Protein 4BR6 (pdb70)

Organism: NCBI:txid209285

Structure (mmCIF, N/CA/C/O backbone):
data_4BR6
#
_entry.id   4BR6
#
_cell.length_a   69.140
_cell.length_b   69.140
_cell.length_c   300.430
_cell.angle_alpha   90.00
_cell.angle_beta   90.00
_cell.angle_gamma   120.00
#
_symmetry.space_group_name_H-M   'P 61'
#
loop_
_entity.id
_entity.type
_entity.pdbx_description
1 polymer 'SUPEROXIDE DISMUTASE'
2 non-polymer 'MANGANESE (III) ION'
3 non-polymer 'SODIUM ION'
4 non-polymer GLYCEROL
5 water water
#
loop_
_atom_site.group_PDB
_atom_site.id
_atom_site.type_symbol
_atom_site.label_atom_id
_atom_site.label_alt_id
_atom_site.label_comp_id
_atom_site.label_asym_id
_atom_site.label_entity_id
_atom_site.label_seq_id
_atom_site.pdbx_PDB_ins_code
_atom_site.Cartn_x
_atom_site.Cartn_y
_atom_site.Cartn_z
_atom_site.occupancy
_atom_site.B_iso_or_equiv
_atom_site.auth_seq_id
_atom_site.auth_comp_id
_atom_site.auth_asym_id
_atom_site.auth_atom_id
_atom_site.pdbx_PDB_model_num
ATOM 1 N N . LYS A 1 1 ? -15.923 -21.426 5.641 1.00 33.68 1 LYS A N 1
ATOM 2 C CA . LYS A 1 1 ? -14.977 -20.312 5.334 1.00 28.38 1 LYS A CA 1
ATOM 3 C C . LYS A 1 1 ? -13.991 -20.077 6.476 1.00 26.16 1 LYS A C 1
ATOM 4 O O . LYS A 1 1 ? -14.397 -19.787 7.596 1.00 27.84 1 LYS A O 1
ATOM 10 N N . ALA A 1 2 ? -12.697 -20.194 6.186 1.00 28.26 2 ALA A N 1
ATOM 11 C CA . ALA A 1 2 ? -11.668 -19.747 7.120 1.00 27.94 2 ALA A CA 1
ATOM 12 C C . ALA A 1 2 ? -11.599 -18.227 7.032 1.00 27.12 2 ALA A C 1
ATOM 13 O O . ALA A 1 2 ? -11.891 -17.660 5.979 1.00 25.01 2 ALA A O 1
ATOM 15 N N . THR A 1 3 ? -11.208 -17.570 8.124 1.00 23.13 3 THR A N 1
ATOM 16 C CA . THR A 1 3 ? -11.168 -16.112 8.162 1.00 26.65 3 THR A CA 1
ATOM 17 C C . THR A 1 3 ? -9.923 -15.610 8.871 1.00 22.62 3 THR A C 1
ATOM 18 O O . THR A 1 3 ? -9.336 -16.312 9.693 1.00 24.55 3 THR A O 1
ATOM 22 N N . LEU A 1 4 ? -9.525 -14.387 8.543 1.00 19.86 4 LEU A N 1
ATOM 23 C CA . LEU A 1 4 ? -8.391 -13.758 9.202 1.00 25.87 4 LEU A CA 1
ATOM 24 C C . LEU A 1 4 ? -8.734 -13.463 10.675 1.00 26.65 4 LEU A C 1
ATOM 25 O O . LEU A 1 4 ? -9.734 -12.802 10.967 1.00 24.90 4 LEU A O 1
ATOM 30 N N . PRO A 1 5 ? -7.924 -13.979 11.612 1.00 23.82 5 PRO A N 1
ATOM 31 C CA . PRO A 1 5 ? -8.263 -13.689 13.006 1.00 29.47 5 PRO A CA 1
ATOM 32 C C . PRO A 1 5 ? -7.888 -12.262 13.367 1.00 28.91 5 PRO A C 1
ATOM 33 O O . PRO A 1 5 ? -6.947 -11.696 12.802 1.00 24.14 5 PRO A O 1
ATOM 37 N N . ASP A 1 6 ? -8.634 -11.690 14.302 1.00 25.69 6 ASP A N 1
ATOM 38 C CA . ASP A 1 6 ? -8.347 -10.364 14.816 1.00 32.56 6 ASP A CA 1
ATOM 39 C C . ASP A 1 6 ? -7.122 -10.398 15.748 1.00 27.16 6 ASP A C 1
ATOM 40 O O . ASP A 1 6 ? -7.004 -11.302 16.580 1.00 21.97 6 ASP A O 1
ATOM 45 N N . LEU A 1 7 ? -6.221 -9.425 15.612 1.00 24.99 7 LEU A N 1
ATOM 46 C CA . LEU A 1 7 ? -5.172 -9.211 16.612 1.00 21.20 7 LEU A CA 1
ATOM 47 C C . LEU A 1 7 ? -5.790 -8.591 17.861 1.00 23.17 7 LEU A C 1
ATOM 48 O O . LEU A 1 7 ? -6.805 -7.901 17.788 1.00 24.40 7 LEU A O 1
ATOM 53 N N . LYS A 1 8 ? -5.163 -8.816 19.006 1.00 28.71 8 LYS A N 1
ATOM 54 C CA . LYS A 1 8 ? -5.703 -8.332 20.267 1.00 23.69 8 LYS A CA 1
ATOM 55 C C . LYS A 1 8 ? -5.059 -7.012 20.676 1.00 22.93 8 LYS A C 1
ATOM 56 O O . LYS A 1 8 ? -5.206 -6.569 21.809 1.00 25.12 8 LYS A O 1
ATOM 62 N N . TYR A 1 9 ? -4.349 -6.387 19.737 1.00 23.31 9 TYR A N 1
ATOM 63 C CA . TYR A 1 9 ? -3.798 -5.051 19.941 1.00 23.05 9 TYR A CA 1
ATOM 64 C C . TYR A 1 9 ? -3.590 -4.309 18.618 1.00 23.98 9 TYR A C 1
ATOM 65 O O . TYR A 1 9 ? -3.732 -4.897 17.543 1.00 22.81 9 TYR A O 1
ATOM 73 N N . ASP A 1 10 ? -3.258 -3.018 18.712 1.00 19.16 10 ASP A N 1
ATOM 74 C CA . ASP A 1 10 ? -2.938 -2.196 17.545 1.00 21.22 10 ASP A CA 1
ATOM 75 C C . ASP A 1 10 ? -1.642 -2.663 16.922 1.00 22.23 10 ASP A C 1
ATOM 76 O O . ASP A 1 10 ? -0.816 -3.265 17.593 1.00 18.97 10 ASP A O 1
ATOM 81 N N . TYR A 1 11 ? -1.472 -2.380 15.635 1.00 18.48 11 TYR A N 1
ATOM 82 C CA . TYR A 1 11 ? -0.276 -2.775 14.909 1.00 18.30 11 TYR A CA 1
ATOM 83 C C . TYR A 1 11 ? 1.022 -2.242 15.489 1.00 21.42 11 TYR A C 1
ATOM 84 O O . TYR A 1 11 ? 2.058 -2.855 15.291 1.00 21.26 11 TYR A O 1
ATOM 93 N N . GLY A 1 12 ? 0.980 -1.119 16.206 1.00 24.59 12 GLY A N 1
ATOM 94 C CA . GLY A 1 12 ? 2.200 -0.534 16.744 1.00 24.20 12 GLY A CA 1
ATOM 95 C C . GLY A 1 12 ? 2.491 -0.934 18.183 1.00 23.87 12 GLY A C 1
ATOM 96 O O . GLY A 1 12 ? 3.346 -0.350 18.847 1.00 19.49 12 GLY A O 1
ATOM 97 N N . ALA A 1 13 ? 1.793 -1.954 18.667 1.00 22.81 13 ALA A N 1
ATOM 98 C CA . ALA A 1 13 ? 1.844 -2.290 20.083 1.00 21.99 13 ALA A CA 1
ATOM 99 C C . ALA A 1 13 ? 3.080 -3.112 20.455 1.00 19.13 13 ALA A C 1
ATOM 100 O O . ALA A 1 13 ? 3.394 -3.252 21.635 1.00 20.00 13 ALA A O 1
ATOM 102 N N . LEU A 1 14 ? 3.789 -3.623 19.450 1.00 21.87 14 LEU A N 1
ATOM 103 C CA . LEU A 1 14 ? 4.954 -4.482 19.676 1.00 20.70 14 LEU A CA 1
ATOM 104 C C . LEU A 1 14 ? 6.273 -3.751 19.430 1.00 17.68 14 LEU A C 1
ATOM 105 O O . LEU A 1 14 ? 7.348 -4.321 19.589 1.00 22.39 14 LEU A O 1
ATOM 110 N N . GLU A 1 15 ? 6.180 -2.491 19.037 1.00 22.37 15 GLU A N 1
ATOM 111 C CA . GLU A 1 15 ? 7.340 -1.614 18.919 1.00 22.25 15 GLU A CA 1
ATOM 112 C C . GLU A 1 15 ? 7.962 -1.348 20.286 1.00 24.18 15 GLU A C 1
ATOM 113 O O . GLU A 1 15 ? 7.237 -1.188 21.268 1.00 22.19 15 GLU A O 1
ATOM 119 N N . PRO A 1 16 ? 9.305 -1.234 20.353 1.00 23.64 16 PRO A N 1
ATOM 120 C CA . PRO A 1 16 ? 10.314 -1.182 19.290 1.00 25.43 16 PRO A CA 1
ATOM 121 C C . PRO A 1 16 ? 10.757 -2.552 18.788 1.00 20.21 16 PRO A C 1
ATOM 122 O O . PRO A 1 16 ? 11.663 -2.630 17.967 1.00 21.65 16 PRO A O 1
ATOM 126 N N . TYR A 1 17 ? 10.130 -3.619 19.262 1.00 19.66 17 TYR A N 1
ATOM 127 C CA . TYR A 1 17 ? 10.605 -4.962 18.935 1.00 20.80 17 TYR A CA 1
ATOM 128 C C . TYR A 1 17 ? 10.140 -5.456 17.571 1.00 17.37 17 TYR A C 1
ATOM 129 O O . TYR A 1 17 ? 10.892 -6.122 16.879 1.00 18.99 17 TYR A O 1
ATOM 138 N N . ILE A 1 18 ? 8.902 -5.137 17.200 1.00 16.74 18 ILE A N 1
ATOM 139 C CA . ILE A 1 18 ? 8.429 -5.342 15.839 1.00 16.82 18 ILE A CA 1
ATOM 140 C C . ILE A 1 18 ? 7.630 -4.123 15.399 1.00 15.32 18 ILE A C 1
ATOM 141 O O . ILE A 1 18 ? 6.712 -3.691 16.092 1.00 15.35 18 ILE A O 1
ATOM 146 N N . SER A 1 19 ? 7.971 -3.583 14.236 1.00 14.67 19 SER A N 1
ATOM 147 C CA . SER A 1 19 ? 7.434 -2.295 13.811 1.00 14.88 19 SER A CA 1
ATOM 148 C C . SER A 1 19 ? 5.956 -2.376 13.408 1.00 16.74 19 SER A C 1
ATOM 149 O O . SER A 1 19 ? 5.454 -3.440 13.036 1.00 15.05 19 SER A O 1
ATOM 152 N N . ALA A 1 20 ? 5.272 -1.238 13.495 1.00 16.81 20 ALA A N 1
ATOM 153 C CA . ALA A 1 20 ? 3.875 -1.115 13.086 1.00 18.76 20 ALA A CA 1
ATOM 154 C C . ALA A 1 20 ? 3.700 -1.521 11.634 1.00 15.93 20 ALA A C 1
ATOM 155 O O . ALA A 1 20 ? 2.702 -2.131 11.270 1.00 15.00 20 ALA A O 1
ATOM 157 N N . ARG A 1 21 ? 4.682 -1.174 10.808 1.00 18.03 21 ARG A N 1
ATOM 158 C CA . ARG A 1 21 ? 4.625 -1.459 9.379 1.00 16.14 21 ARG A CA 1
ATOM 159 C C . ARG A 1 21 ? 4.737 -2.950 9.109 1.00 20.07 21 ARG A C 1
ATOM 160 O O . ARG A 1 21 ? 4.037 -3.477 8.259 1.00 16.91 21 ARG A O 1
ATOM 168 N N . ILE A 1 22 ? 5.648 -3.620 9.805 1.00 16.54 22 ILE A N 1
ATOM 169 C CA . ILE A 1 22 ? 5.802 -5.065 9.646 1.00 18.40 22 ILE A CA 1
ATOM 170 C C . ILE A 1 22 ? 4.519 -5.724 10.078 1.00 16.81 22 ILE A C 1
ATOM 171 O O . ILE A 1 22 ? 3.979 -6.551 9.360 1.00 17.66 22 ILE A O 1
ATOM 176 N N . MET A 1 23 ? 4.018 -5.327 11.242 1.00 14.17 23 MET A N 1
ATOM 177 C CA . MET A 1 23 ? 2.832 -5.949 11.810 1.00 18.58 23 MET A CA 1
ATOM 178 C C . MET A 1 23 ? 1.630 -5.797 10.887 1.00 16.44 23 MET A C 1
ATOM 179 O O . MET A 1 23 ? 0.899 -6.754 10.639 1.00 21.32 23 MET A O 1
ATOM 184 N N . GLU A 1 24 ? 1.440 -4.595 10.367 1.00 16.43 24 GLU A N 1
ATOM 185 C CA . GLU A 1 24 ? 0.350 -4.328 9.442 1.00 18.63 24 GLU A CA 1
ATOM 186 C C . GLU A 1 24 ? 0.474 -5.170 8.165 1.00 17.29 24 GLU A C 1
ATOM 187 O O . GLU A 1 24 ? -0.490 -5.777 7.717 1.00 20.54 24 GLU A O 1
ATOM 193 N N . LEU A 1 25 ? 1.658 -5.187 7.573 1.00 16.31 25 LEU A N 1
ATOM 194 C CA . LEU A 1 25 ? 1.893 -5.986 6.381 1.00 18.85 25 LEU A CA 1
ATOM 195 C C . LEU A 1 25 ? 1.685 -7.458 6.664 1.00 14.52 25 LEU A C 1
ATOM 196 O O . LEU A 1 25 ? 1.039 -8.171 5.903 1.00 18.53 25 LEU A O 1
ATOM 201 N N . HIS A 1 26 ? 2.254 -7.908 7.768 1.00 18.83 26 HIS A N 1
ATOM 202 C CA . HIS A 1 26 ? 2.308 -9.321 8.079 1.00 17.07 26 HIS A CA 1
ATOM 203 C C . HIS A 1 26 ? 0.917 -9.863 8.305 1.00 14.19 26 HIS A C 1
ATOM 204 O O . HIS A 1 26 ? 0.606 -10.983 7.925 1.00 16.29 26 HIS A O 1
ATOM 211 N N . HIS A 1 27 ? 0.075 -9.050 8.923 1.00 16.80 27 HIS A N 1
ATOM 212 C CA . HIS A 1 27 ? -1.267 -9.471 9.276 1.00 15.22 27 HIS A CA 1
ATOM 213 C C . HIS A 1 27 ? -2.215 -9.215 8.112 1.00 23.10 27 HIS A C 1
ATOM 214 O O . HIS A 1 27 ? -2.898 -10.130 7.645 1.00 19.26 27 HIS A O 1
ATOM 221 N N . SER A 1 28 ? -2.249 -7.972 7.634 1.00 19.33 28 SER A N 1
ATOM 222 C CA . SER A 1 28 ? -3.281 -7.560 6.680 1.00 18.54 28 SER A CA 1
ATOM 223 C C . SER A 1 28 ? -3.002 -8.034 5.248 1.00 18.60 28 SER A C 1
ATOM 224 O O . SER A 1 28 ? -3.938 -8.193 4.472 1.00 22.35 28 SER A O 1
ATOM 227 N N . LYS A 1 29 ? -1.735 -8.273 4.906 1.00 16.77 29 LYS A N 1
ATOM 228 C CA . LYS A 1 29 ? -1.364 -8.713 3.551 1.00 22.17 29 LYS A CA 1
ATOM 229 C C . LYS A 1 29 ? -0.955 -10.192 3.486 1.00 17.79 29 LYS A C 1
ATOM 230 O O . LYS A 1 29 ? -1.551 -10.971 2.741 1.00 18.65 29 LYS A O 1
ATOM 236 N N . HIS A 1 30 ? 0.047 -10.582 4.269 1.00 17.90 30 HIS A N 1
ATOM 237 C CA . HIS A 1 30 ? 0.564 -11.947 4.205 1.00 16.59 30 HIS A CA 1
ATOM 238 C C . HIS A 1 30 ? -0.443 -12.993 4.686 1.00 13.90 30 HIS A C 1
ATOM 239 O O . HIS A 1 30 ? -0.843 -13.868 3.927 1.00 18.55 30 HIS A O 1
ATOM 246 N N . HIS A 1 31 ? -0.869 -12.899 5.936 1.00 14.64 31 HIS A N 1
ATOM 247 C CA . HIS A 1 31 ? -1.806 -13.871 6.497 1.00 18.77 31 HIS A CA 1
ATOM 248 C C . HIS A 1 31 ? -3.140 -13.904 5.759 1.00 21.63 31 HIS A C 1
ATOM 249 O O . HIS A 1 31 ? -3.733 -14.972 5.573 1.00 20.12 31 HIS A O 1
ATOM 256 N N . GLN A 1 32 ? -3.623 -12.727 5.366 1.00 21.14 32 GLN A N 1
ATOM 257 C CA . GLN A 1 32 ? -4.848 -12.622 4.575 1.00 20.61 32 GLN A CA 1
ATOM 258 C C . GLN A 1 32 ? -4.709 -13.433 3.289 1.00 19.23 32 GLN A C 1
ATOM 259 O O . GLN A 1 32 ? -5.668 -14.037 2.806 1.00 21.79 32 GLN A O 1
ATOM 265 N N . THR A 1 33 ? -3.502 -13.445 2.740 1.00 19.98 33 THR A N 1
ATOM 266 C CA . THR A 1 33 ? -3.245 -14.144 1.492 1.00 19.70 33 THR A CA 1
ATOM 267 C C . THR A 1 33 ? -3.275 -15.647 1.732 1.00 18.33 33 THR A C 1
ATOM 268 O O . THR A 1 33 ? -3.708 -16.412 0.864 1.00 16.50 33 THR A O 1
ATOM 272 N N . TYR A 1 34 ? -2.851 -16.079 2.918 1.00 13.91 34 TYR A N 1
ATOM 273 C CA . TYR A 1 34 ? -2.921 -17.493 3.249 1.00 15.95 34 TYR A CA 1
ATOM 274 C C . TYR A 1 34 ? -4.373 -17.910 3.460 1.00 21.41 34 TYR A C 1
ATOM 275 O O . TYR A 1 34 ? -4.768 -19.006 3.061 1.00 17.51 34 TYR A O 1
ATOM 284 N N . VAL A 1 35 ? -5.162 -17.018 4.057 1.00 17.82 35 VAL A N 1
ATOM 285 C CA . VAL A 1 35 ? -6.582 -17.268 4.294 1.00 19.44 35 VAL A CA 1
ATOM 286 C C . VAL A 1 35 ? -7.325 -17.474 2.972 1.00 17.92 35 VAL A C 1
ATOM 287 O O . VAL A 1 35 ? -8.009 -18.474 2.791 1.00 21.05 35 VAL A O 1
ATOM 291 N N . ASN A 1 36 ? -7.183 -16.527 2.054 1.00 20.28 36 ASN A N 1
ATOM 292 C CA . ASN A 1 36 ? -7.826 -16.615 0.760 1.00 21.29 36 ASN A CA 1
ATOM 293 C C . ASN A 1 36 ? -7.322 -17.848 0.025 1.00 21.01 36 ASN A C 1
ATOM 294 O O . ASN A 1 36 ? -8.085 -18.538 -0.649 1.00 18.87 36 ASN A O 1
ATOM 299 N N . GLY A 1 37 ? -6.032 -18.133 0.178 1.00 20.83 37 GLY A N 1
ATOM 300 C CA . GLY A 1 37 ? -5.405 -19.216 -0.554 1.00 16.98 37 GLY A CA 1
ATOM 301 C C . GLY A 1 37 ? -5.890 -20.584 -0.110 1.00 19.03 37 GLY A C 1
ATOM 302 O O . GLY A 1 37 ? -6.084 -21.482 -0.931 1.00 21.39 37 GLY A O 1
ATOM 303 N N . LEU A 1 38 ? -6.078 -20.732 1.193 1.00 13.52 38 LEU A N 1
ATOM 304 C CA . LEU A 1 38 ? -6.630 -21.940 1.784 1.00 17.11 38 LEU A CA 1
ATOM 305 C C . LEU A 1 38 ? -8.064 -22.181 1.305 1.00 20.07 38 LEU A C 1
ATOM 306 O O . LEU A 1 38 ? -8.385 -23.259 0.814 1.00 20.31 38 LEU A O 1
ATOM 311 N N . ASN A 1 39 ? -8.918 -21.172 1.454 1.00 19.11 39 ASN A N 1
ATOM 312 C CA . ASN A 1 39 ? -10.313 -21.288 1.040 1.00 22.47 39 ASN A CA 1
ATOM 313 C C . ASN A 1 39 ? -10.411 -21.663 -0.432 1.00 21.91 39 ASN A C 1
ATOM 314 O O . ASN A 1 39 ? -11.277 -22.440 -0.817 1.00 23.19 39 ASN A O 1
ATOM 319 N N . SER A 1 40 ? -9.522 -21.117 -1.256 1.00 28.24 40 SER A N 1
ATOM 320 C CA . SER A 1 40 ? -9.516 -21.442 -2.681 1.00 24.26 40 SER A CA 1
ATOM 321 C C . SER A 1 40 ? -9.139 -22.892 -2.929 1.00 22.10 40 SER A C 1
ATOM 322 O O . SER A 1 40 ? -9.688 -23.534 -3.831 1.00 21.91 40 SER A O 1
ATOM 325 N N . ALA A 1 41 ? -8.192 -23.402 -2.143 1.00 21.00 41 ALA A N 1
ATOM 326 C CA . ALA A 1 41 ? -7.717 -24.772 -2.322 1.00 17.26 41 ALA A CA 1
ATOM 327 C C . ALA A 1 41 ? -8.799 -25.762 -1.921 1.00 21.37 41 ALA A C 1
ATOM 328 O O . ALA A 1 41 ? -9.002 -26.781 -2.588 1.00 22.73 41 ALA A O 1
ATOM 330 N N . LEU A 1 42 ? -9.472 -25.462 -0.813 1.00 20.33 42 LEU A N 1
ATOM 331 C CA . LEU A 1 42 ? -10.536 -26.316 -0.312 1.00 25.99 42 LEU A CA 1
ATOM 332 C C . LEU A 1 42 ? -11.708 -26.293 -1.290 1.00 21.67 42 LEU A C 1
ATOM 333 O O . LEU A 1 42 ? -12.301 -27.325 -1.562 1.00 22.38 42 LEU A O 1
ATOM 338 N N . GLU A 1 43 ? -12.006 -25.122 -1.848 1.00 25.50 43 GLU A N 1
ATOM 339 C CA . GLU A 1 43 ? -13.031 -24.996 -2.892 1.00 28.13 43 GLU A CA 1
ATOM 340 C C . GLU A 1 43 ? -12.734 -25.872 -4.101 1.00 26.02 43 GLU A C 1
ATOM 341 O O . GLU A 1 43 ? -13.569 -26.675 -4.523 1.00 29.89 43 GLU A O 1
ATOM 347 N N . ALA A 1 44 ? -11.541 -25.710 -4.660 1.00 23.02 44 ALA A N 1
ATOM 348 C CA . ALA A 1 44 ? -11.174 -26.397 -5.891 1.00 25.22 44 ALA A CA 1
ATOM 349 C C . ALA A 1 44 ? -11.055 -27.895 -5.653 1.00 21.85 44 ALA A C 1
ATOM 350 O O . ALA A 1 44 ? -11.254 -28.694 -6.565 1.00 22.14 44 ALA A O 1
ATOM 352 N N . THR A 1 45 ? -10.725 -28.274 -4.424 1.00 25.28 45 THR A N 1
ATOM 353 C CA . THR A 1 45 ? -10.682 -29.685 -4.056 1.00 18.89 45 THR A CA 1
ATOM 354 C C . THR A 1 45 ? -12.110 -30.204 -3.939 1.00 22.86 45 THR A C 1
ATOM 355 O O . THR A 1 45 ? -12.386 -31.364 -4.247 1.00 26.40 45 THR A O 1
ATOM 359 N N . ALA A 1 46 ? -13.021 -29.339 -3.506 1.00 24.77 46 ALA A N 1
ATOM 360 C CA . ALA A 1 46 ? -14.441 -29.679 -3.463 1.00 27.74 46 ALA A CA 1
ATOM 361 C C . ALA A 1 46 ? -15.021 -29.820 -4.874 1.00 24.32 46 ALA A C 1
ATOM 362 O O . ALA A 1 46 ? -15.776 -30.755 -5.148 1.00 31.11 46 ALA A O 1
ATOM 364 N N . GLU A 1 47 ? -14.677 -28.888 -5.759 1.00 28.54 47 GLU A N 1
ATOM 365 C CA . GLU A 1 47 ? -15.088 -28.960 -7.161 1.00 30.02 47 GLU A CA 1
ATOM 366 C C . GLU A 1 47 ? -14.579 -30.231 -7.823 1.00 28.21 47 GLU A C 1
ATOM 367 O O . GLU A 1 47 ? -15.318 -30.927 -8.519 1.00 24.42 47 GLU A O 1
ATOM 373 N N . ALA A 1 48 ? -13.296 -30.507 -7.618 1.00 25.31 48 ALA A N 1
ATOM 374 C CA . ALA A 1 48 ? -12.635 -31.626 -8.261 1.00 25.17 48 ALA A CA 1
ATOM 375 C C . ALA A 1 48 ? -13.271 -32.955 -7.877 1.00 27.55 48 ALA A C 1
ATOM 376 O O . ALA A 1 48 ? -13.604 -33.759 -8.745 1.00 28.86 48 ALA A O 1
ATOM 378 N N . GLU A 1 49 ? -13.445 -33.181 -6.577 1.00 30.09 49 GLU A N 1
ATOM 379 C CA . GLU A 1 49 ? -13.963 -34.461 -6.081 1.00 31.22 49 GLU A CA 1
ATOM 380 C C . GLU A 1 49 ? -15.371 -34.751 -6.590 1.00 32.75 49 GLU A C 1
ATOM 381 O O . GLU A 1 49 ? -15.733 -35.905 -6.813 1.00 32.94 49 GLU A O 1
ATOM 387 N N . ALA A 1 50 ? -16.165 -33.700 -6.760 1.00 32.05 50 ALA A N 1
ATOM 388 C CA . ALA A 1 50 ? -17.529 -33.850 -7.231 1.00 31.89 50 ALA A CA 1
ATOM 389 C C . ALA A 1 50 ? -17.516 -34.296 -8.679 1.00 36.30 50 ALA A C 1
ATOM 390 O O . ALA A 1 50 ? -18.372 -35.066 -9.104 1.00 35.81 50 ALA A O 1
ATOM 392 N N . LYS A 1 51 ? -16.531 -33.813 -9.427 1.00 33.82 51 LYS A N 1
ATOM 393 C CA . LYS A 1 51 ? -16.378 -34.164 -10.833 1.00 32.24 51 LYS A CA 1
ATOM 394 C C . LYS A 1 51 ? -15.791 -35.557 -11.000 1.00 30.96 51 LYS A C 1
ATOM 395 O O . LYS A 1 51 ? -15.703 -36.072 -12.116 1.00 31.64 51 LYS A O 1
ATOM 401 N N . GLY A 1 52 ? -15.350 -36.153 -9.902 1.00 33.57 52 GLY A N 1
ATOM 402 C CA . GLY A 1 52 ? -14.631 -37.406 -9.986 1.00 26.81 52 GLY A CA 1
ATOM 403 C C . GLY A 1 52 ? -13.239 -37.191 -10.548 1.00 27.58 52 GLY A C 1
ATOM 404 O O . GLY A 1 52 ? -12.608 -38.134 -11.007 1.00 26.15 52 GLY A O 1
ATOM 405 N N . ASP A 1 53 ? -12.763 -35.947 -10.526 1.00 28.97 53 ASP A N 1
ATOM 406 C CA . ASP A 1 53 ? -11.411 -35.639 -11.001 1.00 29.00 53 ASP A CA 1
ATOM 407 C C . ASP A 1 53 ? -10.395 -35.699 -9.849 1.00 32.13 53 ASP A C 1
ATOM 408 O O . ASP A 1 53 ? -10.166 -34.712 -9.141 1.00 28.86 53 ASP A O 1
ATOM 413 N N . PHE A 1 54 ? -9.791 -36.868 -9.669 1.00 28.36 54 PHE A N 1
ATOM 414 C CA . PHE A 1 54 ? -8.897 -37.113 -8.536 1.00 30.79 54 PHE A CA 1
ATOM 415 C C . PHE A 1 54 ? -7.470 -3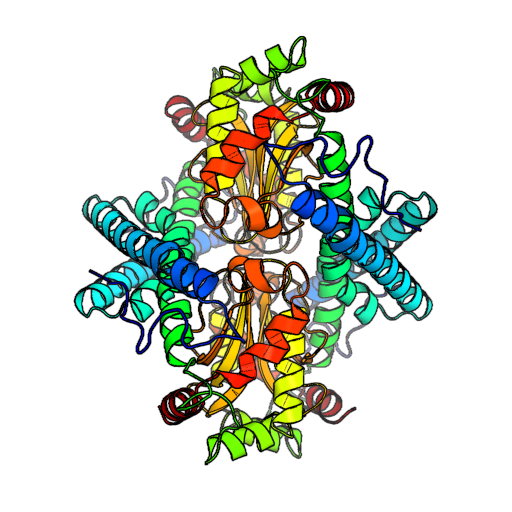6.680 -8.818 1.00 26.81 54 PHE A C 1
ATOM 416 O O . PHE A 1 54 ? -6.647 -36.605 -7.911 1.00 26.65 54 PHE A O 1
ATOM 424 N N . THR A 1 55 ? -7.190 -36.418 -10.087 1.00 25.49 55 THR A N 1
ATOM 425 C CA . THR A 1 55 ? -5.898 -35.926 -10.515 1.00 26.17 55 THR A CA 1
ATOM 426 C C . THR A 1 55 ? -5.808 -34.439 -10.196 1.00 25.96 55 THR A C 1
ATOM 427 O O . THR A 1 55 ? -4.767 -33.937 -9.758 1.00 27.76 55 THR A O 1
ATOM 431 N N . LYS A 1 56 ? -6.914 -33.738 -10.415 1.00 24.95 56 LYS A N 1
ATOM 432 C CA . LYS A 1 56 ? -6.997 -32.320 -10.102 1.00 23.22 56 LYS A CA 1
ATOM 433 C C . LYS A 1 56 ? -7.012 -32.107 -8.584 1.00 25.76 56 LYS A C 1
ATOM 434 O O . LYS A 1 56 ? -6.409 -31.163 -8.071 1.00 21.65 56 LYS A O 1
ATOM 440 N N . ALA A 1 57 ? -7.709 -32.982 -7.868 1.00 24.68 57 ALA A N 1
ATOM 441 C CA . ALA A 1 57 ? -7.834 -32.860 -6.419 1.00 23.98 57 ALA A CA 1
ATOM 442 C C . ALA A 1 57 ? -6.477 -32.992 -5.741 1.00 20.17 57 ALA A C 1
ATOM 443 O O . ALA A 1 57 ? -6.145 -32.216 -4.846 1.00 23.08 57 ALA A O 1
ATOM 445 N N . ALA A 1 58 ? -5.703 -33.982 -6.178 1.00 23.49 58 ALA A N 1
ATOM 446 C CA . ALA A 1 58 ? -4.395 -34.272 -5.599 1.00 21.89 58 ALA A CA 1
ATOM 447 C C . ALA A 1 58 ? -3.401 -33.180 -5.949 1.00 20.19 58 ALA A C 1
ATOM 448 O O . ALA A 1 58 ? -2.514 -32.864 -5.151 1.00 20.72 58 ALA A O 1
ATOM 450 N N . SER A 1 59 ? -3.571 -32.592 -7.131 1.00 19.02 59 SER A N 1
ATOM 451 C CA . SER A 1 59 ? -2.692 -31.526 -7.621 1.00 20.63 59 SER A CA 1
ATOM 452 C C . SER A 1 59 ? -2.807 -30.271 -6.786 1.00 20.23 59 SER A C 1
ATOM 453 O O . SER A 1 59 ? -1.952 -29.388 -6.878 1.00 24.05 59 SER A O 1
ATOM 456 N N . LEU A 1 60 ? -3.863 -30.183 -5.983 1.00 17.06 60 LEU A N 1
ATOM 457 C CA . LEU A 1 60 ? -4.085 -29.019 -5.117 1.00 19.95 60 LEU A CA 1
ATOM 458 C C . LEU A 1 60 ? -3.432 -29.181 -3.735 1.00 20.33 60 LEU A C 1
ATOM 459 O O . LEU A 1 60 ? -3.428 -28.247 -2.922 1.00 18.83 60 LEU A O 1
ATOM 464 N N . ALA A 1 61 ? -2.862 -30.356 -3.485 1.00 17.59 61 ALA A N 1
ATOM 465 C CA . ALA A 1 61 ? -2.256 -30.660 -2.190 1.00 21.37 61 ALA A CA 1
ATOM 466 C C . ALA A 1 61 ? -1.115 -29.710 -1.775 1.00 19.13 61 ALA A C 1
ATOM 467 O O . ALA A 1 61 ? -1.025 -29.350 -0.602 1.00 21.06 61 ALA A O 1
ATOM 469 N N . PRO A 1 62 ? -0.224 -29.336 -2.713 1.00 18.63 62 PRO A N 1
ATOM 470 C CA . PRO A 1 62 ? 0.788 -28.333 -2.361 1.00 19.93 62 PRO A CA 1
ATOM 471 C C . PRO A 1 62 ? 0.223 -27.010 -1.835 1.00 18.08 62 PRO A C 1
ATOM 472 O O . PRO A 1 62 ? 0.772 -26.481 -0.874 1.00 15.93 62 PRO A O 1
ATOM 476 N N . LEU A 1 63 ? -0.842 -26.490 -2.444 1.00 15.09 63 LEU A N 1
ATOM 477 C CA . LEU A 1 63 ? -1.416 -25.208 -2.016 1.00 15.58 63 LEU A CA 1
ATOM 478 C C . LEU A 1 63 ? -2.121 -25.361 -0.678 1.00 17.42 63 LEU A C 1
ATOM 479 O O . LEU A 1 63 ? -2.120 -24.451 0.150 1.00 13.98 63 LEU A O 1
ATOM 484 N N . LEU A 1 64 ? -2.726 -26.520 -0.463 1.00 17.71 64 LEU A N 1
ATOM 485 C CA . LEU A 1 64 ? -3.428 -26.762 0.782 1.00 14.98 64 LEU A CA 1
ATOM 486 C C . LEU A 1 64 ? -2.442 -26.746 1.955 1.00 15.57 64 LEU A C 1
ATOM 487 O O . LEU A 1 64 ? -2.690 -26.114 2.980 1.00 15.75 64 LEU A O 1
ATOM 492 N N . ASN A 1 65 ? -1.312 -27.429 1.782 1.00 16.56 65 ASN A N 1
ATOM 493 C CA . ASN A 1 65 ? -0.237 -27.446 2.782 1.00 18.83 65 ASN A CA 1
ATOM 494 C C . ASN A 1 65 ? 0.327 -26.052 3.057 1.00 17.40 65 ASN A C 1
ATOM 495 O O . ASN A 1 65 ? 0.478 -25.627 4.205 1.00 15.57 65 ASN A O 1
ATOM 500 N N . PHE A 1 66 ? 0.661 -25.364 1.976 1.00 17.23 66 PHE A N 1
ATOM 501 C CA . PHE A 1 66 ? 1.270 -24.041 2.037 1.00 16.61 66 PHE A CA 1
ATOM 502 C C . PHE A 1 66 ? 0.331 -23.007 2.644 1.00 15.38 66 PHE A C 1
ATOM 503 O O . PHE A 1 66 ? 0.706 -22.278 3.552 1.00 17.57 66 PHE A O 1
ATOM 511 N N . HIS A 1 67 ? -0.894 -22.935 2.139 1.00 18.20 67 HIS A N 1
ATOM 512 C CA . HIS A 1 67 ? -1.821 -21.924 2.618 1.00 18.04 67 HIS A CA 1
ATOM 513 C C . HIS A 1 67 ? -2.396 -22.304 3.964 1.00 13.18 67 HIS A C 1
ATOM 514 O O . HIS A 1 67 ? -2.432 -21.485 4.868 1.00 14.51 67 HIS A O 1
ATOM 521 N N . GLY A 1 68 ? -2.834 -23.548 4.094 1.00 15.18 68 GLY A N 1
ATOM 522 C CA . GLY A 1 68 ? -3.321 -24.045 5.361 1.00 13.72 68 GLY A CA 1
ATOM 523 C C . GLY A 1 68 ? -2.263 -23.991 6.443 1.00 17.10 68 GLY A C 1
ATOM 524 O O . GLY A 1 68 ? -2.576 -23.709 7.596 1.00 16.04 68 GLY A O 1
ATOM 525 N N . GLY A 1 69 ? -1.010 -24.252 6.079 1.00 13.48 69 GLY A N 1
ATOM 526 C CA . GLY A 1 69 ? 0.073 -24.152 7.039 1.00 14.69 69 GLY A CA 1
ATOM 527 C C . GLY A 1 69 ? 0.289 -22.712 7.444 1.00 13.36 69 GLY A C 1
ATOM 528 O O . GLY A 1 69 ? 0.404 -22.413 8.628 1.00 16.79 69 GLY A O 1
ATOM 529 N N . GLY A 1 70 ? 0.315 -21.808 6.469 1.00 14.13 70 GLY A N 1
ATOM 530 C CA . GLY A 1 70 ? 0.489 -20.399 6.761 1.00 15.66 70 GLY A CA 1
ATOM 531 C C . GLY A 1 70 ? -0.613 -19.846 7.661 1.00 16.34 70 GLY A C 1
ATOM 532 O O . GLY A 1 70 ? -0.332 -19.058 8.551 1.00 14.64 70 GLY A O 1
ATOM 533 N N . HIS A 1 71 ? -1.860 -20.263 7.444 1.00 15.74 71 HIS A N 1
ATOM 534 C CA . HIS A 1 71 ? -2.973 -19.796 8.268 1.00 18.83 71 HIS A CA 1
ATOM 535 C C . HIS A 1 71 ? -2.777 -20.223 9.725 1.00 18.09 71 HIS A C 1
ATOM 536 O O . HIS A 1 71 ? -2.957 -19.429 10.642 1.00 19.27 71 HIS A O 1
ATOM 543 N N . LEU A 1 72 ? -2.396 -21.479 9.922 1.00 16.49 72 LEU A N 1
ATOM 544 C CA . LEU A 1 72 ? -2.196 -22.036 11.250 1.00 14.14 72 LEU A CA 1
ATOM 545 C C . LEU A 1 72 ? -1.014 -21.394 11.943 1.00 18.38 72 LEU A C 1
ATOM 546 O O . LEU A 1 72 ? -1.122 -20.989 13.091 1.00 17.50 72 LEU A O 1
ATOM 551 N N . ASN A 1 73 ? 0.121 -21.329 11.250 1.00 18.06 73 ASN A N 1
ATOM 552 C CA . ASN A 1 73 ? 1.359 -20.835 11.846 1.00 14.94 73 ASN A CA 1
ATOM 553 C C . ASN A 1 73 ? 1.244 -19.391 12.299 1.00 17.24 73 ASN A C 1
ATOM 554 O O . ASN A 1 73 ? 1.721 -19.042 13.370 1.00 17.61 73 ASN A O 1
ATOM 559 N N . HIS A 1 74 ? 0.605 -18.554 11.491 1.00 14.64 74 HIS A N 1
ATOM 560 C CA . HIS A 1 74 ? 0.455 -17.149 11.844 1.00 15.59 74 HIS A CA 1
ATOM 561 C C . HIS A 1 74 ? -0.619 -16.934 12.912 1.00 17.86 74 HIS A C 1
ATOM 562 O O . HIS A 1 74 ? -0.484 -16.051 13.755 1.00 19.69 74 HIS A O 1
ATOM 569 N N . THR A 1 75 ? -1.667 -17.750 12.894 1.00 15.89 75 THR A N 1
ATOM 570 C CA . THR A 1 75 ? -2.695 -17.689 13.931 1.00 14.72 75 THR A CA 1
ATOM 571 C C . THR A 1 75 ? -2.053 -17.853 15.287 1.00 19.47 75 THR A C 1
ATOM 572 O O . THR A 1 75 ? -2.224 -17.011 16.167 1.00 19.44 75 THR A O 1
ATOM 576 N N . LEU A 1 76 ? -1.280 -18.929 15.429 1.00 20.42 76 LEU A N 1
ATOM 577 C CA . LEU A 1 76 ? -0.577 -19.237 16.670 1.00 18.70 76 LEU A CA 1
ATOM 578 C C . LEU A 1 76 ? 0.429 -18.140 16.984 1.00 19.97 76 LEU A C 1
ATOM 579 O O . LEU A 1 76 ? 0.596 -17.740 18.136 1.00 20.00 76 LEU A O 1
ATOM 584 N N . PHE A 1 77 ? 1.119 -17.671 15.952 1.00 18.42 77 PHE A N 1
ATOM 585 C CA . PHE A 1 77 ? 2.158 -16.660 16.121 1.00 18.83 77 PHE A CA 1
ATOM 586 C C . PHE A 1 77 ? 1.638 -15.408 16.841 1.00 18.32 77 PHE A C 1
ATOM 587 O O . PHE A 1 77 ? 2.230 -14.982 17.833 1.00 23.81 77 PHE A O 1
ATOM 595 N N . TRP A 1 78 ? 0.539 -14.818 16.363 1.00 16.05 78 TRP A N 1
ATOM 596 C CA . TRP A 1 78 ? 0.004 -13.615 17.008 1.00 20.48 78 TRP A CA 1
ATOM 597 C C . TRP A 1 78 ? -0.453 -13.915 18.429 1.00 21.47 78 TRP A C 1
ATOM 598 O O . TRP A 1 78 ? -0.386 -13.058 19.300 1.00 19.95 78 TRP A O 1
ATOM 609 N N . GLU A 1 79 ? -0.962 -15.122 18.641 1.00 20.02 79 GLU A N 1
ATOM 610 C CA . GLU A 1 79 ? -1.425 -15.528 19.957 1.00 23.82 79 GLU A CA 1
ATOM 611 C C . GLU A 1 79 ? -0.278 -15.644 20.949 1.00 20.79 79 GLU A C 1
ATOM 612 O O . GLU A 1 79 ? -0.476 -15.387 22.127 1.00 22.07 79 GLU A O 1
ATOM 618 N N . ASN A 1 80 ? 0.909 -16.046 20.495 1.00 23.13 80 ASN A N 1
ATOM 619 C CA . ASN A 1 80 ? 2.076 -16.016 21.384 1.00 21.56 80 ASN A CA 1
ATOM 620 C C . ASN A 1 80 ? 2.895 -14.737 21.259 1.00 19.00 80 ASN A C 1
ATOM 621 O O . ASN A 1 80 ? 4.106 -14.750 21.453 1.00 21.79 80 ASN A O 1
ATOM 626 N N . LEU A 1 81 ? 2.210 -13.637 20.959 1.00 16.85 81 LEU A N 1
ATOM 627 C CA . LEU A 1 81 ? 2.820 -12.307 20.965 1.00 18.72 81 LEU A CA 1
ATOM 628 C C . LEU A 1 81 ? 1.906 -11.312 21.683 1.00 22.99 81 LEU A C 1
ATOM 629 O O . LEU A 1 81 ? 0.690 -11.320 21.485 1.00 24.96 81 LEU A O 1
ATOM 634 N N . ALA A 1 82 ? 2.495 -10.439 22.496 1.00 24.19 82 ALA A N 1
ATOM 635 C CA . ALA A 1 82 ? 1.723 -9.440 23.227 1.00 25.41 82 ALA A CA 1
ATOM 636 C C . ALA A 1 82 ? 2.608 -8.253 23.614 1.00 23.19 82 ALA A C 1
ATOM 637 O O . ALA A 1 82 ? 3.828 -8.388 23.677 1.00 25.98 82 ALA A O 1
ATOM 639 N N . PRO A 1 83 ? 2.000 -7.080 23.848 1.00 20.40 83 PRO A N 1
ATOM 640 C CA . PRO A 1 83 ? 2.803 -5.898 24.185 1.00 29.39 83 PRO A CA 1
ATOM 641 C C . PRO A 1 83 ? 3.642 -6.130 25.426 1.00 23.99 83 PRO A C 1
ATOM 642 O O . PRO A 1 83 ? 3.125 -6.656 26.400 1.00 24.90 83 PRO A O 1
ATOM 646 N N . ALA A 1 84 ? 4.913 -5.748 25.376 1.00 24.78 84 ALA A N 1
ATOM 647 C CA . ALA A 1 84 ? 5.835 -5.960 26.480 1.00 28.53 84 ALA A CA 1
ATOM 648 C C . ALA A 1 84 ? 5.290 -5.419 27.808 1.00 32.53 84 ALA A C 1
ATOM 649 O O . ALA A 1 84 ? 5.492 -6.035 28.858 1.00 33.01 84 ALA A O 1
ATOM 651 N N . SER A 1 85 ? 4.586 -4.288 27.760 1.00 31.89 85 SER A N 1
ATOM 652 C CA . SER A 1 85 ? 4.083 -3.652 28.979 1.00 32.39 85 SER A CA 1
ATOM 653 C C . SER A 1 85 ? 3.072 -4.541 29.706 1.00 34.67 85 SER A C 1
ATOM 654 O O . SER A 1 85 ? 2.854 -4.381 30.913 1.00 34.90 85 SER A O 1
ATOM 657 N N . ARG A 1 86 ? 2.502 -5.500 28.978 1.00 29.29 86 ARG A N 1
ATOM 658 C CA . ARG A 1 86 ? 1.429 -6.341 29.492 1.00 27.38 86 ARG A CA 1
ATOM 659 C C . ARG A 1 86 ? 1.815 -7.827 29.486 1.00 31.66 86 ARG A C 1
ATOM 660 O O . ARG A 1 86 ? 2.725 -8.231 30.211 1.00 36.70 86 ARG A O 1
ATOM 668 N N . GLU A 1 87 ? 1.139 -8.635 28.673 1.00 29.98 87 GLU A N 1
ATOM 669 C CA . GLU A 1 87 ? 1.294 -10.090 28.731 1.00 30.90 87 GLU A CA 1
ATOM 670 C C . GLU A 1 87 ? 2.585 -10.561 28.055 1.00 32.67 87 GLU A C 1
ATOM 671 O O . GLU A 1 87 ? 2.918 -11.748 28.093 1.00 34.15 87 GLU A O 1
ATOM 677 N N . GLY A 1 88 ? 3.316 -9.631 27.451 1.00 29.45 88 GLY A N 1
ATOM 678 C CA . GLY A 1 88 ? 4.476 -9.975 26.652 1.00 26.75 88 GLY A CA 1
ATOM 679 C C . GLY A 1 88 ? 5.799 -9.876 27.383 1.00 29.98 88 GLY A C 1
ATOM 680 O O . GLY A 1 88 ? 5.939 -9.129 28.355 1.00 28.85 88 GLY A O 1
ATOM 681 N N . GLY A 1 89 ? 6.770 -10.649 26.901 1.00 27.02 89 GLY A N 1
ATOM 682 C CA . GLY A 1 89 ? 8.118 -10.651 27.441 1.00 26.58 89 GLY A CA 1
ATOM 683 C C . GLY A 1 89 ? 8.269 -11.535 28.665 1.00 24.68 89 GLY A C 1
ATOM 684 O O . GLY A 1 89 ? 7.361 -12.288 29.002 1.00 29.47 89 GLY A O 1
ATOM 685 N N . GLY A 1 90 ? 9.418 -11.450 29.330 1.00 25.72 90 GLY A N 1
ATOM 686 C CA . GLY A 1 90 ? 9.625 -12.170 30.573 1.00 34.43 90 GLY A CA 1
ATOM 687 C C . GLY A 1 90 ? 9.970 -13.639 30.408 1.00 28.30 90 GLY A C 1
ATOM 688 O O . GLY A 1 90 ? 10.534 -14.056 29.397 1.00 27.69 90 GLY A O 1
ATOM 689 N N . GLU A 1 91 ? 9.658 -14.421 31.436 1.00 29.49 91 GLU A N 1
ATOM 690 C CA . GLU A 1 91 ? 9.942 -15.848 31.424 1.00 32.27 91 GLU A CA 1
ATOM 691 C C . GLU A 1 91 ? 8.677 -16.621 31.745 1.00 30.88 91 GLU A C 1
ATOM 692 O O . GLU A 1 91 ? 7.771 -16.089 32.384 1.00 30.64 91 GLU A O 1
ATOM 698 N N . PRO A 1 92 ? 8.609 -17.884 31.294 1.00 32.94 92 PRO A N 1
ATOM 699 C CA . PRO A 1 92 ? 7.501 -18.748 31.708 1.00 29.13 92 PRO A CA 1
ATOM 700 C C . PRO A 1 92 ? 7.682 -19.241 33.141 1.00 38.05 92 PRO A C 1
ATOM 701 O O . PRO A 1 92 ? 8.813 -19.471 33.580 1.00 37.07 92 PRO A O 1
ATOM 705 N N . ASP A 1 93 ? 6.570 -19.373 33.860 1.00 43.35 93 ASP A N 1
ATOM 706 C CA . ASP A 1 93 ? 6.572 -19.911 35.218 1.00 37.11 93 ASP A CA 1
ATOM 707 C C . ASP A 1 93 ? 5.857 -21.254 35.225 1.00 38.87 93 ASP A C 1
ATOM 708 O O . ASP A 1 93 ? 5.598 -21.823 34.168 1.00 39.15 93 ASP A O 1
ATOM 713 N N . GLY A 1 94 ? 5.546 -21.763 36.410 1.00 39.70 94 GLY A N 1
ATOM 714 C CA . GLY A 1 94 ? 4.771 -22.986 36.525 1.00 40.67 94 GLY A CA 1
ATOM 715 C C . GLY A 1 94 ? 5.516 -24.256 36.148 1.00 35.13 94 GLY A C 1
ATOM 716 O O . GLY A 1 94 ? 6.738 -24.331 36.251 1.00 36.48 94 GLY A O 1
ATOM 717 N N . ALA A 1 95 ? 4.759 -25.257 35.709 1.00 34.83 95 ALA A N 1
ATOM 718 C CA . ALA A 1 95 ? 5.306 -26.549 35.298 1.00 34.08 95 ALA A CA 1
ATOM 719 C C . ALA A 1 95 ? 6.042 -26.444 33.968 1.00 32.77 95 ALA A C 1
ATOM 720 O O . ALA A 1 95 ? 6.912 -27.257 33.660 1.00 28.20 95 ALA A O 1
ATOM 722 N N . LEU A 1 96 ? 5.670 -25.446 33.175 1.00 35.86 96 LEU A N 1
ATOM 723 C CA . LEU A 1 96 ? 6.320 -25.190 31.901 1.00 28.11 96 LEU A CA 1
ATOM 724 C C . LEU A 1 96 ? 7.744 -24.731 32.158 1.00 31.85 96 LEU A C 1
ATOM 725 O O . LEU A 1 96 ? 8.669 -25.122 31.451 1.00 31.44 96 LEU A O 1
ATOM 730 N N . LYS A 1 97 ? 7.924 -23.892 33.173 1.00 32.15 97 LYS A N 1
ATOM 731 C CA . LYS A 1 97 ? 9.268 -23.495 33.573 1.00 35.29 97 LYS A CA 1
ATOM 732 C C . LYS A 1 97 ? 10.057 -24.758 33.900 1.00 35.06 97 LYS A C 1
ATOM 733 O O . LYS A 1 97 ? 11.163 -24.958 33.397 1.00 31.92 97 LYS A O 1
ATOM 739 N N . LYS A 1 98 ? 9.456 -25.621 34.718 1.00 37.42 98 LYS A N 1
ATOM 740 C CA . LYS A 1 98 ? 10.094 -26.861 35.173 1.00 35.20 98 LYS A CA 1
ATOM 741 C C . LYS A 1 98 ? 10.471 -27.797 34.026 1.00 32.72 98 LYS A C 1
ATOM 742 O O . LYS A 1 98 ? 11.544 -28.399 34.039 1.00 37.27 98 LYS A O 1
ATOM 748 N N . ALA A 1 99 ? 9.582 -27.929 33.047 1.00 32.65 99 ALA A N 1
ATOM 749 C CA . ALA A 1 99 ? 9.815 -28.820 31.917 1.00 32.42 99 ALA A CA 1
ATOM 750 C C . ALA A 1 99 ? 11.007 -28.356 31.086 1.00 29.66 99 ALA A C 1
ATOM 751 O O . ALA A 1 99 ? 11.875 -29.151 30.719 1.00 36.79 99 ALA A O 1
ATOM 753 N N . ILE A 1 100 ? 11.041 -27.062 30.791 1.00 30.31 100 ILE A N 1
ATOM 754 C CA . ILE A 1 100 ? 12.126 -26.470 30.017 1.00 27.90 100 ILE A CA 1
ATOM 755 C C . ILE A 1 100 ? 13.439 -26.688 30.754 1.00 31.11 100 ILE A C 1
ATOM 756 O O . ILE A 1 100 ? 14.461 -27.033 30.156 1.00 36.10 100 ILE A O 1
ATOM 761 N N . GLU A 1 101 ? 13.400 -26.488 32.066 1.00 30.69 101 GLU A N 1
ATOM 762 C CA . GLU A 1 101 ? 14.568 -26.681 32.905 1.00 33.45 101 GLU A CA 1
ATOM 763 C C . GLU A 1 101 ? 14.968 -28.146 32.961 1.00 32.53 101 GLU A C 1
ATOM 764 O O . GLU A 1 101 ? 16.139 -28.469 33.152 1.00 37.67 101 GLU A O 1
ATOM 770 N N . ALA A 1 102 ? 14.000 -29.035 32.780 1.00 31.46 102 ALA A N 1
ATOM 771 C CA . ALA A 1 102 ? 14.290 -30.459 32.736 1.00 32.70 102 ALA A CA 1
ATOM 772 C C . ALA A 1 102 ? 14.844 -30.849 31.370 1.00 31.41 102 ALA A C 1
ATOM 773 O O . ALA A 1 102 ? 15.780 -31.651 31.266 1.00 35.04 102 ALA A O 1
ATOM 775 N N . ASP A 1 103 ? 14.284 -30.266 30.317 1.00 33.11 103 ASP A N 1
ATOM 776 C CA . ASP A 1 103 ? 14.588 -30.716 28.964 1.00 28.46 103 ASP A CA 1
ATOM 777 C C . ASP A 1 103 ? 15.730 -29.965 28.298 1.00 30.84 103 ASP A C 1
ATOM 778 O O . ASP A 1 103 ? 16.321 -30.479 27.340 1.00 25.78 103 ASP A O 1
ATOM 783 N N . PHE A 1 104 ? 16.044 -28.771 28.796 1.00 27.70 104 PHE A N 1
ATOM 784 C CA . PHE A 1 104 ? 17.070 -27.941 28.166 1.00 33.38 104 PHE A CA 1
ATOM 785 C C . PHE A 1 104 ? 18.166 -27.494 29.137 1.00 32.59 104 PHE A C 1
ATOM 786 O O . PHE A 1 104 ? 19.247 -27.098 28.705 1.00 30.98 104 PHE A O 1
ATOM 794 N N . GLY A 1 105 ? 17.894 -27.591 30.437 1.00 30.72 105 GLY A N 1
ATOM 795 C CA . GLY A 1 105 ? 18.842 -27.174 31.462 1.00 31.50 105 GLY A CA 1
ATOM 796 C C . GLY A 1 105 ? 18.443 -25.863 32.117 1.00 37.39 105 GLY A C 1
ATOM 797 O O . GLY A 1 105 ? 18.297 -25.785 33.338 1.00 38.00 105 GLY A O 1
ATOM 798 N N . SER A 1 106 ? 18.275 -24.825 31.306 1.00 39.91 106 SER A N 1
ATOM 799 C CA . SER A 1 106 ? 17.768 -23.546 31.795 1.00 33.77 106 SER A CA 1
ATOM 800 C C . SER A 1 106 ? 16.957 -22.862 30.698 1.00 35.18 106 SER A C 1
ATOM 801 O O . SER A 1 106 ? 16.995 -23.279 29.539 1.00 30.26 106 SER A O 1
ATOM 804 N N . PHE A 1 107 ? 16.210 -21.826 31.070 1.00 33.17 107 PHE A N 1
ATOM 805 C CA . PHE A 1 107 ? 15.492 -21.023 30.091 1.00 31.33 107 PHE A CA 1
ATOM 806 C C . PHE A 1 107 ? 16.493 -20.336 29.177 1.00 32.24 107 PHE A C 1
ATOM 807 O O . PHE A 1 107 ? 16.253 -20.166 27.976 1.00 30.53 107 PHE A O 1
ATOM 815 N N . GLU A 1 108 ? 17.623 -19.946 29.763 1.00 32.19 108 GLU A N 1
ATOM 816 C CA . GLU A 1 108 ? 18.691 -19.273 29.037 1.00 32.71 108 GLU A CA 1
ATOM 817 C C . GLU A 1 108 ? 19.323 -20.214 28.020 1.00 33.61 108 GLU A C 1
ATOM 818 O O . GLU A 1 108 ? 19.679 -19.801 26.910 1.00 27.99 108 GLU A O 1
ATOM 824 N N . THR A 1 109 ? 19.476 -21.478 28.412 1.00 31.63 109 THR A N 1
ATOM 825 C CA . THR A 1 109 ? 20.048 -22.492 27.530 1.00 32.38 109 THR A CA 1
ATOM 826 C C . THR A 1 109 ? 19.050 -22.758 26.407 1.00 23.25 109 THR A C 1
ATOM 827 O O . THR A 1 109 ? 19.414 -22.809 25.235 1.00 29.23 109 THR A O 1
ATOM 831 N N . PHE A 1 110 ? 17.780 -22.896 26.782 1.00 27.96 110 PHE A N 1
ATOM 832 C CA . PHE A 1 110 ? 16.688 -23.098 25.824 1.00 27.86 110 PHE A CA 1
ATOM 833 C C . PHE A 1 110 ? 16.622 -21.972 24.793 1.00 24.85 110 PHE A C 1
ATOM 834 O O . PHE A 1 110 ? 16.559 -22.224 23.591 1.00 24.04 110 PHE A O 1
ATOM 842 N N . ARG A 1 111 ? 16.647 -20.738 25.285 1.00 23.21 111 ARG A N 1
ATOM 843 C CA . ARG A 1 111 ? 16.544 -19.556 24.444 1.00 25.05 111 ARG A CA 1
ATOM 844 C C . ARG A 1 111 ? 17.638 -19.550 23.398 1.00 26.03 111 ARG A C 1
ATOM 845 O O . ARG A 1 111 ? 17.354 -19.445 22.208 1.00 27.67 111 ARG A O 1
ATOM 853 N N . LYS A 1 112 ? 18.886 -19.651 23.850 1.00 28.12 112 LYS A N 1
ATOM 854 C CA . LYS A 1 112 ? 20.029 -19.733 22.942 1.00 28.08 112 LYS A CA 1
ATOM 855 C C . LYS A 1 112 ? 19.872 -20.822 21.886 1.00 24.67 112 LYS A C 1
ATOM 856 O O . LYS A 1 112 ? 20.180 -20.606 20.709 1.00 26.34 112 LYS A O 1
ATOM 862 N N . GLN A 1 113 ? 19.389 -21.987 22.307 1.00 25.67 113 GLN A N 1
ATOM 863 C CA . GLN A 1 113 ? 19.200 -23.100 21.390 1.00 21.64 113 GLN A CA 1
ATOM 864 C C . GLN A 1 113 ? 18.253 -22.744 20.270 1.00 23.50 113 GLN A C 1
ATOM 865 O O . GLN A 1 113 ? 18.512 -23.060 19.112 1.00 21.85 113 GLN A O 1
ATOM 871 N N . MET A 1 114 ? 17.137 -22.116 20.625 1.00 22.75 114 MET A N 1
ATOM 872 C CA . MET A 1 114 ? 16.123 -21.740 19.652 1.00 26.83 114 MET A CA 1
ATOM 873 C C . MET A 1 114 ? 16.664 -20.682 18.688 1.00 24.78 114 MET A C 1
ATOM 874 O O . MET A 1 114 ? 16.504 -20.789 17.464 1.00 23.89 114 MET A O 1
ATOM 879 N N . ASN A 1 115 ? 17.307 -19.664 19.256 1.00 23.51 115 ASN A N 1
ATOM 880 C CA . ASN A 1 115 ? 17.947 -18.610 18.477 1.00 23.38 115 ASN A CA 1
ATOM 881 C C . ASN A 1 115 ? 18.970 -19.172 17.505 1.00 25.28 115 ASN A C 1
ATOM 882 O O . ASN A 1 115 ? 19.176 -18.624 16.414 1.00 23.38 115 ASN A O 1
ATOM 887 N N . ALA A 1 116 ? 19.619 -20.256 17.916 1.00 23.98 116 ALA A N 1
ATOM 888 C CA . ALA A 1 116 ? 20.593 -20.921 17.069 1.00 28.38 116 ALA A CA 1
ATOM 889 C C . ALA A 1 116 ? 19.868 -21.740 16.013 1.00 24.57 116 ALA A C 1
ATOM 890 O O . ALA A 1 116 ? 20.320 -21.824 14.878 1.00 24.65 116 ALA A O 1
ATOM 892 N N . ALA A 1 117 ? 18.747 -22.350 16.385 1.00 19.84 117 ALA A N 1
ATOM 893 C CA . ALA A 1 117 ? 17.950 -23.095 15.417 1.00 22.31 117 ALA A CA 1
ATOM 894 C C . ALA A 1 117 ? 17.411 -22.132 14.353 1.00 22.82 117 ALA A C 1
ATOM 895 O O . ALA A 1 117 ? 17.501 -22.408 13.155 1.00 22.57 117 ALA A O 1
ATOM 897 N N . LEU A 1 118 ? 16.894 -20.990 14.802 1.00 22.29 118 LEU A N 1
ATOM 898 C CA . LEU A 1 118 ? 16.344 -19.964 13.918 1.00 19.87 118 LEU A CA 1
ATOM 899 C C . LEU A 1 118 ? 17.379 -19.432 12.957 1.00 21.51 118 LEU A C 1
ATOM 900 O O . LEU A 1 118 ? 17.088 -19.147 11.795 1.00 18.68 118 LEU A O 1
ATOM 905 N N . THR A 1 119 ? 18.582 -19.243 13.476 1.00 20.24 119 THR A N 1
ATOM 906 C CA . THR A 1 119 ? 19.689 -18.735 12.685 1.00 22.08 119 THR A CA 1
ATOM 907 C C . THR A 1 119 ? 20.086 -19.801 11.679 1.00 21.93 119 THR A C 1
ATOM 908 O O . THR A 1 119 ? 20.474 -19.494 10.555 1.00 16.49 119 THR A O 1
ATOM 912 N N . GLY A 1 120 ? 19.956 -21.061 12.081 1.00 20.07 120 GLY A N 1
ATOM 913 C CA . GLY A 1 120 ? 20.373 -22.161 11.236 1.00 22.87 120 GLY A CA 1
ATOM 914 C C . GLY A 1 120 ? 19.434 -22.497 10.092 1.00 15.76 120 GLY A C 1
ATOM 915 O O . GLY A 1 120 ? 19.772 -23.304 9.244 1.00 16.95 120 GLY A O 1
ATOM 916 N N . ILE A 1 121 ? 18.263 -21.870 10.054 1.00 18.76 121 ILE A N 1
ATOM 917 C CA . ILE A 1 121 ? 17.297 -22.117 8.985 1.00 17.14 121 ILE A CA 1
ATOM 918 C C . ILE A 1 121 ? 17.772 -21.585 7.630 1.00 19.95 121 ILE A C 1
ATOM 919 O O . ILE A 1 121 ? 17.968 -20.383 7.453 1.00 25.09 121 ILE A O 1
ATOM 924 N N . GLN A 1 122 ? 17.933 -22.492 6.671 1.00 16.64 122 GLN A N 1
ATOM 925 C CA . GLN A 1 122 ? 18.276 -22.123 5.298 1.00 20.22 122 GLN A CA 1
ATOM 926 C C . GLN A 1 122 ? 17.006 -21.840 4.479 1.00 16.75 122 GLN A C 1
ATOM 927 O O . GLN A 1 122 ? 16.200 -22.730 4.255 1.00 21.50 122 GLN A O 1
ATOM 933 N N . GLY A 1 123 ? 16.829 -20.590 4.059 1.00 17.24 123 GLY A N 1
ATOM 934 C CA . GLY A 1 123 ? 15.639 -20.169 3.343 1.00 16.08 123 GLY A CA 1
ATOM 935 C C . GLY A 1 123 ? 14.546 -19.702 4.291 1.00 15.95 123 GLY A C 1
ATOM 936 O O . GLY A 1 123 ? 14.831 -19.203 5.374 1.00 18.65 123 GLY A O 1
ATOM 937 N N . SER A 1 124 ? 13.295 -19.860 3.874 1.00 13.74 124 SER A N 1
ATOM 938 C CA . SER A 1 124 ? 12.137 -19.436 4.666 1.00 18.07 124 SER A CA 1
ATOM 939 C C . SER A 1 124 ? 11.681 -20.560 5.622 1.00 18.72 124 SER A C 1
ATOM 940 O O . SER A 1 124 ? 11.723 -21.735 5.260 1.00 15.79 124 SER A O 1
ATOM 943 N N . GLY A 1 125 ? 11.225 -20.208 6.823 1.00 16.66 125 GLY A N 1
ATOM 944 C CA . GLY A 1 125 ? 10.782 -21.209 7.780 1.00 13.47 125 GLY A CA 1
ATOM 945 C C . GLY A 1 125 ? 10.476 -20.680 9.177 1.00 13.24 125 GLY A C 1
ATOM 946 O O . GLY A 1 125 ? 10.501 -19.476 9.410 1.00 13.29 125 GLY A O 1
ATOM 947 N N . TRP A 1 126 ? 10.196 -21.601 10.101 1.00 10.81 126 TRP A N 1
ATOM 948 C CA . TRP A 1 126 ? 9.859 -21.280 11.479 1.00 13.89 126 TRP A CA 1
ATOM 949 C C . TRP A 1 126 ? 10.666 -22.141 12.441 1.00 15.03 126 TRP A C 1
ATOM 950 O O . TRP A 1 126 ? 11.142 -23.214 12.076 1.00 13.45 126 TRP A O 1
ATOM 961 N N . ALA A 1 127 ? 10.760 -21.697 13.690 1.00 17.59 127 ALA A N 1
ATOM 962 C CA . ALA A 1 127 ? 11.230 -22.553 14.768 1.00 17.80 127 ALA A CA 1
ATOM 963 C C . ALA A 1 127 ? 10.115 -22.659 15.792 1.00 21.34 127 ALA A C 1
ATOM 964 O O . ALA A 1 127 ? 9.426 -21.682 16.073 1.00 24.44 127 ALA A O 1
ATOM 966 N N . TRP A 1 128 ? 9.941 -23.857 16.343 1.00 23.64 128 TRP A N 1
ATOM 967 C CA . TRP A 1 128 ? 8.877 -24.140 17.306 1.00 20.85 128 TRP A CA 1
ATOM 968 C C . TRP A 1 128 ? 9.408 -24.816 18.576 1.00 19.57 128 TRP A C 1
ATOM 969 O O . TRP A 1 128 ? 10.253 -25.706 18.503 1.00 24.45 128 TRP A O 1
ATOM 980 N N . LEU A 1 129 ? 8.928 -24.367 19.730 1.00 20.51 129 LEU A N 1
ATOM 981 C CA . LEU A 1 129 ? 8.993 -25.168 20.937 1.00 21.38 129 LEU A CA 1
ATOM 982 C C . LEU A 1 129 ? 7.744 -26.029 20.910 1.00 24.66 129 LEU A C 1
ATOM 983 O O . LEU A 1 129 ? 6.641 -25.492 20.919 1.00 25.27 129 LEU A O 1
ATOM 988 N N . ALA A 1 130 ? 7.905 -27.349 20.882 1.00 19.73 130 ALA A N 1
ATOM 989 C CA . ALA A 1 130 ? 6.768 -28.256 20.780 1.00 24.86 130 ALA A CA 1
ATOM 990 C C . ALA A 1 130 ? 6.833 -29.246 21.932 1.00 28.11 130 ALA A C 1
ATOM 991 O O . ALA A 1 130 ? 7.881 -29.399 22.559 1.00 22.83 130 ALA A O 1
ATOM 993 N N . LYS A 1 131 ? 5.710 -29.897 22.220 1.00 23.46 131 LYS A N 1
ATOM 994 C CA . LYS A 1 131 ? 5.698 -31.021 23.141 1.00 24.53 131 LYS A CA 1
ATOM 995 C C . LYS A 1 131 ? 5.207 -32.256 22.419 1.00 23.63 131 LYS A C 1
ATOM 996 O O . LYS A 1 131 ? 4.469 -32.158 21.450 1.00 27.08 131 LYS A O 1
ATOM 1002 N N . ASP A 1 132 ? 5.610 -33.417 22.912 1.00 28.44 132 ASP A N 1
ATOM 1003 C CA . ASP A 1 132 ? 5.088 -34.677 22.420 1.00 29.26 132 ASP A CA 1
ATOM 1004 C C . ASP A 1 132 ? 3.687 -34.864 22.978 1.00 27.59 132 ASP A C 1
ATOM 1005 O O . ASP A 1 132 ? 3.484 -34.781 24.188 1.00 26.22 132 ASP A O 1
ATOM 1010 N N . LYS A 1 133 ? 2.726 -35.106 22.090 1.00 28.32 133 LYS A N 1
ATOM 1011 C CA . LYS A 1 133 ? 1.317 -35.159 22.464 1.00 32.27 133 LYS A CA 1
ATOM 1012 C C . LYS A 1 133 ? 1.036 -36.194 23.554 1.00 31.13 133 LYS A C 1
ATOM 1013 O O . LYS A 1 133 ? 0.043 -36.076 24.276 1.00 35.78 133 LYS A O 1
ATOM 1019 N N . ASP A 1 134 ? 1.916 -37.187 23.675 1.00 29.81 134 ASP A N 1
ATOM 1020 C CA . ASP A 1 134 ? 1.690 -38.321 24.579 1.00 31.85 134 ASP A CA 1
ATOM 1021 C C . ASP A 1 134 ? 2.476 -38.277 25.880 1.00 29.51 134 ASP A C 1
ATOM 1022 O O . ASP A 1 134 ? 2.025 -38.815 26.887 1.00 35.94 134 ASP A O 1
ATOM 1027 N N . SER A 1 135 ? 3.644 -37.646 25.860 1.00 31.65 135 SER A N 1
ATOM 1028 C CA . SER A 1 135 ? 4.542 -37.656 27.011 1.00 33.30 135 SER A CA 1
ATOM 1029 C C . SER A 1 135 ? 4.755 -36.262 27.587 1.00 33.64 135 SER A C 1
ATOM 1030 O O . SER A 1 135 ? 5.120 -36.118 28.755 1.00 32.17 135 SER A O 1
ATOM 1033 N N . GLY A 1 136 ? 4.546 -35.241 26.760 1.00 34.40 136 GLY A N 1
ATOM 1034 C CA . GLY A 1 136 ? 4.807 -33.870 27.164 1.00 29.82 136 GLY A CA 1
ATOM 1035 C C . GLY A 1 136 ? 6.279 -33.515 27.023 1.00 28.30 136 GLY A C 1
ATOM 1036 O O . GLY A 1 136 ? 6.718 -32.448 27.455 1.00 33.59 136 GLY A O 1
ATOM 1037 N N . ASN A 1 137 ? 7.045 -34.425 26.423 1.00 28.21 137 ASN A N 1
ATOM 1038 C CA . ASN A 1 137 ? 8.470 -34.212 26.167 1.00 28.99 137 ASN A CA 1
ATOM 1039 C C . ASN A 1 137 ? 8.710 -33.036 25.204 1.00 26.37 137 ASN A C 1
ATOM 1040 O O . ASN A 1 137 ? 8.261 -33.067 24.056 1.00 20.14 137 ASN A O 1
ATOM 1045 N N . LEU A 1 138 ? 9.421 -32.012 25.674 1.00 27.17 138 LEU A N 1
ATOM 1046 C CA . LEU A 1 138 ? 9.665 -30.806 24.879 1.00 26.36 138 LEU A CA 1
ATOM 1047 C C . LEU A 1 138 ? 10.742 -31.010 23.810 1.00 25.72 138 LEU A C 1
ATOM 1048 O O . LEU A 1 138 ? 11.689 -31.770 24.000 1.00 25.01 138 LEU A O 1
ATOM 1053 N N . ALA A 1 139 ? 10.584 -30.318 22.686 1.00 26.86 139 ALA A N 1
ATOM 1054 C CA . ALA A 1 139 ? 11.592 -30.293 21.639 1.00 22.76 139 ALA A CA 1
ATOM 1055 C C . ALA A 1 139 ? 11.586 -28.917 20.973 1.00 22.15 139 ALA A C 1
ATOM 1056 O O . ALA A 1 139 ? 10.551 -28.247 20.934 1.00 20.79 139 ALA A O 1
ATOM 1058 N N . ILE A 1 140 ? 12.750 -28.490 20.484 1.00 18.80 140 ILE A N 1
ATOM 1059 C CA . ILE A 1 140 ? 12.838 -27.389 19.532 1.00 22.82 140 ILE A CA 1
ATOM 1060 C C . ILE A 1 140 ? 12.895 -28.025 18.152 1.00 26.06 140 ILE A C 1
ATOM 1061 O O . ILE A 1 140 ? 13.721 -28.902 17.909 1.00 22.75 140 ILE A O 1
ATOM 1066 N N . VAL A 1 141 ? 12.003 -27.604 17.259 1.00 25.76 141 VAL A N 1
ATOM 1067 C CA . VAL A 1 141 ? 11.991 -28.115 15.887 1.00 22.18 141 VAL A CA 1
ATOM 1068 C C . VAL A 1 141 ? 11.929 -26.960 14.899 1.00 22.73 141 VAL A C 1
ATOM 1069 O O . VAL A 1 141 ? 11.540 -25.851 15.265 1.00 25.75 141 VAL A O 1
ATOM 1073 N N . THR A 1 142 ? 12.320 -27.215 13.652 1.00 20.84 142 THR A N 1
ATOM 1074 C CA . THR A 1 142 ? 12.145 -26.234 12.593 1.00 20.39 142 THR A CA 1
ATOM 1075 C C . THR A 1 142 ? 11.325 -26.832 11.452 1.00 18.63 142 THR A C 1
ATOM 1076 O O . THR A 1 142 ? 11.297 -28.047 11.260 1.00 21.05 142 THR A O 1
ATOM 1080 N N . ARG A 1 143 ? 10.634 -25.958 10.727 1.00 21.63 143 ARG A N 1
ATOM 1081 C CA . ARG A 1 143 ? 9.821 -26.334 9.586 1.00 16.02 143 ARG A CA 1
ATOM 1082 C C . ARG A 1 143 ? 10.200 -25.438 8.417 1.00 14.79 143 ARG A C 1
ATOM 1083 O O . ARG A 1 143 ? 10.395 -24.240 8.595 1.00 18.32 143 ARG A O 1
ATOM 1091 N N . ALA A 1 144 ? 10.306 -26.016 7.226 1.00 15.71 144 ALA A N 1
ATOM 1092 C CA . ALA A 1 144 ? 10.545 -25.247 6.006 1.00 14.61 144 ALA A CA 1
ATOM 1093 C C . ALA A 1 144 ? 9.268 -24.540 5.576 1.00 16.62 144 ALA A C 1
ATOM 1094 O O . ALA A 1 144 ? 8.185 -25.104 5.680 1.00 14.98 144 ALA A O 1
ATOM 1096 N N . ASN A 1 145 ? 9.403 -23.307 5.098 1.00 17.14 145 ASN A N 1
ATOM 1097 C CA . ASN A 1 145 ? 8.302 -22.592 4.468 1.00 15.27 145 ASN A CA 1
ATOM 1098 C C . ASN A 1 145 ? 7.122 -22.419 5.428 1.00 16.19 145 ASN A C 1
ATOM 1099 O O . ASN A 1 145 ? 7.286 -21.824 6.496 1.00 16.54 145 ASN A O 1
ATOM 1104 N N . GLN A 1 146 ? 5.950 -22.943 5.073 1.00 15.44 146 GLN A N 1
ATOM 1105 C CA . GLN A 1 146 ? 4.789 -22.885 5.958 1.00 15.54 146 GLN A CA 1
ATOM 1106 C C . GLN A 1 146 ? 4.382 -24.253 6.488 1.00 15.15 146 GLN A C 1
ATOM 1107 O O . GLN A 1 146 ? 3.294 -24.408 7.036 1.00 11.85 146 GLN A O 1
ATOM 1113 N N . ASP A 1 147 ? 5.255 -25.240 6.321 1.00 17.54 147 ASP A N 1
ATOM 1114 C CA . ASP A 1 147 ? 4.967 -26.583 6.793 1.00 18.51 147 ASP A CA 1
ATOM 1115 C C . ASP A 1 147 ? 4.660 -26.498 8.285 1.00 19.61 147 ASP A C 1
ATOM 1116 O O . ASP A 1 147 ? 5.468 -25.954 9.037 1.00 16.06 147 ASP A O 1
ATOM 1121 N N . PRO A 1 148 ? 3.483 -26.999 8.715 1.00 19.55 148 PRO A N 1
ATOM 1122 C CA . PRO A 1 148 ? 3.085 -26.850 10.122 1.00 20.19 148 PRO A CA 1
ATOM 1123 C C . PRO A 1 148 ? 3.636 -27.900 11.078 1.00 22.50 148 PRO A C 1
ATOM 1124 O O . PRO A 1 148 ? 4.315 -28.849 10.669 1.00 17.85 148 PRO A O 1
ATOM 1128 N N . VAL A 1 149 ? 3.299 -27.716 12.353 1.00 19.08 149 VAL A N 1
ATOM 1129 C CA . VAL A 1 149 ? 3.566 -28.692 13.394 1.00 21.34 149 VAL A CA 1
ATOM 1130 C C . VAL A 1 149 ? 2.233 -29.365 13.735 1.00 21.87 149 VAL A C 1
ATOM 1131 O O . VAL A 1 149 ? 1.365 -28.753 14.348 1.00 24.01 149 VAL A O 1
ATOM 1135 N N . THR A 1 150 ? 2.068 -30.613 13.308 1.00 25.48 150 THR A N 1
ATOM 1136 C CA . THR A 1 150 ? 0.873 -31.403 13.621 1.00 26.47 150 THR A CA 1
ATOM 1137 C C . THR A 1 150 ? 1.250 -32.845 13.995 1.00 25.93 150 THR A C 1
ATOM 1138 O O . THR A 1 150 ? 2.432 -33.200 14.044 1.00 25.85 150 THR A O 1
ATOM 1142 N N . GLY A 1 151 ? 0.244 -33.663 14.298 1.00 28.77 151 GLY A N 1
ATOM 1143 C CA . GLY A 1 151 ? 0.461 -35.071 14.581 1.00 28.28 151 GLY A CA 1
ATOM 1144 C C . GLY A 1 151 ? 0.993 -35.349 15.968 1.00 25.22 151 GLY A C 1
ATOM 1145 O O . GLY A 1 151 ? 0.375 -34.990 16.964 1.00 25.11 151 GLY A O 1
ATOM 1146 N N . GLN A 1 152 ? 2.159 -35.986 16.019 1.00 28.04 152 GLN A N 1
ATOM 1147 C CA . GLN A 1 152 ? 2.759 -36.414 17.279 1.00 32.92 152 GLN A CA 1
ATOM 1148 C C . GLN A 1 152 ? 3.224 -35.223 18.106 1.00 25.85 152 GLN A C 1
ATOM 1149 O O . GLN A 1 152 ? 3.314 -35.312 19.329 1.00 28.03 152 GLN A O 1
ATOM 1155 N N . LEU A 1 153 ? 3.512 -34.113 17.435 1.00 25.31 153 LEU A N 1
ATOM 1156 C CA . LEU A 1 153 ? 3.963 -32.895 18.107 1.00 28.30 153 LEU A CA 1
ATOM 1157 C C . LEU A 1 153 ? 2.895 -31.819 18.159 1.00 23.92 153 LEU A C 1
ATOM 1158 O O . LEU A 1 153 ? 2.224 -31.539 17.165 1.00 23.89 153 LEU A O 1
ATOM 1163 N N . VAL A 1 154 ? 2.762 -31.209 19.332 1.00 23.70 154 VAL A N 1
ATOM 1164 C CA . VAL A 1 154 ? 1.882 -30.058 19.515 1.00 21.33 154 VAL A CA 1
ATOM 1165 C C . VAL A 1 154 ? 2.718 -28.782 19.623 1.00 22.89 154 VAL A C 1
ATOM 1166 O O . VAL A 1 154 ? 3.579 -28.692 20.496 1.00 25.71 154 VAL A O 1
ATOM 1170 N N . PRO A 1 155 ? 2.478 -27.789 18.741 1.00 22.90 155 PRO A N 1
ATOM 1171 C CA . PRO A 1 155 ? 3.268 -26.559 18.855 1.00 20.57 155 PRO A CA 1
ATOM 1172 C C . PRO A 1 155 ? 2.863 -25.723 20.076 1.00 23.95 155 PRO A C 1
ATOM 1173 O O . PRO A 1 155 ? 1.683 -25.668 20.417 1.00 21.30 155 PRO A O 1
ATOM 1177 N N . LEU A 1 156 ? 3.833 -25.088 20.724 1.00 20.79 156 LEU A N 1
ATOM 1178 C CA . LEU A 1 156 ? 3.573 -24.329 21.948 1.00 21.07 156 LEU A CA 1
ATOM 1179 C C . LEU A 1 156 ? 4.004 -22.872 21.794 1.00 16.52 156 LEU A C 1
ATOM 1180 O O . LEU A 1 156 ? 3.370 -21.974 22.337 1.00 19.48 156 LEU A O 1
ATOM 1185 N N . MET A 1 157 ? 5.090 -22.642 21.059 1.00 23.00 157 MET A N 1
ATOM 1186 C CA . MET A 1 157 ? 5.570 -21.289 20.798 1.00 20.96 157 MET A CA 1
ATOM 1187 C C . MET A 1 157 ? 6.323 -21.230 19.469 1.00 19.11 157 MET A C 1
ATOM 1188 O O . MET A 1 157 ? 7.290 -21.951 19.274 1.00 20.14 157 MET A O 1
ATOM 1193 N N . GLY A 1 158 ? 5.859 -20.372 18.561 1.00 19.53 158 GLY A N 1
ATOM 1194 C CA . GLY A 1 158 ? 6.436 -20.249 17.238 1.00 15.71 158 GLY A CA 1
ATOM 1195 C C . GLY A 1 158 ? 7.129 -18.919 17.033 1.00 20.76 158 GLY A C 1
ATOM 1196 O O . GLY A 1 158 ? 6.647 -17.887 17.485 1.00 20.07 158 GLY A O 1
ATOM 1197 N N . ILE A 1 159 ? 8.270 -18.951 16.349 1.00 19.41 159 ILE A N 1
ATOM 1198 C CA . ILE A 1 159 ? 8.901 -17.739 15.842 1.00 19.18 159 ILE A CA 1
ATOM 1199 C C . ILE A 1 159 ? 9.163 -17.864 14.347 1.00 15.81 159 ILE A 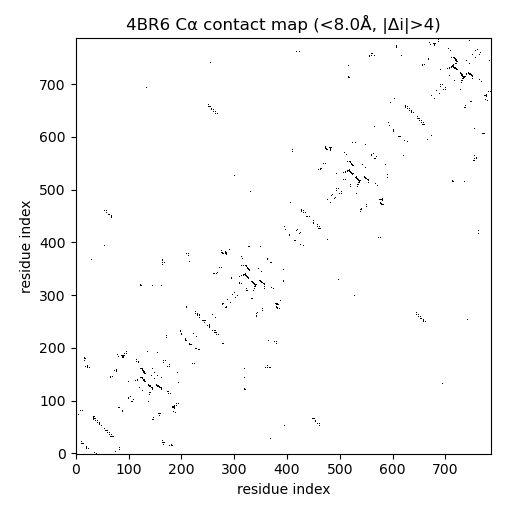C 1
ATOM 1200 O O . ILE A 1 159 ? 9.808 -18.795 13.877 1.00 16.25 159 ILE A O 1
ATOM 1205 N N . ASP A 1 160 ? 8.624 -16.903 13.618 1.00 16.35 160 ASP A N 1
ATOM 1206 C CA . ASP A 1 160 ? 8.702 -16.847 12.168 1.00 15.02 160 ASP A CA 1
ATOM 1207 C C . ASP A 1 160 ? 10.055 -16.329 11.669 1.00 18.62 160 ASP A C 1
ATOM 1208 O O . ASP A 1 160 ? 10.461 -15.225 12.026 1.00 15.54 160 ASP A O 1
ATOM 1213 N N . ALA A 1 161 ? 10.736 -17.120 10.838 1.00 20.38 161 ALA A N 1
ATOM 1214 C CA . ALA A 1 161 ? 12.065 -16.757 10.337 1.00 18.17 161 ALA A CA 1
ATOM 1215 C C . ALA A 1 161 ? 12.042 -16.347 8.858 1.00 21.55 161 ALA A C 1
ATOM 1216 O O . ALA A 1 161 ? 13.093 -16.119 8.249 1.00 18.44 161 ALA A O 1
ATOM 1218 N N . TRP A 1 162 ? 10.843 -16.258 8.283 1.00 19.68 162 TRP A N 1
ATOM 1219 C CA . TRP A 1 162 ? 10.691 -15.697 6.949 1.00 18.72 162 TRP A CA 1
ATOM 1220 C C . TRP A 1 162 ? 11.262 -14.312 7.000 1.00 15.87 162 TRP A C 1
ATOM 1221 O O . TRP A 1 162 ? 11.156 -13.642 8.022 1.00 15.15 162 TRP A O 1
ATOM 1232 N N . GLU A 1 163 ? 11.877 -13.894 5.897 1.00 17.11 163 GLU A N 1
ATOM 1233 C CA . GLU A 1 163 ? 12.503 -12.582 5.812 1.00 18.89 163 GLU A CA 1
ATOM 1234 C C . GLU A 1 163 ? 11.496 -11.439 5.967 1.00 16.42 163 GLU A C 1
ATOM 1235 O O . GLU A 1 163 ? 11.851 -10.369 6.440 1.00 12.81 163 GLU A O 1
ATOM 1241 N N . HIS A 1 164 ? 10.236 -11.675 5.615 1.00 16.52 164 HIS A N 1
ATOM 1242 C CA . HIS A 1 164 ? 9.242 -10.613 5.708 1.00 18.00 164 HIS A CA 1
ATOM 1243 C C . HIS A 1 164 ? 8.855 -10.353 7.165 1.00 14.48 164 HIS A C 1
ATOM 1244 O O . HIS A 1 164 ? 8.196 -9.364 7.459 1.00 17.20 164 HIS A O 1
ATOM 1251 N N . ALA A 1 165 ? 9.252 -11.238 8.076 1.00 16.67 165 ALA A N 1
ATOM 1252 C CA . ALA A 1 165 ? 8.949 -11.029 9.495 1.00 18.20 165 ALA A CA 1
ATOM 1253 C C . ALA A 1 165 ? 9.884 -10.023 10.181 1.00 16.23 165 ALA A C 1
ATOM 1254 O O . ALA A 1 165 ? 9.651 -9.667 11.342 1.00 15.86 165 ALA A O 1
ATOM 1256 N N . TYR A 1 166 ? 10.938 -9.577 9.495 1.00 13.70 166 TYR A N 1
ATOM 1257 C CA . TYR A 1 166 ? 11.900 -8.673 10.119 1.00 18.12 166 TYR A CA 1
ATOM 1258 C C . TYR A 1 166 ? 12.625 -7.680 9.205 1.00 18.28 166 TYR A C 1
ATOM 1259 O O . TYR A 1 166 ? 13.097 -6.643 9.684 1.00 23.94 166 TYR A O 1
ATOM 1268 N N . TYR A 1 167 ? 12.713 -7.977 7.913 1.00 14.11 167 TYR A N 1
ATOM 1269 C CA . TYR A 1 167 ? 13.670 -7.272 7.058 1.00 12.56 167 TYR A CA 1
ATOM 1270 C C . TYR A 1 167 ? 13.496 -5.745 7.028 1.00 16.23 167 TYR A C 1
ATOM 1271 O O . TYR A 1 167 ? 14.481 -5.021 6.899 1.00 19.04 167 TYR A O 1
ATOM 1280 N N . LEU A 1 168 ? 12.270 -5.246 7.157 1.00 14.85 168 LEU A N 1
ATOM 1281 C CA . LEU A 1 168 ? 12.036 -3.800 7.066 1.00 18.04 168 LEU A CA 1
ATOM 1282 C C . LEU A 1 168 ? 12.726 -3.014 8.183 1.00 21.40 168 LEU A C 1
ATOM 1283 O O . LEU A 1 168 ? 13.118 -1.855 8.000 1.00 22.62 168 LEU A O 1
ATOM 1288 N N . GLN A 1 169 ? 12.886 -3.655 9.332 1.00 22.27 169 GLN A N 1
ATOM 1289 C CA . GLN A 1 169 ? 13.415 -2.996 10.513 1.00 18.84 169 GLN A CA 1
ATOM 1290 C C . GLN A 1 169 ? 14.862 -3.400 10.756 1.00 19.34 169 GLN A C 1
ATOM 1291 O O . GLN A 1 169 ? 15.726 -2.559 11.052 1.00 23.29 169 GLN A O 1
ATOM 1297 N N . TYR A 1 170 ? 15.120 -4.693 10.613 1.00 21.16 170 TYR A N 1
ATOM 1298 C CA . TYR A 1 170 ? 16.416 -5.261 10.970 1.00 23.98 170 TYR A CA 1
ATOM 1299 C C . TYR A 1 170 ? 17.294 -5.585 9.759 1.00 17.54 170 TYR A C 1
ATOM 1300 O O . TYR A 1 170 ? 18.444 -5.967 9.935 1.00 23.44 170 TYR A O 1
ATOM 1309 N N . GLU A 1 171 ? 16.759 -5.408 8.548 1.00 18.42 171 GLU A N 1
ATOM 1310 C CA . GLU A 1 171 ? 17.447 -5.772 7.309 1.00 15.54 171 GLU A CA 1
ATOM 1311 C C . GLU A 1 171 ? 18.008 -7.201 7.382 1.00 12.95 171 GLU A C 1
ATOM 1312 O O . GLU A 1 171 ? 17.301 -8.123 7.802 1.00 13.88 171 GLU A O 1
ATOM 1318 N N . ASN A 1 172 ? 19.265 -7.383 6.983 1.00 13.90 172 ASN A N 1
ATOM 1319 C CA . ASN A 1 172 ? 19.917 -8.696 6.977 1.00 15.53 172 ASN A CA 1
ATOM 1320 C C . ASN A 1 172 ? 20.256 -9.209 8.373 1.00 19.41 172 ASN A C 1
ATOM 1321 O O . ASN A 1 172 ? 20.667 -10.361 8.536 1.00 19.91 172 ASN A O 1
ATOM 1326 N N . ARG A 1 173 ? 20.106 -8.347 9.374 1.00 20.19 173 ARG A N 1
ATOM 1327 C CA . ARG A 1 173 ? 20.564 -8.652 10.736 1.00 19.30 173 ARG A CA 1
ATOM 1328 C C . ARG A 1 173 ? 19.545 -9.502 11.492 1.00 20.12 173 ARG A C 1
ATOM 1329 O O . ARG A 1 173 ? 18.966 -9.067 12.490 1.00 23.89 173 ARG A O 1
ATOM 1337 N N . LYS A 1 174 ? 19.333 -10.721 11.009 1.00 16.32 174 LYS A N 1
ATOM 1338 C CA . LYS A 1 174 ? 18.284 -11.581 11.540 1.00 18.63 174 LYS A CA 1
ATOM 1339 C C . LYS A 1 174 ? 18.474 -11.885 13.020 1.00 17.61 174 LYS A C 1
ATOM 1340 O O . LYS A 1 174 ? 17.499 -11.998 13.757 1.00 19.58 174 LYS A O 1
ATOM 1346 N N . ALA A 1 175 ? 19.729 -12.012 13.452 1.00 17.68 175 ALA A N 1
ATOM 1347 C CA . ALA A 1 175 ? 20.034 -12.305 14.854 1.00 23.44 175 ALA A CA 1
ATOM 1348 C C . ALA A 1 175 ? 19.468 -11.250 15.782 1.00 21.64 175 ALA A C 1
ATOM 1349 O O . ALA A 1 175 ? 19.021 -11.574 16.886 1.00 21.31 175 ALA A O 1
ATOM 1351 N N . GLU A 1 176 ? 19.500 -9.993 15.343 1.00 17.56 176 GLU A N 1
ATOM 1352 C CA . GLU A 1 176 ? 18.970 -8.895 16.143 1.00 18.01 176 GLU A CA 1
ATOM 1353 C C . GLU A 1 176 ? 17.486 -9.109 16.385 1.00 19.61 176 GLU A C 1
ATOM 1354 O O . GLU A 1 176 ? 17.002 -8.949 17.506 1.00 21.83 176 GLU A O 1
ATOM 1360 N N . TYR A 1 177 ? 16.776 -9.496 15.331 1.00 18.16 177 TYR A N 1
ATOM 1361 C CA . TYR A 1 177 ? 15.348 -9.792 15.420 1.00 20.93 177 TYR A CA 1
ATOM 1362 C C . TYR A 1 177 ? 15.078 -10.980 16.362 1.00 23.02 177 TYR A C 1
ATOM 1363 O O . TYR A 1 177 ? 14.187 -10.925 17.212 1.00 22.29 177 TYR A O 1
ATOM 1372 N N . PHE A 1 178 ? 15.838 -12.056 16.201 1.00 21.34 178 PHE A N 1
ATOM 1373 C CA . PHE A 1 178 ? 15.626 -13.269 16.992 1.00 27.02 178 PHE A CA 1
ATOM 1374 C C . PHE A 1 178 ? 15.818 -13.008 18.486 1.00 22.64 178 PHE A C 1
ATOM 1375 O O . PHE A 1 178 ? 15.097 -13.552 19.307 1.00 27.04 178 PHE A O 1
ATOM 1383 N N . GLU A 1 179 ? 16.799 -12.182 18.832 1.00 25.96 179 GLU A N 1
ATOM 1384 C CA . GLU A 1 179 ? 17.072 -11.850 20.229 1.00 27.05 179 GLU A CA 1
ATOM 1385 C C . GLU A 1 179 ? 16.001 -10.915 20.765 1.00 24.76 179 GLU A C 1
ATOM 1386 O O . GLU A 1 179 ? 15.600 -11.011 21.927 1.00 18.19 179 GLU A O 1
ATOM 1392 N N . ALA A 1 180 ? 15.534 -10.016 19.904 1.00 22.99 180 ALA A N 1
ATOM 1393 C CA . ALA A 1 180 ? 14.591 -8.987 20.311 1.00 21.96 180 ALA A CA 1
ATOM 1394 C C . ALA A 1 180 ? 13.200 -9.546 20.609 1.00 21.92 180 ALA A C 1
ATOM 1395 O O . ALA A 1 180 ? 12.546 -9.117 21.561 1.00 21.76 180 ALA A O 1
ATOM 1397 N N . ILE A 1 181 ? 12.751 -10.495 19.792 1.00 24.13 181 ILE A N 1
ATOM 1398 C CA . ILE A 1 181 ? 11.354 -10.946 19.820 1.00 19.36 181 ILE A CA 1
ATOM 1399 C C . ILE A 1 181 ? 10.934 -11.540 21.165 1.00 20.49 181 ILE A C 1
ATOM 1400 O O . ILE A 1 181 ? 9.750 -11.589 21.474 1.00 16.77 181 ILE A O 1
ATOM 1405 N N . TRP A 1 182 ? 11.909 -11.966 21.963 1.00 23.55 182 TRP A N 1
ATOM 1406 C CA . TRP A 1 182 ? 11.647 -12.533 23.282 1.00 19.93 182 TRP A CA 1
ATOM 1407 C C . TRP A 1 182 ? 10.967 -11.567 24.253 1.00 18.14 182 TRP A C 1
ATOM 1408 O O . TRP A 1 182 ? 10.313 -11.997 25.199 1.00 21.57 182 TRP A O 1
ATOM 1419 N N . ASN A 1 183 ? 11.098 -10.272 24.012 1.00 21.96 183 ASN A N 1
ATOM 1420 C CA . ASN A 1 183 ? 10.457 -9.281 24.874 1.00 21.07 183 ASN A CA 1
ATOM 1421 C C . ASN A 1 183 ? 8.955 -9.106 24.614 1.00 23.15 183 ASN A C 1
ATOM 1422 O O . ASN A 1 183 ? 8.287 -8.330 25.308 1.00 27.28 183 ASN A O 1
ATOM 1427 N N . VAL A 1 184 ? 8.428 -9.822 23.622 1.00 22.11 184 VAL A N 1
ATOM 1428 C CA . VAL A 1 184 ? 7.003 -9.764 23.293 1.00 23.61 184 VAL A CA 1
ATOM 1429 C C . VAL A 1 184 ? 6.359 -11.153 23.146 1.00 23.48 184 VAL A C 1
ATOM 1430 O O . VAL A 1 184 ? 5.193 -11.265 22.771 1.00 18.47 184 VAL A O 1
ATOM 1434 N N . ILE A 1 185 ? 7.096 -12.207 23.477 1.00 23.89 185 ILE A N 1
ATOM 1435 C CA . ILE A 1 185 ? 6.509 -13.541 23.503 1.00 23.57 185 ILE A CA 1
ATOM 1436 C C . ILE A 1 185 ? 5.574 -13.630 24.694 1.00 24.99 185 ILE A C 1
ATOM 1437 O O . ILE A 1 185 ? 5.957 -13.306 25.815 1.00 24.22 185 ILE A O 1
ATOM 1442 N N . ASN A 1 186 ? 4.346 -14.065 24.432 1.00 21.99 186 ASN A N 1
ATOM 1443 C CA . ASN A 1 186 ? 3.349 -14.291 25.470 1.00 27.65 186 ASN A CA 1
ATOM 1444 C C . ASN A 1 186 ? 3.491 -15.712 26.010 1.00 25.84 186 ASN A C 1
ATOM 1445 O O . ASN A 1 186 ? 3.122 -16.667 25.337 1.00 24.12 186 ASN A O 1
ATOM 1450 N N . TRP A 1 187 ? 4.062 -15.849 27.207 1.00 21.81 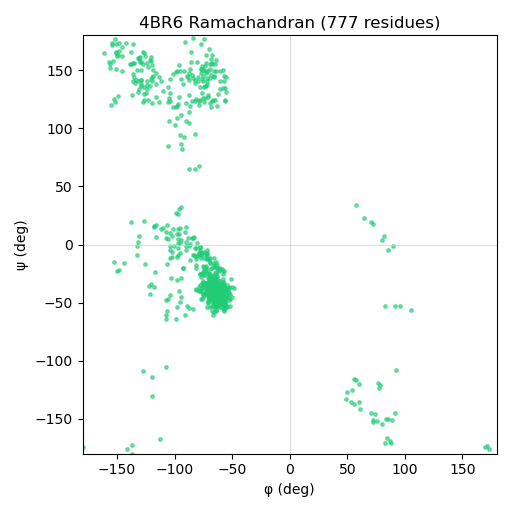187 TRP A N 1
ATOM 1451 C CA . TRP A 1 187 ? 4.285 -17.166 27.816 1.00 24.42 187 TRP A CA 1
ATOM 1452 C C . TRP A 1 187 ? 3.035 -17.707 28.500 1.00 26.67 187 TRP A C 1
ATOM 1453 O O . TRP A 1 187 ? 2.928 -18.906 28.776 1.00 31.32 187 TRP A O 1
ATOM 1464 N N . LYS A 1 188 ? 2.085 -16.819 28.768 1.00 30.98 188 LYS A N 1
ATOM 1465 C CA . LYS A 1 188 ? 0.793 -17.227 29.315 1.00 33.23 188 LYS A CA 1
ATOM 1466 C C . LYS A 1 188 ? 0.090 -18.136 28.315 1.00 29.52 188 LYS A C 1
ATOM 1467 O O . LYS A 1 188 ? -0.497 -19.148 28.682 1.00 30.10 188 LYS A O 1
ATOM 1473 N N . THR A 1 189 ? 0.145 -17.755 27.045 1.00 24.77 189 THR A N 1
ATOM 1474 C CA . THR A 1 189 ? -0.460 -18.546 25.984 1.00 29.22 189 THR A CA 1
ATOM 1475 C C . THR A 1 189 ? 0.270 -19.876 25.818 1.00 23.85 189 THR A C 1
ATOM 1476 O O . THR A 1 189 ? -0.348 -20.929 25.655 1.00 24.56 189 THR A O 1
ATOM 1480 N N . VAL A 1 190 ? 1.594 -19.808 25.845 1.00 25.88 190 VAL A N 1
ATOM 1481 C CA . VAL A 1 190 ? 2.435 -20.985 25.665 1.00 26.33 190 VAL A CA 1
ATOM 1482 C C . VAL A 1 190 ? 2.213 -21.965 26.809 1.00 29.49 190 VAL A C 1
ATOM 1483 O O . VAL A 1 190 ? 2.289 -23.179 26.619 1.00 27.65 190 VAL A O 1
ATOM 1487 N N . ALA A 1 191 ? 1.932 -21.423 27.990 1.00 30.15 191 ALA A N 1
ATOM 1488 C CA . ALA A 1 191 ? 1.653 -22.230 29.176 1.00 35.61 191 ALA A CA 1
ATOM 1489 C C . ALA A 1 191 ? 0.284 -22.888 29.097 1.00 30.61 191 ALA A C 1
ATOM 1490 O O . ALA A 1 191 ? 0.089 -23.984 29.605 1.00 33.10 191 ALA A O 1
ATOM 1492 N N . GLN A 1 192 ? -0.667 -22.215 28.467 1.00 32.45 192 GLN A N 1
ATOM 1493 C CA . GLN A 1 192 ? -1.980 -22.803 28.252 1.00 32.17 192 GLN A CA 1
ATOM 1494 C C . GLN A 1 192 ? -1.879 -24.003 27.314 1.00 32.81 192 GLN A C 1
ATOM 1495 O O . GLN A 1 192 ? -2.425 -25.067 27.596 1.00 33.95 192 GLN A O 1
ATOM 1501 N N . ARG A 1 193 ? -1.152 -23.834 26.216 1.00 35.51 193 ARG A N 1
ATOM 1502 C CA . ARG A 1 193 ? -1.039 -24.870 25.191 1.00 30.24 193 ARG A CA 1
ATOM 1503 C C . ARG A 1 193 ? -0.332 -26.087 25.753 1.00 28.91 193 ARG A C 1
ATOM 1504 O O . ARG A 1 193 ? -0.618 -27.221 25.368 1.00 26.09 193 ARG A O 1
ATOM 1512 N N . PHE A 1 194 ? 0.607 -25.831 26.658 1.00 31.72 194 PHE A N 1
ATOM 1513 C CA . PHE A 1 194 ? 1.353 -26.886 27.328 1.00 29.10 194 PHE A CA 1
ATOM 1514 C C . PHE A 1 194 ? 0.432 -27.716 28.221 1.00 34.52 194 PHE A C 1
ATOM 1515 O O . PHE A 1 194 ? 0.524 -28.946 28.257 1.00 30.07 194 PHE A O 1
ATOM 1523 N N . GLU A 1 195 ? -0.465 -27.045 28.933 1.00 32.17 195 GLU A N 1
ATOM 1524 C CA . GLU A 1 195 ? -1.398 -27.731 29.820 1.00 32.40 195 GLU A CA 1
ATOM 1525 C C . GLU A 1 195 ? -2.545 -28.367 29.034 1.00 35.31 195 GLU A C 1
ATOM 1526 O O . GLU A 1 195 ? -3.406 -29.035 29.600 1.00 41.39 195 GLU A O 1
ATOM 1532 N N . LYS A 1 196 ? -2.534 -28.155 27.721 1.00 37.58 196 LYS A N 1
ATOM 1533 C CA . LYS A 1 196 ? -3.492 -28.756 26.793 1.00 37.97 196 LYS A CA 1
ATOM 1534 C C . LYS A 1 196 ? -4.922 -28.402 27.162 1.00 37.21 196 LYS A C 1
ATOM 1535 O O . LYS A 1 196 ? -5.754 -28.181 26.282 1.00 41.97 196 LYS A O 1
ATOM 1541 N N . LYS B 1 1 ? 40.824 -20.245 -2.867 1.00 26.91 1 LYS B N 1
ATOM 1542 C CA . LYS B 1 1 ? 39.885 -19.536 -1.949 1.00 27.06 1 LYS B CA 1
ATOM 1543 C C . LYS B 1 1 ? 38.893 -18.697 -2.753 1.00 28.49 1 LYS B C 1
ATOM 1544 O O . LYS B 1 1 ? 39.286 -18.016 -3.694 1.00 30.08 1 LYS B O 1
ATOM 1550 N N . ALA B 1 2 ? 37.611 -18.753 -2.390 1.00 32.58 2 ALA B N 1
ATOM 1551 C CA . ALA B 1 2 ? 36.560 -18.063 -3.147 1.00 27.86 2 ALA B CA 1
ATOM 1552 C C . ALA B 1 2 ? 36.454 -16.617 -2.684 1.00 22.04 2 ALA B C 1
ATOM 1553 O O . ALA B 1 2 ? 36.631 -16.330 -1.503 1.00 23.79 2 ALA B O 1
ATOM 1555 N N . THR B 1 3 ? 36.141 -15.717 -3.616 1.00 29.25 3 THR B N 1
ATOM 1556 C CA . THR B 1 3 ? 36.106 -14.279 -3.347 1.00 25.57 3 THR B CA 1
ATOM 1557 C C . THR B 1 3 ? 34.793 -13.667 -3.831 1.00 22.99 3 THR B C 1
ATOM 1558 O O . THR B 1 3 ? 34.192 -14.148 -4.789 1.00 20.73 3 THR B O 1
ATOM 1562 N N . LEU B 1 4 ? 34.349 -12.608 -3.162 1.00 23.29 4 LEU B N 1
ATOM 1563 C CA . LEU B 1 4 ? 33.172 -11.867 -3.591 1.00 16.03 4 LEU B CA 1
ATOM 1564 C C . LEU B 1 4 ? 33.557 -11.048 -4.813 1.00 25.47 4 LEU B C 1
ATOM 1565 O O . LEU B 1 4 ? 34.484 -10.235 -4.734 1.00 24.98 4 LEU B O 1
ATOM 1570 N N . PRO B 1 5 ? 32.853 -11.240 -5.943 1.00 18.40 5 PRO B N 1
ATOM 1571 C CA . PRO B 1 5 ? 33.160 -10.402 -7.102 1.00 21.47 5 PRO B CA 1
ATOM 1572 C C . PRO B 1 5 ? 32.653 -8.977 -6.878 1.00 22.02 5 PRO B C 1
ATOM 1573 O O . PRO B 1 5 ? 31.646 -8.798 -6.195 1.00 19.10 5 PRO B O 1
ATOM 1577 N N . ASP B 1 6 ? 33.342 -7.976 -7.417 1.00 20.70 6 ASP B N 1
ATOM 1578 C CA . ASP B 1 6 ? 32.822 -6.617 -7.407 1.00 20.67 6 ASP B CA 1
ATOM 1579 C C . ASP B 1 6 ? 31.737 -6.501 -8.466 1.00 21.04 6 ASP B C 1
ATOM 1580 O O . ASP B 1 6 ? 31.755 -7.230 -9.450 1.00 16.13 6 ASP B O 1
ATOM 1585 N N . LEU B 1 7 ? 30.799 -5.583 -8.269 1.00 17.28 7 LEU B N 1
ATOM 1586 C CA . LEU B 1 7 ? 29.863 -5.225 -9.316 1.00 18.90 7 LEU B CA 1
ATOM 1587 C C . LEU B 1 7 ? 30.590 -4.406 -10.393 1.00 23.55 7 LEU B C 1
ATOM 1588 O O . LEU B 1 7 ? 31.684 -3.888 -10.159 1.00 18.88 7 LEU B O 1
ATOM 1593 N N . LYS B 1 8 ? 29.967 -4.304 -11.566 1.00 22.93 8 LYS B N 1
ATOM 1594 C CA . LYS B 1 8 ? 30.497 -3.546 -12.693 1.00 23.50 8 LYS B CA 1
ATOM 1595 C C . LYS B 1 8 ? 29.918 -2.128 -12.719 1.00 23.55 8 LYS B C 1
ATOM 1596 O O . LYS B 1 8 ? 30.184 -1.351 -13.636 1.00 23.87 8 LYS B O 1
ATOM 1602 N N . TYR B 1 9 ? 29.127 -1.805 -11.700 1.00 18.99 9 TYR B N 1
ATOM 1603 C CA . TYR B 1 9 ? 28.551 -0.469 -11.539 1.00 21.73 9 TYR B CA 1
ATOM 1604 C C . TYR B 1 9 ? 28.316 -0.188 -10.051 1.00 21.01 9 TYR B C 1
ATOM 1605 O O . TYR B 1 9 ? 28.531 -1.062 -9.213 1.00 20.33 9 TYR B O 1
ATOM 1613 N N . ASP B 1 10 ? 27.860 1.017 -9.723 1.00 22.89 10 ASP B N 1
ATOM 1614 C CA . ASP B 1 10 ? 27.712 1.404 -8.323 1.00 24.75 10 ASP B CA 1
ATOM 1615 C C . ASP B 1 10 ? 26.365 0.947 -7.815 1.00 23.88 10 ASP B C 1
ATOM 1616 O O . ASP B 1 10 ? 25.444 0.736 -8.604 1.00 17.11 10 ASP B O 1
ATOM 1621 N N . TYR B 1 11 ? 26.255 0.799 -6.497 1.00 14.02 11 TYR B N 1
ATOM 1622 C CA . TYR B 1 11 ? 25.060 0.238 -5.870 1.00 16.20 11 TYR B CA 1
ATOM 1623 C C . TYR B 1 11 ? 23.744 0.896 -6.305 1.00 19.06 11 TYR B C 1
ATOM 1624 O O . TYR B 1 11 ? 22.721 0.216 -6.366 1.00 19.55 11 TYR B O 1
ATOM 1633 N N . GLY B 1 12 ? 23.773 2.184 -6.659 1.00 19.23 12 GLY B N 1
ATOM 1634 C CA . GLY B 1 12 ? 22.555 2.910 -6.999 1.00 16.16 12 GLY B CA 1
ATOM 1635 C C . GLY B 1 12 ? 22.256 3.040 -8.486 1.00 21.82 12 GLY B C 1
ATOM 1636 O O . GLY B 1 12 ? 21.322 3.740 -8.883 1.00 21.76 12 GLY B O 1
ATOM 1637 N N . ALA B 1 13 ? 23.011 2.327 -9.314 1.00 18.33 13 ALA B N 1
ATOM 1638 C CA . ALA B 1 13 ? 22.905 2.483 -10.762 1.00 20.76 13 ALA B CA 1
ATOM 1639 C C . ALA B 1 13 ? 21.619 1.877 -11.322 1.00 16.58 13 ALA B C 1
ATOM 1640 O O . ALA B 1 13 ? 21.172 2.234 -12.414 1.00 21.97 13 ALA B O 1
ATOM 1642 N N . LEU B 1 14 ? 21.018 0.973 -10.565 1.00 18.93 14 LEU B N 1
ATOM 1643 C CA . LEU B 1 14 ? 19.848 0.239 -11.037 1.00 21.89 14 LEU B CA 1
ATOM 1644 C C . LEU B 1 14 ? 18.550 0.857 -10.547 1.00 17.41 14 LEU B C 1
ATOM 1645 O O . LEU B 1 14 ? 17.467 0.364 -10.842 1.00 16.52 14 LEU B O 1
ATOM 1650 N N . GLU B 1 15 ? 18.657 1.946 -9.806 1.00 17.08 15 GLU B N 1
ATOM 1651 C CA . GLU B 1 15 ? 17.477 2.701 -9.434 1.00 18.62 15 GLU B CA 1
ATOM 1652 C C . GLU B 1 15 ? 16.869 3.297 -10.705 1.00 19.50 15 GLU B C 1
ATOM 1653 O O . GLU B 1 15 ? 17.588 3.575 -11.656 1.00 18.82 15 GLU B O 1
ATOM 1659 N N . PRO B 1 16 ? 15.538 3.476 -10.740 1.00 17.15 16 PRO B N 1
ATOM 1660 C CA . PRO B 1 16 ? 14.556 3.211 -9.685 1.00 18.85 16 PRO B CA 1
ATOM 1661 C C . PRO B 1 16 ? 14.072 1.760 -9.583 1.00 17.82 16 PRO B C 1
ATOM 1662 O O . PRO B 1 16 ? 13.170 1.494 -8.797 1.00 20.99 16 PRO B O 1
ATOM 1666 N N . TYR B 1 17 ? 14.644 0.837 -10.343 1.00 19.12 17 TYR B N 1
ATOM 1667 C CA . TYR B 1 17 ? 14.086 -0.521 -10.383 1.00 22.27 17 TYR B CA 1
ATOM 1668 C C . TYR B 1 17 ? 14.429 -1.346 -9.148 1.00 16.29 17 TYR B C 1
ATOM 1669 O O . TYR B 1 17 ? 13.556 -1.995 -8.562 1.00 20.83 17 TYR B O 1
ATOM 1678 N N . ILE B 1 18 ? 15.695 -1.318 -8.759 1.00 17.76 18 ILE B N 1
ATOM 1679 C CA . ILE B 1 18 ? 16.122 -1.892 -7.501 1.00 16.11 18 ILE B CA 1
ATOM 1680 C C . ILE B 1 18 ? 16.900 -0.809 -6.744 1.00 22.19 18 ILE B C 1
ATOM 1681 O O . ILE B 1 18 ? 17.813 -0.207 -7.295 1.00 18.07 18 ILE B O 1
ATOM 1686 N N . SER B 1 19 ? 16.538 -0.578 -5.482 1.00 18.25 19 SER B N 1
ATOM 1687 C CA . SER B 1 19 ? 17.132 0.482 -4.681 1.00 19.42 19 SER B CA 1
ATOM 1688 C C . SER B 1 19 ? 18.607 0.210 -4.353 1.00 18.25 19 SER B C 1
ATOM 1689 O O . SER B 1 19 ? 19.059 -0.936 -4.333 1.00 16.61 19 SER B O 1
ATOM 1692 N N . ALA B 1 20 ? 19.349 1.281 -4.099 1.00 17.14 20 ALA B N 1
ATOM 1693 C CA . ALA B 1 20 ? 20.765 1.191 -3.784 1.00 14.63 20 ALA B CA 1
ATOM 1694 C C . ALA B 1 20 ? 20.982 0.468 -2.465 1.00 15.66 20 ALA B C 1
ATOM 1695 O O . ALA B 1 20 ? 21.987 -0.229 -2.285 1.00 15.85 20 ALA B O 1
ATOM 1697 N N . ARG B 1 21 ? 20.056 0.637 -1.528 1.00 16.83 21 ARG B N 1
ATOM 1698 C CA . ARG B 1 21 ? 20.201 -0.039 -0.246 1.00 18.52 21 ARG B CA 1
ATOM 1699 C C . ARG B 1 21 ? 20.081 -1.555 -0.428 1.00 16.22 21 ARG B C 1
ATOM 1700 O O . ARG B 1 21 ? 20.864 -2.312 0.145 1.00 17.13 21 ARG B O 1
ATOM 1708 N N . ILE B 1 22 ? 19.112 -1.995 -1.230 1.00 13.85 22 ILE B N 1
ATOM 1709 C CA . ILE B 1 22 ? 18.942 -3.413 -1.498 1.00 16.70 22 ILE B CA 1
ATOM 1710 C C . ILE B 1 22 ? 20.209 -3.970 -2.125 1.00 15.38 22 ILE B C 1
ATOM 1711 O O . ILE B 1 22 ? 20.777 -4.936 -1.624 1.00 18.01 22 ILE B O 1
ATOM 1716 N N . MET B 1 23 ? 20.656 -3.344 -3.209 1.00 15.29 23 MET B N 1
ATOM 1717 C CA . MET B 1 23 ? 21.844 -3.789 -3.921 1.00 17.24 23 MET B CA 1
ATOM 1718 C C . MET B 1 23 ? 23.041 -3.850 -2.970 1.00 17.38 23 MET B C 1
ATOM 1719 O O . MET B 1 23 ? 23.769 -4.838 -2.940 1.00 14.47 23 MET B O 1
ATOM 1724 N N . GLU B 1 24 ? 23.226 -2.794 -2.184 1.00 18.58 24 GLU B N 1
ATOM 1725 C CA . GLU B 1 24 ? 24.333 -2.722 -1.230 1.00 17.58 24 GLU B CA 1
ATOM 1726 C C . GLU B 1 24 ? 24.341 -3.899 -0.256 1.00 18.49 24 GLU B C 1
ATOM 1727 O O . GLU B 1 24 ? 25.358 -4.587 -0.100 1.00 16.40 24 GLU B O 1
ATOM 1733 N N . LEU B 1 25 ? 23.204 -4.119 0.396 1.00 16.21 25 LEU B N 1
ATOM 1734 C CA . LEU B 1 25 ? 23.041 -5.222 1.340 1.00 15.98 25 LEU B CA 1
ATOM 1735 C C . LEU B 1 25 ? 23.192 -6.574 0.656 1.00 16.36 25 LEU B C 1
ATOM 1736 O O . LEU B 1 25 ? 23.912 -7.452 1.121 1.00 14.72 25 LEU B O 1
ATOM 1741 N N . HIS B 1 26 ? 22.461 -6.739 -0.436 1.00 16.38 26 HIS B N 1
ATOM 1742 C CA . HIS B 1 26 ? 22.433 -7.989 -1.179 1.00 16.74 26 HIS B CA 1
ATOM 1743 C C . HIS B 1 26 ? 23.841 -8.471 -1.545 1.00 18.74 26 HIS B C 1
ATOM 1744 O O . HIS B 1 26 ? 24.120 -9.670 -1.520 1.00 19.57 26 HIS B O 1
ATOM 1751 N N . HIS B 1 27 ? 24.717 -7.522 -1.873 1.00 15.66 27 HIS B N 1
ATOM 1752 C CA . HIS B 1 27 ? 26.085 -7.803 -2.318 1.00 17.72 27 HIS B CA 1
ATOM 1753 C C . HIS B 1 27 ? 27.060 -7.843 -1.153 1.00 17.24 27 HIS B C 1
ATOM 1754 O O . HIS B 1 27 ? 27.699 -8.867 -0.907 1.00 15.16 27 HIS B O 1
ATOM 1761 N N . SER B 1 28 ? 27.172 -6.724 -0.440 1.00 19.02 28 SER B N 1
ATOM 1762 C CA . SER B 1 28 ? 28.164 -6.585 0.622 1.00 20.96 28 SER B CA 1
ATOM 1763 C C . SER B 1 28 ? 27.871 -7.500 1.810 1.00 19.62 28 SER B C 1
ATOM 1764 O O . SER B 1 28 ? 28.798 -8.002 2.437 1.00 23.88 28 SER B O 1
ATOM 1767 N N . LYS B 1 29 ? 26.596 -7.725 2.116 1.00 22.15 29 LYS B N 1
ATOM 1768 C CA . LYS B 1 29 ? 26.225 -8.548 3.262 1.00 17.67 29 LYS B CA 1
ATOM 1769 C C . LYS B 1 29 ? 25.871 -9.964 2.841 1.00 20.33 29 LYS B C 1
ATOM 1770 O O . LYS B 1 29 ? 26.555 -10.906 3.217 1.00 17.21 29 LYS B O 1
ATOM 1776 N N . HIS B 1 30 ? 24.807 -10.110 2.056 1.00 19.88 30 HIS B N 1
ATOM 1777 C CA . HIS B 1 30 ? 24.250 -11.430 1.769 1.00 22.76 30 HIS B CA 1
ATOM 1778 C C . HIS B 1 30 ? 25.203 -12.341 1.006 1.00 18.94 30 HIS B C 1
ATOM 1779 O O . HIS B 1 30 ? 25.516 -13.440 1.459 1.00 21.45 30 HIS B O 1
ATOM 1786 N N . HIS B 1 31 ? 25.665 -11.889 -0.152 1.00 19.85 31 HIS B N 1
ATOM 1787 C CA . HIS B 1 31 ? 26.580 -12.686 -0.965 1.00 19.27 31 HIS B CA 1
ATOM 1788 C C . HIS B 1 31 ? 27.913 -12.936 -0.240 1.00 18.76 31 HIS B C 1
ATOM 1789 O O . HIS B 1 31 ? 28.496 -14.010 -0.356 1.00 16.25 31 HIS B O 1
ATOM 1796 N N . GLN B 1 32 ? 28.394 -11.940 0.495 1.00 19.18 32 GLN B N 1
ATOM 1797 C CA . GLN B 1 32 ? 29.640 -12.082 1.235 1.00 18.36 32 GLN B CA 1
ATOM 1798 C C . GLN B 1 32 ? 29.525 -13.227 2.240 1.00 22.88 32 GLN B C 1
ATOM 1799 O O . GLN B 1 32 ? 30.469 -13.992 2.433 1.00 20.99 32 GLN B O 1
ATOM 1805 N N . THR B 1 33 ? 28.365 -13.325 2.886 1.00 19.71 33 THR B N 1
ATOM 1806 C CA . THR B 1 33 ? 28.095 -14.380 3.860 1.00 18.82 33 THR B CA 1
ATOM 1807 C C . THR B 1 33 ? 28.203 -15.762 3.214 1.00 21.05 33 THR B C 1
ATOM 1808 O O . THR B 1 33 ? 28.736 -16.700 3.813 1.00 21.49 33 THR B O 1
ATOM 1812 N N . TYR B 1 34 ? 27.710 -15.872 1.983 1.00 19.93 34 TYR B N 1
ATOM 1813 C CA . TYR B 1 34 ? 27.775 -17.120 1.220 1.00 21.16 34 TYR B CA 1
ATOM 1814 C C . TYR B 1 34 ? 29.206 -17.475 0.825 1.00 18.80 34 TYR B C 1
ATOM 1815 O O . TYR B 1 34 ? 29.588 -18.643 0.872 1.00 19.92 34 TYR B O 1
ATOM 1824 N N . VAL B 1 35 ? 29.994 -16.476 0.428 1.00 18.77 35 VAL B N 1
ATOM 1825 C CA . VAL B 1 35 ? 31.411 -16.695 0.143 1.00 21.66 35 VAL B CA 1
ATOM 1826 C C . VAL B 1 35 ? 32.133 -17.272 1.368 1.00 21.33 35 VAL B C 1
ATOM 1827 O O . VAL B 1 35 ? 32.840 -18.280 1.267 1.00 22.09 35 VAL B O 1
ATOM 1831 N N . ASN B 1 36 ? 31.958 -16.637 2.521 1.00 21.31 36 ASN B N 1
ATOM 1832 C CA . ASN B 1 36 ? 32.674 -17.059 3.718 1.00 21.59 36 ASN B CA 1
ATOM 1833 C C . ASN B 1 36 ? 32.257 -18.471 4.114 1.00 22.14 36 ASN B C 1
ATOM 1834 O O . ASN B 1 36 ? 33.092 -19.297 4.522 1.00 15.55 36 ASN B O 1
ATOM 1839 N N . GLY B 1 37 ? 30.961 -18.742 3.968 1.00 22.14 37 GLY B N 1
ATOM 1840 C CA . GLY B 1 37 ? 30.394 -20.028 4.326 1.00 16.87 37 GLY B CA 1
ATOM 1841 C C . GLY B 1 37 ? 30.932 -21.106 3.415 1.00 20.98 37 GLY B C 1
ATOM 1842 O O . GLY B 1 37 ? 31.187 -22.218 3.850 1.00 23.54 37 GLY B O 1
ATOM 1843 N N . LEU B 1 38 ? 31.126 -20.760 2.149 1.00 17.36 38 LEU B N 1
ATOM 1844 C CA . LEU B 1 38 ? 31.686 -21.690 1.183 1.00 21.83 38 LEU B CA 1
ATOM 1845 C C . LEU B 1 38 ? 33.125 -22.102 1.528 1.00 21.41 38 LEU B C 1
ATOM 1846 O O . LEU B 1 38 ? 33.430 -23.286 1.615 1.00 21.96 38 LEU B O 1
ATOM 1851 N N . ASN B 1 39 ? 34.006 -21.125 1.720 1.00 21.33 39 ASN B N 1
ATOM 1852 C CA . ASN B 1 39 ? 35.380 -21.401 2.125 1.00 23.06 39 ASN B CA 1
ATOM 1853 C C . ASN B 1 39 ? 35.442 -22.178 3.444 1.00 24.94 39 ASN B C 1
ATOM 1854 O O . ASN B 1 39 ? 36.228 -23.114 3.574 1.00 22.32 39 ASN B O 1
ATOM 1859 N N . SER B 1 40 ? 34.598 -21.801 4.407 1.00 21.40 40 SER B N 1
ATOM 1860 C CA . SER B 1 40 ? 34.528 -22.491 5.698 1.00 22.05 40 SER B CA 1
ATOM 1861 C C . SER B 1 40 ? 34.112 -23.960 5.560 1.00 25.76 40 SER B C 1
ATOM 1862 O O . SER B 1 40 ? 34.689 -24.845 6.192 1.00 24.42 40 SER B O 1
ATOM 1865 N N . ALA B 1 41 ? 33.109 -24.209 4.725 1.00 24.21 41 ALA B N 1
ATOM 1866 C CA . ALA B 1 41 ? 32.649 -25.563 4.446 1.00 24.03 41 ALA B CA 1
ATOM 1867 C C . ALA B 1 41 ? 33.760 -26.387 3.815 1.00 20.95 41 ALA B C 1
ATOM 1868 O O . ALA B 1 41 ? 33.970 -27.537 4.185 1.00 23.14 41 ALA B O 1
ATOM 1870 N N . LEU B 1 42 ? 34.461 -25.800 2.850 1.00 23.44 42 LEU B N 1
ATOM 1871 C CA . LEU B 1 42 ? 35.515 -26.508 2.125 1.00 22.65 42 LEU B CA 1
ATOM 1872 C C . LEU B 1 42 ? 36.744 -26.780 3.000 1.00 27.06 42 LEU B C 1
ATOM 1873 O O . LEU B 1 42 ? 37.373 -27.830 2.870 1.00 24.05 42 LEU B O 1
ATOM 1878 N N . GLU B 1 43 ? 37.070 -25.847 3.892 1.00 25.69 43 GLU B N 1
ATOM 1879 C CA . GLU B 1 43 ? 38.165 -26.029 4.846 1.00 25.89 43 GLU B CA 1
ATOM 1880 C C . GLU B 1 43 ? 37.828 -27.125 5.846 1.00 27.97 43 GLU B C 1
ATOM 1881 O O . GLU B 1 43 ? 38.635 -28.019 6.112 1.00 30.94 43 GLU B O 1
ATOM 1887 N N . ALA B 1 44 ? 36.622 -27.060 6.390 1.00 27.92 44 ALA B N 1
ATOM 1888 C CA . ALA B 1 44 ? 36.184 -28.035 7.372 1.00 29.74 44 ALA B CA 1
ATOM 1889 C C . ALA B 1 44 ? 36.114 -29.448 6.768 1.00 29.47 44 ALA B C 1
ATOM 1890 O O . ALA B 1 44 ? 36.375 -30.432 7.461 1.00 23.16 44 ALA B O 1
ATOM 1892 N N . THR B 1 45 ? 35.766 -29.541 5.483 1.00 22.24 45 THR B N 1
ATOM 1893 C CA . THR B 1 45 ? 35.711 -30.825 4.774 1.00 26.72 45 THR B CA 1
ATOM 1894 C C . THR B 1 45 ? 37.093 -31.466 4.600 1.00 31.91 45 THR B C 1
ATOM 1895 O O . THR B 1 45 ? 37.245 -32.680 4.745 1.00 31.94 45 THR B O 1
ATOM 1899 N N . ALA B 1 46 ? 38.085 -30.657 4.237 1.00 29.15 46 ALA B N 1
ATOM 1900 C CA . ALA B 1 46 ? 39.455 -31.139 4.048 1.00 27.77 46 ALA B CA 1
ATOM 1901 C C . ALA B 1 46 ? 40.105 -31.498 5.383 1.00 32.33 46 ALA B C 1
ATOM 1902 O O . ALA B 1 46 ? 40.856 -32.477 5.486 1.00 31.80 46 ALA B O 1
ATOM 1904 N N . GLU B 1 47 ? 39.827 -30.678 6.394 1.00 27.30 47 GLU B N 1
ATOM 1905 C CA . GLU B 1 47 ? 40.330 -30.903 7.738 1.00 28.70 47 GLU B CA 1
ATOM 1906 C C . GLU B 1 47 ? 39.866 -32.256 8.244 1.00 33.85 47 GLU B C 1
ATOM 1907 O O . GLU B 1 47 ? 40.624 -32.992 8.880 1.00 32.40 47 GLU B O 1
ATOM 1913 N N . ALA B 1 48 ? 38.611 -32.581 7.951 1.00 29.01 48 ALA B N 1
ATOM 1914 C CA . ALA B 1 48 ? 38.010 -33.830 8.400 1.00 30.73 48 ALA B CA 1
ATOM 1915 C C . ALA B 1 48 ? 38.626 -35.005 7.657 1.00 33.27 48 ALA B C 1
ATOM 1916 O O . ALA B 1 48 ? 38.948 -36.037 8.248 1.00 37.58 48 ALA B O 1
ATOM 1918 N N . GLU B 1 49 ? 38.785 -34.831 6.351 1.00 32.46 49 GLU B N 1
ATOM 1919 C CA . GLU B 1 49 ? 39.250 -35.888 5.473 1.00 33.93 49 GLU B CA 1
ATOM 1920 C C . GLU B 1 49 ? 40.664 -36.334 5.827 1.00 38.34 49 GLU B C 1
ATOM 1921 O O . GLU B 1 49 ? 41.011 -37.505 5.673 1.00 43.40 49 GLU B O 1
ATOM 1927 N N . ALA B 1 50 ? 41.484 -35.401 6.293 1.00 36.86 50 ALA B N 1
ATOM 1928 C CA . ALA B 1 50 ? 42.849 -35.728 6.663 1.00 36.76 50 ALA B CA 1
ATOM 1929 C C . ALA B 1 50 ? 42.863 -36.576 7.926 1.00 38.39 50 ALA B C 1
ATOM 1930 O O . ALA B 1 50 ? 43.794 -37.352 8.152 1.00 35.08 50 ALA B O 1
ATOM 1932 N N . LYS B 1 51 ? 41.815 -36.430 8.737 1.00 40.36 51 LYS B N 1
ATOM 1933 C CA . LYS B 1 51 ? 41.680 -37.151 10.003 1.00 32.45 51 LYS B CA 1
ATOM 1934 C C . LYS B 1 51 ? 40.732 -38.353 9.888 1.00 39.67 51 LYS B C 1
ATOM 1935 O O . LYS B 1 51 ? 40.316 -38.926 10.904 1.00 41.58 51 LYS B O 1
ATOM 1941 N N . GLY B 1 52 ? 40.397 -38.727 8.652 1.00 43.82 52 GLY B N 1
ATOM 1942 C CA . GLY B 1 52 ? 39.574 -39.896 8.383 1.00 33.21 52 GLY B CA 1
ATOM 1943 C C . GLY B 1 52 ? 38.226 -39.844 9.077 1.00 33.41 52 GLY B C 1
ATOM 1944 O O . GLY B 1 52 ? 37.704 -40.872 9.499 1.00 35.09 52 GLY B O 1
ATOM 1945 N N . ASP B 1 53 ? 37.669 -38.645 9.204 1.00 30.81 53 ASP B N 1
ATOM 1946 C CA . ASP B 1 53 ? 36.367 -38.461 9.841 1.00 34.26 53 ASP B CA 1
ATOM 1947 C C . ASP B 1 53 ? 35.345 -38.170 8.760 1.00 28.48 53 ASP B C 1
ATOM 1948 O O . ASP B 1 53 ? 35.038 -37.019 8.460 1.00 28.77 53 ASP B O 1
ATOM 1953 N N . PHE B 1 54 ? 34.821 -39.239 8.179 1.00 28.99 54 PHE B N 1
ATOM 1954 C CA . PHE B 1 54 ? 33.868 -39.145 7.085 1.00 31.70 54 PHE B CA 1
ATOM 1955 C C . PHE B 1 54 ? 32.495 -38.734 7.582 1.00 29.41 54 PHE B C 1
ATOM 1956 O O . PHE B 1 54 ? 31.693 -38.186 6.831 1.00 27.10 54 PHE B O 1
ATOM 1964 N N . THR B 1 55 ? 32.237 -38.989 8.858 1.00 29.37 55 THR B N 1
ATOM 1965 C CA . THR B 1 55 ? 30.987 -38.590 9.471 1.00 27.17 55 THR B CA 1
ATOM 1966 C C . THR B 1 55 ? 30.900 -37.070 9.410 1.00 34.70 55 THR B C 1
ATOM 1967 O O . THR B 1 55 ? 29.895 -36.514 8.968 1.00 29.87 55 THR B O 1
ATOM 1971 N N . LYS B 1 56 ? 31.974 -36.406 9.823 1.00 28.03 56 LYS B N 1
ATOM 1972 C CA . LYS B 1 56 ? 32.021 -34.952 9.848 1.00 24.67 56 LYS B CA 1
ATOM 1973 C C . LYS B 1 56 ? 31.977 -34.399 8.428 1.00 26.21 56 LYS B C 1
ATOM 1974 O O . LYS B 1 56 ? 31.243 -33.451 8.136 1.00 30.49 56 LYS B O 1
ATOM 1980 N N . ALA B 1 57 ? 32.778 -34.991 7.549 1.00 27.96 57 ALA B N 1
ATOM 1981 C CA . ALA B 1 57 ? 32.846 -34.561 6.158 1.00 30.12 57 ALA B CA 1
ATOM 1982 C C . ALA B 1 57 ? 31.456 -34.500 5.530 1.00 24.92 57 ALA B C 1
ATOM 1983 O O . ALA B 1 57 ? 31.061 -33.476 4.980 1.00 24.29 57 ALA B O 1
ATOM 1985 N N . ALA B 1 58 ? 30.717 -35.600 5.629 1.00 22.78 58 ALA B N 1
ATOM 1986 C CA . ALA B 1 58 ? 29.378 -35.689 5.045 1.00 30.28 58 ALA B CA 1
ATOM 1987 C C . ALA B 1 58 ? 28.406 -34.697 5.663 1.00 23.75 58 ALA B C 1
ATOM 1988 O O . ALA B 1 58 ? 27.542 -34.170 4.973 1.00 27.62 58 ALA B O 1
ATOM 1990 N N . SER B 1 59 ? 28.552 -34.460 6.962 1.00 25.24 59 SER B N 1
ATOM 1991 C CA . SER B 1 59 ? 27.681 -33.557 7.712 1.00 27.89 59 SER B CA 1
ATOM 1992 C C . SER B 1 59 ? 27.735 -32.125 7.188 1.00 26.35 59 SER B C 1
ATOM 1993 O O . SER B 1 59 ? 26.821 -31.335 7.425 1.00 28.27 59 SER B O 1
ATOM 1996 N N . LEU B 1 60 ? 28.816 -31.795 6.494 1.00 23.58 60 LEU B N 1
ATOM 1997 C CA . LEU B 1 60 ? 28.991 -30.464 5.914 1.00 28.59 60 LEU B CA 1
ATOM 1998 C C . LEU B 1 60 ? 28.385 -30.326 4.518 1.00 19.37 60 LEU B C 1
ATOM 1999 O O . LEU B 1 60 ? 28.430 -29.255 3.922 1.00 20.83 60 LEU B O 1
ATOM 2004 N N . ALA B 1 61 ? 27.807 -31.395 3.992 1.00 18.27 61 ALA B N 1
ATOM 2005 C CA . ALA B 1 61 ? 27.203 -31.317 2.667 1.00 21.85 61 ALA B CA 1
ATOM 2006 C C . ALA B 1 61 ? 26.122 -30.216 2.541 1.00 18.51 61 ALA B C 1
ATOM 2007 O O . ALA B 1 61 ? 26.174 -29.434 1.605 1.00 16.38 61 ALA B O 1
ATOM 2009 N N . PRO B 1 62 ? 25.153 -30.143 3.481 1.00 23.03 62 PRO B N 1
ATOM 2010 C CA . PRO B 1 62 ? 24.146 -29.067 3.395 1.00 19.47 62 PRO B CA 1
ATOM 2011 C C . PRO B 1 62 ? 24.724 -27.653 3.273 1.00 21.24 62 PRO B C 1
ATOM 2012 O O . PRO B 1 62 ? 24.279 -26.887 2.417 1.00 24.49 62 PRO B O 1
ATOM 2016 N N . LEU B 1 63 ? 25.696 -27.312 4.110 1.00 19.95 63 LEU B N 1
ATOM 2017 C CA . LEU B 1 63 ? 26.351 -26.009 4.029 1.00 19.69 63 LEU B CA 1
ATOM 2018 C C . LEU B 1 63 ? 27.127 -25.786 2.729 1.00 17.88 63 LEU B C 1
ATOM 2019 O O . LEU B 1 63 ? 27.176 -24.667 2.222 1.00 19.19 63 LEU B O 1
ATOM 2024 N N . LEU B 1 64 ? 27.748 -26.830 2.195 1.00 19.20 64 LEU B N 1
ATOM 2025 C CA . LEU B 1 64 ? 28.440 -26.715 0.915 1.00 18.39 64 LEU B CA 1
ATOM 2026 C C . LEU B 1 64 ? 27.439 -26.424 -0.206 1.00 18.81 64 LEU B C 1
ATOM 2027 O O . LEU B 1 64 ? 27.676 -25.565 -1.068 1.00 19.88 64 LEU B O 1
ATOM 2032 N N . ASN B 1 65 ? 26.315 -27.134 -0.184 1.00 17.71 65 ASN B N 1
ATOM 2033 C CA . ASN B 1 65 ? 25.245 -26.906 -1.155 1.00 21.27 65 ASN B CA 1
ATOM 2034 C C . ASN B 1 65 ? 24.712 -25.494 -1.044 1.00 15.66 65 ASN B C 1
ATOM 2035 O O . ASN B 1 65 ? 24.618 -24.772 -2.041 1.00 19.91 65 ASN B O 1
ATOM 2040 N N . PHE B 1 66 ? 24.374 -25.100 0.180 1.00 18.17 66 PHE B N 1
ATOM 2041 C CA . PHE B 1 66 ? 23.712 -23.823 0.427 1.00 19.92 66 PHE B CA 1
ATOM 2042 C C . PHE B 1 66 ? 24.613 -22.642 0.085 1.00 16.02 66 PHE B C 1
ATOM 2043 O O . PHE B 1 66 ? 24.226 -21.753 -0.690 1.00 17.67 66 PHE B O 1
ATOM 2051 N N . HIS B 1 67 ? 25.810 -22.635 0.665 1.00 13.30 67 HIS B N 1
ATOM 2052 C CA . HIS B 1 67 ? 26.756 -21.548 0.457 1.00 18.33 67 HIS B CA 1
ATOM 2053 C C . HIS B 1 67 ? 27.392 -21.628 -0.915 1.00 17.52 67 HIS B C 1
ATOM 2054 O O . HIS B 1 67 ? 27.658 -20.608 -1.538 1.00 18.47 67 HIS B O 1
ATOM 2061 N N . GLY B 1 68 ? 27.648 -22.838 -1.391 1.00 18.19 68 GLY B N 1
ATOM 2062 C CA . GLY B 1 68 ? 28.172 -22.987 -2.729 1.00 19.20 68 GLY B CA 1
ATOM 2063 C C . GLY B 1 68 ? 27.127 -22.518 -3.721 1.00 18.39 68 GLY B C 1
ATOM 2064 O O . GLY B 1 68 ? 27.453 -21.922 -4.748 1.00 19.96 68 GLY B O 1
ATOM 2065 N N . GLY B 1 69 ? 25.861 -22.753 -3.399 1.00 19.67 69 GLY B N 1
ATOM 2066 C CA . GLY B 1 69 ? 24.783 -22.354 -4.283 1.00 17.02 69 GLY B CA 1
ATOM 2067 C C . GLY B 1 69 ? 24.590 -20.854 -4.279 1.00 12.32 69 GLY B C 1
ATOM 2068 O O . GLY B 1 69 ? 24.381 -20.260 -5.321 1.00 14.74 69 GLY B O 1
ATOM 2069 N N . GLY B 1 70 ? 24.681 -20.238 -3.104 1.00 16.02 70 GLY B N 1
ATOM 2070 C CA . GLY B 1 70 ? 24.530 -18.796 -2.993 1.00 15.95 70 GLY B CA 1
ATOM 2071 C C . GLY B 1 70 ? 25.591 -18.035 -3.769 1.00 16.46 70 GLY B C 1
ATOM 2072 O O . GLY B 1 70 ? 25.292 -17.068 -4.470 1.00 16.53 70 GLY B O 1
ATOM 2073 N N . HIS B 1 71 ? 26.835 -18.484 -3.641 1.00 18.89 71 HIS B N 1
ATOM 2074 C CA . HIS B 1 71 ? 27.950 -17.887 -4.358 1.00 13.59 71 HIS B CA 1
ATOM 2075 C C . HIS B 1 71 ? 27.700 -17.902 -5.877 1.00 17.51 71 HIS B C 1
ATOM 2076 O O . HIS B 1 71 ? 27.748 -16.855 -6.525 1.00 16.02 71 HIS B O 1
ATOM 2083 N N . LEU B 1 72 ? 27.427 -19.083 -6.439 1.00 15.74 72 LEU B N 1
ATOM 2084 C CA . LEU B 1 72 ? 27.204 -19.221 -7.889 1.00 18.09 72 LEU B CA 1
ATOM 2085 C C . LEU B 1 72 ? 26.025 -18.396 -8.389 1.00 15.92 72 LEU B C 1
ATOM 2086 O O . LEU B 1 72 ? 26.098 -17.749 -9.437 1.00 17.09 72 LEU B O 1
ATOM 2091 N N . ASN B 1 73 ? 24.924 -18.473 -7.658 1.00 12.35 73 ASN B N 1
ATOM 2092 C CA . ASN B 1 73 ? 23.674 -17.878 -8.091 1.00 13.44 73 ASN B CA 1
ATOM 2093 C C . ASN B 1 73 ? 23.748 -16.388 -8.094 1.00 12.91 73 ASN B C 1
ATOM 2094 O O . ASN B 1 73 ? 23.305 -15.748 -9.040 1.00 13.90 73 ASN B O 1
ATOM 2099 N N . HIS B 1 74 ? 24.294 -15.825 -7.029 1.00 15.41 74 HIS B N 1
ATOM 2100 C CA . HIS B 1 74 ? 24.447 -14.380 -6.970 1.00 16.69 74 HIS B CA 1
ATOM 2101 C C . HIS B 1 74 ? 25.497 -13.887 -7.947 1.00 14.70 74 HIS B C 1
ATOM 2102 O O . HIS B 1 74 ? 25.342 -12.808 -8.520 1.00 15.71 74 HIS B O 1
ATOM 2109 N N . THR B 1 75 ? 26.559 -14.662 -8.132 1.00 16.51 75 THR B N 1
ATOM 2110 C CA . THR B 1 75 ? 27.576 -14.296 -9.111 1.00 15.00 75 THR B CA 1
ATOM 2111 C C . THR B 1 75 ? 26.944 -14.096 -10.472 1.00 14.84 75 THR B C 1
ATOM 2112 O O . THR B 1 75 ? 27.131 -13.053 -11.099 1.00 16.85 75 THR B O 1
ATOM 2116 N N . LEU B 1 76 ? 26.204 -15.096 -10.938 1.00 12.97 76 LEU B N 1
ATOM 2117 C CA . LEU B 1 76 ? 25.504 -14.978 -12.212 1.00 18.56 76 LEU B CA 1
ATOM 2118 C C . LEU B 1 76 ? 24.455 -13.862 -12.209 1.00 15.75 76 LEU B C 1
ATOM 2119 O O . LEU B 1 76 ? 24.284 -13.182 -13.210 1.00 17.58 76 LEU B O 1
ATOM 2124 N N . PHE B 1 77 ? 23.747 -13.694 -11.093 1.00 12.87 77 PHE B N 1
ATOM 2125 C CA . PHE B 1 77 ? 22.724 -12.652 -10.968 1.00 13.99 77 PHE B CA 1
ATOM 2126 C C . PHE B 1 77 ? 23.299 -11.261 -11.291 1.00 16.81 77 PHE B C 1
ATOM 2127 O O . PHE B 1 77 ? 22.774 -10.554 -12.141 1.00 17.65 77 PHE B O 1
ATOM 2135 N N . TRP B 1 78 ? 24.384 -10.877 -10.624 1.00 15.78 78 TRP B N 1
ATOM 2136 C CA . TRP B 1 78 ? 24.973 -9.568 -10.855 1.00 15.97 78 TRP B CA 1
ATOM 2137 C C . TRP B 1 78 ? 25.361 -9.387 -12.312 1.00 18.24 78 TRP B C 1
ATOM 2138 O O . TRP B 1 78 ? 25.199 -8.302 -12.879 1.00 16.81 78 TRP B O 1
ATOM 2149 N N . GLU B 1 79 ? 25.887 -10.457 -12.902 1.00 18.14 79 GLU B N 1
ATOM 2150 C CA . GLU B 1 79 ? 26.331 -10.436 -14.285 1.00 19.90 79 GLU B CA 1
ATOM 2151 C C . GLU B 1 79 ? 25.196 -10.202 -15.265 1.00 19.53 79 GLU B C 1
ATOM 2152 O O . GLU B 1 79 ? 25.428 -9.608 -16.321 1.00 20.42 79 GLU B O 1
ATOM 2158 N N . ASN B 1 80 ? 23.985 -10.678 -14.948 1.00 17.43 80 ASN B N 1
ATOM 2159 C CA . ASN B 1 80 ? 22.845 -10.441 -15.854 1.00 18.71 80 ASN B CA 1
ATOM 2160 C C . ASN B 1 80 ? 21.964 -9.270 -15.418 1.00 17.45 80 ASN B C 1
ATOM 2161 O O . ASN B 1 80 ? 20.783 -9.209 -15.728 1.00 17.25 80 ASN B O 1
ATOM 2166 N N . LEU B 1 81 ? 22.586 -8.331 -14.711 1.00 19.78 81 LEU B N 1
ATOM 2167 C CA . LEU B 1 81 ? 21.959 -7.069 -14.346 1.00 18.96 81 LEU B CA 1
ATOM 2168 C C . LEU B 1 81 ? 22.846 -5.935 -14.870 1.00 22.10 81 LEU B C 1
ATOM 2169 O O . LEU B 1 81 ? 24.074 -6.022 -14.816 1.00 18.82 81 LEU B O 1
ATOM 2174 N N . ALA B 1 82 ? 22.225 -4.876 -15.370 1.00 21.00 82 ALA B N 1
ATOM 2175 C CA . ALA B 1 82 ? 22.964 -3.717 -15.824 1.00 18.87 82 ALA B CA 1
ATOM 2176 C C . ALA B 1 82 ? 22.053 -2.498 -15.785 1.00 23.09 82 ALA B C 1
ATOM 2177 O O . ALA B 1 82 ? 20.835 -2.632 -15.881 1.00 18.75 82 ALA B O 1
ATOM 2179 N N . PRO B 1 83 ? 22.639 -1.302 -15.605 1.00 27.30 83 PRO B N 1
ATOM 2180 C CA . PRO B 1 83 ? 21.841 -0.070 -15.595 1.00 22.26 83 PRO B CA 1
ATOM 2181 C C . PRO B 1 83 ? 21.005 0.086 -16.855 1.00 23.05 83 PRO B C 1
ATOM 2182 O O . PRO B 1 83 ? 21.454 -0.292 -17.930 1.00 25.81 83 PRO B O 1
ATOM 2186 N N . ALA B 1 84 ? 19.806 0.639 -16.719 1.00 27.32 84 ALA B N 1
ATOM 2187 C CA . ALA B 1 84 ? 18.885 0.766 -17.847 1.00 27.18 84 ALA B CA 1
ATOM 2188 C C . ALA B 1 84 ? 19.419 1.688 -18.941 1.00 29.58 84 ALA B C 1
ATOM 2189 O O . ALA B 1 84 ? 19.022 1.572 -20.097 1.00 25.19 84 ALA B O 1
ATOM 2191 N N . SER B 1 85 ? 20.328 2.591 -18.575 1.00 33.00 85 SER B N 1
ATOM 2192 C CA . SER B 1 85 ? 20.879 3.558 -19.524 1.00 27.06 85 SER B CA 1
ATOM 2193 C C . SER B 1 85 ? 21.930 2.924 -20.412 1.00 30.06 85 SER B C 1
ATOM 2194 O O . SER B 1 85 ? 22.422 3.564 -21.330 1.00 29.47 85 SER B O 1
ATOM 2197 N N . ARG B 1 86 ? 22.276 1.672 -20.126 1.00 28.85 86 ARG B N 1
ATOM 2198 C CA . ARG B 1 86 ? 23.308 0.967 -20.880 1.00 28.86 86 ARG B CA 1
ATOM 2199 C C . ARG B 1 86 ? 22.816 -0.376 -21.397 1.00 24.96 86 ARG B C 1
ATOM 2200 O O . ARG B 1 86 ? 21.994 -0.427 -22.310 1.00 24.43 86 ARG B O 1
ATOM 2208 N N . GLU B 1 87 ? 23.315 -1.459 -20.813 1.00 29.39 87 GLU B N 1
ATOM 2209 C CA . GLU B 1 87 ? 23.131 -2.801 -21.380 1.00 26.77 87 GLU B CA 1
ATOM 2210 C C . GLU B 1 87 ? 21.965 -3.534 -20.724 1.00 23.68 87 GLU B C 1
ATOM 2211 O O . GLU B 1 87 ? 21.709 -4.704 -21.008 1.00 22.57 87 GLU B O 1
ATOM 2217 N N . GLY B 1 88 ? 21.260 -2.831 -19.849 1.00 26.85 88 GLY B N 1
ATOM 2218 C CA . GLY B 1 88 ? 20.164 -3.415 -19.110 1.00 21.55 88 GLY B CA 1
ATOM 2219 C C . GLY B 1 88 ? 18.867 -3.055 -19.781 1.00 22.54 88 GLY B C 1
ATOM 2220 O O . GLY B 1 88 ? 18.757 -1.996 -20.394 1.00 21.57 88 GLY B O 1
ATOM 2221 N N . GLY B 1 89 ? 17.889 -3.947 -19.680 1.00 22.97 89 GLY B N 1
ATOM 2222 C CA . GLY B 1 89 ? 16.579 -3.705 -20.246 1.00 20.51 89 GLY B CA 1
ATOM 2223 C C . GLY B 1 89 ? 16.529 -4.073 -21.716 1.00 25.79 89 GLY B C 1
ATOM 2224 O O . GLY B 1 89 ? 17.431 -4.737 -22.234 1.00 23.11 89 GLY B O 1
ATOM 2225 N N . GLY B 1 90 ? 15.471 -3.623 -22.385 1.00 26.26 90 GLY B N 1
ATOM 2226 C CA . GLY B 1 90 ? 15.254 -3.924 -23.783 1.00 28.42 90 GLY B CA 1
ATOM 2227 C C . GLY B 1 90 ? 14.854 -5.374 -23.949 1.00 24.35 90 GLY B C 1
ATOM 2228 O O . GLY B 1 90 ? 14.259 -5.966 -23.051 1.00 24.09 90 GLY B O 1
ATOM 2229 N N . GLU B 1 91 ? 15.189 -5.948 -25.100 1.00 33.81 91 GLU B N 1
ATOM 2230 C CA . GLU B 1 91 ? 14.900 -7.348 -25.390 1.00 28.22 91 GLU B CA 1
ATOM 2231 C C . GLU B 1 91 ? 16.134 -7.960 -26.021 1.00 29.03 91 GLU B C 1
ATOM 2232 O O . GLU B 1 91 ? 16.956 -7.240 -26.594 1.00 32.75 91 GLU B O 1
ATOM 2238 N N . PRO B 1 92 ? 16.276 -9.290 -25.928 1.00 29.78 92 PRO B N 1
ATOM 2239 C CA . PRO B 1 92 ? 17.380 -9.955 -26.624 1.00 26.23 92 PRO B CA 1
ATOM 2240 C C . PRO B 1 92 ? 17.204 -9.891 -28.138 1.00 26.31 92 PRO B C 1
ATOM 2241 O O . PRO B 1 92 ? 16.110 -9.599 -28.611 1.00 30.18 92 PRO B O 1
ATOM 2245 N N . ASP B 1 93 ? 18.274 -10.138 -28.885 1.00 28.02 93 ASP B N 1
ATOM 2246 C CA . ASP B 1 93 ? 18.203 -10.163 -30.339 1.00 26.04 93 ASP B CA 1
ATOM 2247 C C . ASP B 1 93 ? 18.995 -11.348 -30.876 1.00 24.04 93 ASP B C 1
ATOM 2248 O O . ASP B 1 93 ? 19.463 -12.185 -30.103 1.00 27.01 93 ASP B O 1
ATOM 2253 N N . GLY B 1 94 ? 19.144 -11.411 -32.198 1.00 26.48 94 GLY B N 1
ATOM 2254 C CA . GLY B 1 94 ? 19.974 -12.420 -32.831 1.00 25.79 94 GLY B CA 1
ATOM 2255 C C . GLY B 1 94 ? 19.496 -13.829 -32.551 1.00 25.08 94 GLY B C 1
ATOM 2256 O O . GLY B 1 94 ? 18.293 -14.085 -32.506 1.00 25.98 94 GLY B O 1
ATOM 2257 N N . ALA B 1 95 ? 20.449 -14.734 -32.345 1.00 24.26 95 ALA B N 1
ATOM 2258 C CA . ALA B 1 95 ? 20.160 -16.155 -32.166 1.00 24.17 95 ALA B CA 1
ATOM 2259 C C . ALA B 1 95 ? 19.361 -16.402 -30.909 1.00 24.40 95 ALA B C 1
ATOM 2260 O O . ALA B 1 95 ? 18.592 -17.358 -30.836 1.00 22.65 95 ALA B O 1
ATOM 2262 N N . LEU B 1 96 ? 19.564 -15.551 -29.913 1.00 24.65 96 LEU B N 1
ATOM 2263 C CA . LEU B 1 96 ? 18.876 -15.703 -28.648 1.00 23.23 96 LEU B CA 1
ATOM 2264 C C . LEU B 1 96 ? 17.392 -15.446 -28.857 1.00 25.04 96 LEU B C 1
ATOM 2265 O O . LEU B 1 96 ? 16.565 -16.292 -28.502 1.00 21.99 96 LEU B O 1
ATOM 2270 N N . LYS B 1 97 ? 17.071 -14.296 -29.458 1.00 24.16 97 LYS B N 1
ATOM 2271 C CA . LYS B 1 97 ? 15.686 -13.906 -29.733 1.00 23.26 97 LYS B CA 1
ATOM 2272 C C . LYS B 1 97 ? 14.928 -14.993 -30.489 1.00 30.55 97 LYS B C 1
ATOM 2273 O O . LYS B 1 97 ? 13.761 -15.272 -30.184 1.00 22.41 97 LYS B O 1
ATOM 2279 N N . LYS B 1 98 ? 15.592 -15.600 -31.472 1.00 27.35 98 LYS B N 1
ATOM 2280 C CA . LYS B 1 98 ? 14.981 -16.657 -32.260 1.00 25.63 98 LYS B CA 1
ATOM 2281 C C . LYS B 1 98 ? 14.773 -17.911 -31.421 1.00 27.31 98 LYS B C 1
ATOM 2282 O O . LYS B 1 98 ? 13.823 -18.664 -31.646 1.00 28.17 98 LYS B O 1
ATOM 2288 N N . ALA B 1 99 ? 15.666 -18.140 -30.462 1.00 25.00 99 ALA B N 1
ATOM 2289 C CA . ALA B 1 99 ? 15.559 -19.302 -29.578 1.00 29.49 99 ALA B CA 1
ATOM 2290 C C . ALA B 1 99 ? 14.440 -19.089 -28.570 1.00 25.68 99 ALA B C 1
ATOM 2291 O O . ALA B 1 99 ? 13.670 -20.010 -28.278 1.00 26.64 99 ALA B O 1
ATOM 2293 N N . ILE B 1 100 ? 14.354 -17.878 -28.023 1.00 25.66 100 ILE B N 1
ATOM 2294 C CA . ILE B 1 100 ? 13.230 -17.526 -27.154 1.00 26.17 100 ILE B CA 1
ATOM 2295 C C . ILE B 1 100 ? 11.931 -17.734 -27.923 1.00 23.31 100 ILE B C 1
ATOM 2296 O O . ILE B 1 100 ? 10.999 -18.362 -27.428 1.00 24.14 100 ILE B O 1
ATOM 2301 N N . GLU B 1 101 ? 11.883 -17.210 -29.141 1.00 22.49 101 GLU B N 1
ATOM 2302 C CA . GLU B 1 101 ? 10.682 -17.269 -29.957 1.00 24.65 101 GLU B CA 1
ATOM 2303 C C . GLU B 1 101 ? 10.283 -18.710 -30.245 1.00 24.46 101 GLU B C 1
ATOM 2304 O O . GLU B 1 101 ? 9.105 -19.045 -30.231 1.00 24.94 101 GLU B O 1
ATOM 2310 N N . ALA B 1 102 ? 11.272 -19.563 -30.485 1.00 28.00 102 ALA B N 1
ATOM 2311 C CA . ALA B 1 102 ? 11.023 -20.968 -30.776 1.00 22.01 102 ALA B CA 1
ATOM 2312 C C . ALA B 1 102 ? 10.314 -21.686 -29.641 1.00 26.45 102 ALA B C 1
ATOM 2313 O O . ALA B 1 102 ? 9.341 -22.402 -29.872 1.00 27.85 102 ALA B O 1
ATOM 2315 N N . ASP B 1 103 ? 10.806 -21.490 -28.417 1.00 25.53 103 ASP B N 1
ATOM 2316 C CA . ASP B 1 103 ? 10.391 -22.305 -27.279 1.00 21.80 103 ASP B CA 1
ATOM 2317 C C . ASP B 1 103 ? 9.303 -21.669 -26.395 1.00 22.54 103 ASP B C 1
ATOM 2318 O O . ASP B 1 103 ? 8.717 -22.342 -25.544 1.00 24.28 103 ASP B O 1
ATOM 2323 N N . PHE B 1 104 ? 9.016 -20.388 -26.612 1.00 22.28 104 PHE B N 1
ATOM 2324 C CA . PHE B 1 104 ? 8.021 -19.684 -25.808 1.00 26.68 104 PHE B CA 1
ATOM 2325 C C . PHE B 1 104 ? 7.033 -18.878 -26.652 1.00 20.11 104 PHE B C 1
ATOM 2326 O O . PHE B 1 104 ? 6.125 -18.256 -26.114 1.00 21.13 104 PHE B O 1
ATOM 2334 N N . GLY B 1 105 ? 7.208 -18.888 -27.969 1.00 21.48 105 GLY B N 1
ATOM 2335 C CA . GLY B 1 105 ? 6.290 -18.193 -28.856 1.00 18.71 105 GLY B CA 1
ATOM 2336 C C . GLY B 1 105 ? 6.758 -16.781 -29.124 1.00 28.08 105 GLY B C 1
ATOM 2337 O O . GLY B 1 105 ? 6.911 -16.373 -30.278 1.00 29.96 105 GLY B O 1
ATOM 2338 N N . SER B 1 106 ? 7.009 -16.041 -28.048 1.00 22.72 106 SER B N 1
ATOM 2339 C CA . SER B 1 106 ? 7.514 -14.687 -28.151 1.00 22.10 106 SER B CA 1
ATOM 2340 C C . SER B 1 106 ? 8.349 -14.390 -26.909 1.00 22.45 106 SER B C 1
ATOM 2341 O O . SER B 1 106 ? 8.399 -15.203 -25.980 1.00 24.20 106 SER B O 1
ATOM 2344 N N . PHE B 1 107 ? 9.020 -13.243 -26.902 1.00 24.03 107 PHE B N 1
ATOM 2345 C CA . PHE B 1 107 ? 9.711 -12.769 -25.706 1.00 21.59 107 PHE B CA 1
ATOM 2346 C C . PHE B 1 107 ? 8.696 -12.425 -24.626 1.00 24.85 107 PHE B C 1
ATOM 2347 O O . PHE B 1 107 ? 8.862 -12.764 -23.449 1.00 20.93 107 PHE B O 1
ATOM 2355 N N . GLU B 1 108 ? 7.635 -11.747 -25.038 1.00 22.63 108 GLU B N 1
ATOM 2356 C CA . GLU B 1 108 ? 6.591 -11.342 -24.109 1.00 27.60 108 GLU B CA 1
ATOM 2357 C C . GLU B 1 108 ? 5.971 -12.529 -23.369 1.00 21.55 108 GLU B C 1
ATOM 2358 O O . GLU B 1 108 ? 5.740 -12.448 -22.172 1.00 19.11 108 GLU B O 1
ATOM 2364 N N . THR B 1 109 ? 5.689 -13.613 -24.086 1.00 19.74 109 THR B N 1
ATOM 2365 C CA . THR B 1 109 ? 5.099 -14.805 -23.477 1.00 22.20 109 THR B CA 1
ATOM 2366 C C . THR B 1 109 ? 6.077 -15.466 -22.495 1.00 23.39 109 THR B C 1
ATOM 2367 O O . THR B 1 109 ? 5.683 -15.931 -21.420 1.00 27.04 109 THR B O 1
ATOM 2371 N N . PHE B 1 110 ? 7.347 -15.521 -22.877 1.00 21.13 110 PHE B N 1
ATOM 2372 C CA . PHE B 1 110 ? 8.394 -16.011 -21.987 1.00 20.27 110 PHE B CA 1
ATOM 2373 C C . PHE B 1 110 ? 8.434 -15.178 -20.710 1.00 19.66 110 PHE B C 1
ATOM 2374 O O . PHE B 1 110 ? 8.574 -15.709 -19.607 1.00 22.88 110 PHE B O 1
ATOM 2382 N N . ARG B 1 111 ? 8.328 -13.861 -20.886 1.00 23.76 111 ARG B N 1
ATOM 2383 C CA . ARG B 1 111 ? 8.346 -12.890 -19.795 1.00 20.99 111 ARG B CA 1
ATOM 2384 C C . ARG B 1 111 ? 7.147 -13.064 -18.866 1.00 24.11 111 ARG B C 1
ATOM 2385 O O . ARG B 1 111 ? 7.251 -12.898 -17.649 1.00 21.42 111 ARG B O 1
ATOM 2393 N N . LYS B 1 112 ? 6.002 -13.369 -19.466 1.00 18.27 112 LYS B N 1
ATOM 2394 C CA . LYS B 1 112 ? 4.778 -13.685 -18.731 1.00 21.49 112 LYS B CA 1
ATOM 2395 C C . LYS B 1 112 ? 4.924 -14.959 -17.915 1.00 19.96 112 LYS B C 1
ATOM 2396 O O . LYS B 1 112 ? 4.613 -14.993 -16.727 1.00 25.11 112 LYS B O 1
ATOM 2402 N N . GLN B 1 113 ? 5.402 -16.015 -18.555 1.00 20.88 113 GLN B N 1
ATOM 2403 C CA . GLN B 1 113 ? 5.513 -17.293 -17.883 1.00 18.70 113 GLN B CA 1
ATOM 2404 C C . GLN B 1 113 ? 6.556 -17.249 -16.781 1.00 20.36 113 GLN B C 1
ATOM 2405 O O . GLN B 1 113 ? 6.388 -17.883 -15.738 1.00 21.30 113 GLN B O 1
ATOM 2411 N N . MET B 1 114 ? 7.639 -16.509 -17.005 1.00 19.96 114 MET B N 1
ATOM 2412 C CA . MET B 1 114 ? 8.689 -16.442 -15.996 1.00 20.14 114 MET B CA 1
ATOM 2413 C C . MET B 1 114 ? 8.186 -15.683 -14.780 1.00 18.17 114 MET B C 1
ATOM 2414 O O . MET B 1 114 ? 8.429 -16.081 -13.644 1.00 17.52 114 MET B O 1
ATOM 2419 N N . ASN B 1 115 ? 7.488 -14.582 -15.028 1.00 23.22 115 ASN B N 1
ATOM 2420 C CA . ASN B 1 115 ? 6.853 -13.830 -13.956 1.00 18.67 115 ASN B CA 1
ATOM 2421 C C . ASN B 1 115 ? 5.900 -14.689 -13.128 1.00 16.13 115 ASN B C 1
ATOM 2422 O O . ASN B 1 115 ? 5.856 -14.573 -11.914 1.00 18.30 115 ASN B O 1
ATOM 2427 N N . ALA B 1 116 ? 5.143 -15.556 -13.786 1.00 20.63 116 ALA B N 1
ATOM 2428 C CA . ALA B 1 116 ? 4.271 -16.485 -13.079 1.00 18.44 116 ALA B CA 1
ATOM 2429 C C . ALA B 1 116 ? 5.081 -17.470 -12.238 1.00 19.36 116 ALA B C 1
ATOM 2430 O O . ALA B 1 116 ? 4.747 -17.735 -11.084 1.00 20.88 116 ALA B O 1
ATOM 2432 N N . ALA B 1 117 ? 6.140 -18.021 -12.822 1.00 19.19 117 ALA B N 1
ATOM 2433 C CA . ALA B 1 117 ? 6.990 -18.979 -12.127 1.00 17.44 117 ALA B CA 1
ATOM 2434 C C . ALA B 1 117 ? 7.580 -18.365 -10.872 1.00 19.02 117 ALA B C 1
ATOM 2435 O O . ALA B 1 117 ? 7.687 -19.028 -9.853 1.00 16.54 117 ALA B O 1
ATOM 2437 N N . LEU B 1 118 ? 7.966 -17.097 -10.953 1.00 20.85 118 LEU B N 1
ATOM 2438 C CA . LEU B 1 118 ? 8.526 -16.401 -9.805 1.00 17.23 118 LEU B CA 1
ATOM 2439 C C . LEU B 1 118 ? 7.449 -16.249 -8.744 1.00 17.84 118 LEU B C 1
ATOM 2440 O O . LEU B 1 118 ? 7.702 -16.458 -7.550 1.00 15.74 118 LEU B O 1
ATOM 2445 N N . THR B 1 119 ? 6.246 -15.893 -9.198 1.00 15.74 119 THR B N 1
ATOM 2446 C CA . THR B 1 119 ? 5.088 -15.667 -8.326 1.00 16.55 119 THR B CA 1
ATOM 2447 C C . THR B 1 119 ? 4.641 -16.938 -7.612 1.00 16.34 119 THR B C 1
ATOM 2448 O O . THR B 1 119 ? 4.073 -16.870 -6.532 1.00 20.55 119 THR B O 1
ATOM 2452 N N . GLY B 1 120 ? 4.886 -18.090 -8.230 1.00 16.94 120 GLY B N 1
ATOM 2453 C CA . GLY B 1 120 ? 4.453 -19.364 -7.689 1.00 17.37 120 GLY B CA 1
ATOM 2454 C C . GLY B 1 120 ? 5.475 -20.022 -6.776 1.00 16.59 120 GLY B C 1
ATOM 2455 O O . GLY B 1 120 ? 5.223 -21.096 -6.232 1.00 19.81 120 GLY B O 1
ATOM 2456 N N . ILE B 1 121 ? 6.631 -19.391 -6.597 1.00 15.69 121 ILE B N 1
ATOM 2457 C CA . ILE B 1 121 ? 7.642 -19.929 -5.690 1.00 17.40 121 ILE B CA 1
ATOM 2458 C C . ILE B 1 121 ? 7.123 -19.759 -4.268 1.00 16.97 121 ILE B C 1
ATOM 2459 O O . ILE B 1 121 ? 6.712 -18.666 -3.880 1.00 18.62 121 ILE B O 1
ATOM 2464 N N . GLN B 1 122 ? 7.107 -20.861 -3.521 1.00 12.28 122 GLN B N 1
ATOM 2465 C CA . GLN B 1 122 ? 6.657 -20.880 -2.135 1.00 16.57 122 GLN B CA 1
ATOM 2466 C C . GLN B 1 122 ? 7.890 -20.896 -1.232 1.00 13.33 122 GLN B C 1
ATOM 2467 O O . GLN B 1 122 ? 8.695 -21.811 -1.309 1.00 14.58 122 GLN B O 1
ATOM 2473 N N . GLY B 1 123 ? 8.061 -19.878 -0.400 1.00 14.18 123 GLY B N 1
ATOM 2474 C CA . GLY B 1 123 ? 9.292 -19.749 0.370 1.00 14.21 123 GLY B CA 1
ATOM 2475 C C . GLY B 1 123 ? 10.357 -19.069 -0.485 1.00 13.76 123 GLY B C 1
ATOM 2476 O O . GLY B 1 123 ? 10.030 -18.282 -1.368 1.00 13.14 123 GLY B O 1
ATOM 2477 N N . SER B 1 124 ? 11.625 -19.386 -0.248 1.00 14.34 124 SER B N 1
ATOM 2478 C CA . SER B 1 124 ? 12.725 -18.686 -0.898 1.00 14.76 124 SER B CA 1
ATOM 2479 C C . SER B 1 124 ? 13.156 -19.444 -2.134 1.00 13.82 124 SER B C 1
ATOM 2480 O O . SER B 1 124 ? 13.207 -20.658 -2.116 1.00 16.06 124 SER B O 1
ATOM 2483 N N . GLY B 1 125 ? 13.513 -18.750 -3.203 1.00 13.27 125 GLY B N 1
ATOM 2484 C CA . GLY B 1 125 ? 13.931 -19.461 -4.388 1.00 11.35 125 GLY B CA 1
ATOM 2485 C C . GLY B 1 125 ? 14.316 -18.555 -5.535 1.00 15.82 125 GLY B C 1
ATOM 2486 O O . GLY B 1 125 ? 14.363 -17.337 -5.391 1.00 15.49 125 GLY B O 1
ATOM 2487 N N . TRP B 1 126 ? 14.590 -19.176 -6.677 1.00 10.57 126 TRP B N 1
ATOM 2488 C CA . TRP B 1 126 ? 15.102 -18.496 -7.839 1.00 16.23 126 TRP B CA 1
ATOM 2489 C C . TRP B 1 126 ? 14.340 -19.021 -9.029 1.00 15.86 126 TRP B C 1
ATOM 2490 O O . TRP B 1 126 ? 13.999 -20.200 -9.061 1.00 13.61 126 TRP B O 1
ATOM 2501 N N . ALA B 1 127 ? 14.111 -18.170 -10.023 1.00 15.03 127 ALA B N 1
ATOM 2502 C CA . ALA B 1 127 ? 13.689 -18.651 -11.343 1.00 18.77 127 ALA B CA 1
ATOM 2503 C C . ALA B 1 127 ? 14.797 -18.363 -12.355 1.00 15.91 127 ALA B C 1
ATOM 2504 O O . ALA B 1 127 ? 15.488 -17.338 -12.267 1.00 13.32 127 ALA B O 1
ATOM 2506 N N . TRP B 1 128 ? 14.952 -19.284 -13.306 1.00 16.11 128 TRP B N 1
ATOM 2507 C CA . TRP B 1 128 ? 15.992 -19.216 -14.316 1.00 12.95 128 TRP B CA 1
ATOM 2508 C C . TRP B 1 128 ? 15.421 -19.508 -15.681 1.00 17.21 128 TRP B C 1
ATOM 2509 O O . TRP B 1 128 ? 14.555 -20.365 -15.819 1.00 19.16 128 TRP B O 1
ATOM 2520 N N . LEU B 1 129 ? 15.907 -18.778 -16.681 1.00 14.85 129 LEU B N 1
ATOM 2521 C CA . LEU B 1 129 ? 15.888 -19.241 -18.055 1.00 13.44 129 LEU B CA 1
ATOM 2522 C C . LEU B 1 129 ? 17.103 -20.157 -18.194 1.00 12.93 129 LEU B C 1
ATOM 2523 O O . LEU B 1 129 ? 18.230 -19.741 -17.919 1.00 13.20 129 LEU B O 1
ATOM 2528 N N . ALA B 1 130 ? 16.900 -21.404 -18.598 1.00 16.54 130 ALA B N 1
ATOM 2529 C CA . ALA B 1 130 ? 18.014 -22.338 -18.713 1.00 17.67 130 ALA B CA 1
ATOM 2530 C C . ALA B 1 130 ? 17.998 -23.036 -20.063 1.00 16.56 130 ALA B C 1
ATOM 2531 O O . ALA B 1 130 ? 16.963 -23.100 -20.717 1.00 13.10 130 ALA B O 1
ATOM 2533 N N . LYS B 1 131 ? 19.147 -23.581 -20.448 1.00 14.80 131 LYS B N 1
ATOM 2534 C CA . LYS B 1 131 ? 19.312 -24.219 -21.750 1.00 20.73 131 LYS B CA 1
ATOM 2535 C C . LYS B 1 131 ? 19.777 -25.668 -21.631 1.00 21.14 131 LYS B C 1
ATOM 2536 O O . LYS B 1 131 ? 20.813 -25.950 -21.016 1.00 20.68 131 LYS B O 1
ATOM 2542 N N . ASP B 1 132 ? 19.021 -26.581 -22.236 1.00 18.98 132 ASP B N 1
ATOM 2543 C CA . ASP B 1 132 ? 19.383 -28.001 -22.232 1.00 20.67 132 ASP B CA 1
ATOM 2544 C C . ASP B 1 132 ? 20.712 -28.194 -22.943 1.00 19.74 132 ASP B C 1
ATOM 2545 O O . ASP B 1 132 ? 20.900 -27.716 -24.059 1.00 22.94 132 ASP B O 1
ATOM 2550 N N . LYS B 1 133 ? 21.628 -28.905 -22.295 1.00 21.63 133 LYS B N 1
ATOM 2551 C CA . LYS B 1 133 ? 23.013 -28.969 -22.747 1.00 24.66 133 LYS B CA 1
ATOM 2552 C C . LYS B 1 133 ? 23.196 -29.736 -24.050 1.00 23.61 133 LYS B C 1
ATOM 2553 O O . LYS B 1 133 ? 24.231 -29.606 -24.706 1.00 29.18 133 LYS B O 1
ATOM 2559 N N . ASP B 1 134 ? 22.180 -30.506 -24.434 1.00 22.85 134 ASP B N 1
ATOM 2560 C CA . ASP B 1 134 ? 22.281 -31.403 -25.577 1.00 20.57 134 ASP B CA 1
ATOM 2561 C C . ASP B 1 134 ? 21.470 -30.884 -26.760 1.00 26.89 134 ASP B C 1
ATOM 2562 O O . ASP B 1 134 ? 21.969 -30.844 -27.886 1.00 29.78 134 ASP B O 1
ATOM 2567 N N . SER B 1 135 ? 20.228 -30.485 -26.500 1.00 22.50 135 SER B N 1
ATOM 2568 C CA . SER B 1 135 ? 19.307 -30.088 -27.559 1.00 24.74 135 SER B CA 1
ATOM 2569 C C . SER B 1 135 ? 19.345 -28.579 -27.768 1.00 25.43 135 SER B C 1
ATOM 2570 O O . SER B 1 135 ? 19.121 -28.087 -28.875 1.00 33.37 135 SER B O 1
ATOM 2573 N N . GLY B 1 136 ? 19.652 -27.852 -26.703 1.00 23.57 136 GLY B N 1
ATOM 2574 C CA . GLY B 1 136 ? 19.621 -26.402 -26.727 1.00 23.53 136 GLY B CA 1
ATOM 2575 C C . GLY B 1 136 ? 18.256 -25.795 -26.445 1.00 21.27 136 GLY B C 1
ATOM 2576 O O . GLY B 1 136 ? 18.122 -24.583 -26.331 1.00 19.15 136 GLY B O 1
ATOM 2577 N N . ASN B 1 137 ? 17.238 -26.633 -26.312 1.00 21.62 137 ASN B N 1
ATOM 2578 C CA . ASN B 1 137 ? 15.912 -26.134 -25.994 1.00 20.77 137 ASN B CA 1
ATOM 2579 C C . ASN B 1 137 ? 15.927 -25.323 -24.696 1.00 18.18 137 ASN B C 1
ATOM 2580 O O . ASN B 1 137 ? 16.625 -25.675 -23.756 1.00 16.81 137 ASN B O 1
ATOM 2585 N N . LEU B 1 138 ? 15.177 -24.224 -24.668 1.00 19.06 138 LEU B N 1
ATOM 2586 C CA . LEU B 1 138 ? 15.090 -23.349 -23.497 1.00 21.05 138 LEU B CA 1
ATOM 2587 C C . LEU B 1 138 ? 13.880 -23.666 -22.613 1.00 17.59 138 LEU B C 1
ATOM 2588 O O . LEU B 1 138 ? 12.841 -24.089 -23.104 1.00 21.49 138 LEU B O 1
ATOM 2593 N N . ALA B 1 139 ? 14.010 -23.433 -21.310 1.00 21.00 139 ALA B N 1
ATOM 2594 C CA . ALA B 1 139 ? 12.898 -23.618 -20.389 1.00 18.90 139 ALA B CA 1
ATOM 2595 C C . ALA B 1 139 ? 13.020 -22.685 -19.196 1.00 22.12 139 ALA B C 1
ATOM 2596 O O . ALA B 1 139 ? 14.077 -22.097 -18.952 1.00 23.69 139 ALA B O 1
ATOM 2598 N N . ILE B 1 140 ? 11.922 -22.544 -18.463 1.00 22.51 140 ILE B N 1
ATOM 2599 C CA . ILE B 1 140 ? 11.926 -21.828 -17.196 1.00 18.28 140 ILE B CA 1
ATOM 2600 C C . ILE B 1 140 ? 11.881 -22.873 -16.074 1.00 18.77 140 ILE B C 1
ATOM 2601 O O . ILE B 1 140 ? 10.990 -23.715 -16.044 1.00 16.31 140 ILE B O 1
ATOM 2606 N N . VAL B 1 141 ? 12.862 -22.841 -15.177 1.00 19.18 141 VAL B N 1
ATOM 2607 C CA . VAL B 1 141 ? 12.849 -23.726 -14.026 1.00 15.11 141 VAL B CA 1
ATOM 2608 C C . VAL B 1 141 ? 12.847 -22.873 -12.782 1.00 19.58 141 VAL B C 1
ATOM 2609 O O . VAL B 1 141 ? 13.202 -21.698 -12.835 1.00 13.67 141 VAL B O 1
ATOM 2613 N N . THR B 1 142 ? 12.453 -23.483 -11.667 1.00 15.96 142 THR B N 1
ATOM 2614 C CA . THR B 1 142 ? 12.542 -22.852 -10.367 1.00 17.81 142 THR B CA 1
ATOM 2615 C C . THR B 1 142 ? 13.476 -23.687 -9.482 1.00 20.18 142 THR B C 1
ATOM 2616 O O . THR B 1 142 ? 13.601 -24.900 -9.661 1.00 18.89 142 THR B O 1
ATOM 2620 N N . ARG B 1 143 ? 14.150 -23.031 -8.549 1.00 16.96 143 ARG B N 1
ATOM 2621 C CA . ARG B 1 143 ? 14.991 -23.724 -7.582 1.00 19.10 143 ARG B CA 1
ATOM 2622 C C . ARG B 1 143 ? 14.657 -23.204 -6.194 1.00 17.42 143 ARG B C 1
ATOM 2623 O O . ARG B 1 143 ? 14.428 -22.011 -6.021 1.00 15.13 143 ARG B O 1
ATOM 2631 N N . ALA B 1 144 ? 14.618 -24.098 -5.207 1.00 19.18 144 ALA B N 1
ATOM 2632 C CA . ALA B 1 144 ? 14.338 -23.699 -3.831 1.00 15.40 144 ALA B CA 1
ATOM 2633 C C . ALA B 1 144 ? 15.619 -23.178 -3.190 1.00 16.86 144 ALA B C 1
ATOM 2634 O O . ALA B 1 144 ? 16.704 -23.701 -3.432 1.00 13.75 144 ALA B O 1
ATOM 2636 N N . ASN B 1 145 ? 15.482 -22.142 -2.376 1.00 13.73 145 ASN B N 1
ATOM 2637 C CA . ASN B 1 145 ? 16.585 -21.638 -1.575 1.00 15.83 145 ASN B CA 1
ATOM 2638 C C . ASN B 1 145 ? 17.771 -21.251 -2.462 1.00 14.49 145 ASN B C 1
ATOM 2639 O O . ASN B 1 145 ? 17.632 -20.342 -3.270 1.00 18.40 145 ASN B O 1
ATOM 2644 N N . GLN B 1 146 ? 18.914 -21.919 -2.329 1.00 15.63 146 GLN B N 1
ATOM 2645 C CA . GLN B 1 146 ? 20.073 -21.616 -3.179 1.00 13.81 146 GLN B CA 1
ATOM 2646 C C . GLN B 1 146 ? 20.502 -22.790 -4.040 1.00 12.91 146 GLN B C 1
ATOM 2647 O O . GLN B 1 146 ? 21.606 -22.782 -4.577 1.00 17.37 146 GLN B O 1
ATOM 2653 N N . ASP B 1 147 ? 19.639 -23.789 -4.187 1.00 11.92 147 ASP B N 1
ATOM 2654 C CA . ASP B 1 147 ? 19.956 -24.930 -5.030 1.00 15.21 147 ASP B CA 1
ATOM 2655 C C . ASP B 1 147 ? 20.298 -24.438 -6.442 1.00 13.28 147 ASP B C 1
ATOM 2656 O O . ASP B 1 147 ? 19.605 -23.585 -6.972 1.00 15.92 147 ASP B O 1
ATOM 2661 N N . PRO B 1 148 ? 21.383 -24.956 -7.042 1.00 18.17 148 PRO B N 1
ATOM 2662 C CA . PRO B 1 148 ? 21.793 -24.461 -8.364 1.00 16.97 148 PRO B CA 1
ATOM 2663 C C . PRO B 1 148 ? 21.110 -25.114 -9.574 1.00 16.48 148 PRO B C 1
ATOM 2664 O O . PRO B 1 148 ? 20.485 -26.156 -9.467 1.00 15.97 148 PRO B O 1
ATOM 2668 N N . VAL B 1 149 ? 21.246 -24.476 -10.732 1.00 21.18 149 VAL B N 1
ATOM 2669 C CA . VAL B 1 149 ? 20.873 -25.085 -12.008 1.00 20.66 149 VAL B CA 1
ATOM 2670 C C . VAL B 1 149 ? 22.093 -25.815 -12.569 1.00 21.40 149 VAL B C 1
ATOM 2671 O O . VAL B 1 149 ? 23.033 -25.171 -13.034 1.00 21.94 149 VAL B O 1
ATOM 2675 N N . THR B 1 150 ? 22.095 -27.145 -12.515 1.00 20.47 150 THR B N 1
ATOM 2676 C CA . THR B 1 150 ? 23.281 -27.913 -12.892 1.00 22.14 150 THR B CA 1
ATOM 2677 C C . THR B 1 150 ? 22.925 -29.206 -13.624 1.00 21.17 150 THR B C 1
ATOM 2678 O O . THR B 1 150 ? 21.750 -29.560 -13.738 1.00 24.83 150 THR B O 1
ATOM 2682 N N . GLY B 1 151 ? 23.933 -29.906 -14.136 1.00 22.16 151 GLY B N 1
ATOM 2683 C CA . GLY B 1 151 ? 23.687 -31.132 -14.876 1.00 21.66 151 GLY B CA 1
ATOM 2684 C C . GLY B 1 151 ? 23.181 -30.887 -16.291 1.00 23.50 151 GLY B C 1
ATOM 2685 O O . GLY B 1 151 ? 23.845 -30.254 -17.109 1.00 22.11 151 GLY B O 1
ATOM 2686 N N . GLN B 1 152 ? 21.986 -31.387 -16.571 1.00 20.36 152 GLN B N 1
ATOM 2687 C CA . GLN B 1 152 ? 21.412 -31.355 -17.914 1.00 23.26 152 GLN B CA 1
ATOM 2688 C C . GLN B 1 152 ? 21.109 -29.942 -18.393 1.00 23.40 152 GLN B C 1
ATOM 2689 O O . GLN B 1 152 ? 20.938 -29.708 -19.593 1.00 20.74 152 GLN B O 1
ATOM 2695 N N . LEU B 1 153 ? 21.014 -29.011 -17.447 1.00 19.91 153 LEU B N 1
ATOM 2696 C CA . LEU B 1 153 ? 20.603 -27.647 -17.740 1.00 17.20 153 LEU B CA 1
ATOM 2697 C C . LEU B 1 153 ? 21.668 -26.634 -17.360 1.00 20.44 153 LEU B C 1
ATOM 2698 O O . LEU B 1 153 ? 22.337 -26.766 -16.335 1.00 18.87 153 LEU B O 1
ATOM 2703 N N . VAL B 1 154 ? 21.795 -25.611 -18.197 1.00 17.75 154 VAL B N 1
ATOM 2704 C CA . VAL B 1 154 ? 22.796 -24.571 -18.015 1.00 18.18 154 VAL B CA 1
ATOM 2705 C C . VAL B 1 154 ? 22.049 -23.262 -17.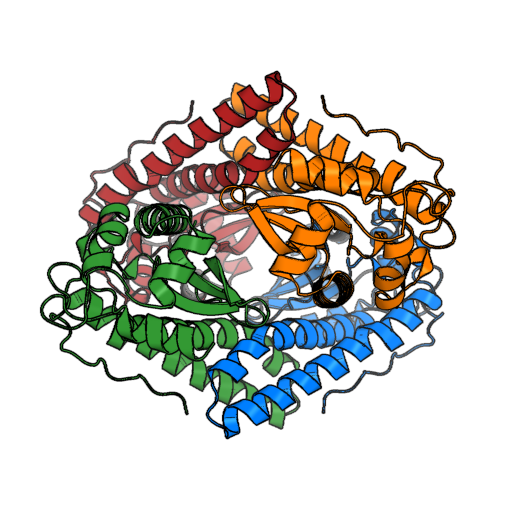777 1.00 18.48 154 VAL B C 1
ATOM 2706 O O . VAL B 1 154 ? 21.172 -22.900 -18.561 1.00 18.41 154 VAL B O 1
ATOM 2710 N N . PRO B 1 155 ? 22.364 -22.557 -16.687 1.00 15.94 155 PRO B N 1
ATOM 2711 C CA . PRO B 1 155 ? 21.588 -21.333 -16.451 1.00 21.61 155 PRO B CA 1
ATOM 2712 C C . PRO B 1 155 ? 22.032 -20.184 -17.371 1.00 18.05 155 PRO B C 1
ATOM 2713 O O . PRO B 1 155 ? 23.229 -20.051 -17.621 1.00 17.10 155 PRO B O 1
ATOM 2717 N N . LEU B 1 156 ? 21.091 -19.372 -17.849 1.00 16.64 156 LEU B N 1
ATOM 2718 C CA . LEU B 1 156 ? 21.406 -18.279 -18.764 1.00 22.78 156 LEU B CA 1
ATOM 2719 C C . LEU B 1 156 ? 20.986 -16.926 -18.184 1.00 15.76 156 LEU B C 1
ATOM 2720 O O . LEU B 1 156 ? 21.602 -15.903 -18.447 1.00 17.64 156 LEU B O 1
ATOM 2725 N N . MET B 1 157 ? 19.899 -16.917 -17.430 1.00 15.71 157 MET B N 1
ATOM 2726 C CA . MET B 1 157 ? 19.374 -15.674 -16.891 1.00 18.97 157 MET B CA 1
ATOM 2727 C C . MET B 1 157 ? 18.579 -16.001 -15.639 1.00 18.07 157 MET B C 1
ATOM 2728 O O . MET B 1 157 ? 17.618 -16.751 -15.708 1.00 17.60 157 MET B O 1
ATOM 2733 N N . GLY B 1 158 ? 18.991 -15.446 -14.504 1.00 14.70 158 GLY B N 1
ATOM 2734 C CA . GLY B 1 158 ? 18.325 -15.700 -13.241 1.00 15.05 158 GLY B CA 1
ATOM 2735 C C . GLY B 1 158 ? 17.691 -14.463 -12.637 1.00 16.87 158 GLY B C 1
ATOM 2736 O O . GLY B 1 158 ? 18.176 -13.349 -12.831 1.00 14.21 158 GLY B O 1
ATOM 2737 N N . ILE B 1 159 ? 16.580 -14.677 -11.934 1.00 15.00 159 ILE B N 1
ATOM 2738 C CA . ILE B 1 159 ? 15.950 -13.667 -11.099 1.00 12.38 159 ILE B CA 1
ATOM 2739 C C . ILE B 1 159 ? 15.738 -14.230 -9.692 1.00 16.19 159 ILE B C 1
ATOM 2740 O O . ILE B 1 159 ? 15.087 -15.261 -9.505 1.00 14.61 159 ILE B O 1
ATOM 2745 N N . ASP B 1 160 ? 16.310 -13.543 -8.712 1.00 12.97 160 ASP B N 1
ATOM 2746 C CA . ASP B 1 160 ? 16.266 -13.934 -7.310 1.00 14.57 160 ASP B CA 1
ATOM 2747 C C . ASP B 1 160 ? 14.901 -13.608 -6.719 1.00 15.77 160 ASP B C 1
ATOM 2748 O O . ASP B 1 160 ? 14.428 -12.482 -6.861 1.00 12.85 160 ASP B O 1
ATOM 2753 N N . ALA B 1 161 ? 14.280 -14.578 -6.047 1.00 18.14 161 ALA B N 1
ATOM 2754 C CA . ALA B 1 161 ? 12.925 -14.393 -5.519 1.00 15.39 161 ALA B CA 1
ATOM 2755 C C . ALA B 1 161 ? 12.865 -14.456 -4.006 1.00 14.69 161 ALA B C 1
ATOM 2756 O O . ALA B 1 161 ? 11.782 -14.439 -3.444 1.00 14.89 161 ALA B O 1
ATOM 2758 N N . TRP B 1 162 ? 14.022 -14.537 -3.348 1.00 17.62 162 TRP B N 1
ATOM 2759 C CA . TRP B 1 162 ? 14.080 -14.383 -1.901 1.00 18.80 162 TRP B CA 1
ATOM 2760 C C . TRP B 1 162 ? 13.548 -12.995 -1.572 1.00 18.81 162 TRP B C 1
ATOM 2761 O O . TRP B 1 162 ? 13.707 -12.073 -2.357 1.00 15.34 162 TRP B O 1
ATOM 2772 N N . GLU B 1 163 ? 12.927 -12.841 -0.407 1.00 13.60 163 GLU B N 1
ATOM 2773 C CA . GLU B 1 163 ? 12.328 -11.572 -0.043 1.00 11.62 163 GLU B CA 1
ATOM 2774 C C . GLU B 1 163 ? 13.368 -10.464 0.127 1.00 14.71 163 GLU B C 1
ATOM 2775 O O . GLU B 1 163 ? 13.070 -9.290 -0.069 1.00 11.89 163 GLU B O 1
ATOM 2781 N N . HIS B 1 164 ? 14.606 -10.821 0.455 1.00 16.07 164 HIS B N 1
ATOM 2782 C CA . HIS B 1 164 ? 15.628 -9.785 0.623 1.00 14.78 164 HIS B CA 1
ATOM 2783 C C . HIS B 1 164 ? 15.988 -9.150 -0.719 1.00 10.84 164 HIS B C 1
ATOM 2784 O O . HIS B 1 164 ? 16.656 -8.125 -0.761 1.00 14.16 164 HIS B O 1
ATOM 2791 N N . ALA B 1 165 ? 15.542 -9.754 -1.817 1.00 16.01 165 ALA B N 1
ATOM 2792 C CA . ALA B 1 165 ? 15.813 -9.200 -3.131 1.00 14.22 165 ALA B CA 1
ATOM 2793 C C . ALA B 1 165 ? 14.895 -8.004 -3.450 1.00 12.81 165 ALA B C 1
ATOM 2794 O O . ALA B 1 165 ? 15.138 -7.289 -4.418 1.00 14.03 165 ALA B O 1
ATOM 2796 N N . TYR B 1 166 ? 13.858 -7.783 -2.640 1.00 14.11 166 TYR B N 1
ATOM 2797 C CA . TYR B 1 166 ? 12.851 -6.757 -2.957 1.00 12.77 166 TYR B CA 1
ATOM 2798 C C . TYR B 1 166 ? 12.103 -6.114 -1.798 1.00 11.89 166 TYR B C 1
ATOM 2799 O O . TYR B 1 166 ? 11.478 -5.079 -1.983 1.00 15.01 166 TYR B O 1
ATOM 2808 N N . TYR B 1 167 ? 12.151 -6.697 -0.611 1.00 13.76 167 TYR B N 1
ATOM 2809 C CA . TYR B 1 167 ? 11.194 -6.285 0.424 1.00 14.24 167 TYR B CA 1
ATOM 2810 C C . TYR B 1 167 ? 11.361 -4.839 0.903 1.00 14.36 167 TYR B C 1
ATOM 2811 O O . TYR B 1 167 ? 10.369 -4.166 1.172 1.00 15.93 167 TYR B O 1
ATOM 2820 N N . LEU B 1 168 ? 12.598 -4.359 1.004 1.00 18.35 168 LEU B N 1
ATOM 2821 C CA . LEU B 1 168 ? 12.847 -2.990 1.450 1.00 18.13 168 LEU B CA 1
ATOM 2822 C C . LEU B 1 168 ? 12.135 -1.968 0.568 1.00 15.43 168 LEU B C 1
ATOM 2823 O O . LEU B 1 168 ? 11.633 -0.959 1.059 1.00 18.97 168 LEU B O 1
ATOM 2828 N N . GLN B 1 169 ? 12.082 -2.249 -0.730 1.00 20.82 169 GLN B N 1
ATOM 2829 C CA . GLN B 1 169 ? 11.512 -1.316 -1.706 1.00 18.87 169 GLN B CA 1
ATOM 2830 C C . GLN B 1 169 ? 10.050 -1.620 -2.002 1.00 18.77 169 GLN B C 1
ATOM 2831 O O . GLN B 1 169 ? 9.205 -0.723 -1.976 1.00 25.39 169 GLN B O 1
ATOM 2837 N N . TYR B 1 170 ? 9.751 -2.879 -2.290 1.00 18.01 170 TYR B N 1
ATOM 2838 C CA . TYR B 1 170 ? 8.392 -3.273 -2.679 1.00 14.64 170 TYR B CA 1
ATOM 2839 C C . TYR B 1 170 ? 7.532 -3.949 -1.602 1.00 16.20 170 TYR B C 1
ATOM 2840 O O . TYR B 1 170 ? 6.357 -4.208 -1.844 1.00 15.22 170 TYR B O 1
ATOM 2849 N N . GLU B 1 171 ? 8.104 -4.246 -0.435 1.00 17.21 171 GLU B N 1
ATOM 2850 C CA . GLU B 1 171 ? 7.371 -4.937 0.613 1.00 17.51 171 GLU B CA 1
ATOM 2851 C C . GLU B 1 171 ? 6.758 -6.231 0.055 1.00 15.35 171 GLU B C 1
ATOM 2852 O O . GLU B 1 171 ? 7.420 -6.964 -0.672 1.00 15.61 171 GLU B O 1
ATOM 2858 N N . ASN B 1 172 ? 5.497 -6.496 0.378 1.00 12.89 172 ASN B N 1
ATOM 2859 C CA . ASN B 1 172 ? 4.810 -7.715 -0.062 1.00 12.71 172 ASN B CA 1
ATOM 2860 C C . ASN B 1 172 ? 4.456 -7.754 -1.550 1.00 14.86 172 ASN B C 1
ATOM 2861 O O . ASN B 1 172 ? 3.987 -8.776 -2.057 1.00 17.21 172 ASN B O 1
ATOM 2866 N N . ARG B 1 173 ? 4.668 -6.640 -2.237 1.00 12.19 173 ARG B N 1
ATOM 2867 C CA . ARG B 1 173 ? 4.205 -6.476 -3.604 1.00 19.13 173 ARG B CA 1
ATOM 2868 C C . ARG B 1 173 ? 5.249 -7.016 -4.564 1.00 18.45 173 ARG B C 1
ATOM 2869 O O . ARG B 1 173 ? 5.842 -6.282 -5.342 1.00 16.66 173 ARG B O 1
ATOM 2877 N N . LYS B 1 174 ? 5.456 -8.326 -4.486 1.00 18.66 174 LYS B N 1
ATOM 2878 C CA . LYS B 1 174 ? 6.491 -8.993 -5.247 1.00 14.00 174 LYS B CA 1
ATOM 2879 C C . LYS B 1 174 ? 6.216 -8.895 -6.741 1.00 21.84 174 LYS B C 1
ATOM 2880 O O . LYS B 1 174 ? 7.150 -8.920 -7.539 1.00 15.55 174 LYS B O 1
ATOM 2886 N N . ALA B 1 175 ? 4.945 -8.758 -7.121 1.00 16.83 175 ALA B N 1
ATOM 2887 C CA . ALA B 1 175 ? 4.598 -8.673 -8.541 1.00 22.39 175 ALA B CA 1
ATOM 2888 C C . ALA B 1 175 ? 5.174 -7.416 -9.176 1.00 17.73 175 ALA B C 1
ATOM 2889 O O . ALA B 1 175 ? 5.470 -7.397 -10.368 1.00 22.86 175 ALA B O 1
ATOM 2891 N N . GLU B 1 176 ? 5.311 -6.364 -8.379 1.00 17.95 176 GLU B N 1
ATOM 2892 C CA . GLU B 1 176 ? 5.888 -5.115 -8.850 1.00 19.67 176 GLU B CA 1
ATOM 2893 C C . GLU B 1 176 ? 7.393 -5.254 -9.046 1.00 17.50 176 GLU B C 1
ATOM 2894 O O . GLU B 1 176 ? 7.967 -4.718 -10.006 1.00 19.58 176 GLU B O 1
ATOM 2900 N N . TYR B 1 177 ? 8.037 -5.976 -8.136 1.00 15.38 177 TYR B N 1
ATOM 2901 C CA . TYR B 1 177 ? 9.457 -6.280 -8.291 1.00 15.18 177 TYR B CA 1
ATOM 2902 C C . TYR B 1 177 ? 9.691 -7.112 -9.545 1.00 15.81 177 TYR B C 1
ATOM 2903 O O . TYR B 1 177 ? 10.541 -6.764 -10.367 1.00 16.59 177 TYR B O 1
ATOM 2912 N N . PHE B 1 178 ? 8.937 -8.207 -9.689 1.00 13.45 178 PHE B N 1
ATOM 2913 C CA . PHE B 1 178 ? 9.115 -9.112 -10.823 1.00 16.15 178 PHE B CA 1
ATOM 2914 C C . PHE B 1 178 ? 8.923 -8.394 -12.168 1.00 17.36 178 PHE B C 1
ATOM 2915 O O . PHE B 1 178 ? 9.589 -8.727 -13.141 1.00 21.97 178 PHE B O 1
ATOM 2923 N N . GLU B 1 179 ? 8.002 -7.432 -12.220 1.00 17.31 179 GLU B N 1
ATOM 2924 C CA . GLU B 1 179 ? 7.745 -6.661 -13.438 1.00 19.17 179 GLU B CA 1
ATOM 2925 C C . GLU B 1 179 ? 8.847 -5.631 -13.690 1.00 18.64 179 GLU B C 1
ATOM 2926 O O . GLU B 1 179 ? 9.322 -5.484 -14.815 1.00 21.31 179 GLU B O 1
ATOM 2932 N N . ALA B 1 180 ? 9.240 -4.921 -12.635 1.00 16.67 180 ALA B N 1
ATOM 2933 C CA . ALA B 1 180 ? 10.248 -3.875 -12.732 1.00 22.43 180 ALA B CA 1
ATOM 2934 C C . ALA B 1 180 ? 11.636 -4.386 -13.172 1.00 19.90 180 ALA B C 1
ATOM 2935 O O . ALA B 1 180 ? 12.332 -3.707 -13.928 1.00 25.10 180 ALA B O 1
ATOM 2937 N N . ILE B 1 181 ? 12.041 -5.572 -12.723 1.00 20.31 181 ILE B N 1
ATOM 2938 C CA . ILE B 1 181 ? 13.436 -5.997 -12.906 1.00 20.71 181 ILE B CA 1
ATOM 2939 C C . ILE B 1 181 ? 13.830 -6.181 -14.374 1.00 16.08 181 ILE B C 1
ATOM 2940 O O . ILE B 1 181 ? 15.000 -6.099 -14.724 1.00 16.83 181 ILE B O 1
ATOM 2945 N N . TRP B 1 182 ? 12.856 -6.444 -15.230 1.00 17.88 182 TRP B N 1
ATOM 2946 C CA . TRP B 1 182 ? 13.147 -6.639 -16.645 1.00 20.93 182 TRP B CA 1
ATOM 2947 C C . TRP B 1 182 ? 13.829 -5.424 -17.250 1.00 18.44 182 TRP B C 1
ATOM 2948 O O . TRP B 1 182 ? 14.516 -5.539 -18.256 1.00 19.71 182 TRP B O 1
ATOM 2959 N N . ASN B 1 183 ? 13.642 -4.264 -16.621 1.00 22.56 183 ASN B N 1
ATOM 2960 C CA . ASN B 1 183 ? 14.264 -3.030 -17.083 1.00 23.86 183 ASN B CA 1
ATOM 2961 C C . ASN B 1 183 ? 15.767 -2.974 -16.896 1.00 25.77 183 ASN B C 1
ATOM 2962 O O . ASN B 1 183 ? 16.427 -2.110 -17.481 1.00 24.59 183 ASN B O 1
ATOM 2967 N N . VAL B 1 184 ? 16.297 -3.884 -16.084 1.00 18.85 184 VAL B N 1
ATOM 2968 C CA . VAL B 1 184 ? 17.725 -3.909 -15.788 1.00 21.35 184 VAL B CA 1
ATOM 2969 C C . VAL B 1 184 ? 18.382 -5.275 -16.038 1.00 21.07 184 VAL B C 1
ATOM 2970 O O . VAL B 1 184 ? 19.455 -5.535 -15.513 1.00 22.58 184 VAL B O 1
ATOM 2974 N N . ILE B 1 185 ? 17.761 -6.129 -16.854 1.00 17.04 185 ILE B N 1
ATOM 2975 C CA . ILE B 1 185 ? 18.366 -7.416 -17.237 1.00 21.48 185 ILE B CA 1
ATOM 2976 C C . ILE B 1 185 ? 19.377 -7.252 -18.368 1.00 17.91 185 ILE B C 1
ATOM 2977 O O . ILE B 1 185 ? 19.037 -6.737 -19.418 1.00 16.99 185 ILE B O 1
ATOM 2982 N N . ASN B 1 186 ? 20.610 -7.720 -18.165 1.00 17.85 186 ASN B N 1
ATOM 2983 C CA . ASN B 1 186 ? 21.640 -7.612 -19.197 1.00 16.42 186 ASN B CA 1
ATOM 2984 C C . ASN B 1 186 ? 21.536 -8.728 -20.245 1.00 19.59 186 ASN B C 1
ATOM 2985 O O . ASN B 1 186 ? 22.093 -9.806 -20.069 1.00 18.26 186 ASN B O 1
ATOM 2990 N N . TRP B 1 187 ? 20.851 -8.455 -21.355 1.00 22.40 187 TRP B N 1
ATOM 2991 C CA . TRP B 1 187 ? 20.615 -9.486 -22.364 1.00 20.54 187 TRP B CA 1
ATOM 2992 C C . TRP B 1 187 ? 21.837 -9.741 -23.215 1.00 19.94 187 TRP B C 1
ATOM 2993 O O . TRP B 1 187 ? 21.864 -10.676 -23.998 1.00 20.42 187 TRP B O 1
ATOM 3004 N N . LYS B 1 188 ? 22.861 -8.917 -23.049 1.00 24.13 188 LYS B N 1
ATOM 3005 C CA . LYS B 1 188 ? 24.133 -9.175 -23.708 1.00 24.52 188 LYS B CA 1
ATOM 3006 C C . LYS B 1 188 ? 24.872 -10.287 -22.961 1.00 19.53 188 LYS B C 1
ATOM 3007 O O . LYS B 1 188 ? 25.467 -11.169 -23.568 1.00 16.11 188 LYS B O 1
ATOM 3013 N N . THR B 1 189 ? 24.809 -10.270 -21.638 1.00 21.30 189 THR B N 1
ATOM 3014 C CA . THR B 1 189 ? 25.406 -11.357 -20.857 1.00 22.66 189 THR B CA 1
ATOM 3015 C C . THR B 1 189 ? 24.709 -12.676 -21.180 1.00 20.67 189 THR B C 1
ATOM 3016 O O . THR B 1 189 ? 25.355 -13.694 -21.364 1.00 20.46 189 THR B O 1
ATOM 3020 N N . VAL B 1 190 ? 23.382 -12.649 -21.227 1.00 21.88 190 VAL B N 1
ATOM 3021 C CA . VAL B 1 190 ? 22.597 -13.858 -21.480 1.00 19.75 190 VAL B CA 1
ATOM 3022 C C . VAL B 1 190 ? 22.962 -14.484 -22.817 1.00 17.83 190 VAL B C 1
ATOM 3023 O O . VAL B 1 190 ? 23.085 -15.692 -22.923 1.00 13.86 190 VAL B O 1
ATOM 3027 N N . ALA B 1 191 ? 23.133 -13.653 -23.837 1.00 17.86 191 ALA B N 1
ATOM 3028 C CA . ALA B 1 191 ? 23.437 -14.143 -25.174 1.00 16.18 191 ALA B CA 1
ATOM 3029 C C . ALA B 1 191 ? 24.844 -14.715 -25.251 1.00 19.99 191 ALA B C 1
ATOM 3030 O O . ALA B 1 191 ? 25.115 -15.607 -26.059 1.00 25.08 191 ALA B O 1
ATOM 3032 N N . GLN B 1 192 ? 25.746 -14.193 -24.428 1.00 19.20 192 GLN B N 1
ATOM 3033 C CA . GLN B 1 192 ? 27.084 -14.760 -24.310 1.00 17.16 192 GLN B CA 1
ATOM 3034 C C . GLN B 1 192 ? 26.994 -16.166 -23.751 1.00 20.19 192 GLN B C 1
ATOM 3035 O O . GLN B 1 192 ? 27.565 -17.095 -24.308 1.00 22.34 192 GLN B O 1
ATOM 3041 N N . ARG B 1 193 ? 26.261 -16.322 -22.654 1.00 22.89 193 ARG B N 1
ATOM 3042 C CA . ARG B 1 193 ? 26.058 -17.632 -22.046 1.00 20.27 193 ARG B CA 1
ATOM 3043 C C . ARG B 1 193 ? 25.394 -18.578 -23.037 1.00 23.08 193 ARG B C 1
ATOM 3044 O O . ARG B 1 193 ? 25.767 -19.748 -23.142 1.00 25.09 193 ARG B O 1
ATOM 3052 N N . PHE B 1 194 ? 24.408 -18.050 -23.758 1.00 20.22 194 PHE B N 1
ATOM 3053 C CA . PHE B 1 194 ? 23.666 -18.819 -24.750 1.00 24.97 194 PHE B CA 1
ATOM 3054 C C . PHE B 1 194 ? 24.592 -19.399 -25.813 1.00 23.61 194 PHE B C 1
ATOM 3055 O O . PHE B 1 194 ? 24.354 -20.494 -26.321 1.00 27.14 194 PHE B O 1
ATOM 3063 N N . GLU B 1 195 ? 25.643 -18.659 -26.152 1.00 27.42 195 GLU B N 1
ATOM 3064 C CA . GLU B 1 195 ? 26.556 -19.069 -27.221 1.00 29.41 195 GLU B CA 1
ATOM 3065 C C . GLU B 1 195 ? 27.462 -20.190 -26.733 1.00 27.43 195 GLU B C 1
ATOM 3066 O O . GLU B 1 195 ? 27.817 -21.076 -27.499 1.00 32.11 195 GLU B O 1
ATOM 3072 N N . LYS B 1 196 ? 27.809 -20.156 -25.449 1.00 27.39 196 LYS B N 1
ATOM 3073 C CA . LYS B 1 196 ? 28.753 -21.112 -24.873 1.00 25.86 196 LYS B CA 1
ATOM 3074 C C . LYS B 1 196 ? 28.095 -22.313 -24.188 1.00 31.88 196 LYS B C 1
ATOM 3075 O O . LYS B 1 196 ? 28.777 -23.103 -23.531 1.00 30.25 196 LYS B O 1
ATOM 3081 N N . ALA B 1 197 ? 26.778 -22.452 -24.343 1.00 30.99 197 ALA B N 1
ATOM 3082 C CA . ALA B 1 197 ? 26.038 -23.579 -23.775 1.00 26.43 197 ALA B CA 1
ATOM 3083 C C . ALA B 1 197 ? 25.114 -24.193 -24.818 1.00 26.38 197 ALA B C 1
ATOM 3084 O O . ALA B 1 197 ? 25.180 -23.839 -25.994 1.00 23.62 197 ALA B O 1
ATOM 3086 N N . LYS C 1 1 ? -15.938 -41.792 -5.752 1.00 33.55 1 LYS C N 1
ATOM 3087 C CA . LYS C 1 1 ? -14.711 -42.324 -5.085 1.00 30.49 1 LYS C CA 1
ATOM 3088 C C . LYS C 1 1 ? -13.723 -42.963 -6.069 1.00 29.47 1 LYS C C 1
ATOM 3089 O O . LYS C 1 1 ? -14.120 -43.586 -7.050 1.00 30.24 1 LYS C O 1
ATOM 3095 N N . ALA C 1 2 ? -12.430 -42.788 -5.797 1.00 23.35 2 ALA C N 1
ATOM 3096 C CA . ALA C 1 2 ? -11.376 -43.345 -6.634 1.00 23.62 2 ALA C CA 1
ATOM 3097 C C . ALA C 1 2 ? -11.448 -44.872 -6.595 1.00 20.22 2 ALA C C 1
ATOM 3098 O O . ALA C 1 2 ? -11.858 -45.450 -5.588 1.00 26.13 2 ALA C O 1
ATOM 3100 N N . THR C 1 3 ? -11.047 -45.530 -7.676 1.00 22.72 3 THR C N 1
ATOM 3101 C CA . THR C 1 3 ? -11.040 -46.993 -7.710 1.00 23.07 3 THR C CA 1
ATOM 3102 C C . THR C 1 3 ? -9.782 -47.493 -8.373 1.00 21.47 3 THR C C 1
ATOM 3103 O O . THR C 1 3 ? -9.186 -46.794 -9.199 1.00 19.10 3 THR C O 1
ATOM 3107 N N . LEU C 1 4 ? -9.396 -48.717 -8.029 1.00 21.97 4 LEU C N 1
ATOM 3108 C CA . LEU C 1 4 ? -8.263 -49.369 -8.665 1.00 18.68 4 LEU C CA 1
ATOM 3109 C C . LEU C 1 4 ? -8.627 -49.697 -10.110 1.00 21.10 4 LEU C C 1
ATOM 3110 O O . LEU C 1 4 ? -9.602 -50.396 -10.354 1.00 19.72 4 LEU C O 1
ATOM 3115 N N . PRO C 1 5 ? -7.860 -49.174 -11.076 1.00 21.60 5 PRO C N 1
ATOM 3116 C CA . PRO C 1 5 ? -8.148 -49.569 -12.455 1.00 22.21 5 PRO C CA 1
ATOM 3117 C C . PRO C 1 5 ? -7.789 -51.029 -12.659 1.00 24.04 5 PRO C C 1
ATOM 3118 O O . PRO C 1 5 ? -6.952 -51.566 -11.925 1.00 20.40 5 PRO C O 1
ATOM 3122 N N . ASP C 1 6 ? -8.420 -51.671 -13.634 1.00 26.35 6 ASP C N 1
ATOM 3123 C CA . ASP C 1 6 ? -8.061 -53.037 -13.974 1.00 30.87 6 ASP C CA 1
ATOM 3124 C C . ASP C 1 6 ? -6.931 -53.004 -14.990 1.00 29.72 6 ASP C C 1
ATOM 3125 O O . ASP C 1 6 ? -6.923 -52.150 -15.875 1.00 30.80 6 ASP C O 1
ATOM 3130 N N . LEU C 1 7 ? -5.977 -53.921 -14.865 1.00 24.77 7 LEU C N 1
ATOM 3131 C CA . LEU C 1 7 ? -4.980 -54.090 -15.903 1.00 20.37 7 LEU C CA 1
ATOM 3132 C C . LEU C 1 7 ? -5.682 -54.559 -17.168 1.00 30.22 7 LEU C C 1
ATOM 3133 O O . LEU C 1 7 ? -6.797 -55.089 -17.124 1.00 26.64 7 LEU C O 1
ATOM 3138 N N . LYS C 1 8 ? -5.034 -54.352 -18.301 1.00 22.99 8 LYS C N 1
ATOM 3139 C CA . LYS C 1 8 ? -5.579 -54.820 -19.564 1.00 29.88 8 LYS C CA 1
ATOM 3140 C C . LYS C 1 8 ? -5.101 -56.234 -19.877 1.00 24.27 8 LYS C C 1
ATOM 3141 O O . LYS C 1 8 ? -5.434 -56.785 -20.917 1.00 31.87 8 LYS C O 1
ATOM 3147 N N . TYR C 1 9 ? -4.337 -56.824 -18.966 1.00 22.17 9 TYR C N 1
ATOM 3148 C CA . TYR C 1 9 ? -3.777 -58.153 -19.187 1.00 25.33 9 TYR C CA 1
ATOM 3149 C C . TYR C 1 9 ? -3.498 -58.878 -17.873 1.00 21.49 9 TYR C C 1
ATOM 3150 O O . TYR C 1 9 ? -3.612 -58.296 -16.799 1.00 23.40 9 TYR C O 1
ATOM 3158 N N . ASP C 1 10 ? -3.111 -60.145 -17.980 1.00 18.32 10 ASP C N 1
ATOM 3159 C CA . ASP C 1 10 ? -2.802 -60.970 -16.824 1.00 27.18 10 ASP C CA 1
ATOM 3160 C C . ASP C 1 10 ? -1.485 -60.550 -16.217 1.00 24.11 10 ASP C C 1
ATOM 3161 O O . ASP C 1 10 ? -0.576 -60.135 -16.919 1.00 25.65 10 ASP C O 1
ATOM 3166 N N . TYR C 1 11 ? -1.372 -60.719 -14.908 1.00 22.94 11 TYR C N 1
ATOM 3167 C CA . TYR C 1 11 ? -0.168 -60.347 -14.173 1.00 20.11 11 TYR C CA 1
ATOM 3168 C C . TYR C 1 11 ? 1.157 -60.875 -14.760 1.00 20.48 11 TYR C C 1
ATOM 3169 O O . TYR C 1 11 ? 2.156 -60.173 -14.721 1.00 22.14 11 TYR C O 1
ATOM 3178 N N . GLY C 1 12 ? 1.174 -62.087 -15.310 1.00 21.21 12 GLY C N 1
ATOM 3179 C CA . GLY C 1 12 ? 2.418 -62.675 -15.783 1.00 22.76 12 GLY C CA 1
ATOM 3180 C C . GLY C 1 12 ? 2.700 -62.372 -17.246 1.00 21.90 12 GLY C C 1
ATOM 3181 O O . GLY C 1 12 ? 3.619 -62.933 -17.835 1.00 16.95 12 GLY C O 1
ATOM 3182 N N . ALA C 1 13 ? 1.926 -61.454 -17.813 1.00 25.23 13 ALA C N 1
ATOM 3183 C CA . ALA C 1 13 ? 1.934 -61.200 -19.246 1.00 21.16 13 ALA C CA 1
ATOM 3184 C C . ALA C 1 13 ? 3.074 -60.284 -19.671 1.00 24.45 13 ALA C C 1
ATOM 3185 O O . ALA C 1 13 ? 3.315 -60.105 -20.868 1.00 25.53 13 ALA C O 1
ATOM 3187 N N . LEU C 1 14 ? 3.762 -59.685 -18.703 1.00 19.14 14 LEU C N 1
ATOM 3188 C CA . LEU C 1 14 ? 4.907 -58.841 -19.014 1.00 23.81 14 LEU C CA 1
ATOM 3189 C C . LEU C 1 14 ? 6.213 -59.569 -18.745 1.00 23.97 14 LEU C C 1
ATOM 3190 O O . LEU C 1 14 ? 7.280 -58.972 -18.826 1.00 23.08 14 LEU C O 1
ATOM 3195 N N . GLU C 1 15 ? 6.119 -60.860 -18.424 1.00 21.82 15 GLU C N 1
ATOM 3196 C CA . GLU C 1 15 ? 7.297 -61.701 -18.283 1.00 23.58 15 GLU C CA 1
ATOM 3197 C C . GLU C 1 15 ? 7.929 -61.917 -19.659 1.00 26.80 15 GLU C C 1
ATOM 3198 O O . GLU C 1 15 ? 7.218 -61.942 -20.671 1.00 21.32 15 GLU C O 1
ATOM 3204 N N . PRO C 1 16 ? 9.255 -62.122 -19.700 1.00 23.39 16 PRO C N 1
ATOM 3205 C CA . PRO C 1 16 ? 10.164 -62.284 -18.564 1.00 26.22 16 PRO C CA 1
ATOM 3206 C C . PRO C 1 16 ? 10.679 -60.954 -18.032 1.00 21.77 16 PRO C C 1
ATOM 3207 O O . PRO C 1 16 ? 11.435 -60.922 -17.070 1.00 25.53 16 PRO C O 1
ATOM 3211 N N . TYR C 1 17 ? 10.244 -59.866 -18.645 1.00 21.48 17 TYR C N 1
ATOM 3212 C CA . TYR C 1 17 ? 10.758 -58.544 -18.308 1.00 21.26 17 TYR C CA 1
ATOM 3213 C C . TYR C 1 17 ? 10.349 -58.088 -16.907 1.00 23.30 17 TYR C C 1
ATOM 3214 O O . TYR C 1 17 ? 11.197 -57.615 -16.164 1.00 22.59 17 TYR C O 1
ATOM 3223 N N . ILE C 1 18 ? 9.071 -58.241 -16.546 1.00 20.05 18 ILE C N 1
ATOM 3224 C CA . ILE C 1 18 ? 8.641 -58.057 -15.155 1.00 18.55 18 ILE C CA 1
ATOM 3225 C C . ILE C 1 18 ? 7.904 -59.309 -14.660 1.00 18.21 18 ILE C C 1
ATOM 3226 O O . ILE C 1 18 ? 6.984 -59.797 -15.307 1.00 23.65 18 ILE C O 1
ATOM 3231 N N . SER C 1 19 ? 8.295 -59.814 -13.495 1.00 21.50 19 SER C N 1
ATOM 3232 C CA . SER C 1 19 ? 7.733 -61.058 -12.993 1.00 21.90 19 SER C CA 1
ATOM 3233 C C . SER C 1 19 ? 6.275 -60.851 -12.621 1.00 22.80 19 SER C C 1
ATOM 3234 O O . SER C 1 19 ? 5.831 -59.723 -12.407 1.00 20.60 19 SER C O 1
ATOM 3237 N N . ALA C 1 20 ? 5.545 -61.959 -12.548 1.00 23.85 20 ALA C N 1
ATOM 3238 C CA . ALA C 1 20 ? 4.123 -61.963 -12.226 1.00 22.53 20 ALA C CA 1
ATOM 3239 C C . ALA C 1 20 ? 3.895 -61.512 -10.799 1.00 19.76 20 ALA C C 1
ATOM 3240 O O . ALA C 1 20 ? 2.951 -60.779 -10.511 1.00 20.88 20 ALA C O 1
ATOM 3242 N N . ARG C 1 21 ? 4.763 -61.949 -9.900 1.00 20.65 21 ARG C N 1
ATOM 3243 C CA . ARG C 1 21 ? 4.587 -61.623 -8.490 1.00 24.87 21 ARG C CA 1
ATOM 3244 C C . ARG C 1 21 ? 4.696 -60.115 -8.304 1.00 20.74 21 ARG C C 1
ATOM 3245 O O . ARG C 1 21 ? 3.896 -59.511 -7.598 1.00 21.83 21 ARG C O 1
ATOM 3253 N N . ILE C 1 22 ? 5.688 -59.513 -8.951 1.00 21.03 22 ILE C N 1
ATOM 3254 C CA . ILE C 1 22 ? 5.879 -58.069 -8.885 1.00 22.14 22 ILE C CA 1
ATOM 3255 C C . ILE C 1 22 ? 4.636 -57.332 -9.384 1.00 22.90 22 ILE C C 1
ATOM 3256 O O . ILE C 1 22 ? 4.117 -56.462 -8.696 1.00 23.14 22 ILE C O 1
ATOM 3261 N N . MET C 1 23 ? 4.150 -57.690 -10.570 1.00 25.63 23 MET C N 1
ATOM 3262 C CA . MET C 1 23 ? 2.979 -57.040 -11.138 1.00 16.97 23 MET C CA 1
ATOM 3263 C C . MET C 1 23 ? 1.794 -57.161 -10.196 1.00 19.78 23 MET C C 1
ATOM 3264 O O . MET C 1 23 ? 1.030 -56.217 -10.013 1.00 17.66 23 MET C O 1
ATOM 3269 N N . GLU C 1 24 ? 1.656 -58.338 -9.599 1.00 18.13 24 GLU C N 1
ATOM 3270 C CA . GLU C 1 24 ? 0.550 -58.641 -8.701 1.00 21.56 24 GLU C CA 1
ATOM 3271 C C . GLU C 1 24 ? 0.557 -57.740 -7.475 1.00 19.22 24 GLU C C 1
ATOM 3272 O O . GLU C 1 24 ? -0.452 -57.120 -7.139 1.00 17.92 24 GLU C O 1
ATOM 3278 N N . LEU C 1 25 ? 1.707 -57.688 -6.810 1.00 19.72 25 LEU C N 1
ATOM 3279 C CA . LEU C 1 25 ? 1.875 -56.910 -5.588 1.00 19.29 25 LEU C CA 1
ATOM 3280 C C . LEU C 1 25 ? 1.778 -55.454 -5.924 1.00 18.57 25 LEU C C 1
ATOM 3281 O O . LEU C 1 25 ? 1.127 -54.672 -5.230 1.00 18.88 25 LEU C O 1
ATOM 3286 N N . HIS C 1 26 ? 2.444 -55.081 -7.004 1.00 19.17 26 HIS C N 1
ATOM 3287 C CA . HIS C 1 26 ? 2.535 -53.682 -7.386 1.00 19.01 26 HIS C CA 1
ATOM 3288 C C . HIS C 1 26 ? 1.148 -53.093 -7.636 1.00 17.75 26 HIS C C 1
ATOM 3289 O O . HIS C 1 26 ? 0.870 -51.948 -7.261 1.00 17.79 26 HIS C O 1
ATOM 3296 N N . HIS C 1 27 ? 0.290 -53.896 -8.267 1.00 18.81 27 HIS C N 1
ATOM 3297 C CA . HIS C 1 27 ? -1.082 -53.505 -8.606 1.00 20.65 27 HIS C CA 1
ATOM 3298 C C . HIS C 1 27 ? -2.067 -53.711 -7.439 1.00 20.53 27 HIS C C 1
ATOM 3299 O O . HIS C 1 27 ? -2.765 -52.780 -7.041 1.00 17.00 27 HIS C O 1
ATOM 3306 N N . SER C 1 28 ? -2.130 -54.931 -6.907 1.00 21.30 28 SER C N 1
ATOM 3307 C CA . SER C 1 28 ? -3.145 -55.278 -5.900 1.00 23.74 28 SER C CA 1
ATOM 3308 C C . SER C 1 28 ? -2.795 -54.845 -4.476 1.00 18.80 28 SER C C 1
ATOM 3309 O O . SER C 1 28 ? -3.673 -54.783 -3.618 1.00 26.26 28 SER C O 1
ATOM 3312 N N . LYS C 1 29 ? -1.522 -54.596 -4.209 1.00 16.74 29 LYS C N 1
ATOM 3313 C CA . LYS C 1 29 ? -1.116 -54.210 -2.867 1.00 17.96 29 LYS C CA 1
ATOM 3314 C C . LYS C 1 29 ? -0.743 -52.743 -2.825 1.00 15.03 29 LYS C C 1
ATOM 3315 O O . LYS C 1 29 ? -1.416 -51.958 -2.162 1.00 20.31 29 LYS C O 1
ATOM 3321 N N . HIS C 1 30 ? 0.312 -52.364 -3.539 1.00 16.91 30 HIS C N 1
ATOM 3322 C CA . HIS C 1 30 ? 0.795 -50.986 -3.486 1.00 22.03 30 HIS C CA 1
ATOM 3323 C C . HIS C 1 30 ? -0.215 -49.958 -4.038 1.00 16.32 30 HIS C C 1
ATOM 3324 O O . HIS C 1 30 ? -0.530 -48.972 -3.373 1.00 14.48 30 HIS C O 1
ATOM 3331 N N . HIS C 1 31 ? -0.707 -50.173 -5.256 1.00 20.21 31 HIS C N 1
ATOM 3332 C CA . HIS C 1 31 ? -1.654 -49.236 -5.874 1.00 13.56 31 HIS C CA 1
ATOM 3333 C C . HIS C 1 31 ? -2.981 -49.198 -5.136 1.00 18.21 31 HIS C C 1
ATOM 3334 O O . HIS C 1 31 ? -3.541 -48.126 -4.906 1.00 18.49 31 HIS C O 1
ATOM 3341 N N . GLN C 1 32 ? -3.490 -50.376 -4.786 1.00 16.09 32 GLN C N 1
ATOM 3342 C CA . GLN C 1 32 ? -4.687 -50.483 -3.962 1.00 17.28 32 GLN C CA 1
ATOM 3343 C C . GLN C 1 32 ? -4.541 -49.706 -2.658 1.00 18.10 32 GLN C C 1
ATOM 3344 O O . GLN C 1 32 ? -5.515 -49.139 -2.159 1.00 18.95 32 GLN C O 1
ATOM 3350 N N . THR C 1 33 ? -3.334 -49.682 -2.101 1.00 16.44 33 THR C N 1
ATOM 3351 C CA . THR C 1 33 ? -3.087 -48.927 -0.873 1.00 18.28 33 THR C CA 1
ATOM 3352 C C . THR C 1 33 ? -3.175 -47.416 -1.126 1.00 18.23 33 THR C C 1
ATOM 3353 O O . THR C 1 33 ? -3.649 -46.675 -0.270 1.00 18.60 33 THR C O 1
ATOM 3357 N N . TYR C 1 34 ? -2.733 -46.960 -2.294 1.00 15.57 34 TYR C N 1
ATOM 3358 C CA . TYR C 1 34 ? -2.803 -45.541 -2.610 1.00 16.60 34 TYR C CA 1
ATOM 3359 C C . TYR C 1 34 ? -4.256 -45.130 -2.824 1.00 17.77 34 TYR C C 1
ATOM 3360 O O . TYR C 1 34 ? -4.693 -44.105 -2.306 1.00 16.91 34 TYR C O 1
ATOM 3369 N N . VAL C 1 35 ? -5.005 -45.941 -3.569 1.00 19.07 35 VAL C N 1
ATOM 3370 C CA . VAL C 1 35 ? -6.439 -45.707 -3.772 1.00 17.38 35 VAL C CA 1
ATOM 3371 C C . VAL C 1 35 ? -7.175 -45.588 -2.441 1.00 17.37 35 VAL C C 1
ATOM 3372 O O . VAL C 1 35 ? -8.036 -44.729 -2.281 1.00 19.12 35 VAL C O 1
ATOM 3376 N N . ASN C 1 36 ? -6.867 -46.476 -1.500 1.00 18.78 36 ASN C N 1
ATOM 3377 C CA . ASN C 1 36 ? -7.525 -46.448 -0.194 1.00 23.44 36 ASN C CA 1
ATOM 3378 C C . ASN C 1 36 ? -7.154 -45.201 0.586 1.00 19.99 36 ASN C C 1
ATOM 3379 O O . ASN C 1 36 ? -7.994 -44.583 1.239 1.00 20.24 36 ASN C O 1
ATOM 3384 N N . GLY C 1 37 ? -5.882 -44.836 0.515 1.00 16.47 37 GLY C N 1
ATOM 3385 C CA . GLY C 1 37 ? -5.393 -43.683 1.235 1.00 18.85 37 GLY C CA 1
ATOM 3386 C C . GLY C 1 37 ? -5.911 -42.383 0.663 1.00 16.24 37 GLY C C 1
ATOM 3387 O O . GLY C 1 37 ? -6.105 -41.415 1.385 1.00 18.37 37 GLY C O 1
ATOM 3388 N N . LEU C 1 38 ? -6.142 -42.364 -0.641 1.00 17.18 38 LEU C N 1
ATOM 3389 C CA . LEU C 1 38 ? -6.622 -41.163 -1.304 1.00 16.52 38 LEU C CA 1
ATOM 3390 C C . LEU C 1 38 ? -8.051 -40.876 -0.880 1.00 21.28 38 LEU C C 1
ATOM 3391 O O . LEU C 1 38 ? -8.411 -39.740 -0.577 1.00 23.20 38 LEU C O 1
ATOM 3396 N N . ASN C 1 39 ? -8.867 -41.918 -0.862 1.00 14.48 39 ASN C N 1
ATOM 3397 C CA . ASN C 1 39 ? -10.242 -41.786 -0.440 1.00 21.64 39 ASN C CA 1
ATOM 3398 C C . ASN C 1 39 ? -10.289 -41.422 1.034 1.00 20.53 39 ASN C C 1
ATOM 3399 O O . ASN C 1 39 ? -11.075 -40.578 1.448 1.00 23.46 39 ASN C O 1
ATOM 3404 N N . SER C 1 40 ? -9.435 -42.061 1.823 1.00 22.97 40 SER C N 1
ATOM 3405 C CA . SER C 1 40 ? -9.349 -41.782 3.247 1.00 20.90 40 SER C CA 1
ATOM 3406 C C . SER C 1 40 ? -9.027 -40.301 3.504 1.00 21.90 40 SER C C 1
ATOM 3407 O O . SER C 1 40 ? -9.572 -39.686 4.424 1.00 20.04 40 SER C O 1
ATOM 3410 N N . ALA C 1 41 ? -8.150 -39.736 2.677 1.00 21.09 41 ALA C N 1
ATOM 3411 C CA . ALA C 1 41 ? -7.715 -38.350 2.825 1.00 21.98 41 ALA C CA 1
ATOM 3412 C C . ALA C 1 41 ? -8.835 -37.396 2.439 1.00 21.11 41 ALA C C 1
ATOM 3413 O O . ALA C 1 41 ? -9.047 -36.372 3.081 1.00 24.08 41 ALA C O 1
ATOM 3415 N N . LEU C 1 42 ? -9.553 -37.744 1.383 1.00 18.66 42 LEU C N 1
ATOM 3416 C CA . LEU C 1 42 ? -10.584 -36.873 0.856 1.00 24.67 42 LEU C CA 1
ATOM 3417 C C . LEU C 1 42 ? -11.807 -36.908 1.757 1.00 27.83 42 LEU C C 1
ATOM 3418 O O . LEU C 1 42 ? -12.507 -35.910 1.887 1.00 25.49 42 LEU C O 1
ATOM 3423 N N . GLU C 1 43 ? -12.054 -38.051 2.392 1.00 27.50 43 GLU C N 1
ATOM 3424 C CA . GLU C 1 43 ? -13.108 -38.145 3.398 1.00 26.07 43 GLU C CA 1
ATOM 3425 C C . GLU C 1 43 ? -12.722 -37.325 4.628 1.00 26.39 43 GLU C C 1
ATOM 3426 O O . GLU C 1 43 ? -13.551 -36.634 5.207 1.00 24.79 43 GLU C O 1
ATOM 3432 N N . ALA C 1 44 ? -11.454 -37.401 5.021 1.00 23.92 44 ALA C N 1
ATOM 3433 C CA . ALA C 1 44 ? -10.989 -36.712 6.215 1.00 21.84 44 ALA C CA 1
ATOM 3434 C C . ALA C 1 44 ? -10.982 -35.199 6.016 1.00 27.90 44 ALA C C 1
ATOM 3435 O O . ALA C 1 44 ? -11.263 -34.450 6.952 1.00 25.55 44 ALA C O 1
ATOM 3437 N N . THR C 1 45 ? -10.648 -34.751 4.803 1.00 29.19 45 THR C N 1
ATOM 3438 C CA . THR C 1 45 ? -10.613 -33.312 4.495 1.00 28.97 45 THR C CA 1
ATOM 3439 C C . THR C 1 45 ? -12.019 -32.729 4.597 1.00 30.19 45 THR C C 1
ATOM 3440 O O . THR C 1 45 ? -12.214 -31.634 5.123 1.00 30.72 45 THR C O 1
ATOM 3444 N N . ALA C 1 46 ? -12.991 -33.476 4.081 1.00 29.51 46 ALA C N 1
ATOM 3445 C CA . ALA C 1 46 ? -14.388 -33.060 4.096 1.00 29.75 46 ALA C CA 1
ATOM 3446 C C . ALA C 1 46 ? -14.960 -33.036 5.527 1.00 31.57 46 ALA C C 1
ATOM 3447 O O . ALA C 1 46 ? -15.678 -32.110 5.910 1.00 26.47 46 ALA C O 1
ATOM 3449 N N . GLU C 1 47 ? -14.624 -34.049 6.315 1.00 31.90 47 GLU C N 1
ATOM 3450 C CA . GLU C 1 47 ? -15.124 -34.161 7.678 1.00 32.38 47 GLU C CA 1
ATOM 3451 C C . GLU C 1 47 ? -14.638 -33.008 8.565 1.00 37.96 47 GLU C C 1
ATOM 3452 O O . GLU C 1 47 ? -15.353 -32.559 9.466 1.00 39.36 47 GLU C O 1
ATOM 3458 N N . ALA C 1 48 ? -13.426 -32.528 8.307 1.00 27.88 48 ALA C N 1
ATOM 3459 C CA . ALA C 1 48 ? -12.854 -31.433 9.080 1.00 28.58 48 ALA C CA 1
ATOM 3460 C C . ALA C 1 48 ? -13.388 -30.090 8.575 1.00 33.55 48 ALA C C 1
ATOM 3461 O O . ALA C 1 48 ? -13.673 -29.185 9.363 1.00 33.37 48 ALA C O 1
ATOM 3463 N N . GLU C 1 49 ? -13.520 -29.974 7.255 1.00 28.55 49 GLU C N 1
ATOM 3464 C CA . GLU C 1 49 ? -14.029 -28.765 6.619 1.00 31.58 49 GLU C CA 1
ATOM 3465 C C . GLU C 1 49 ? -15.422 -28.430 7.144 1.00 39.01 49 GLU C C 1
ATOM 3466 O O . GLU C 1 49 ? -15.762 -27.267 7.357 1.00 34.98 49 GLU C O 1
ATOM 3472 N N . ALA C 1 50 ? -16.230 -29.464 7.343 1.00 34.50 50 ALA C N 1
ATOM 3473 C CA . ALA C 1 50 ? -17.589 -29.280 7.830 1.00 40.69 50 ALA C CA 1
ATOM 3474 C C . ALA C 1 50 ? -17.614 -28.900 9.311 1.00 39.74 50 ALA C C 1
ATOM 3475 O O . ALA C 1 50 ? -18.593 -28.322 9.783 1.00 45.73 50 ALA C O 1
ATOM 3477 N N . LYS C 1 51 ? -16.542 -29.223 10.035 1.00 35.94 51 LYS C N 1
ATOM 3478 C CA . LYS C 1 51 ? -16.424 -28.876 11.459 1.00 34.80 51 LYS C CA 1
ATOM 3479 C C . LYS C 1 51 ? -15.647 -27.578 11.666 1.00 33.36 51 LYS C C 1
ATOM 3480 O O . LYS C 1 51 ? -15.431 -27.153 12.804 1.00 30.69 51 LYS C O 1
ATOM 3486 N N . GLY C 1 52 ? -15.222 -26.954 10.572 1.00 29.80 52 GLY C N 1
ATOM 3487 C CA . GLY C 1 52 ? -14.442 -25.734 10.654 1.00 32.55 52 GLY C CA 1
ATOM 3488 C C . GLY C 1 52 ? -13.086 -25.935 11.313 1.00 29.37 52 GLY C C 1
ATOM 3489 O O . GLY C 1 52 ? -12.511 -24.995 11.851 1.00 28.34 52 GLY C O 1
ATOM 3490 N N . ASP C 1 53 ? -12.589 -27.171 11.288 1.00 27.06 53 ASP C N 1
ATOM 3491 C CA . ASP C 1 53 ? -11.276 -27.493 11.825 1.00 26.50 53 ASP C CA 1
ATOM 3492 C C . ASP C 1 53 ? -10.234 -27.429 10.703 1.00 31.95 53 ASP C C 1
ATOM 3493 O O . ASP C 1 53 ? -9.869 -28.450 10.120 1.00 28.38 53 ASP C O 1
ATOM 3498 N N . PHE C 1 54 ? -9.766 -26.219 10.401 1.00 31.36 54 PHE C N 1
ATOM 3499 C CA . PHE C 1 54 ? -8.893 -25.991 9.242 1.00 29.89 54 PHE C CA 1
ATOM 3500 C C . PHE C 1 54 ? -7.475 -26.480 9.503 1.00 30.28 54 PHE C C 1
ATOM 3501 O O . PHE C 1 54 ? -6.693 -26.709 8.577 1.00 28.73 54 PHE C O 1
ATOM 3509 N N . THR C 1 55 ? -7.165 -26.657 10.781 1.00 29.60 55 THR C N 1
ATOM 3510 C CA . THR C 1 55 ? -5.894 -27.214 11.198 1.00 27.20 55 THR C CA 1
ATOM 3511 C C . THR C 1 55 ? -5.833 -28.663 10.726 1.00 28.04 55 THR C C 1
ATOM 3512 O O . THR C 1 55 ? -4.864 -29.084 10.099 1.00 25.75 55 THR C O 1
ATOM 3516 N N . LYS C 1 56 ? -6.878 -29.424 11.034 1.00 26.84 56 LYS C N 1
ATOM 3517 C CA . LYS C 1 56 ? -6.987 -30.803 10.571 1.00 26.11 56 LYS C CA 1
ATOM 3518 C C . LYS C 1 56 ? -6.993 -30.864 9.037 1.00 24.10 56 LYS C C 1
ATOM 3519 O O . LYS C 1 56 ? -6.312 -31.695 8.440 1.00 22.97 56 LYS C O 1
ATOM 3525 N N . ALA C 1 57 ? -7.756 -29.978 8.406 1.00 23.83 57 ALA C N 1
ATOM 3526 C CA . ALA C 1 57 ? -7.904 -29.990 6.945 1.00 30.33 57 ALA C CA 1
ATOM 3527 C C . ALA C 1 57 ? -6.560 -29.854 6.229 1.00 19.15 57 ALA C C 1
ATOM 3528 O O . ALA C 1 57 ? -6.292 -30.538 5.241 1.00 22.26 57 ALA C O 1
ATOM 3530 N N . ALA C 1 58 ? -5.712 -28.984 6.757 1.00 21.81 58 ALA C N 1
ATOM 3531 C CA . ALA C 1 58 ? -4.433 -28.675 6.146 1.00 20.82 58 ALA C CA 1
ATOM 3532 C C . ALA C 1 58 ? -3.453 -29.814 6.374 1.00 21.80 58 ALA C C 1
ATOM 3533 O O . ALA C 1 58 ? -2.641 -30.145 5.503 1.00 23.80 58 ALA C O 1
ATOM 3535 N N . SER C 1 59 ? -3.539 -30.408 7.558 1.00 23.87 59 SER C N 1
ATOM 3536 C CA . SER C 1 59 ? -2.626 -31.463 7.979 1.00 20.83 59 SER C CA 1
ATOM 3537 C C . SER C 1 59 ? -2.732 -32.704 7.102 1.00 20.79 59 SER C C 1
ATOM 3538 O O . SER C 1 59 ? -1.845 -33.556 7.109 1.00 18.83 59 SER C O 1
ATOM 3541 N N . LEU C 1 60 ? -3.824 -32.810 6.354 1.00 23.76 60 LEU C N 1
ATOM 3542 C CA . LEU C 1 60 ? -4.062 -33.974 5.515 1.00 21.97 60 LEU C CA 1
ATOM 3543 C C . LEU C 1 60 ? -3.456 -33.820 4.118 1.00 20.89 60 LEU C C 1
ATOM 3544 O O . LEU C 1 60 ? -3.635 -34.683 3.259 1.00 21.65 60 LEU C O 1
ATOM 3549 N N . ALA C 1 61 ? -2.713 -32.739 3.904 1.00 21.66 61 ALA C N 1
ATOM 3550 C CA . ALA C 1 61 ? -2.189 -32.436 2.577 1.00 22.13 61 ALA C CA 1
ATOM 3551 C C . ALA C 1 61 ? -1.090 -33.412 2.140 1.00 17.58 61 ALA C C 1
ATOM 3552 O O . ALA C 1 61 ? -1.126 -33.916 1.020 1.00 21.44 61 ALA C O 1
ATOM 3554 N N . PRO C 1 62 ? -0.110 -33.689 3.014 1.00 18.58 62 PRO C N 1
ATOM 3555 C CA . PRO C 1 62 ? 0.928 -34.643 2.598 1.00 15.17 62 PRO C CA 1
ATOM 3556 C C . PRO C 1 62 ? 0.344 -35.988 2.169 1.00 22.18 62 PRO C C 1
ATOM 3557 O O . PRO C 1 62 ? 0.812 -36.582 1.195 1.00 23.50 62 PRO C O 1
ATOM 3561 N N . LEU C 1 63 ? -0.675 -36.454 2.885 1.00 21.58 63 LEU C N 1
ATOM 3562 C CA . LEU C 1 63 ? -1.341 -37.700 2.543 1.00 16.03 63 LEU C CA 1
ATOM 3563 C C . LEU C 1 63 ? -2.090 -37.583 1.221 1.00 22.35 63 LEU C C 1
ATOM 3564 O O . LEU C 1 63 ? -2.069 -38.506 0.413 1.00 17.52 63 LEU C O 1
ATOM 3569 N N . LEU C 1 64 ? -2.758 -36.453 0.996 1.00 20.80 64 LEU C N 1
ATOM 3570 C CA . LEU C 1 64 ? -3.411 -36.221 -0.287 1.00 14.60 64 LEU C CA 1
ATOM 3571 C C . LEU C 1 64 ? -2.397 -36.181 -1.428 1.00 15.89 64 LEU C C 1
ATOM 3572 O O . LEU C 1 64 ? -2.661 -36.668 -2.528 1.00 19.79 64 LEU C O 1
ATOM 3577 N N . ASN C 1 65 ? -1.234 -35.596 -1.180 1.00 18.77 65 ASN C N 1
ATOM 3578 C CA . ASN C 1 65 ? -0.207 -35.524 -2.211 1.00 18.32 65 ASN C CA 1
ATOM 3579 C C . ASN C 1 65 ? 0.359 -36.904 -2.485 1.00 19.90 65 ASN C C 1
ATOM 3580 O O . ASN C 1 65 ? 0.590 -37.292 -3.639 1.00 18.45 65 ASN C O 1
ATOM 3585 N N . PHE C 1 66 ? 0.576 -37.639 -1.404 1.00 17.01 66 PHE C N 1
ATOM 3586 C CA . PHE C 1 66 ? 1.255 -38.926 -1.458 1.00 17.60 66 PHE C CA 1
ATOM 3587 C C . PHE C 1 66 ? 0.397 -39.970 -2.154 1.00 16.59 66 PHE C C 1
ATOM 3588 O O . PHE C 1 66 ? 0.833 -40.607 -3.109 1.00 17.29 66 PHE C O 1
ATOM 3596 N N . HIS C 1 67 ? -0.831 -40.141 -1.673 1.00 15.77 67 HIS C N 1
ATOM 3597 C CA . HIS C 1 67 ? -1.729 -41.158 -2.212 1.00 16.34 67 HIS C CA 1
ATOM 3598 C C . HIS C 1 67 ? -2.324 -40.798 -3.562 1.00 16.60 67 HIS C C 1
ATOM 3599 O O . HIS C 1 67 ? -2.400 -41.650 -4.449 1.00 14.43 67 HIS C O 1
ATOM 3606 N N . GLY C 1 68 ? -2.736 -39.543 -3.715 1.00 15.16 68 GLY C N 1
ATOM 3607 C CA . GLY C 1 68 ? -3.283 -39.070 -4.971 1.00 14.01 68 GLY C CA 1
ATOM 3608 C C . GLY C 1 68 ? -2.254 -39.064 -6.077 1.00 20.52 68 GLY C C 1
ATOM 3609 O O . GLY C 1 68 ? -2.594 -39.273 -7.252 1.00 19.90 68 GLY C O 1
ATOM 3610 N N . GLY C 1 69 ? -0.993 -38.837 -5.713 1.00 17.36 69 GLY C N 1
ATOM 3611 C CA . GLY C 1 69 ? 0.078 -38.941 -6.678 1.00 19.87 69 GLY C CA 1
ATOM 3612 C C . GLY C 1 69 ? 0.291 -40.387 -7.042 1.00 20.77 69 GLY C C 1
ATOM 3613 O O . GLY C 1 69 ? 0.340 -40.733 -8.215 1.00 21.90 69 GLY C O 1
ATOM 3614 N N . GLY C 1 70 ? 0.417 -41.236 -6.032 1.00 15.36 70 GLY C N 1
ATOM 3615 C CA . GLY C 1 70 ? 0.588 -42.656 -6.268 1.00 18.02 70 GLY C CA 1
ATOM 3616 C C . GLY C 1 70 ? -0.526 -43.228 -7.132 1.00 20.94 70 GLY C C 1
ATOM 3617 O O . GLY C 1 70 ? -0.281 -44.081 -7.972 1.00 22.77 70 GLY C O 1
ATOM 3618 N N . HIS C 1 71 ? -1.754 -42.760 -6.933 1.00 23.62 71 HIS C N 1
ATOM 3619 C CA . HIS C 1 71 ? -2.871 -43.214 -7.746 1.00 16.23 71 HIS C CA 1
ATOM 3620 C C . HIS C 1 71 ? -2.662 -42.810 -9.200 1.00 18.06 71 HIS C C 1
ATOM 3621 O O . HIS C 1 71 ? -2.855 -43.610 -10.125 1.00 18.78 71 HIS C O 1
ATOM 3628 N N . LEU C 1 72 ? -2.268 -41.565 -9.410 1.00 16.06 72 LEU C N 1
ATOM 3629 C CA . LEU C 1 72 ? -2.136 -41.053 -10.767 1.00 19.49 72 LEU C CA 1
ATOM 3630 C C . LEU C 1 72 ? -0.998 -41.740 -11.496 1.00 18.00 72 LEU C C 1
ATOM 3631 O O . LEU C 1 72 ? -1.160 -42.168 -12.631 1.00 15.76 72 LEU C O 1
ATOM 3636 N N . ASN C 1 73 ? 0.149 -41.836 -10.831 1.00 16.38 73 ASN C N 1
ATOM 3637 C CA . ASN C 1 73 ? 1.364 -42.363 -11.434 1.00 15.21 73 ASN C CA 1
ATOM 3638 C C . ASN C 1 73 ? 1.196 -43.802 -11.912 1.00 18.57 73 ASN C C 1
ATOM 3639 O O . ASN C 1 73 ? 1.502 -44.132 -13.064 1.00 16.08 73 ASN C O 1
ATOM 3644 N N . HIS C 1 74 ? 0.702 -44.651 -11.020 1.00 17.09 74 HIS C N 1
ATOM 3645 C CA . HIS C 1 74 ? 0.518 -46.060 -11.318 1.00 15.63 74 HIS C CA 1
ATOM 3646 C C . HIS C 1 74 ? -0.568 -46.307 -12.337 1.00 16.26 74 HIS C C 1
ATOM 3647 O O . HIS C 1 74 ? -0.447 -47.227 -13.125 1.00 18.11 74 HIS C O 1
ATOM 3654 N N . THR C 1 75 ? -1.624 -45.498 -12.312 1.00 18.77 75 THR C N 1
ATOM 3655 C CA . THR C 1 75 ? -2.675 -45.586 -13.324 1.00 19.69 75 THR C CA 1
ATOM 3656 C C . THR C 1 75 ? -2.043 -45.401 -14.690 1.00 19.18 75 THR C C 1
ATOM 3657 O O . THR C 1 75 ? -2.159 -46.262 -15.572 1.00 21.28 75 THR C O 1
ATOM 3661 N N . LEU C 1 76 ? -1.365 -44.268 -14.852 1.00 20.00 76 LEU C N 1
ATOM 3662 C CA . LEU C 1 76 ? -0.646 -43.968 -16.083 1.00 16.68 76 LEU C CA 1
ATOM 3663 C C . LEU C 1 76 ? 0.356 -45.048 -16.447 1.00 16.57 76 LEU C C 1
ATOM 3664 O O . LEU C 1 76 ? 0.542 -45.367 -17.618 1.00 16.11 76 LEU C O 1
ATOM 3669 N N . PHE C 1 77 ? 1.012 -45.590 -15.424 1.00 17.44 77 PHE C N 1
ATOM 3670 C CA . PHE C 1 77 ? 2.101 -46.552 -15.588 1.00 13.73 77 PHE C CA 1
ATOM 3671 C C . PHE C 1 77 ? 1.588 -47.853 -16.157 1.00 18.18 77 PHE C C 1
ATOM 3672 O O . PHE C 1 77 ? 2.220 -48.426 -17.039 1.00 18.89 77 PHE C O 1
ATOM 3680 N N . TRP C 1 78 ? 0.440 -48.326 -15.684 1.00 16.94 78 TRP C N 1
ATOM 3681 C CA . TRP C 1 78 ? -0.118 -49.553 -16.241 1.00 15.27 78 TRP C CA 1
ATOM 3682 C C . TRP C 1 78 ? -0.519 -49.340 -17.674 1.00 17.39 78 TRP C C 1
ATOM 3683 O O . TRP C 1 78 ? -0.468 -50.270 -18.475 1.00 18.36 78 TRP C O 1
ATOM 3694 N N . GLU C 1 79 ? -0.933 -48.119 -17.993 1.00 15.79 79 GLU C N 1
ATOM 3695 C CA . GLU C 1 79 ? -1.427 -47.809 -19.318 1.00 24.20 79 GLU C CA 1
ATOM 3696 C C . GLU C 1 79 ? -0.311 -47.783 -20.383 1.00 23.49 79 GLU C C 1
ATOM 3697 O O . GLU C 1 79 ? -0.562 -48.126 -21.541 1.00 25.14 79 GLU C O 1
ATOM 3703 N N . ASN C 1 80 ? 0.905 -47.372 -20.011 1.00 18.08 80 ASN C N 1
ATOM 3704 C CA . ASN C 1 80 ? 2.026 -47.422 -20.964 1.00 21.50 80 ASN C CA 1
ATOM 3705 C C . ASN C 1 80 ? 2.896 -48.672 -20.815 1.00 18.89 80 ASN C C 1
ATOM 3706 O O . ASN C 1 80 ? 4.073 -48.674 -21.167 1.00 21.87 80 ASN C O 1
ATOM 3711 N N . LEU C 1 81 ? 2.288 -49.739 -20.306 1.00 18.35 81 LEU C N 1
ATOM 3712 C CA . LEU C 1 81 ? 2.891 -51.065 -20.332 1.00 19.40 81 LEU C CA 1
ATOM 3713 C C . LEU C 1 81 ? 2.004 -52.034 -21.114 1.00 22.63 81 LEU C C 1
ATOM 3714 O O . LEU C 1 81 ? 0.787 -51.936 -21.056 1.00 20.31 81 LEU C O 1
ATOM 3719 N N . ALA C 1 82 ? 2.616 -52.968 -21.841 1.00 23.49 82 ALA C N 1
ATOM 3720 C CA . ALA C 1 82 ? 1.864 -53.987 -22.578 1.00 25.67 82 ALA C CA 1
ATOM 3721 C C . ALA C 1 82 ? 2.765 -55.178 -22.929 1.00 27.32 82 ALA C C 1
ATOM 3722 O O . ALA C 1 82 ? 3.991 -55.076 -22.841 1.00 24.43 82 ALA C O 1
ATOM 3724 N N . PRO C 1 83 ? 2.164 -56.318 -23.312 1.00 25.69 83 PRO C N 1
ATOM 3725 C CA . PRO C 1 83 ? 2.991 -57.490 -23.626 1.00 28.52 83 PRO C CA 1
ATOM 3726 C C . PRO C 1 83 ? 3.757 -57.308 -24.933 1.00 30.50 83 PRO C C 1
ATOM 3727 O O . PRO C 1 83 ? 3.272 -56.626 -25.834 1.00 28.38 83 PRO C O 1
ATOM 3731 N N . ALA C 1 84 ? 4.934 -57.919 -25.036 1.00 26.77 84 ALA C N 1
ATOM 3732 C CA . ALA C 1 84 ? 5.782 -57.746 -26.205 1.00 23.90 84 ALA C CA 1
ATOM 3733 C C . ALA C 1 84 ? 5.153 -58.360 -27.452 1.00 33.43 84 ALA C C 1
ATOM 3734 O O . ALA C 1 84 ? 5.273 -57.806 -28.547 1.00 33.61 84 ALA C O 1
ATOM 3736 N N . SER C 1 85 ? 4.464 -59.490 -27.287 1.00 36.34 85 SER C N 1
ATOM 3737 C CA . SER C 1 85 ? 3.809 -60.161 -28.411 1.00 38.53 85 SER C CA 1
ATOM 3738 C C . SER C 1 85 ? 2.715 -59.279 -28.995 1.00 39.48 85 SER C C 1
ATOM 3739 O O . SER C 1 85 ? 2.235 -59.522 -30.102 1.00 43.84 85 SER C O 1
ATOM 3742 N N . ARG C 1 86 ? 2.333 -58.252 -28.241 1.00 30.86 86 ARG C N 1
ATOM 3743 C CA . ARG C 1 86 ? 1.247 -57.371 -28.631 1.00 37.12 86 ARG C CA 1
ATOM 3744 C C . ARG C 1 86 ? 1.749 -55.921 -28.769 1.00 38.15 86 ARG C C 1
ATOM 3745 O O . ARG C 1 86 ? 2.765 -55.671 -29.432 1.00 34.70 86 ARG C O 1
ATOM 3753 N N . GLU C 1 87 ? 1.048 -54.976 -28.148 1.00 36.81 87 GLU C N 1
ATOM 3754 C CA . GLU C 1 87 ? 1.339 -53.554 -28.311 1.00 35.93 87 GLU C CA 1
ATOM 3755 C C . GLU C 1 87 ? 2.629 -53.111 -27.611 1.00 26.64 87 GLU C C 1
ATOM 3756 O O . GLU C 1 87 ? 3.040 -51.963 -27.743 1.00 35.97 87 GLU C O 1
ATOM 3762 N N . GLY C 1 88 ? 3.270 -54.006 -26.872 1.00 27.69 88 GLY C N 1
ATOM 3763 C CA . GLY C 1 88 ? 4.413 -53.626 -26.064 1.00 26.17 88 GLY C CA 1
ATOM 3764 C C . GLY C 1 88 ? 5.712 -53.675 -26.843 1.00 28.83 88 GLY C C 1
ATOM 3765 O O . GLY C 1 88 ? 5.830 -54.446 -27.790 1.00 28.99 88 GLY C O 1
ATOM 3766 N N . GLY C 1 89 ? 6.673 -52.836 -26.454 1.00 28.47 89 GLY C N 1
ATOM 3767 C CA . GLY C 1 89 ? 8.016 -52.880 -27.007 1.00 26.98 89 GLY C CA 1
ATOM 3768 C C . GLY C 1 89 ? 8.200 -52.043 -28.265 1.00 31.72 89 GLY C C 1
ATOM 3769 O O . GLY C 1 89 ? 7.319 -51.270 -28.646 1.00 27.70 89 GLY C O 1
ATOM 3770 N N . GLY C 1 90 ? 9.354 -52.195 -28.906 1.00 34.09 90 GLY C N 1
ATOM 3771 C CA . GLY C 1 90 ? 9.630 -51.540 -30.170 1.00 29.46 90 GLY C CA 1
ATOM 3772 C C . GLY C 1 90 ? 9.947 -50.068 -30.011 1.00 27.14 90 GLY C C 1
ATOM 3773 O O . GLY C 1 90 ? 10.468 -49.656 -28.987 1.00 26.69 90 GLY C O 1
ATOM 3774 N N . GLU C 1 91 ? 9.646 -49.285 -31.041 1.00 26.36 91 GLU C N 1
ATOM 3775 C CA . GLU C 1 91 ? 9.860 -47.842 -31.028 1.00 27.35 91 GLU C CA 1
ATOM 3776 C C . GLU C 1 91 ? 8.582 -47.146 -31.482 1.00 29.73 91 GLU C C 1
ATOM 3777 O O . GLU C 1 91 ? 7.760 -47.746 -32.174 1.00 30.83 91 GLU C O 1
ATOM 3783 N N . PRO C 1 92 ? 8.407 -45.872 -31.099 1.00 29.90 92 PRO C N 1
ATOM 3784 C CA . PRO C 1 92 ? 7.258 -45.108 -31.584 1.00 31.77 92 PRO C CA 1
ATOM 3785 C C . PRO C 1 92 ? 7.380 -44.781 -33.062 1.00 32.90 92 PRO C C 1
ATOM 3786 O O . PRO C 1 92 ? 8.442 -44.950 -33.657 1.00 33.46 92 PRO C O 1
ATOM 3790 N N . ASP C 1 93 ? 6.284 -44.312 -33.639 1.00 33.31 93 ASP C N 1
ATOM 3791 C CA . ASP C 1 93 ? 6.248 -43.928 -35.042 1.00 34.73 93 ASP C CA 1
ATOM 3792 C C . ASP C 1 93 ? 5.508 -42.600 -35.179 1.00 33.29 93 ASP C C 1
ATOM 3793 O O . ASP C 1 93 ? 4.956 -42.086 -34.206 1.00 33.36 93 ASP C O 1
ATOM 3798 N N . GLY C 1 94 ? 5.518 -42.038 -36.383 1.00 32.61 94 GLY C N 1
ATOM 3799 C CA . GLY C 1 94 ? 4.711 -40.872 -36.685 1.00 32.79 94 GLY C CA 1
ATOM 3800 C C . GLY C 1 94 ? 5.184 -39.603 -36.011 1.00 29.54 94 GLY C C 1
ATOM 3801 O O . GLY C 1 94 ? 6.384 -39.390 -35.842 1.00 29.63 94 GLY C O 1
ATOM 3802 N N . ALA C 1 95 ? 4.223 -38.762 -35.630 1.00 29.43 95 ALA C N 1
ATOM 3803 C CA . ALA C 1 95 ? 4.498 -37.450 -35.030 1.00 35.26 95 ALA C CA 1
ATOM 3804 C C . ALA C 1 95 ? 5.345 -37.544 -33.766 1.00 29.32 95 ALA C C 1
ATOM 3805 O O . ALA C 1 95 ? 6.222 -36.708 -33.532 1.00 27.55 95 ALA C O 1
ATOM 3807 N N . LEU C 1 96 ? 5.065 -38.562 -32.953 1.00 29.67 96 LEU C N 1
ATOM 3808 C CA . LEU C 1 96 ? 5.768 -38.765 -31.690 1.00 26.47 96 LEU C CA 1
ATOM 3809 C C . LEU C 1 96 ? 7.245 -39.072 -31.922 1.00 22.94 96 LEU C C 1
ATOM 3810 O O . LEU C 1 96 ? 8.112 -38.451 -31.317 1.00 23.78 96 LEU C O 1
ATOM 3815 N N . LYS C 1 97 ? 7.514 -40.038 -32.795 1.00 26.13 97 LYS C N 1
ATOM 3816 C CA . LYS C 1 97 ? 8.871 -40.444 -33.120 1.00 24.36 97 LYS C CA 1
ATOM 3817 C C . LYS C 1 97 ? 9.695 -39.235 -33.554 1.00 29.14 97 LYS C C 1
ATOM 3818 O O . LYS C 1 97 ? 10.823 -39.041 -33.103 1.00 28.84 97 LYS C O 1
ATOM 3824 N N . LYS C 1 98 ? 9.107 -38.413 -34.414 1.00 31.33 98 LYS C N 1
ATOM 3825 C CA . LYS C 1 98 ? 9.776 -37.234 -34.941 1.00 32.02 98 LYS C CA 1
ATOM 3826 C C . LYS C 1 98 ? 9.971 -36.149 -33.887 1.00 30.59 98 LYS C C 1
ATOM 3827 O O . LYS C 1 98 ? 11.038 -35.532 -33.836 1.00 34.83 98 LYS C O 1
ATOM 3833 N N . ALA C 1 99 ? 8.962 -35.921 -33.046 1.00 24.80 99 ALA C N 1
ATOM 3834 C CA . ALA C 1 99 ? 9.100 -34.989 -31.922 1.00 26.85 99 ALA C CA 1
ATOM 3835 C C . ALA C 1 99 ? 10.246 -35.406 -30.990 1.00 26.82 99 ALA C C 1
ATOM 3836 O O . ALA C 1 99 ? 10.992 -34.568 -30.483 1.00 31.88 99 ALA C O 1
ATOM 3838 N N . ILE C 1 100 ? 10.382 -36.706 -30.775 1.00 24.66 100 ILE C N 1
ATOM 3839 C CA . ILE C 1 100 ? 11.485 -37.252 -29.993 1.00 24.58 100 ILE C CA 1
ATOM 3840 C C . ILE C 1 100 ? 12.833 -36.969 -30.673 1.00 26.90 100 ILE C C 1
ATOM 3841 O O . ILE C 1 100 ? 13.796 -36.558 -30.016 1.00 30.39 100 ILE C O 1
ATOM 3846 N N . GLU C 1 101 ? 12.890 -37.177 -31.987 1.00 28.93 101 GLU C N 1
ATOM 3847 C CA . GLU C 1 101 ? 14.084 -36.888 -32.784 1.00 31.81 101 GLU C CA 1
ATOM 3848 C C . GLU C 1 101 ? 14.466 -35.410 -32.757 1.00 29.46 101 GLU C C 1
ATOM 3849 O O . GLU C 1 101 ? 15.644 -35.053 -32.838 1.00 30.10 101 GLU C O 1
ATOM 3855 N N . ALA C 1 102 ? 13.461 -34.552 -32.639 1.00 27.08 102 ALA C N 1
ATOM 3856 C CA . ALA C 1 102 ? 13.683 -33.119 -32.635 1.00 26.49 102 ALA C CA 1
ATOM 3857 C C . ALA C 1 102 ? 14.336 -32.667 -31.329 1.00 31.39 102 ALA C C 1
ATOM 3858 O O . ALA C 1 102 ? 15.229 -31.810 -31.340 1.00 26.84 102 ALA C O 1
ATOM 3860 N N . ASP C 1 103 ? 13.913 -33.280 -30.219 1.00 29.49 103 ASP C N 1
ATOM 3861 C CA . ASP C 1 103 ? 14.255 -32.813 -28.872 1.00 27.76 103 ASP C CA 1
ATOM 3862 C C . ASP C 1 103 ? 15.333 -33.655 -28.179 1.00 27.39 103 ASP C C 1
ATOM 3863 O O . ASP C 1 103 ? 15.864 -33.247 -27.140 1.00 31.57 103 ASP C O 1
ATOM 3868 N N . PHE C 1 104 ? 15.652 -34.820 -28.746 1.00 29.67 104 PHE C N 1
ATOM 3869 C CA . PHE C 1 104 ? 16.750 -35.667 -28.251 1.00 28.29 104 PHE C CA 1
ATOM 3870 C C . PHE C 1 104 ? 17.669 -36.139 -29.392 1.00 26.31 104 PHE C C 1
ATOM 3871 O O . PHE C 1 104 ? 18.608 -36.889 -29.159 1.00 26.35 104 PHE C O 1
ATOM 3879 N N . GLY C 1 105 ? 17.398 -35.717 -30.622 1.00 28.14 105 GLY C N 1
ATOM 3880 C CA . GLY C 1 105 ? 18.202 -36.145 -31.760 1.00 28.50 105 GLY C CA 1
ATOM 3881 C C . GLY C 1 105 ? 17.818 -37.505 -32.322 1.00 30.38 105 GLY C C 1
ATOM 3882 O O . GLY C 1 105 ? 17.568 -37.643 -33.522 1.00 28.14 105 GLY C O 1
ATOM 3883 N N . SER C 1 106 ? 17.765 -38.513 -31.457 1.00 25.05 106 SER C N 1
ATOM 3884 C CA . SER C 1 106 ? 17.373 -39.854 -31.877 1.00 32.11 106 SER C CA 1
ATOM 3885 C C . SER C 1 106 ? 16.597 -40.555 -30.766 1.00 30.72 106 SER C C 1
ATOM 3886 O O . SER C 1 106 ? 16.674 -40.152 -29.606 1.00 27.18 106 SER C O 1
ATOM 3889 N N . PHE C 1 107 ? 15.869 -41.611 -31.122 1.00 25.20 107 PHE C N 1
ATOM 3890 C CA . PHE C 1 107 ? 15.142 -42.387 -30.126 1.00 28.39 107 PHE C CA 1
ATOM 3891 C C . PHE C 1 107 ? 16.107 -43.047 -29.146 1.00 30.49 107 PHE C C 1
ATOM 3892 O O . PHE C 1 107 ? 15.800 -43.178 -27.952 1.00 22.98 107 PHE C O 1
ATOM 3900 N N . GLU C 1 108 ? 17.277 -43.444 -29.646 1.00 26.75 108 GLU C N 1
ATOM 3901 C CA . GLU C 1 108 ? 18.258 -44.166 -28.828 1.00 32.46 108 GLU C CA 1
ATOM 3902 C C . GLU C 1 108 ? 18.988 -43.250 -27.828 1.00 27.92 108 GLU C C 1
ATOM 3903 O O . GLU C 1 108 ? 19.349 -43.681 -26.733 1.00 25.07 108 GLU C O 1
ATOM 3909 N N . THR C 1 109 ? 19.208 -41.996 -28.216 1.00 23.61 109 THR C N 1
ATOM 3910 C CA . THR C 1 109 ? 19.784 -40.988 -27.322 1.00 26.90 109 THR C CA 1
ATOM 3911 C C . THR C 1 109 ? 18.836 -40.702 -26.148 1.00 23.75 109 THR C C 1
ATOM 3912 O O . THR C 1 109 ? 19.257 -40.549 -25.002 1.00 25.23 109 THR C O 1
ATOM 3916 N N . PHE C 1 110 ? 17.550 -40.604 -26.468 1.00 27.04 110 PHE C N 1
ATOM 3917 C CA . PHE C 1 110 ? 16.504 -40.403 -25.471 1.00 28.16 110 PHE C CA 1
ATOM 3918 C C . PHE C 1 110 ? 16.472 -41.560 -24.491 1.00 24.04 110 PHE C C 1
ATOM 3919 O O . PHE C 1 110 ? 16.358 -41.374 -23.278 1.00 23.62 110 PHE C O 1
ATOM 3927 N N . ARG C 1 111 ? 16.560 -42.762 -25.045 1.00 25.01 111 ARG C N 1
ATOM 3928 C CA . ARG C 1 111 ? 16.581 -43.985 -24.267 1.00 24.07 111 ARG C CA 1
ATOM 3929 C C . ARG C 1 111 ? 17.712 -43.987 -23.255 1.00 29.19 111 ARG C C 1
ATOM 3930 O O . ARG C 1 111 ? 17.509 -44.345 -22.090 1.00 30.10 111 ARG C O 1
ATOM 3938 N N . LYS C 1 112 ? 18.905 -43.601 -23.702 1.00 29.35 112 LYS C N 1
ATOM 3939 C CA . LYS C 1 112 ? 20.078 -43.556 -22.829 1.00 26.07 112 LYS C CA 1
ATOM 3940 C C . LYS C 1 112 ? 19.927 -42.463 -21.783 1.00 24.26 112 LYS C C 1
ATOM 3941 O O . LYS C 1 112 ? 20.359 -42.612 -20.638 1.00 27.30 112 LYS C O 1
ATOM 3947 N N . GLN C 1 113 ? 19.321 -41.354 -22.189 1.00 24.05 113 GLN C N 1
ATOM 3948 C CA . GLN C 1 113 ? 19.092 -40.231 -21.289 1.00 28.32 113 GLN C CA 1
ATOM 3949 C C . GLN C 1 113 ? 18.021 -40.593 -20.246 1.00 25.26 113 GLN C C 1
ATOM 3950 O O . GLN C 1 113 ? 18.112 -40.186 -19.088 1.00 27.42 113 GLN C O 1
ATOM 3956 N N . MET C 1 114 ? 17.017 -41.368 -20.660 1.00 25.35 114 MET C N 1
ATOM 3957 C CA . MET C 1 114 ? 15.988 -41.858 -19.741 1.00 27.58 114 MET C CA 1
ATOM 3958 C C . MET C 1 114 ? 16.572 -42.811 -18.704 1.00 24.62 114 MET C C 1
ATOM 3959 O O . MET C 1 114 ? 16.291 -42.683 -17.517 1.00 21.70 114 MET C O 1
ATOM 3964 N N . ASN C 1 115 ? 17.367 -43.776 -19.153 1.00 21.33 115 ASN C N 1
ATOM 3965 C CA . ASN C 1 115 ? 17.987 -44.713 -18.231 1.00 25.52 115 ASN C CA 1
ATOM 3966 C C . ASN C 1 115 ? 18.960 -44.007 -17.296 1.00 23.12 115 ASN C C 1
ATOM 3967 O O . ASN C 1 115 ? 19.048 -44.338 -16.110 1.00 23.54 115 ASN C O 1
ATOM 3972 N N . ALA C 1 116 ? 19.682 -43.026 -17.830 1.00 21.71 116 ALA C N 1
ATOM 3973 C CA . ALA C 1 116 ? 20.577 -42.208 -17.025 1.00 21.40 116 ALA C CA 1
ATOM 3974 C C . ALA C 1 116 ? 19.761 -41.451 -15.984 1.00 21.44 116 ALA C C 1
ATOM 3975 O O . ALA C 1 116 ? 20.141 -41.373 -14.815 1.00 23.84 116 ALA C O 1
ATOM 3977 N N . ALA C 1 117 ? 18.626 -40.908 -16.407 1.00 22.04 117 ALA C N 1
ATOM 3978 C CA . ALA C 1 117 ? 17.740 -40.206 -15.489 1.00 21.99 117 ALA C CA 1
ATOM 3979 C C . ALA C 1 117 ? 17.275 -41.126 -14.367 1.00 22.68 117 ALA C C 1
ATOM 3980 O O . ALA C 1 117 ? 17.287 -40.745 -13.200 1.00 22.58 117 ALA C O 1
ATOM 3982 N N . LEU C 1 118 ? 16.863 -42.337 -14.731 1.00 23.92 118 LEU C N 1
ATOM 3983 C CA . LEU C 1 118 ? 16.303 -43.283 -13.774 1.00 21.78 118 LEU C CA 1
ATOM 3984 C C . LEU C 1 118 ? 17.364 -43.664 -12.764 1.00 18.94 118 LEU C C 1
ATOM 3985 O O . LEU C 1 118 ? 17.111 -43.725 -11.568 1.00 17.22 118 LEU C O 1
ATOM 3990 N N . THR C 1 119 ? 18.562 -43.914 -13.266 1.00 20.42 119 THR C N 1
ATOM 3991 C CA . THR C 1 119 ? 19.666 -44.365 -12.436 1.00 20.04 119 THR C CA 1
ATOM 3992 C C . THR C 1 119 ? 20.086 -43.294 -11.431 1.00 20.97 119 THR C C 1
ATOM 3993 O O . THR C 1 119 ? 20.535 -43.629 -10.339 1.00 22.66 119 THR C O 1
ATOM 3997 N N . GLY C 1 120 ? 19.931 -42.018 -11.794 1.00 20.33 120 GLY C N 1
ATOM 3998 C CA . GLY C 1 120 ? 20.357 -40.917 -10.942 1.00 17.76 120 GLY C CA 1
ATOM 3999 C C . GLY C 1 120 ? 19.416 -40.542 -9.800 1.00 23.22 120 GLY C C 1
ATOM 4000 O O . GLY C 1 120 ? 19.774 -39.743 -8.932 1.00 19.20 120 GLY C O 1
ATOM 4001 N N . ILE C 1 121 ? 18.211 -41.109 -9.797 1.00 21.06 121 ILE C N 1
ATOM 4002 C CA . ILE C 1 121 ? 17.258 -40.863 -8.724 1.00 16.11 121 ILE C CA 1
ATOM 4003 C C . ILE C 1 121 ? 17.808 -41.425 -7.414 1.00 18.77 121 ILE C C 1
ATOM 4004 O O . ILE C 1 121 ? 18.161 -42.598 -7.332 1.00 21.08 121 ILE C O 1
ATOM 4009 N N . GLN C 1 122 ? 17.900 -40.571 -6.400 1.00 22.08 122 GLN C N 1
ATOM 4010 C CA . GLN C 1 122 ? 18.334 -40.976 -5.069 1.00 17.69 122 GLN C CA 1
ATOM 4011 C C . GLN C 1 122 ? 17.100 -41.221 -4.226 1.00 17.99 122 GLN C C 1
ATOM 4012 O O . GLN C 1 122 ? 16.282 -40.329 -4.052 1.00 23.14 122 GLN C O 1
ATOM 4018 N N . GLY C 1 123 ? 16.954 -42.436 -3.713 1.00 19.08 123 GLY C N 1
ATOM 4019 C CA . GLY C 1 123 ? 15.759 -42.801 -2.972 1.00 21.47 123 GLY C CA 1
ATOM 4020 C C . GLY C 1 123 ? 14.664 -43.268 -3.913 1.00 20.69 123 GLY C C 1
ATOM 4021 O O . GLY C 1 123 ? 14.950 -43.798 -4.986 1.00 17.55 123 GLY C O 1
ATOM 4022 N N . SER C 1 124 ? 13.413 -43.055 -3.513 1.00 20.90 124 SER C N 1
ATOM 4023 C CA . SER C 1 124 ? 12.252 -43.503 -4.282 1.00 18.42 124 SER C CA 1
ATOM 4024 C C . SER C 1 124 ? 11.825 -42.437 -5.281 1.00 18.37 124 SER C C 1
ATOM 4025 O O . SER C 1 124 ? 11.882 -41.247 -4.973 1.00 17.89 124 SER C O 1
ATOM 4028 N N . GLY C 1 125 ? 11.354 -42.847 -6.456 1.00 12.66 125 GLY C N 1
ATOM 4029 C CA . GLY C 1 125 ? 10.990 -41.878 -7.470 1.00 18.05 125 GLY C CA 1
ATOM 4030 C C . GLY C 1 125 ? 10.616 -42.425 -8.838 1.00 15.73 125 GLY C C 1
ATOM 4031 O O . GLY C 1 125 ? 10.547 -43.628 -9.048 1.00 15.39 125 GLY C O 1
ATOM 4032 N N . TRP C 1 126 ? 10.374 -41.505 -9.767 1.00 13.19 126 TRP C N 1
ATOM 4033 C CA . TRP C 1 126 ? 9.883 -41.820 -11.097 1.00 15.54 126 TRP C CA 1
ATOM 4034 C C . TRP C 1 126 ? 10.658 -41.005 -12.124 1.00 19.99 126 TRP C C 1
ATOM 4035 O O . TRP C 1 126 ? 11.184 -39.954 -11.800 1.00 15.77 126 TRP C O 1
ATOM 4046 N N . ALA C 1 127 ? 10.709 -41.496 -13.359 1.00 24.31 127 ALA C N 1
ATOM 4047 C CA . ALA C 1 127 ? 11.176 -40.716 -14.492 1.00 17.08 127 ALA C CA 1
ATOM 4048 C C . ALA C 1 127 ? 10.094 -40.692 -15.563 1.00 20.44 127 ALA C C 1
ATOM 4049 O O . ALA C 1 127 ? 9.474 -41.712 -15.851 1.00 20.43 127 ALA C O 1
ATOM 4051 N N . TRP C 1 128 ? 9.883 -39.520 -16.153 1.00 20.77 128 TRP C N 1
ATOM 4052 C CA . TRP C 1 128 ? 8.823 -39.313 -17.137 1.00 19.80 128 TRP C CA 1
ATOM 4053 C C . TRP C 1 128 ? 9.342 -38.667 -18.408 1.00 18.62 128 TRP C C 1
ATOM 4054 O O . TRP C 1 128 ? 10.209 -37.807 -18.367 1.00 17.09 128 TRP C O 1
ATOM 4065 N N . LEU C 1 129 ? 8.816 -39.100 -19.544 1.00 21.54 129 LEU C N 1
ATOM 4066 C CA . LEU C 1 129 ? 8.846 -38.282 -20.734 1.00 17.69 129 LEU C CA 1
ATOM 4067 C C . LEU C 1 129 ? 7.609 -37.379 -20.612 1.00 23.02 129 LEU C C 1
ATOM 4068 O O . LEU C 1 129 ? 6.496 -37.878 -20.455 1.00 19.71 129 LEU C O 1
ATOM 4073 N N . ALA C 1 130 ? 7.802 -36.063 -20.653 1.00 16.41 130 ALA C N 1
ATOM 4074 C CA . ALA C 1 130 ? 6.701 -35.120 -20.490 1.00 19.09 130 ALA C CA 1
ATOM 4075 C C . ALA C 1 130 ? 6.681 -34.146 -21.654 1.00 17.72 130 ALA C C 1
ATOM 4076 O O . ALA C 1 130 ? 7.656 -34.025 -22.388 1.00 21.19 130 ALA C O 1
ATOM 4078 N N . LYS C 1 131 ? 5.572 -33.441 -21.811 1.00 19.65 131 LYS C N 1
ATOM 4079 C CA . LYS C 1 131 ? 5.415 -32.494 -22.900 1.00 23.19 131 LYS C CA 1
ATOM 4080 C C . LYS C 1 131 ? 4.911 -31.168 -22.344 1.00 27.41 131 LYS C C 1
ATOM 4081 O O . LYS C 1 131 ? 3.987 -31.144 -21.526 1.00 27.29 131 LYS C O 1
ATOM 4087 N N . ASP C 1 132 ? 5.528 -30.072 -22.782 1.00 26.31 132 ASP C N 1
ATOM 4088 C CA . ASP C 1 132 ? 5.105 -28.740 -22.377 1.00 27.77 132 ASP C CA 1
ATOM 4089 C C . ASP C 1 132 ? 3.800 -28.368 -23.076 1.00 27.43 132 ASP C C 1
ATOM 4090 O O . ASP C 1 132 ? 3.706 -28.415 -24.298 1.00 29.73 132 ASP C O 1
ATOM 4095 N N . LYS C 1 133 ? 2.803 -27.984 -22.285 1.00 25.87 133 LYS C N 1
ATOM 4096 C CA . LYS C 1 133 ? 1.433 -27.829 -22.777 1.00 30.07 133 LYS C CA 1
ATOM 4097 C C . LYS C 1 133 ? 1.258 -26.615 -23.682 1.00 33.40 133 LYS C C 1
ATOM 4098 O O . LYS C 1 133 ? 0.227 -26.481 -24.344 1.00 28.94 133 LYS C O 1
ATOM 4104 N N . ASP C 1 134 ? 2.264 -25.743 -23.702 1.00 29.22 134 ASP C N 1
ATOM 4105 C CA . ASP C 1 134 ? 2.242 -24.549 -24.548 1.00 31.90 134 ASP C CA 1
ATOM 4106 C C . ASP C 1 134 ? 3.169 -24.657 -25.756 1.00 31.71 134 ASP C C 1
ATOM 4107 O O . ASP C 1 134 ? 2.770 -24.341 -26.873 1.00 28.08 134 ASP C O 1
ATOM 4112 N N . SER C 1 135 ? 4.405 -25.098 -25.527 1.00 26.37 135 SER C N 1
ATOM 4113 C CA . SER C 1 135 ? 5.415 -25.087 -26.572 1.00 26.85 135 SER C CA 1
ATOM 4114 C C . SER C 1 135 ? 5.459 -26.402 -27.328 1.00 26.09 135 SER C C 1
ATOM 4115 O O . SER C 1 135 ? 5.961 -26.457 -28.443 1.00 30.81 135 SER C O 1
ATOM 4118 N N . GLY C 1 136 ? 4.934 -27.457 -26.714 1.00 28.64 136 GLY C N 1
ATOM 4119 C CA . GLY C 1 136 ? 4.899 -28.764 -27.340 1.00 25.92 136 GLY C CA 1
ATOM 4120 C C . GLY C 1 136 ? 6.221 -29.509 -27.257 1.00 24.81 136 GLY C C 1
ATOM 4121 O O . GLY C 1 136 ? 6.347 -30.604 -27.807 1.00 24.65 136 GLY C O 1
ATOM 4122 N N . ASN C 1 137 ? 7.193 -28.904 -26.568 1.00 23.77 137 ASN C N 1
ATOM 4123 C CA . ASN C 1 137 ? 8.532 -29.463 -26.397 1.00 18.32 137 ASN C CA 1
ATOM 4124 C C . ASN C 1 137 ? 8.526 -30.652 -25.440 1.00 21.96 137 ASN C C 1
ATOM 4125 O O . ASN C 1 137 ? 7.832 -30.624 -24.429 1.00 20.41 137 ASN C O 1
ATOM 4130 N N . LEU C 1 138 ? 9.315 -31.680 -25.754 1.00 20.91 138 LEU C N 1
ATOM 4131 C CA . LEU C 1 138 ? 9.435 -32.868 -24.910 1.00 19.05 138 LEU C CA 1
ATOM 4132 C C . LEU C 1 138 ? 10.670 -32.793 -24.011 1.00 20.89 138 LEU C C 1
ATOM 4133 O O . LEU C 1 138 ? 11.683 -32.201 -24.374 1.00 18.47 138 LEU C O 1
ATOM 4138 N N . ALA C 1 139 ? 10.579 -33.405 -22.836 1.00 23.11 139 ALA C N 1
ATOM 4139 C CA . ALA C 1 139 ? 11.659 -33.366 -21.868 1.00 22.35 139 ALA C CA 1
ATOM 4140 C C . ALA C 1 139 ? 11.578 -34.594 -20.979 1.00 20.71 139 ALA C C 1
ATOM 4141 O O . ALA C 1 139 ? 10.523 -35.213 -20.865 1.00 19.22 139 ALA C O 1
ATOM 4143 N N . ILE C 1 140 ? 12.698 -34.959 -20.371 1.00 19.19 140 ILE C N 1
ATOM 4144 C CA . ILE C 1 140 ?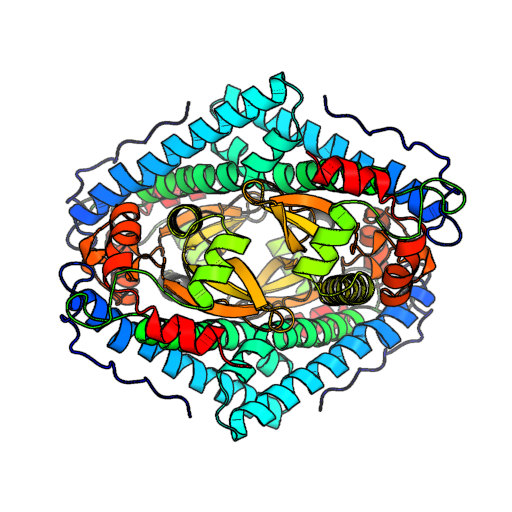 12.707 -36.001 -19.356 1.00 18.60 140 ILE C CA 1
ATOM 4145 C C . ILE C 1 140 ? 12.822 -35.320 -18.013 1.00 16.49 140 ILE C C 1
ATOM 4146 O O . ILE C 1 140 ? 13.676 -34.468 -17.832 1.00 19.53 140 ILE C O 1
ATOM 4151 N N . VAL C 1 141 ? 11.956 -35.689 -17.074 1.00 20.67 141 VAL C N 1
ATOM 4152 C CA . VAL C 1 141 ? 12.003 -35.140 -15.722 1.00 21.94 141 VAL C CA 1
ATOM 4153 C C . VAL C 1 141 ? 12.022 -36.286 -14.719 1.00 21.04 141 VAL C C 1
ATOM 4154 O O . VAL C 1 141 ? 11.760 -37.432 -15.084 1.00 21.15 141 VAL C O 1
ATOM 4158 N N . THR C 1 142 ? 12.355 -35.990 -13.466 1.00 19.64 142 THR C N 1
ATOM 4159 C CA . THR C 1 142 ? 12.259 -36.981 -12.401 1.00 19.75 142 THR C CA 1
ATOM 4160 C C . THR C 1 142 ? 11.367 -36.418 -11.295 1.00 19.83 142 THR C C 1
ATOM 4161 O O . THR C 1 142 ? 11.232 -35.208 -11.181 1.00 18.17 142 THR C O 1
ATOM 4165 N N . ARG C 1 143 ? 10.766 -37.297 -10.492 1.00 18.77 143 ARG C N 1
ATOM 4166 C CA . ARG C 1 143 ? 9.946 -36.890 -9.359 1.00 18.93 143 ARG C CA 1
ATOM 4167 C C . ARG C 1 143 ? 10.276 -37.729 -8.136 1.00 19.22 143 ARG C C 1
ATOM 4168 O O . ARG C 1 143 ? 10.542 -38.921 -8.240 1.00 17.62 143 ARG C O 1
ATOM 4176 N N . ALA C 1 144 ? 10.237 -37.104 -6.972 1.00 16.30 144 ALA C N 1
ATOM 4177 C CA . ALA C 1 144 ? 10.520 -37.818 -5.744 1.00 18.19 144 ALA C CA 1
ATOM 4178 C C . ALA C 1 144 ? 9.258 -38.547 -5.318 1.00 17.66 144 ALA C C 1
ATOM 4179 O O . ALA C 1 144 ? 8.169 -37.993 -5.417 1.00 20.07 144 ALA C O 1
ATOM 4181 N N . ASN C 1 145 ? 9.415 -39.779 -4.839 1.00 15.28 145 ASN C N 1
ATOM 4182 C CA . ASN C 1 145 ? 8.322 -40.524 -4.224 1.00 18.75 145 ASN C CA 1
ATOM 4183 C C . ASN C 1 145 ? 7.121 -40.631 -5.153 1.00 16.88 145 ASN C C 1
ATOM 4184 O O . ASN C 1 145 ? 7.227 -41.246 -6.207 1.00 17.33 145 ASN C O 1
ATOM 4189 N N . GLN C 1 146 ? 5.989 -40.042 -4.787 1.00 18.30 146 GLN C N 1
ATOM 4190 C CA . GLN C 1 146 ? 4.816 -40.077 -5.661 1.00 19.16 146 GLN C CA 1
ATOM 4191 C C . GLN C 1 146 ? 4.407 -38.684 -6.132 1.00 19.60 146 GLN C C 1
ATOM 4192 O O . GLN C 1 146 ? 3.288 -38.488 -6.606 1.00 16.47 146 GLN C O 1
ATOM 4198 N N . ASP C 1 147 ? 5.310 -37.716 -5.992 1.00 20.27 147 ASP C N 1
ATOM 4199 C CA . ASP C 1 147 ? 5.037 -36.370 -6.469 1.00 23.01 147 ASP C CA 1
ATOM 4200 C C . ASP C 1 147 ? 4.703 -36.449 -7.955 1.00 19.82 147 ASP C C 1
ATOM 4201 O O . ASP C 1 147 ? 5.493 -36.964 -8.736 1.00 19.52 147 ASP C O 1
ATOM 4206 N N . PRO C 1 148 ? 3.525 -35.951 -8.349 1.00 23.10 148 PRO C N 1
ATOM 4207 C CA . PRO C 1 148 ? 3.085 -36.105 -9.743 1.00 20.46 148 PRO C CA 1
ATOM 4208 C C . PRO C 1 148 ? 3.749 -35.163 -10.743 1.00 19.37 148 PRO C C 1
ATOM 4209 O O . PRO C 1 148 ? 4.483 -34.266 -10.358 1.00 20.85 148 PRO C O 1
ATOM 4213 N N . VAL C 1 149 ? 3.485 -35.387 -12.027 1.00 20.78 149 VAL C N 1
ATOM 4214 C CA . VAL C 1 149 ? 3.822 -34.430 -13.079 1.00 21.20 149 VAL C CA 1
ATOM 4215 C C . VAL C 1 149 ? 2.540 -33.656 -13.400 1.00 28.18 149 VAL C C 1
ATOM 4216 O O . VAL C 1 149 ? 1.535 -34.248 -13.816 1.00 22.07 149 VAL C O 1
ATOM 4220 N N . THR C 1 150 ? 2.573 -32.341 -13.177 1.00 24.70 150 THR C N 1
ATOM 4221 C CA . THR C 1 150 ? 1.393 -31.499 -13.341 1.00 24.14 150 THR C CA 1
ATOM 4222 C C . THR C 1 150 ? 1.743 -30.072 -13.743 1.00 27.07 150 THR C C 1
ATOM 4223 O O . THR C 1 150 ? 2.885 -29.628 -13.596 1.00 32.72 150 THR C O 1
ATOM 4227 N N . GLY C 1 151 ? 0.749 -29.359 -14.263 1.00 26.93 151 GLY C N 1
ATOM 4228 C CA . GLY C 1 151 ? 0.892 -27.945 -14.547 1.00 23.21 151 GLY C CA 1
ATOM 4229 C C . GLY C 1 151 ? 1.350 -27.649 -15.958 1.00 29.86 151 GLY C C 1
ATOM 4230 O O . GLY C 1 151 ? 0.595 -27.806 -16.917 1.00 26.07 151 GLY C O 1
ATOM 4231 N N . GLN C 1 152 ? 2.599 -27.213 -16.078 1.00 24.49 152 GLN C N 1
ATOM 4232 C CA . GLN C 1 152 ? 3.151 -26.814 -17.364 1.00 30.61 152 GLN C CA 1
ATOM 4233 C C . GLN C 1 152 ? 3.520 -28.032 -18.191 1.00 21.19 152 GLN C C 1
ATOM 4234 O O . GLN C 1 152 ? 3.508 -27.973 -19.415 1.00 26.33 152 GLN C O 1
ATOM 4240 N N . LEU C 1 153 ? 3.840 -29.130 -17.512 1.00 21.76 153 LEU C N 1
ATOM 4241 C CA . LEU C 1 153 ? 4.196 -30.386 -18.163 1.00 19.81 153 LEU C CA 1
ATOM 4242 C C . LEU C 1 153 ? 3.063 -31.407 -18.115 1.00 21.89 153 LEU C C 1
ATOM 4243 O O . LEU C 1 153 ? 2.346 -31.513 -17.123 1.00 24.64 153 LEU C O 1
ATOM 4248 N N . VAL C 1 154 ? 2.916 -32.160 -19.199 1.00 24.45 154 VAL C N 1
ATOM 4249 C CA . VAL C 1 154 ? 1.939 -33.239 -19.297 1.00 19.89 154 VAL C CA 1
ATOM 4250 C C . VAL C 1 154 ? 2.697 -34.560 -19.388 1.00 20.14 154 VAL C C 1
ATOM 4251 O O . VAL C 1 154 ? 3.516 -34.732 -20.290 1.00 23.09 154 VAL C O 1
ATOM 4255 N N . PRO C 1 155 ? 2.440 -35.500 -18.469 1.00 16.47 155 PRO C N 1
ATOM 4256 C CA . PRO C 1 155 ? 3.204 -36.749 -18.551 1.00 20.55 155 PRO C CA 1
ATOM 4257 C C . PRO C 1 155 ? 2.809 -37.565 -19.777 1.00 18.66 155 PRO C C 1
ATOM 4258 O O . PRO C 1 155 ? 1.634 -37.558 -20.141 1.00 24.66 155 PRO C O 1
ATOM 4262 N N . LEU C 1 156 ? 3.774 -38.238 -20.403 1.00 17.83 156 LEU C N 1
ATOM 4263 C CA . LEU C 1 156 ? 3.530 -39.002 -21.634 1.00 20.01 156 LEU C CA 1
ATOM 4264 C C . LEU C 1 156 ? 3.882 -40.483 -21.473 1.00 15.93 156 LEU C C 1
ATOM 4265 O O . LEU C 1 156 ? 3.166 -41.358 -21.941 1.00 21.34 156 LEU C O 1
ATOM 4270 N N . MET C 1 157 ? 5.009 -40.754 -20.827 1.00 24.67 157 MET C N 1
ATOM 4271 C CA . MET C 1 157 ? 5.428 -42.118 -20.505 1.00 20.90 157 MET C CA 1
ATOM 4272 C C . MET C 1 157 ? 6.236 -42.070 -19.201 1.00 21.70 157 MET C C 1
ATOM 4273 O O . MET C 1 157 ? 7.178 -41.289 -19.077 1.00 15.42 157 MET C O 1
ATOM 4278 N N . GLY C 1 158 ? 5.853 -42.898 -18.232 1.00 17.84 158 GLY C N 1
ATOM 4279 C CA . GLY C 1 158 ? 6.524 -42.950 -16.949 1.00 16.43 158 GLY C CA 1
ATOM 4280 C C . GLY C 1 158 ? 7.132 -44.309 -16.678 1.00 17.86 158 GLY C C 1
ATOM 4281 O O . GLY C 1 158 ? 6.583 -45.340 -17.076 1.00 17.29 158 GLY C O 1
ATOM 4282 N N . ILE C 1 159 ? 8.280 -44.311 -16.010 1.00 17.44 159 ILE C N 1
ATOM 4283 C CA . ILE C 1 159 ? 8.889 -45.543 -15.519 1.00 18.77 159 ILE C CA 1
ATOM 4284 C C . ILE C 1 159 ? 9.107 -45.416 -14.016 1.00 16.50 159 ILE C C 1
ATOM 4285 O O . ILE C 1 159 ? 9.604 -44.402 -13.542 1.00 15.22 159 ILE C O 1
ATOM 4290 N N . ASP C 1 160 ? 8.726 -46.453 -13.280 1.00 17.01 160 ASP C N 1
ATOM 4291 C CA . ASP C 1 160 ? 8.735 -46.413 -11.829 1.00 17.79 160 ASP C CA 1
ATOM 4292 C C . ASP C 1 160 ? 10.079 -46.902 -11.296 1.00 13.75 160 ASP C C 1
ATOM 4293 O O . ASP C 1 160 ? 10.479 -48.023 -11.575 1.00 16.38 160 ASP C O 1
ATOM 4298 N N . ALA C 1 161 ? 10.772 -46.059 -10.532 1.00 17.00 161 ALA C N 1
ATOM 4299 C CA . ALA C 1 161 ? 12.111 -46.398 -10.029 1.00 19.72 161 ALA C CA 1
ATOM 4300 C C . ALA C 1 161 ? 12.125 -46.748 -8.539 1.00 22.06 161 ALA C C 1
ATOM 4301 O O . ALA C 1 161 ? 13.192 -46.960 -7.965 1.00 25.74 161 ALA C O 1
ATOM 4303 N N . TRP C 1 162 ? 10.953 -46.805 -7.911 1.00 16.72 162 TRP C N 1
ATOM 4304 C CA . TRP C 1 162 ? 10.876 -47.326 -6.556 1.00 17.47 162 TRP C CA 1
ATOM 4305 C C . TRP C 1 162 ? 11.428 -48.746 -6.579 1.00 17.54 162 TRP C C 1
ATOM 4306 O O . TRP C 1 162 ? 11.323 -49.450 -7.577 1.00 17.53 162 TRP C O 1
ATOM 4317 N N . GLU C 1 163 ? 12.004 -49.180 -5.469 1.00 17.43 163 GLU C N 1
ATOM 4318 C CA . GLU C 1 163 ? 12.638 -50.490 -5.439 1.00 16.44 163 GLU C CA 1
ATOM 4319 C C . GLU C 1 163 ? 11.644 -51.645 -5.587 1.00 16.20 163 GLU C C 1
ATOM 4320 O O . GLU C 1 163 ? 11.969 -52.671 -6.184 1.00 19.97 163 GLU C O 1
ATOM 4326 N N . HIS C 1 164 ? 10.418 -51.467 -5.106 1.00 22.20 164 HIS C N 1
ATOM 4327 C CA . HIS C 1 164 ? 9.422 -52.532 -5.204 1.00 20.34 164 HIS C CA 1
ATOM 4328 C C . HIS C 1 164 ? 9.052 -52.822 -6.657 1.00 21.07 164 HIS C C 1
ATOM 4329 O O . HIS C 1 164 ? 8.380 -53.808 -6.943 1.00 20.50 164 HIS C O 1
ATOM 4336 N N . ALA C 1 165 ? 9.479 -51.956 -7.570 1.00 20.33 165 ALA C N 1
ATOM 4337 C CA . ALA C 1 165 ? 9.197 -52.162 -8.984 1.00 17.99 165 ALA C CA 1
ATOM 4338 C C . ALA C 1 165 ? 10.060 -53.275 -9.569 1.00 16.54 165 ALA C C 1
ATOM 4339 O O . ALA C 1 165 ? 9.705 -53.847 -10.595 1.00 20.47 165 ALA C O 1
ATOM 4341 N N . TYR C 1 166 ? 11.186 -53.594 -8.923 1.00 20.55 166 TYR C N 1
ATOM 4342 C CA . TYR C 1 166 ? 12.152 -54.518 -9.522 1.00 17.46 166 TYR C CA 1
ATOM 4343 C C . TYR C 1 166 ? 12.882 -55.471 -8.569 1.00 19.06 166 TYR C C 1
ATOM 4344 O O . TYR C 1 166 ? 13.460 -56.460 -9.017 1.00 22.56 166 TYR C O 1
ATOM 4353 N N . TYR C 1 167 ? 12.853 -55.206 -7.270 1.00 18.76 167 TYR C N 1
ATOM 4354 C CA . TYR C 1 167 ? 13.829 -55.848 -6.381 1.00 21.11 167 TYR C CA 1
ATOM 4355 C C . TYR C 1 167 ? 13.677 -57.369 -6.254 1.00 17.00 167 TYR C C 1
ATOM 4356 O O . TYR C 1 167 ? 14.672 -58.067 -6.122 1.00 24.02 167 TYR C O 1
ATOM 4365 N N . LEU C 1 168 ? 12.451 -57.882 -6.296 1.00 21.74 168 LEU C N 1
ATOM 4366 C CA . LEU C 1 168 ? 12.221 -59.323 -6.205 1.00 17.03 168 LEU C CA 1
ATOM 4367 C C . LEU C 1 168 ? 12.860 -60.080 -7.356 1.00 23.47 168 LEU C C 1
ATOM 4368 O O . LEU C 1 168 ? 13.317 -61.211 -7.182 1.00 16.32 168 LEU C O 1
ATOM 4373 N N . GLN C 1 169 ? 12.872 -59.461 -8.534 1.00 17.78 169 GLN C N 1
ATOM 4374 C CA . GLN C 1 169 ? 13.452 -60.081 -9.720 1.00 20.61 169 GLN C CA 1
ATOM 4375 C C . GLN C 1 169 ? 14.907 -59.679 -9.961 1.00 22.49 169 GLN C C 1
ATOM 4376 O O . GLN C 1 169 ? 15.752 -60.525 -10.268 1.00 20.91 169 GLN C O 1
ATOM 4382 N N . TYR C 1 170 ? 15.185 -58.386 -9.835 1.00 19.13 170 TYR C N 1
ATOM 4383 C CA . TYR C 1 170 ? 16.493 -57.843 -10.176 1.00 17.10 170 TYR C CA 1
ATOM 4384 C C . TYR C 1 170 ? 17.382 -57.548 -8.969 1.00 18.58 170 TYR C C 1
ATOM 4385 O O . TYR C 1 170 ? 18.566 -57.269 -9.130 1.00 19.97 170 TYR C O 1
ATOM 4394 N N . GLU C 1 171 ? 16.817 -57.606 -7.768 1.00 18.93 171 GLU C N 1
ATOM 4395 C CA . GLU C 1 171 ? 17.552 -57.243 -6.567 1.00 21.17 171 GLU C CA 1
ATOM 4396 C C . GLU C 1 171 ? 18.100 -55.811 -6.734 1.00 17.45 171 GLU C C 1
ATOM 4397 O O . GLU C 1 171 ? 17.399 -54.922 -7.221 1.00 16.37 171 GLU C O 1
ATOM 4403 N N . ASN C 1 172 ? 19.343 -55.582 -6.342 1.00 17.15 172 ASN C N 1
ATOM 4404 C CA . ASN C 1 172 ? 19.942 -54.253 -6.468 1.00 17.32 172 ASN C CA 1
ATOM 4405 C C . ASN C 1 172 ? 20.280 -53.841 -7.907 1.00 18.08 172 ASN C C 1
ATOM 4406 O O . ASN C 1 172 ? 20.632 -52.689 -8.167 1.00 17.23 172 ASN C O 1
ATOM 4411 N N . ARG C 1 173 ? 20.165 -54.775 -8.842 1.00 17.92 173 ARG C N 1
ATOM 4412 C CA A ARG C 1 173 ? 20.621 -54.548 -10.208 0.44 18.07 173 ARG C CA 1
ATOM 4413 C CA B ARG C 1 173 ? 20.622 -54.545 -10.210 0.56 17.43 173 ARG C CA 1
ATOM 4414 C C . ARG C 1 173 ? 19.566 -53.814 -11.030 1.00 24.56 173 ARG C C 1
ATOM 4415 O O . ARG C 1 173 ? 19.017 -54.358 -11.990 1.00 21.09 173 ARG C O 1
ATOM 4430 N N . LYS C 1 174 ? 19.314 -52.566 -10.640 1.00 20.92 174 LYS C N 1
ATOM 4431 C CA . LYS C 1 174 ? 18.274 -51.727 -11.221 1.00 20.11 174 LYS C CA 1
ATOM 4432 C C . LYS C 1 174 ? 18.502 -51.416 -12.689 1.00 24.43 174 LYS C C 1
ATOM 4433 O O . LYS C 1 174 ? 17.539 -51.187 -13.407 1.00 23.97 174 LYS C O 1
ATOM 4439 N N . ALA C 1 175 ? 19.765 -51.381 -13.124 1.00 21.52 175 ALA C N 1
ATOM 4440 C CA . ALA C 1 175 ? 20.093 -51.092 -14.522 1.00 23.91 175 ALA C CA 1
ATOM 4441 C C . ALA C 1 175 ? 19.564 -52.183 -15.447 1.00 21.33 175 ALA C C 1
ATOM 4442 O O . ALA C 1 175 ? 19.209 -51.910 -16.590 1.00 19.89 175 ALA C O 1
ATOM 4444 N N . GLU C 1 176 ? 19.517 -53.414 -14.950 1.00 19.98 176 GLU C N 1
ATOM 4445 C CA . GLU C 1 176 ? 18.934 -54.517 -15.702 1.00 20.93 176 GLU C CA 1
ATOM 4446 C C . GLU C 1 176 ? 17.437 -54.268 -15.864 1.00 22.20 176 GLU C C 1
ATOM 4447 O O . GLU C 1 176 ? 16.878 -54.461 -16.945 1.00 24.36 176 GLU C O 1
ATOM 4453 N N . TYR C 1 177 ? 16.796 -53.796 -14.801 1.00 18.81 177 TYR C N 1
ATOM 4454 C CA . TYR C 1 177 ? 15.378 -53.474 -14.853 1.00 20.29 177 TYR C CA 1
ATOM 4455 C C . TYR C 1 177 ? 15.082 -52.295 -15.810 1.00 20.07 177 TYR C C 1
ATOM 4456 O O . TYR C 1 177 ? 14.197 -52.398 -16.672 1.00 17.78 177 TYR C O 1
ATOM 4465 N N . PHE C 1 178 ? 15.825 -51.196 -15.679 1.00 18.24 178 PHE C N 1
ATOM 4466 C CA . PHE C 1 178 ? 15.650 -50.028 -16.556 1.00 19.64 178 PHE C CA 1
ATOM 4467 C C . PHE C 1 178 ? 15.861 -50.372 -18.028 1.00 27.15 178 PHE C C 1
ATOM 4468 O O . PHE C 1 178 ? 15.182 -49.821 -18.898 1.00 19.83 178 PHE C O 1
ATOM 4476 N N . GLU C 1 179 ? 16.810 -51.265 -18.303 1.00 23.72 179 GLU C N 1
ATOM 4477 C CA . GLU C 1 179 ? 17.069 -51.697 -19.670 1.00 26.00 179 GLU C CA 1
ATOM 4478 C C . GLU C 1 179 ? 15.953 -52.630 -20.137 1.00 25.90 179 GLU C C 1
ATOM 4479 O O . GLU C 1 179 ? 15.469 -52.518 -21.270 1.00 24.15 179 GLU C O 1
ATOM 4485 N N . ALA C 1 180 ? 15.532 -53.532 -19.250 1.00 24.09 180 ALA C N 1
ATOM 4486 C CA . ALA C 1 180 ? 14.594 -54.591 -19.613 1.00 21.20 180 ALA C CA 1
ATOM 4487 C C . ALA C 1 180 ? 13.177 -54.100 -19.907 1.00 22.28 180 ALA C C 1
ATOM 4488 O O . ALA C 1 180 ? 12.440 -54.742 -20.652 1.00 27.26 180 ALA C O 1
ATOM 4490 N N . ILE C 1 181 ? 12.782 -52.981 -19.311 1.00 25.06 181 ILE C N 1
ATOM 4491 C CA . ILE C 1 181 ? 11.384 -52.553 -19.366 1.00 19.61 181 ILE C CA 1
ATOM 4492 C C . ILE C 1 181 ? 10.965 -51.977 -20.724 1.00 22.10 181 ILE C C 1
ATOM 4493 O O . ILE C 1 181 ? 9.782 -51.921 -21.038 1.00 21.94 181 ILE C O 1
ATOM 4498 N N . TRP C 1 182 ? 11.929 -51.555 -21.532 1.00 22.32 182 TRP C N 1
ATOM 4499 C CA . TRP C 1 182 ? 11.615 -50.965 -22.829 1.00 21.15 182 TRP C CA 1
ATOM 4500 C C . TRP C 1 182 ? 10.928 -51.979 -23.741 1.00 23.02 182 TRP C C 1
ATOM 4501 O O . TRP C 1 182 ? 10.250 -51.608 -24.698 1.00 24.15 182 TRP C O 1
ATOM 4512 N N . ASN C 1 183 ? 11.093 -53.260 -23.419 1.00 27.69 183 ASN C N 1
ATOM 4513 C CA . ASN C 1 183 ? 10.472 -54.351 -24.174 1.00 24.07 183 ASN C CA 1
ATOM 4514 C C . ASN C 1 183 ? 8.984 -54.497 -23.926 1.00 26.01 183 ASN C C 1
ATOM 4515 O O . ASN C 1 183 ? 8.332 -55.314 -24.568 1.00 24.38 183 ASN C O 1
ATOM 4520 N N . VAL C 1 184 ? 8.453 -53.723 -22.983 1.00 28.55 184 VAL C N 1
ATOM 4521 C CA . VAL C 1 184 ? 7.032 -53.787 -22.663 1.00 24.18 184 VAL C CA 1
ATOM 4522 C C . VAL C 1 184 ? 6.415 -52.416 -22.453 1.00 23.26 184 VAL C C 1
ATOM 4523 O O . VAL C 1 184 ? 5.353 -52.301 -21.854 1.00 24.69 184 VAL C O 1
ATOM 4527 N N . ILE C 1 185 ? 7.068 -51.375 -22.960 1.00 25.48 185 ILE C N 1
ATOM 4528 C CA . ILE C 1 185 ? 6.458 -50.040 -22.993 1.00 26.50 185 ILE C CA 1
ATOM 4529 C C . ILE C 1 185 ? 5.451 -49.975 -24.153 1.00 25.39 185 ILE C C 1
ATOM 4530 O O . ILE C 1 185 ? 5.744 -50.440 -25.259 1.00 22.58 185 ILE C O 1
ATOM 4535 N N . ASN C 1 186 ? 4.271 -49.408 -23.892 1.00 22.92 186 ASN C N 1
ATOM 4536 C CA . ASN C 1 186 ? 3.206 -49.290 -24.897 1.00 22.75 186 ASN C CA 1
ATOM 4537 C C . ASN C 1 186 ? 3.257 -47.926 -25.568 1.00 26.06 186 ASN C C 1
ATOM 4538 O O . ASN C 1 186 ? 2.684 -46.958 -25.069 1.00 28.30 186 ASN C O 1
ATOM 4543 N N . TRP C 1 187 ? 3.935 -47.846 -26.705 1.00 27.50 187 TRP C N 1
ATOM 4544 C CA . TRP C 1 187 ? 4.160 -46.561 -27.356 1.00 24.61 187 TRP C CA 1
ATOM 4545 C C . TRP C 1 187 ? 2.909 -45.997 -28.000 1.00 25.75 187 TRP C C 1
ATOM 4546 O O . TRP C 1 187 ? 2.825 -44.799 -28.263 1.00 23.92 187 TRP C O 1
ATOM 4557 N N . LYS C 1 188 ? 1.924 -46.858 -28.223 1.00 31.20 188 LYS C N 1
ATOM 4558 C CA . LYS C 1 188 ? 0.670 -46.423 -28.821 1.00 23.74 188 LYS C CA 1
ATOM 4559 C C . LYS C 1 188 ? -0.126 -45.591 -27.821 1.00 28.06 188 LYS C C 1
ATOM 4560 O O . LYS C 1 188 ? -0.709 -44.571 -28.179 1.00 22.16 188 LYS C O 1
ATOM 4566 N N . THR C 1 189 ? -0.131 -46.029 -26.564 1.00 26.66 189 THR C N 1
ATOM 4567 C CA . THR C 1 189 ? -0.698 -45.245 -25.473 1.00 23.72 189 THR C CA 1
ATOM 4568 C C . THR C 1 189 ? -0.005 -43.891 -25.370 1.00 20.55 189 THR C C 1
ATOM 4569 O O . THR C 1 189 ? -0.659 -42.858 -25.288 1.00 24.46 189 THR C O 1
ATOM 4573 N N . VAL C 1 190 ? 1.324 -43.909 -25.339 1.00 22.47 190 VAL C N 1
ATOM 4574 C CA . VAL C 1 190 ? 2.118 -42.688 -25.232 1.00 23.71 190 VAL C CA 1
ATOM 4575 C C . VAL C 1 190 ? 1.824 -41.757 -26.395 1.00 23.65 190 VAL C C 1
ATOM 4576 O O . VAL C 1 190 ? 1.861 -40.535 -26.246 1.00 21.64 190 VAL C O 1
ATOM 4580 N N . ALA C 1 191 ? 1.536 -42.343 -27.556 1.00 27.83 191 ALA C N 1
ATOM 4581 C CA . ALA C 1 191 ? 1.220 -41.573 -28.758 1.00 27.00 191 ALA C CA 1
ATOM 4582 C C . ALA C 1 191 ? -0.149 -40.894 -28.646 1.00 25.85 191 ALA C C 1
ATOM 4583 O O . ALA C 1 191 ? -0.306 -39.743 -29.062 1.00 23.19 191 ALA C O 1
ATOM 4585 N N . GLN C 1 192 ? -1.129 -41.607 -28.092 1.00 25.38 192 GLN C N 1
ATOM 4586 C CA . GLN C 1 192 ? -2.433 -41.022 -27.795 1.00 28.42 192 GLN C CA 1
ATOM 4587 C C . GLN C 1 192 ? -2.292 -39.830 -26.859 1.00 27.13 192 GLN C C 1
ATOM 4588 O O . GLN C 1 192 ? -2.958 -38.815 -27.036 1.00 29.41 192 GLN C O 1
ATOM 4594 N N . ARG C 1 193 ? -1.425 -39.970 -25.859 1.00 30.89 193 ARG C N 1
ATOM 4595 C CA . ARG C 1 193 ? -1.189 -38.922 -24.870 1.00 31.27 193 ARG C CA 1
ATOM 4596 C C . ARG C 1 193 ? -0.517 -37.701 -25.505 1.00 26.07 193 ARG C C 1
ATOM 4597 O O . ARG C 1 193 ? -0.821 -36.549 -25.170 1.00 23.50 193 ARG C O 1
ATOM 4605 N N . PHE C 1 194 ? 0.410 -37.963 -26.419 1.00 25.00 194 PHE C N 1
ATOM 4606 C CA . PHE C 1 194 ? 1.135 -36.903 -27.111 1.00 25.88 194 PHE C CA 1
ATOM 4607 C C . PHE C 1 194 ? 0.168 -36.101 -27.961 1.00 25.15 194 PHE C C 1
ATOM 4608 O O . PHE C 1 194 ? 0.147 -34.866 -27.924 1.00 26.36 194 PHE C O 1
ATOM 4616 N N . GLU C 1 195 ? -0.646 -36.825 -28.718 1.00 29.75 195 GLU C N 1
ATOM 4617 C CA . GLU C 1 195 ? -1.618 -36.227 -29.613 1.00 26.44 195 GLU C CA 1
ATOM 4618 C C . GLU C 1 195 ? -2.523 -35.246 -28.865 1.00 30.90 195 GLU C C 1
ATOM 4619 O O . GLU C 1 195 ? -2.815 -34.163 -29.371 1.00 31.51 195 GLU C O 1
ATOM 4625 N N . LYS C 1 196 ? -2.950 -35.610 -27.656 1.00 27.53 196 LYS C N 1
ATOM 4626 C CA . LYS C 1 196 ? -3.987 -34.841 -26.964 1.00 28.67 196 LYS C CA 1
ATOM 4627 C C . LYS C 1 196 ? -3.438 -33.825 -25.951 1.00 30.97 196 LYS C C 1
ATOM 4628 O O . LYS C 1 196 ? -4.181 -32.981 -25.447 1.00 29.13 196 LYS C O 1
ATOM 4634 N N . ALA C 1 197 ? -2.139 -33.893 -25.684 1.00 25.03 197 ALA C N 1
ATOM 4635 C CA . ALA C 1 197 ? -1.456 -32.896 -24.866 1.00 27.27 197 ALA C CA 1
ATOM 4636 C C . ALA C 1 197 ? -0.862 -31.815 -25.769 1.00 33.40 197 ALA C C 1
ATOM 4637 O O . ALA C 1 197 ? -0.672 -30.667 -25.357 1.00 32.31 197 ALA C O 1
ATOM 4639 N N . LYS D 1 1 ? 41.401 -43.769 2.700 1.00 32.12 1 LYS D N 1
ATOM 4640 C CA . LYS D 1 1 ? 39.991 -43.451 2.348 1.00 34.28 1 LYS D CA 1
ATOM 4641 C C . LYS D 1 1 ? 39.018 -44.290 3.188 1.00 30.93 1 LYS D C 1
ATOM 4642 O O . LYS D 1 1 ? 39.438 -44.977 4.118 1.00 37.06 1 LYS D O 1
ATOM 4648 N N . ALA D 1 2 ? 37.726 -44.214 2.869 1.00 33.29 2 ALA D N 1
ATOM 4649 C CA . ALA D 1 2 ? 36.678 -44.949 3.589 1.00 25.65 2 ALA D CA 1
ATOM 4650 C C . ALA D 1 2 ? 36.606 -46.404 3.131 1.00 23.25 2 ALA D C 1
ATOM 4651 O O . ALA D 1 2 ? 36.788 -46.697 1.954 1.00 24.78 2 ALA D O 1
ATOM 4653 N N . THR D 1 3 ? 36.324 -47.312 4.062 1.00 26.96 3 THR D N 1
ATOM 4654 C CA . THR D 1 3 ? 36.217 -48.733 3.742 1.00 27.01 3 THR D CA 1
ATOM 4655 C C . THR D 1 3 ? 34.930 -49.319 4.302 1.00 22.59 3 THR D C 1
ATOM 4656 O O . THR D 1 3 ? 34.304 -48.744 5.184 1.00 20.44 3 THR D O 1
ATOM 4660 N N . LEU D 1 4 ? 34.538 -50.463 3.761 1.00 22.07 4 LEU D N 1
ATOM 4661 C CA . LEU D 1 4 ? 33.352 -51.169 4.214 1.00 19.04 4 LEU D CA 1
ATOM 4662 C C . LEU D 1 4 ? 33.673 -51.921 5.499 1.00 21.74 4 LEU D C 1
ATOM 4663 O O . LEU D 1 4 ? 34.548 -52.785 5.515 1.00 26.42 4 LEU D O 1
ATOM 4668 N N . PRO D 1 5 ? 32.971 -51.604 6.590 1.00 17.03 5 PRO D N 1
ATOM 4669 C CA . PRO D 1 5 ? 33.275 -52.386 7.780 1.00 19.99 5 PRO D CA 1
ATOM 4670 C C . PRO D 1 5 ? 32.737 -53.807 7.625 1.00 22.29 5 PRO D C 1
ATOM 4671 O O . PRO D 1 5 ? 31.635 -53.973 7.100 1.00 24.42 5 PRO D O 1
ATOM 4675 N N . ASP D 1 6 ? 33.510 -54.807 8.046 1.00 25.20 6 ASP D N 1
ATOM 4676 C CA . ASP D 1 6 ? 33.035 -56.188 8.117 1.00 25.49 6 ASP D CA 1
ATOM 4677 C C . ASP D 1 6 ? 31.921 -56.286 9.150 1.00 23.30 6 ASP D C 1
ATOM 4678 O O . ASP D 1 6 ? 31.885 -55.490 10.091 1.00 21.59 6 ASP D O 1
ATOM 4683 N N . LEU D 1 7 ? 31.045 -57.281 9.006 1.00 21.51 7 LEU D N 1
ATOM 4684 C CA . LEU D 1 7 ? 30.048 -57.584 10.031 1.00 19.88 7 LEU D CA 1
ATOM 4685 C C . LEU D 1 7 ? 30.663 -58.414 11.157 1.00 21.83 7 LEU D C 1
ATOM 4686 O O . LEU D 1 7 ? 31.670 -59.093 10.961 1.00 21.73 7 LEU D O 1
ATOM 4691 N N . LYS D 1 8 ? 30.046 -58.368 12.334 1.00 20.70 8 LYS D N 1
ATOM 4692 C CA . LYS D 1 8 ? 30.502 -59.179 13.463 1.00 20.04 8 LYS D CA 1
ATOM 4693 C C . LYS D 1 8 ? 29.973 -60.620 13.422 1.00 21.70 8 LYS D C 1
ATOM 4694 O O . LYS D 1 8 ? 30.333 -61.438 14.257 1.00 16.17 8 LYS D O 1
ATOM 4700 N N . TYR D 1 9 ? 29.137 -60.918 12.428 1.00 19.34 9 TYR D N 1
ATOM 4701 C CA . TYR D 1 9 ? 28.544 -62.239 12.278 1.00 20.79 9 TYR D CA 1
ATOM 4702 C C . TYR D 1 9 ? 28.304 -62.573 10.812 1.00 19.95 9 TYR D C 1
ATOM 4703 O O . TYR D 1 9 ? 28.499 -61.742 9.928 1.00 17.98 9 TYR D O 1
ATOM 4711 N N . ASP D 1 10 ? 27.896 -63.808 10.560 1.00 22.98 10 ASP D N 1
ATOM 4712 C CA . ASP D 1 10 ? 27.661 -64.270 9.198 1.00 23.58 10 ASP D CA 1
ATOM 4713 C C . ASP D 1 10 ? 26.335 -63.710 8.715 1.00 24.70 10 ASP D C 1
ATOM 4714 O O . ASP D 1 10 ? 25.429 -63.482 9.504 1.00 23.46 10 ASP D O 1
ATOM 4719 N N . TYR D 1 11 ? 26.223 -63.508 7.411 1.00 21.91 11 TYR D N 1
ATOM 4720 C CA . TYR D 1 11 ? 25.050 -62.881 6.821 1.00 22.08 11 TYR D CA 1
ATOM 4721 C C . TYR D 1 11 ? 23.727 -63.458 7.301 1.00 21.97 11 TYR D C 1
ATOM 4722 O O . TYR D 1 11 ? 22.775 -62.718 7.497 1.00 20.00 11 TYR D O 1
ATOM 4731 N N . GLY D 1 12 ? 23.680 -64.769 7.512 1.00 23.62 12 GLY D N 1
ATOM 4732 C CA . GLY D 1 12 ? 22.465 -65.422 7.951 1.00 21.49 12 GLY D CA 1
ATOM 4733 C C . GLY D 1 12 ? 22.264 -65.535 9.456 1.00 24.18 12 GLY D C 1
ATOM 4734 O O . GLY D 1 12 ? 21.402 -66.290 9.884 1.00 21.78 12 GLY D O 1
ATOM 4735 N N . ALA D 1 13 ? 23.022 -64.790 10.263 1.00 21.55 13 ALA D N 1
ATOM 4736 C CA . ALA D 1 13 ? 22.906 -64.909 11.726 1.00 21.35 13 ALA D CA 1
ATOM 4737 C C . ALA D 1 13 ? 21.735 -64.123 12.321 1.00 23.03 13 ALA D C 1
ATOM 4738 O O . ALA D 1 13 ? 21.501 -64.176 13.534 1.00 20.52 13 ALA D O 1
ATOM 4740 N N . LEU D 1 14 ? 21.009 -63.392 11.478 1.00 16.34 14 LEU D N 1
ATOM 4741 C CA . LEU D 1 14 ? 19.843 -62.635 11.930 1.00 20.09 14 LEU D CA 1
ATOM 4742 C C . LEU D 1 14 ? 18.524 -63.252 11.472 1.00 20.04 14 LEU D C 1
ATOM 4743 O O . LEU D 1 14 ? 17.480 -62.635 11.610 1.00 18.92 14 LEU D O 1
ATOM 4748 N N . GLU D 1 15 ? 18.579 -64.468 10.937 1.00 25.27 15 GLU D N 1
ATOM 4749 C CA . GLU D 1 15 ? 17.376 -65.207 10.570 1.00 23.02 15 GLU D CA 1
ATOM 4750 C C . GLU D 1 15 ? 16.715 -65.749 11.839 1.00 23.76 15 GLU D C 1
ATOM 4751 O O . GLU D 1 15 ? 17.407 -66.031 12.810 1.00 22.77 15 GLU D O 1
ATOM 4757 N N . PRO D 1 16 ? 15.373 -65.905 11.834 1.00 24.08 16 PRO D N 1
ATOM 4758 C CA . PRO D 1 16 ? 14.445 -65.681 10.719 1.00 23.19 16 PRO D CA 1
ATOM 4759 C C . PRO D 1 16 ? 13.984 -64.231 10.577 1.00 21.36 16 PRO D C 1
ATOM 4760 O O . PRO D 1 16 ? 13.126 -63.947 9.748 1.00 25.50 16 PRO D O 1
ATOM 4764 N N . TYR D 1 17 ? 14.544 -63.326 11.367 1.00 19.25 17 TYR D N 1
ATOM 4765 C CA . TYR D 1 17 ? 14.060 -61.951 11.401 1.00 21.09 17 TYR D CA 1
ATOM 4766 C C . TYR D 1 17 ? 14.483 -61.161 10.161 1.00 17.71 17 TYR D C 1
ATOM 4767 O O . TYR D 1 17 ? 13.683 -60.403 9.605 1.00 18.17 17 TYR D O 1
ATOM 4776 N N . ILE D 1 18 ? 15.730 -61.326 9.731 1.00 17.21 18 ILE D N 1
ATOM 4777 C CA . ILE D 1 18 ? 16.168 -60.758 8.459 1.00 19.13 18 ILE D CA 1
ATOM 4778 C C . ILE D 1 18 ? 16.901 -61.841 7.680 1.00 18.26 18 ILE D C 1
ATOM 4779 O O . ILE D 1 18 ? 17.778 -62.518 8.220 1.00 23.08 18 ILE D O 1
ATOM 4784 N N . SER D 1 19 ? 16.539 -62.005 6.412 1.00 19.40 19 SER D N 1
ATOM 4785 C CA . SER D 1 19 ? 17.104 -63.069 5.577 1.00 22.30 19 SER D CA 1
ATOM 4786 C C . SER D 1 19 ? 18.596 -62.870 5.254 1.00 20.83 19 SER D C 1
ATOM 4787 O O . SER D 1 19 ? 19.066 -61.745 5.091 1.00 21.39 19 SER D O 1
ATOM 4790 N N . ALA D 1 20 ? 19.320 -63.983 5.159 1.00 14.42 20 ALA D N 1
ATOM 4791 C CA . ALA D 1 20 ? 20.721 -63.994 4.738 1.00 14.20 20 ALA D CA 1
ATOM 4792 C C . ALA D 1 20 ? 20.954 -63.208 3.444 1.00 21.71 20 ALA D C 1
ATOM 4793 O O . ALA D 1 20 ? 21.917 -62.451 3.331 1.00 24.69 20 ALA D O 1
ATOM 4795 N N . ARG D 1 21 ? 20.090 -63.414 2.455 1.00 19.49 21 ARG D N 1
ATOM 4796 C CA . ARG D 1 21 ? 20.273 -62.776 1.152 1.00 20.32 21 ARG D CA 1
ATOM 4797 C C . ARG D 1 21 ? 20.066 -61.267 1.219 1.00 19.57 21 ARG D C 1
ATOM 4798 O O . ARG D 1 21 ? 20.600 -60.534 0.393 1.00 21.74 21 ARG D O 1
ATOM 4806 N N . ILE D 1 22 ? 19.252 -60.813 2.167 1.00 15.91 22 ILE D N 1
ATOM 4807 C CA . ILE D 1 22 ? 19.109 -59.389 2.431 1.00 18.19 22 ILE D CA 1
ATOM 4808 C C . ILE D 1 22 ? 20.366 -58.869 3.097 1.00 18.76 22 ILE D C 1
ATOM 4809 O O . ILE D 1 22 ? 20.953 -57.914 2.632 1.00 21.04 22 ILE D O 1
ATOM 4814 N N . MET D 1 23 ? 20.776 -59.494 4.191 1.00 18.32 23 MET D N 1
ATOM 4815 C CA . MET D 1 23 ? 21.997 -59.087 4.864 1.00 19.98 23 MET D CA 1
ATOM 4816 C C . MET D 1 23 ? 23.181 -59.058 3.878 1.00 22.72 23 MET D C 1
ATOM 4817 O O . MET D 1 23 ? 23.993 -58.129 3.905 1.00 23.03 23 MET D O 1
ATOM 4822 N N . GLU D 1 24 ? 23.251 -60.046 2.984 1.00 22.12 24 GLU D N 1
ATOM 4823 C CA . GLU D 1 24 ? 24.332 -60.127 1.998 1.00 19.00 24 GLU D CA 1
ATOM 4824 C C . GLU D 1 2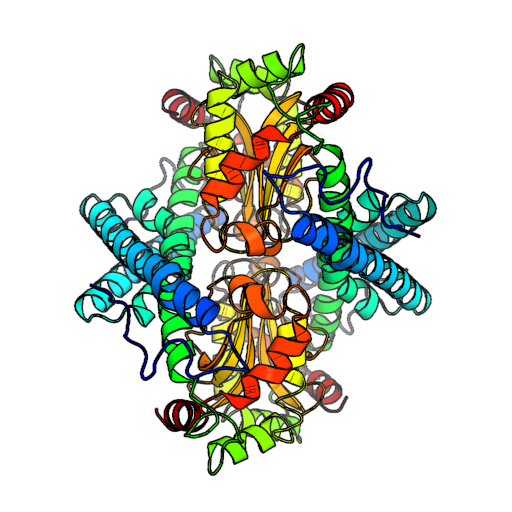4 ? 24.341 -58.960 1.014 1.00 22.22 24 GLU D C 1
ATOM 4825 O O . GLU D 1 24 ? 25.350 -58.276 0.869 1.00 18.56 24 GLU D O 1
ATOM 4831 N N . LEU D 1 25 ? 23.227 -58.774 0.309 1.00 20.56 25 LEU D N 1
ATOM 4832 C CA . LEU D 1 25 ? 23.089 -57.694 -0.670 1.00 18.39 25 LEU D CA 1
ATOM 4833 C C . LEU D 1 25 ? 23.267 -56.336 -0.011 1.00 19.32 25 LEU D C 1
ATOM 4834 O O . LEU D 1 25 ? 23.954 -55.458 -0.523 1.00 16.59 25 LEU D O 1
ATOM 4839 N N . HIS D 1 26 ? 22.634 -56.178 1.141 1.00 16.07 26 HIS D N 1
ATOM 4840 C CA . HIS D 1 26 ? 22.588 -54.905 1.828 1.00 19.83 26 HIS D CA 1
ATOM 4841 C C . HIS D 1 26 ? 23.974 -54.402 2.194 1.00 19.62 26 HIS D C 1
ATOM 4842 O O . HIS D 1 26 ? 24.257 -53.212 2.099 1.00 19.53 26 HIS D O 1
ATOM 4849 N N . HIS D 1 27 ? 24.832 -55.317 2.623 1.00 18.00 27 HIS D N 1
ATOM 4850 C CA . HIS D 1 27 ? 26.164 -54.968 3.127 1.00 16.94 27 HIS D CA 1
ATOM 4851 C C . HIS D 1 27 ? 27.189 -54.951 1.979 1.00 21.06 27 HIS D C 1
ATOM 4852 O O . HIS D 1 27 ? 27.903 -53.965 1.779 1.00 18.86 27 HIS D O 1
ATOM 4859 N N . SER D 1 28 ? 27.241 -56.045 1.224 1.00 22.11 28 SER D N 1
ATOM 4860 C CA . SER D 1 28 ? 28.275 -56.236 0.208 1.00 20.95 28 SER D CA 1
ATOM 4861 C C . SER D 1 28 ? 27.990 -55.428 -1.064 1.00 17.49 28 SER D C 1
ATOM 4862 O O . SER D 1 28 ? 28.910 -55.091 -1.809 1.00 17.84 28 SER D O 1
ATOM 4865 N N . LYS D 1 29 ? 26.725 -55.113 -1.314 1.00 17.89 29 LYS D N 1
ATOM 4866 C CA . LYS D 1 29 ? 26.367 -54.402 -2.538 1.00 17.48 29 LYS D CA 1
ATOM 4867 C C . LYS D 1 29 ? 25.994 -52.952 -2.252 1.00 17.39 29 LYS D C 1
ATOM 4868 O O . LYS D 1 29 ? 26.652 -52.036 -2.753 1.00 21.68 29 LYS D O 1
ATOM 4874 N N . HIS D 1 30 ? 24.952 -52.742 -1.452 1.00 22.27 30 HIS D N 1
ATOM 4875 C CA . HIS D 1 30 ? 24.401 -51.398 -1.244 1.00 19.95 30 HIS D CA 1
ATOM 4876 C C . HIS D 1 30 ? 25.372 -50.492 -0.490 1.00 20.15 30 HIS D C 1
ATOM 4877 O O . HIS D 1 30 ? 25.736 -49.416 -0.962 1.00 18.64 30 HIS D O 1
ATOM 4884 N N . HIS D 1 31 ? 25.787 -50.918 0.694 1.00 20.10 31 HIS D N 1
ATOM 4885 C CA . HIS D 1 31 ? 26.714 -50.123 1.485 1.00 21.06 31 HIS D CA 1
ATOM 4886 C C . HIS D 1 31 ? 28.040 -49.908 0.752 1.00 20.55 31 HIS D C 1
ATOM 4887 O O . HIS D 1 31 ? 28.591 -48.810 0.777 1.00 17.31 31 HIS D O 1
ATOM 4894 N N . GLN D 1 32 ? 28.543 -50.954 0.100 1.00 22.57 32 GLN D N 1
ATOM 4895 C CA . GLN D 1 32 ? 29.783 -50.860 -0.671 1.00 17.47 32 GLN D CA 1
ATOM 4896 C C . GLN D 1 32 ? 29.658 -49.737 -1.690 1.00 22.38 32 GLN D C 1
ATOM 4897 O O . GLN D 1 32 ? 30.605 -48.989 -1.921 1.00 21.32 32 GLN D O 1
ATOM 4903 N N . THR D 1 33 ? 28.480 -49.627 -2.297 1.00 20.55 33 THR D N 1
ATOM 4904 C CA . THR D 1 33 ? 28.226 -48.594 -3.295 1.00 19.82 33 THR D CA 1
ATOM 4905 C C . THR D 1 33 ? 28.286 -47.204 -2.671 1.00 18.11 33 THR D C 1
ATOM 4906 O O . THR D 1 33 ? 28.749 -46.266 -3.292 1.00 17.10 33 THR D O 1
ATOM 4910 N N . TYR D 1 34 ? 27.821 -47.076 -1.436 1.00 18.24 34 TYR D N 1
ATOM 4911 C CA . TYR D 1 34 ? 27.908 -45.804 -0.720 1.00 17.22 34 TYR D CA 1
ATOM 4912 C C . TYR D 1 34 ? 29.349 -45.482 -0.302 1.00 17.53 34 TYR D C 1
ATOM 4913 O O . TYR D 1 34 ? 29.758 -44.323 -0.301 1.00 20.13 34 TYR D O 1
ATOM 4922 N N . VAL D 1 35 ? 30.131 -46.507 0.021 1.00 18.03 35 VAL D N 1
ATOM 4923 C CA . VAL D 1 35 ? 31.538 -46.310 0.354 1.00 19.40 35 VAL D CA 1
ATOM 4924 C C . VAL D 1 35 ? 32.261 -45.782 -0.871 1.00 18.28 35 VAL D C 1
ATOM 4925 O O . VAL D 1 35 ? 32.949 -44.762 -0.810 1.00 24.32 35 VAL D O 1
ATOM 4929 N N . ASN D 1 36 ? 32.093 -46.485 -1.986 1.00 20.26 36 ASN D N 1
ATOM 4930 C CA . ASN D 1 36 ? 32.694 -46.101 -3.257 1.00 22.26 36 ASN D CA 1
ATOM 4931 C C . ASN D 1 36 ? 32.304 -44.689 -3.670 1.00 22.92 36 ASN D C 1
ATOM 4932 O O . ASN D 1 36 ? 33.151 -43.919 -4.126 1.00 25.06 36 ASN D O 1
ATOM 4937 N N . GLY D 1 37 ? 31.023 -44.348 -3.511 1.00 25.11 37 GLY D N 1
ATOM 4938 C CA . GLY D 1 37 ? 30.519 -43.047 -3.921 1.00 18.92 37 GLY D CA 1
ATOM 4939 C C . GLY D 1 37 ? 30.966 -41.934 -2.989 1.00 18.06 37 GLY D C 1
ATOM 4940 O O . GLY D 1 37 ? 31.087 -40.774 -3.381 1.00 20.92 37 GLY D O 1
ATOM 4941 N N . LEU D 1 38 ? 31.229 -42.291 -1.742 1.00 18.85 38 LEU D N 1
ATOM 4942 C CA . LEU D 1 38 ? 31.753 -41.337 -0.780 1.00 19.27 38 LEU D CA 1
ATOM 4943 C C . LEU D 1 38 ? 33.199 -40.960 -1.093 1.00 20.29 38 LEU D C 1
ATOM 4944 O O . LEU D 1 38 ? 33.580 -39.807 -0.953 1.00 20.89 38 LEU D O 1
ATOM 4949 N N . ASN D 1 39 ? 34.003 -41.930 -1.516 1.00 21.01 39 ASN D N 1
ATOM 4950 C CA . ASN D 1 39 ? 35.386 -41.654 -1.868 1.00 19.52 39 ASN D CA 1
ATOM 4951 C C . ASN D 1 39 ? 35.470 -40.887 -3.180 1.00 22.63 39 ASN D C 1
ATOM 4952 O O . ASN D 1 39 ? 36.295 -39.988 -3.321 1.00 26.99 39 ASN D O 1
ATOM 4957 N N . SER D 1 40 ? 34.616 -41.232 -4.137 1.00 15.01 40 SER D N 1
ATOM 4958 C CA . SER D 1 40 ? 34.608 -40.547 -5.421 1.00 23.21 40 SER D CA 1
ATOM 4959 C C . SER D 1 40 ? 34.217 -39.073 -5.267 1.00 22.85 40 SER D C 1
ATOM 4960 O O . SER D 1 40 ? 34.698 -38.217 -6.009 1.00 21.42 40 SER D O 1
ATOM 4963 N N . ALA D 1 41 ? 33.349 -38.786 -4.303 1.00 22.77 41 ALA D N 1
ATOM 4964 C CA . ALA D 1 41 ? 32.838 -37.435 -4.108 1.00 23.05 41 ALA D CA 1
ATOM 4965 C C . ALA D 1 41 ? 33.885 -36.552 -3.467 1.00 22.50 41 ALA D C 1
ATOM 4966 O O . ALA D 1 41 ? 34.047 -35.401 -3.856 1.00 24.27 41 ALA D O 1
ATOM 4968 N N . LEU D 1 42 ? 34.590 -37.088 -2.478 1.00 21.50 42 LEU D N 1
ATOM 4969 C CA . LEU D 1 42 ? 35.616 -36.320 -1.784 1.00 24.15 42 LEU D CA 1
ATOM 4970 C C . LEU D 1 42 ? 36.765 -36.025 -2.735 1.00 25.14 42 LEU D C 1
ATOM 4971 O O . LEU D 1 42 ? 37.411 -34.985 -2.635 1.00 19.92 42 LEU D O 1
ATOM 4976 N N . GLU D 1 43 ? 37.010 -36.956 -3.658 1.00 24.63 43 GLU D N 1
ATOM 4977 C CA . GLU D 1 43 ? 38.113 -36.843 -4.604 1.00 27.22 43 GLU D CA 1
ATOM 4978 C C . GLU D 1 43 ? 37.806 -35.799 -5.659 1.00 25.22 43 GLU D C 1
ATOM 4979 O O . GLU D 1 43 ? 38.704 -35.124 -6.139 1.00 28.20 43 GLU D O 1
ATOM 4985 N N . ALA D 1 44 ? 36.541 -35.674 -6.034 1.00 25.30 44 ALA D N 1
ATOM 4986 C CA . ALA D 1 44 ? 36.161 -34.709 -7.056 1.00 29.06 44 ALA D CA 1
ATOM 4987 C C . ALA D 1 44 ? 36.097 -33.300 -6.456 1.00 27.47 44 ALA D C 1
ATOM 4988 O O . ALA D 1 44 ? 36.464 -32.323 -7.099 1.00 28.85 44 ALA D O 1
ATOM 4990 N N . THR D 1 45 ? 35.635 -33.207 -5.213 1.00 25.94 45 THR D N 1
ATOM 4991 C CA . THR D 1 45 ? 35.588 -31.938 -4.498 1.00 26.49 45 THR D CA 1
ATOM 4992 C C . THR D 1 45 ? 36.998 -31.406 -4.354 1.00 31.52 45 THR D C 1
ATOM 4993 O O . THR D 1 45 ? 37.241 -30.194 -4.420 1.00 32.38 45 THR D O 1
ATOM 4997 N N . ALA D 1 46 ? 37.928 -32.332 -4.148 1.00 27.92 46 ALA D N 1
ATOM 4998 C CA . ALA D 1 46 ? 39.313 -31.981 -3.907 1.00 29.71 46 ALA D CA 1
ATOM 4999 C C . ALA D 1 46 ? 39.924 -31.465 -5.192 1.00 30.93 46 ALA D C 1
ATOM 5000 O O . ALA D 1 46 ? 40.546 -30.404 -5.212 1.00 30.61 46 ALA D O 1
ATOM 5002 N N . GLU D 1 47 ? 39.728 -32.219 -6.270 1.00 31.16 47 GLU D N 1
ATOM 5003 C CA . GLU D 1 47 ? 40.360 -31.906 -7.541 1.00 37.40 47 GLU D CA 1
ATOM 5004 C C . GLU D 1 47 ? 39.757 -30.655 -8.176 1.00 35.23 47 GLU D C 1
ATOM 5005 O O . GLU D 1 47 ? 40.445 -29.933 -8.895 1.00 36.65 47 GLU D O 1
ATOM 5011 N N . ALA D 1 48 ? 38.486 -30.386 -7.892 1.00 33.88 48 ALA D N 1
ATOM 5012 C CA . ALA D 1 48 ? 37.825 -29.195 -8.416 1.00 32.40 48 ALA D CA 1
ATOM 5013 C C . ALA D 1 48 ? 38.305 -27.958 -7.667 1.00 34.90 48 ALA D C 1
ATOM 5014 O O . ALA D 1 48 ? 38.408 -26.874 -8.235 1.00 39.44 48 ALA D O 1
ATOM 5016 N N . GLU D 1 49 ? 38.608 -28.134 -6.387 1.00 35.88 49 GLU D N 1
ATOM 5017 C CA . GLU D 1 49 ? 39.002 -27.030 -5.522 1.00 35.48 49 GLU D CA 1
ATOM 5018 C C . GLU D 1 49 ? 40.451 -26.619 -5.750 1.00 41.25 49 GLU D C 1
ATOM 5019 O O . GLU D 1 49 ? 40.799 -25.441 -5.649 1.00 42.19 49 GLU D O 1
ATOM 5025 N N . ALA D 1 50 ? 41.298 -27.595 -6.047 1.00 40.42 50 ALA D N 1
ATOM 5026 C CA . ALA D 1 50 ? 42.679 -27.309 -6.395 1.00 43.40 50 ALA D CA 1
ATOM 5027 C C . ALA D 1 50 ? 42.729 -26.557 -7.725 1.00 36.92 50 ALA D C 1
ATOM 5028 O O . ALA D 1 50 ? 43.734 -25.932 -8.058 1.00 44.70 50 ALA D O 1
ATOM 5030 N N . LYS D 1 51 ? 41.637 -26.624 -8.477 1.00 38.25 51 LYS D N 1
ATOM 5031 C CA . LYS D 1 51 ? 41.530 -25.944 -9.764 1.00 39.84 51 LYS D CA 1
ATOM 5032 C C . LYS D 1 51 ? 40.733 -24.645 -9.620 1.00 39.39 51 LYS D C 1
ATOM 5033 O O . LYS D 1 51 ? 40.541 -23.906 -10.591 1.00 35.40 51 LYS D O 1
ATOM 5039 N N . GLY D 1 52 ? 40.273 -24.373 -8.401 1.00 40.25 52 GLY D N 1
ATOM 5040 C CA . GLY D 1 52 ? 39.505 -23.174 -8.113 1.00 38.29 52 GLY D CA 1
ATOM 5041 C C . GLY D 1 52 ? 38.108 -23.189 -8.716 1.00 35.43 52 GLY D C 1
ATOM 5042 O O . GLY D 1 52 ? 37.488 -22.135 -8.867 1.00 33.04 52 GLY D O 1
ATOM 5043 N N . ASP D 1 53 ? 37.619 -24.382 -9.058 1.00 34.71 53 ASP D N 1
ATOM 5044 C CA . ASP D 1 53 ? 36.283 -24.555 -9.635 1.00 31.61 53 ASP D CA 1
ATOM 5045 C C . ASP D 1 53 ? 35.285 -24.880 -8.508 1.00 30.67 53 ASP D C 1
ATOM 5046 O O . ASP D 1 53 ? 35.011 -26.040 -8.195 1.00 31.98 53 ASP D O 1
ATOM 5051 N N . PHE D 1 54 ? 34.761 -23.827 -7.892 1.00 29.05 54 PHE D N 1
ATOM 5052 C CA . PHE D 1 54 ? 33.837 -23.940 -6.775 1.00 27.30 54 PHE D CA 1
ATOM 5053 C C . PHE D 1 54 ? 32.453 -24.330 -7.261 1.00 26.65 54 PHE D C 1
ATOM 5054 O O . PHE D 1 54 ? 31.661 -24.893 -6.515 1.00 30.21 54 PHE D O 1
ATOM 5062 N N . THR D 1 55 ? 32.167 -24.020 -8.520 1.00 29.35 55 THR D N 1
ATOM 5063 C CA . THR D 1 55 ? 30.884 -24.347 -9.118 1.00 26.75 55 THR D CA 1
ATOM 5064 C C . THR D 1 55 ? 30.793 -25.849 -9.166 1.00 25.93 55 THR D C 1
ATOM 5065 O O . THR D 1 55 ? 29.759 -26.428 -8.863 1.00 26.09 55 THR D O 1
ATOM 5069 N N . LYS D 1 56 ? 31.895 -26.466 -9.570 1.00 25.26 56 LYS D N 1
ATOM 5070 C CA . LYS D 1 56 ? 31.996 -27.917 -9.659 1.00 26.92 56 LYS D CA 1
ATOM 5071 C C . LYS D 1 56 ? 32.046 -28.545 -8.270 1.00 21.54 56 LYS D C 1
ATOM 5072 O O . LYS D 1 56 ? 31.387 -29.546 -8.008 1.00 22.82 56 LYS D O 1
ATOM 5078 N N . ALA D 1 57 ? 32.858 -27.974 -7.391 1.00 26.11 57 ALA D N 1
ATOM 5079 C CA . ALA D 1 57 ? 32.990 -28.494 -6.037 1.00 26.93 57 ALA D CA 1
ATOM 5080 C C . ALA D 1 57 ? 31.656 -28.457 -5.289 1.00 24.41 57 ALA D C 1
ATOM 5081 O O . ALA D 1 57 ? 31.319 -29.393 -4.564 1.00 24.59 57 ALA D O 1
ATOM 5083 N N . ALA D 1 58 ? 30.897 -27.382 -5.466 1.00 23.44 58 ALA D N 1
ATOM 5084 C CA . ALA D 1 58 ? 29.612 -27.220 -4.777 1.00 21.83 58 ALA D CA 1
ATOM 5085 C C . ALA D 1 58 ? 28.528 -28.110 -5.397 1.00 20.15 58 ALA D C 1
ATOM 5086 O O . ALA D 1 58 ? 27.565 -28.507 -4.738 1.00 18.88 58 ALA D O 1
ATOM 5088 N N . SER D 1 59 ? 28.706 -28.432 -6.673 1.00 23.94 59 SER D N 1
ATOM 5089 C CA . SER D 1 59 ? 27.769 -29.282 -7.405 1.00 23.16 59 SER D CA 1
ATOM 5090 C C . SER D 1 59 ? 27.850 -30.759 -6.986 1.00 22.10 59 SER D C 1
ATOM 5091 O O . SER D 1 59 ? 27.035 -31.564 -7.410 1.00 22.71 59 SER D O 1
ATOM 5094 N N . LEU D 1 60 ? 28.829 -31.094 -6.151 1.00 19.76 60 LEU D N 1
ATOM 5095 C CA . LEU D 1 60 ? 29.016 -32.454 -5.636 1.00 25.62 60 LEU D CA 1
ATOM 5096 C C . LEU D 1 60 ? 28.401 -32.641 -4.243 1.00 22.83 60 LEU D C 1
ATOM 5097 O O . LEU D 1 60 ? 28.421 -33.741 -3.686 1.00 22.10 60 LEU D O 1
ATOM 5102 N N . ALA D 1 61 ? 27.851 -31.572 -3.679 1.00 24.14 61 ALA D N 1
ATOM 5103 C CA . ALA D 1 61 ? 27.330 -31.618 -2.313 1.00 21.48 61 ALA D CA 1
ATOM 5104 C C . ALA D 1 61 ? 26.225 -32.674 -2.117 1.00 23.32 61 ALA D C 1
ATOM 5105 O O . ALA D 1 61 ? 26.243 -33.395 -1.121 1.00 20.04 61 ALA D O 1
ATOM 5107 N N . PRO D 1 62 ? 25.274 -32.784 -3.067 1.00 22.49 62 PRO D N 1
ATOM 5108 C CA . PRO D 1 62 ? 24.261 -33.845 -2.949 1.00 21.12 62 PRO D CA 1
ATOM 5109 C C . PRO D 1 62 ? 24.827 -35.265 -2.938 1.00 16.95 62 PRO D C 1
ATOM 5110 O O . PRO D 1 62 ? 24.318 -36.111 -2.209 1.00 17.16 62 PRO D O 1
ATOM 5114 N N . LEU D 1 63 ? 25.842 -35.540 -3.747 1.00 20.29 63 LEU D N 1
ATOM 5115 C CA . LEU D 1 63 ? 26.422 -36.881 -3.777 1.00 18.37 63 LEU D CA 1
ATOM 5116 C C . LEU D 1 63 ? 27.206 -37.145 -2.508 1.00 17.78 63 LEU D C 1
ATOM 5117 O O . LEU D 1 63 ? 27.217 -38.262 -1.998 1.00 17.36 63 LEU D O 1
ATOM 5122 N N . LEU D 1 64 ? 27.865 -36.117 -1.992 1.00 19.88 64 LEU D N 1
ATOM 5123 C CA . LEU D 1 64 ? 28.534 -36.241 -0.709 1.00 21.28 64 LEU D CA 1
ATOM 5124 C C . LEU D 1 64 ? 27.517 -36.521 0.398 1.00 19.38 64 LEU D C 1
ATOM 5125 O O . LEU D 1 64 ? 27.793 -37.297 1.317 1.00 18.68 64 LEU D O 1
ATOM 5130 N N . ASN D 1 65 ? 26.342 -35.900 0.318 1.00 15.69 65 ASN D N 1
ATOM 5131 C CA . ASN D 1 65 ? 25.318 -36.091 1.340 1.00 16.88 65 ASN D CA 1
ATOM 5132 C C . ASN D 1 65 ? 24.703 -37.486 1.245 1.00 16.06 65 ASN D C 1
ATOM 5133 O O . ASN D 1 65 ? 24.466 -38.161 2.249 1.00 21.69 65 ASN D O 1
ATOM 5138 N N . PHE D 1 66 ? 24.433 -37.911 0.022 1.00 21.15 66 PHE D N 1
ATOM 5139 C CA . PHE D 1 66 ? 23.774 -39.190 -0.229 1.00 18.04 66 PHE D CA 1
ATOM 5140 C C . PHE D 1 66 ? 24.666 -40.352 0.199 1.00 14.64 66 PHE D C 1
ATOM 5141 O O . PHE D 1 66 ? 24.285 -41.154 1.055 1.00 16.10 66 PHE D O 1
ATOM 5149 N N . HIS D 1 67 ? 25.863 -40.417 -0.384 1.00 17.11 67 HIS D N 1
ATOM 5150 C CA . HIS D 1 67 ? 26.820 -41.491 -0.113 1.00 14.48 67 HIS D CA 1
ATOM 5151 C C . HIS D 1 67 ? 27.460 -41.403 1.274 1.00 16.09 67 HIS D C 1
ATOM 5152 O O . HIS D 1 67 ? 27.649 -42.421 1.945 1.00 19.80 67 HIS D O 1
ATOM 5159 N N . GLY D 1 68 ? 27.805 -40.192 1.699 1.00 21.55 68 GLY D N 1
ATOM 5160 C CA . GLY D 1 68 ? 28.327 -39.982 3.040 1.00 18.05 68 GLY D CA 1
ATOM 5161 C C . GLY D 1 68 ? 27.292 -40.296 4.105 1.00 20.29 68 GLY D C 1
ATOM 5162 O O . GLY D 1 68 ? 27.618 -40.742 5.211 1.00 16.28 68 GLY D O 1
ATOM 5163 N N . GLY D 1 69 ? 26.036 -40.048 3.772 1.00 22.00 69 GLY D N 1
ATOM 5164 C CA . GLY D 1 69 ? 24.948 -40.421 4.648 1.00 21.23 69 GLY D CA 1
ATOM 5165 C C . GLY D 1 69 ? 24.790 -41.921 4.667 1.00 15.66 69 GLY D C 1
ATOM 5166 O O . GLY D 1 69 ? 24.710 -42.507 5.739 1.00 19.15 69 GLY D O 1
ATOM 5167 N N . GLY D 1 70 ? 24.764 -42.538 3.488 1.00 15.63 70 GLY D N 1
ATOM 5168 C CA . GLY D 1 70 ? 24.598 -43.973 3.379 1.00 14.12 70 GLY D CA 1
ATOM 5169 C C . GLY D 1 70 ? 25.666 -44.726 4.153 1.00 20.04 70 GLY D C 1
ATOM 5170 O O . GLY D 1 70 ? 25.346 -45.602 4.956 1.00 19.90 70 GLY D O 1
ATOM 5171 N N . HIS D 1 71 ? 26.932 -44.381 3.930 1.00 19.21 71 HIS D N 1
ATOM 5172 C CA . HIS D 1 71 ? 28.052 -45.048 4.618 1.00 19.96 71 HIS D CA 1
ATOM 5173 C C . HIS D 1 71 ? 27.891 -44.967 6.148 1.00 20.45 71 HIS D C 1
ATOM 5174 O O . HIS D 1 71 ? 28.024 -45.969 6.858 1.00 19.54 71 HIS D O 1
ATOM 5181 N N . LEU D 1 72 ? 27.591 -43.773 6.641 1.00 17.34 72 LEU D N 1
ATOM 5182 C CA . LEU D 1 72 ? 27.411 -43.555 8.068 1.00 19.51 72 LEU D CA 1
ATOM 5183 C C 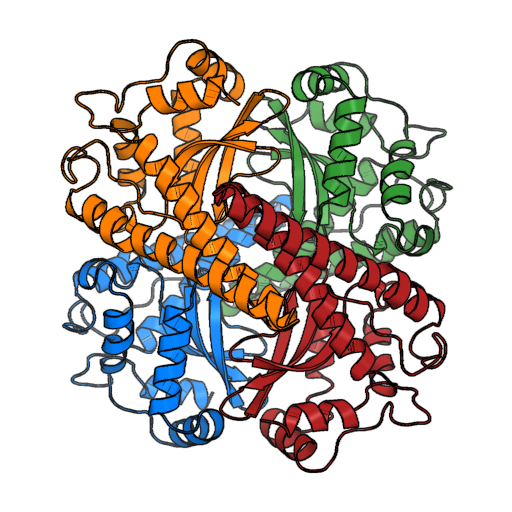. LEU D 1 72 ? 26.235 -44.355 8.581 1.00 20.38 72 LEU D C 1
ATOM 5184 O O . LEU D 1 72 ? 26.352 -45.073 9.571 1.00 21.32 72 LEU D O 1
ATOM 5189 N N . ASN D 1 73 ? 25.096 -44.198 7.910 1.00 20.84 73 ASN D N 1
ATOM 5190 C CA . ASN D 1 73 ? 23.847 -44.777 8.371 1.00 18.36 73 ASN D CA 1
ATOM 5191 C C . ASN D 1 73 ? 23.979 -46.283 8.499 1.00 20.00 73 ASN D C 1
ATOM 5192 O O . ASN D 1 73 ? 23.570 -46.864 9.495 1.00 19.28 73 ASN D O 1
ATOM 5197 N N . HIS D 1 74 ? 24.580 -46.916 7.498 1.00 19.84 74 HIS D N 1
ATOM 5198 C CA . HIS D 1 74 ? 24.683 -48.369 7.510 1.00 18.61 74 HIS D CA 1
ATOM 5199 C C . HIS D 1 74 ? 25.696 -48.859 8.527 1.00 17.20 74 HIS D C 1
ATOM 5200 O O . HIS D 1 74 ? 25.488 -49.895 9.170 1.00 18.85 74 HIS D O 1
ATOM 5207 N N . THR D 1 75 ? 26.761 -48.092 8.717 1.00 22.07 75 THR D N 1
ATOM 5208 C CA . THR D 1 75 ? 27.765 -48.435 9.717 1.00 19.34 75 THR D CA 1
ATOM 5209 C C . THR D 1 75 ? 27.135 -48.533 11.100 1.00 21.91 75 THR D C 1
ATOM 5210 O O . THR D 1 75 ? 27.371 -49.499 11.823 1.00 20.70 75 THR D O 1
ATOM 5214 N N . LEU D 1 76 ? 26.335 -47.535 11.459 1.00 20.98 76 LEU D N 1
ATOM 5215 C CA . LEU D 1 76 ? 25.635 -47.530 12.748 1.00 21.17 76 LEU D CA 1
ATOM 5216 C C . LEU D 1 76 ? 24.565 -48.600 12.789 1.00 16.60 76 LEU D C 1
ATOM 5217 O O . LEU D 1 76 ? 24.239 -49.121 13.845 1.00 17.76 76 LEU D O 1
ATOM 5222 N N . PHE D 1 77 ? 24.010 -48.917 11.629 1.00 15.72 77 PHE D N 1
ATOM 5223 C CA . PHE D 1 77 ? 22.949 -49.912 11.549 1.00 20.11 77 PHE D CA 1
ATOM 5224 C C . PHE D 1 77 ? 23.441 -51.334 11.929 1.00 18.63 77 PHE D C 1
ATOM 5225 O O . PHE D 1 77 ? 22.835 -51.987 12.780 1.00 19.00 77 PHE D O 1
ATOM 5233 N N . TRP D 1 78 ? 24.530 -51.810 11.326 1.00 18.68 78 TRP D N 1
ATOM 5234 C CA . TRP D 1 78 ? 25.038 -53.148 11.634 1.00 13.76 78 TRP D CA 1
ATOM 5235 C C . TRP D 1 78 ? 25.460 -53.201 13.097 1.00 17.30 78 TRP D C 1
ATOM 5236 O O . TRP D 1 78 ? 25.260 -54.200 13.779 1.00 16.79 78 TRP D O 1
ATOM 5247 N N . GLU D 1 79 ? 26.046 -52.108 13.563 1.00 17.73 79 GLU D N 1
ATOM 5248 C CA . GLU D 1 79 ? 26.493 -51.993 14.938 1.00 20.03 79 GLU D CA 1
ATOM 5249 C C . GLU D 1 79 ? 25.357 -52.260 15.926 1.00 19.35 79 GLU D C 1
ATOM 5250 O O . GLU D 1 79 ? 25.559 -52.976 16.901 1.00 19.04 79 GLU D O 1
ATOM 5256 N N . ASN D 1 80 ? 24.167 -51.707 15.676 1.00 22.04 80 ASN D N 1
ATOM 5257 C CA . ASN D 1 80 ? 23.021 -51.951 16.567 1.00 19.96 80 ASN D CA 1
ATOM 5258 C C . ASN D 1 80 ? 22.105 -53.078 16.068 1.00 19.90 80 ASN D C 1
ATOM 5259 O O . ASN D 1 80 ? 20.903 -53.071 16.299 1.00 21.07 80 ASN D O 1
ATOM 5264 N N . LEU D 1 81 ? 22.703 -54.042 15.377 1.00 19.72 81 LEU D N 1
ATOM 5265 C CA . LEU D 1 81 ? 22.031 -55.292 15.022 1.00 17.84 81 LEU D CA 1
ATOM 5266 C C . LEU D 1 81 ? 22.867 -56.493 15.476 1.00 22.82 81 LEU D C 1
ATOM 5267 O O . LEU D 1 81 ? 24.086 -56.521 15.287 1.00 19.90 81 LEU D O 1
ATOM 5272 N N . ALA D 1 82 ? 22.211 -57.489 16.068 1.00 27.35 82 ALA D N 1
ATOM 5273 C CA . ALA D 1 82 ? 22.910 -58.649 16.618 1.00 20.68 82 ALA D CA 1
ATOM 5274 C C . ALA D 1 82 ? 22.005 -59.879 16.702 1.00 20.08 82 ALA D C 1
ATOM 5275 O O . ALA D 1 82 ? 20.788 -59.742 16.759 1.00 19.79 82 ALA D O 1
ATOM 5277 N N . PRO D 1 83 ? 22.600 -61.087 16.699 1.00 21.35 83 PRO D N 1
ATOM 5278 C CA . PRO D 1 83 ? 21.792 -62.312 16.737 1.00 26.43 83 PRO D CA 1
ATOM 5279 C C . PRO D 1 83 ? 20.934 -62.386 17.988 1.00 23.64 83 PRO D C 1
ATOM 5280 O O . PRO D 1 83 ? 21.381 -62.000 19.063 1.00 23.35 83 PRO D O 1
ATOM 5284 N N . ALA D 1 84 ? 19.705 -62.862 17.839 1.00 25.55 84 ALA D N 1
ATOM 5285 C CA . ALA D 1 84 ? 18.740 -62.835 18.932 1.00 24.34 84 ALA D CA 1
ATOM 5286 C C . ALA D 1 84 ? 19.210 -63.706 20.101 1.00 32.25 84 ALA D C 1
ATOM 5287 O O . ALA D 1 84 ? 19.005 -63.366 21.274 1.00 28.13 84 ALA D O 1
ATOM 5289 N N . SER D 1 85 ? 19.863 -64.816 19.781 1.00 29.78 85 SER D N 1
ATOM 5290 C CA . SER D 1 85 ? 20.323 -65.737 20.810 1.00 30.97 85 SER D CA 1
ATOM 5291 C C . SER D 1 85 ? 21.434 -65.121 21.665 1.00 27.90 85 SER D C 1
ATOM 5292 O O . SER D 1 85 ? 21.652 -65.561 22.790 1.00 36.31 85 SER D O 1
ATOM 5295 N N . ARG D 1 86 ? 22.113 -64.093 21.155 1.00 31.97 86 ARG D N 1
ATOM 5296 C CA . ARG D 1 86 ? 23.255 -63.497 21.868 1.00 29.11 86 ARG D CA 1
ATOM 5297 C C . ARG D 1 86 ? 22.914 -62.126 22.454 1.00 29.64 86 ARG D C 1
ATOM 5298 O O . ARG D 1 86 ? 22.211 -62.069 23.466 1.00 32.84 86 ARG D O 1
ATOM 5306 N N . GLU D 1 87 ? 23.388 -61.030 21.860 1.00 28.21 87 GLU D N 1
ATOM 5307 C CA . GLU D 1 87 ? 23.085 -59.708 22.434 1.00 34.79 87 GLU D CA 1
ATOM 5308 C C . GLU D 1 87 ? 22.022 -58.941 21.653 1.00 24.21 87 GLU D C 1
ATOM 5309 O O . GLU D 1 87 ? 21.772 -57.771 21.924 1.00 23.73 87 GLU D O 1
ATOM 5315 N N . GLY D 1 88 ? 21.373 -59.615 20.711 1.00 24.74 88 GLY D N 1
ATOM 5316 C CA . GLY D 1 88 ? 20.272 -59.017 19.978 1.00 24.17 88 GLY D CA 1
ATOM 5317 C C . GLY D 1 88 ? 18.955 -59.228 20.710 1.00 23.92 88 GLY D C 1
ATOM 5318 O O . GLY D 1 88 ? 18.770 -60.237 21.388 1.00 24.16 88 GLY D O 1
ATOM 5319 N N . GLY D 1 89 ? 18.045 -58.266 20.590 1.00 21.79 89 GLY D N 1
ATOM 5320 C CA . GLY D 1 89 ? 16.720 -58.383 21.176 1.00 26.34 89 GLY D CA 1
ATOM 5321 C C . GLY D 1 89 ? 16.623 -57.914 22.614 1.00 21.35 89 GLY D C 1
ATOM 5322 O O . GLY D 1 89 ? 17.546 -57.295 23.137 1.00 29.95 89 GLY D O 1
ATOM 5323 N N . GLY D 1 90 ? 15.497 -58.210 23.253 1.00 22.75 90 GLY D N 1
ATOM 5324 C CA . GLY D 1 90 ? 15.270 -57.799 24.627 1.00 30.92 90 GLY D CA 1
ATOM 5325 C C . GLY D 1 90 ? 14.988 -56.310 24.723 1.00 30.85 90 GLY D C 1
ATOM 5326 O O . GLY D 1 90 ? 14.368 -55.735 23.831 1.00 25.38 90 GLY D O 1
ATOM 5327 N N . GLU D 1 91 ? 15.438 -55.688 25.810 1.00 26.82 91 GLU D N 1
ATOM 5328 C CA . GLU D 1 91 ? 15.284 -54.243 26.001 1.00 27.75 91 GLU D CA 1
ATOM 5329 C C . GLU D 1 91 ? 16.456 -53.698 26.825 1.00 27.47 91 GLU D C 1
ATOM 5330 O O . GLU D 1 91 ? 17.165 -54.469 27.468 1.00 29.97 91 GLU D O 1
ATOM 5336 N N . PRO D 1 92 ? 16.674 -52.371 26.805 1.00 28.21 92 PRO D N 1
ATOM 5337 C CA . PRO D 1 92 ? 17.856 -51.849 27.498 1.00 31.27 92 PRO D CA 1
ATOM 5338 C C . PRO D 1 92 ? 17.686 -51.862 29.006 1.00 31.84 92 PRO D C 1
ATOM 5339 O O . PRO D 1 92 ? 16.629 -52.242 29.496 1.00 37.46 92 PRO D O 1
ATOM 5343 N N . ASP D 1 93 ? 18.722 -51.469 29.733 1.00 32.75 93 ASP D N 1
ATOM 5344 C CA . ASP D 1 93 ? 18.632 -51.393 31.179 1.00 34.51 93 ASP D CA 1
ATOM 5345 C C . ASP D 1 93 ? 19.388 -50.163 31.664 1.00 37.38 93 ASP D C 1
ATOM 5346 O O . ASP D 1 93 ? 19.868 -49.370 30.850 1.00 36.64 93 ASP D O 1
ATOM 5351 N N . GLY D 1 94 ? 19.477 -49.999 32.981 1.00 31.60 94 GLY D N 1
ATOM 5352 C CA . GLY D 1 94 ? 20.279 -48.942 33.564 1.00 29.92 94 GLY D CA 1
ATOM 5353 C C . GLY D 1 94 ? 19.845 -47.553 33.137 1.00 32.19 94 GLY D C 1
ATOM 5354 O O . GLY D 1 94 ? 18.655 -47.252 33.087 1.00 33.95 94 GLY D O 1
ATOM 5355 N N . ALA D 1 95 ? 20.827 -46.719 32.805 1.00 30.97 95 ALA D N 1
ATOM 5356 C CA . ALA D 1 95 ? 20.614 -45.302 32.498 1.00 30.35 95 ALA D CA 1
ATOM 5357 C C . ALA D 1 95 ? 19.784 -45.043 31.234 1.00 31.07 95 ALA D C 1
ATOM 5358 O O . ALA D 1 95 ? 19.006 -44.089 31.182 1.00 22.84 95 ALA D O 1
ATOM 5360 N N . LEU D 1 96 ? 19.980 -45.869 30.210 1.00 29.61 96 LEU D N 1
ATOM 5361 C CA . LEU D 1 96 ? 19.270 -45.712 28.941 1.00 26.92 96 LEU D CA 1
ATOM 5362 C C . LEU D 1 96 ? 17.784 -46.016 29.117 1.00 30.82 96 LEU D C 1
ATOM 5363 O O . LEU D 1 96 ? 16.929 -45.278 28.625 1.00 29.86 96 LEU D O 1
ATOM 5368 N N . LYS D 1 97 ? 17.483 -47.101 29.826 1.00 29.56 97 LYS D N 1
ATOM 5369 C CA . LYS D 1 97 ? 16.102 -47.452 30.143 1.00 28.22 97 LYS D CA 1
ATOM 5370 C C . LYS D 1 97 ? 15.395 -46.313 30.862 1.00 32.05 97 LYS D C 1
ATOM 5371 O O . LYS D 1 97 ? 14.260 -45.965 30.532 1.00 34.41 97 LYS D O 1
ATOM 5377 N N . LYS D 1 98 ? 16.075 -45.725 31.839 1.00 33.46 98 LYS D N 1
ATOM 5378 C CA . LYS D 1 98 ? 15.474 -44.699 32.678 1.00 28.47 98 LYS D CA 1
ATOM 5379 C C . LYS D 1 98 ? 15.088 -43.454 31.882 1.00 31.45 98 LYS D C 1
ATOM 5380 O O . LYS D 1 98 ? 14.055 -42.839 32.150 1.00 31.66 98 LYS D O 1
ATOM 5386 N N . ALA D 1 99 ? 15.913 -43.083 30.905 1.00 31.32 99 ALA D N 1
ATOM 5387 C CA . ALA D 1 99 ? 15.639 -41.905 30.085 1.00 26.81 99 ALA D CA 1
ATOM 5388 C C . ALA D 1 99 ? 14.540 -42.199 29.073 1.00 28.51 99 ALA D C 1
ATOM 5389 O O . ALA D 1 99 ? 13.750 -41.318 28.738 1.00 29.62 99 ALA D O 1
ATOM 5391 N N . ILE D 1 100 ? 14.498 -43.432 28.575 1.00 27.33 100 ILE D N 1
ATOM 5392 C CA . ILE D 1 100 ? 13.434 -43.842 27.662 1.00 27.98 100 ILE D CA 1
ATOM 5393 C C . ILE D 1 100 ? 12.094 -43.737 28.386 1.00 26.96 100 ILE D C 1
ATOM 5394 O O . ILE D 1 100 ? 11.137 -43.187 27.860 1.00 30.68 100 ILE D O 1
ATOM 5399 N N . GLU D 1 101 ? 12.034 -44.245 29.606 1.00 31.59 101 GLU D N 1
ATOM 5400 C CA . GLU D 1 101 ? 10.825 -44.130 30.402 1.00 31.55 101 GLU D CA 1
ATOM 5401 C C . GLU D 1 101 ? 10.440 -42.671 30.657 1.00 31.14 101 GLU D C 1
ATOM 5402 O O . GLU D 1 101 ? 9.270 -42.315 30.568 1.00 32.62 101 GLU D O 1
ATOM 5408 N N . ALA D 1 102 ? 11.432 -41.833 30.947 1.00 27.24 102 ALA D N 1
ATOM 5409 C CA . ALA D 1 102 ? 11.196 -40.435 31.284 1.00 28.83 102 ALA D CA 1
ATOM 5410 C C . ALA D 1 102 ? 10.799 -39.581 30.077 1.00 31.60 102 ALA D C 1
ATOM 5411 O O . ALA D 1 102 ? 10.186 -38.521 30.234 1.00 35.97 102 ALA D O 1
ATOM 5413 N N . ASP D 1 103 ? 11.164 -40.044 28.883 1.00 32.54 103 ASP D N 1
ATOM 5414 C CA . ASP D 1 103 ? 10.922 -39.311 27.642 1.00 29.97 103 ASP D CA 1
ATOM 5415 C C . ASP D 1 103 ? 9.797 -39.913 26.788 1.00 32.85 103 ASP D C 1
ATOM 5416 O O . ASP D 1 103 ? 9.282 -39.250 25.877 1.00 35.22 103 ASP D O 1
ATOM 5421 N N . PHE D 1 104 ? 9.425 -41.161 27.070 1.00 27.35 104 PHE D N 1
ATOM 5422 C CA . PHE D 1 104 ? 8.405 -41.863 26.285 1.00 26.93 104 PHE D CA 1
ATOM 5423 C C . PHE D 1 104 ? 7.353 -42.548 27.153 1.00 28.63 104 PHE D C 1
ATOM 5424 O O . PHE D 1 104 ? 6.358 -43.041 26.630 1.00 28.23 104 PHE D O 1
ATOM 5432 N N . GLY D 1 105 ? 7.584 -42.586 28.466 1.00 28.99 105 GLY D N 1
ATOM 5433 C CA . GLY D 1 105 ? 6.651 -43.179 29.407 1.00 23.50 105 GLY D CA 1
ATOM 5434 C C . GLY D 1 105 ? 7.028 -44.607 29.730 1.00 26.64 105 GLY D C 1
ATOM 5435 O O . GLY D 1 105 ? 7.155 -44.977 30.894 1.00 24.10 105 GLY D O 1
ATOM 5436 N N . SER D 1 106 ? 7.211 -45.411 28.688 1.00 30.27 106 SER D N 1
ATOM 5437 C CA . SER D 1 106 ? 7.688 -46.779 28.838 1.00 26.60 106 SER D CA 1
ATOM 5438 C C . SER D 1 106 ? 8.461 -47.195 27.588 1.00 26.14 106 SER D C 1
ATOM 5439 O O . SER D 1 106 ? 8.384 -46.535 26.550 1.00 27.41 106 SER D O 1
ATOM 5442 N N . PHE D 1 107 ? 9.206 -48.291 27.687 1.00 24.39 107 PHE D N 1
ATOM 5443 C CA . PHE D 1 107 ? 9.886 -48.860 26.521 1.00 27.94 107 PHE D CA 1
ATOM 5444 C C . PHE D 1 107 ? 8.888 -49.308 25.454 1.00 28.68 107 PHE D C 1
ATOM 5445 O O . PHE D 1 107 ? 9.145 -49.200 24.250 1.00 23.93 107 PHE D O 1
ATOM 5453 N N . GLU D 1 108 ? 7.749 -49.820 25.906 1.00 26.37 108 GLU D N 1
ATOM 5454 C CA . GLU D 1 108 ? 6.736 -50.356 25.013 1.00 24.03 108 GLU D CA 1
ATOM 5455 C C . GLU D 1 108 ? 6.064 -49.235 24.215 1.00 26.35 108 GLU D C 1
ATOM 5456 O O . GLU D 1 108 ? 5.734 -49.407 23.037 1.00 26.70 108 GLU D O 1
ATOM 5462 N N . THR D 1 109 ? 5.883 -48.084 24.856 1.00 23.33 109 THR D N 1
ATOM 5463 C CA . THR D 1 109 ? 5.310 -46.920 24.195 1.00 24.74 109 THR D CA 1
ATOM 5464 C C . THR D 1 109 ? 6.305 -46.325 23.197 1.00 25.49 109 THR D C 1
ATOM 5465 O O . THR D 1 109 ? 5.913 -45.858 22.134 1.00 26.90 109 THR D O 1
ATOM 5469 N N . PHE D 1 110 ? 7.590 -46.364 23.539 1.00 24.04 110 PHE D N 1
ATOM 5470 C CA . PHE D 1 110 ? 8.645 -45.921 22.627 1.00 25.53 110 PHE D CA 1
ATOM 5471 C C . PHE D 1 110 ? 8.678 -46.804 21.383 1.00 23.60 110 PHE D C 1
ATOM 5472 O O . PHE D 1 110 ? 8.813 -46.311 20.265 1.00 22.59 110 PHE D O 1
ATOM 5480 N N . ARG D 1 111 ? 8.560 -48.110 21.603 1.00 23.38 111 ARG D N 1
ATOM 5481 C CA A ARG D 1 111 ? 8.572 -49.084 20.522 0.36 25.76 111 ARG D CA 1
ATOM 5482 C CA B ARG D 1 111 ? 8.566 -49.089 20.518 0.64 25.77 111 ARG D CA 1
ATOM 5483 C C . ARG D 1 111 ? 7.453 -48.775 19.532 1.00 26.09 111 ARG D C 1
ATOM 5484 O O . ARG D 1 111 ? 7.682 -48.695 18.324 1.00 27.99 111 ARG D O 1
ATOM 5499 N N . LYS D 1 112 ? 6.246 -48.596 20.058 1.00 28.03 112 LYS D N 1
ATOM 5500 C CA . LYS D 1 112 ? 5.079 -48.274 19.244 1.00 27.71 112 LYS D CA 1
ATOM 5501 C C . LYS D 1 112 ? 5.291 -47.016 18.405 1.00 19.67 112 LYS D C 1
ATOM 5502 O O . LYS D 1 112 ? 5.058 -47.019 17.204 1.00 23.23 112 LYS D O 1
ATOM 5508 N N . GLN D 1 113 ? 5.751 -45.945 19.039 1.00 23.35 113 GLN D N 1
ATOM 5509 C CA . GLN D 1 113 ? 5.967 -44.680 18.350 1.00 20.22 113 GLN D CA 1
ATOM 5510 C C . GLN D 1 113 ? 7.014 -44.800 17.260 1.00 22.94 113 GLN D C 1
ATOM 5511 O O . GLN D 1 113 ? 6.927 -44.132 16.223 1.00 20.81 113 GLN D O 1
ATOM 5517 N N . MET D 1 114 ? 8.024 -45.632 17.501 1.00 25.24 114 MET D N 1
ATOM 5518 C CA . MET D 1 114 ? 9.080 -45.813 16.513 1.00 24.29 114 MET D CA 1
ATOM 5519 C C . MET D 1 114 ? 8.545 -46.617 15.337 1.00 23.57 114 MET D C 1
ATOM 5520 O O . MET D 1 114 ? 8.837 -46.306 14.181 1.00 27.05 114 MET D O 1
ATOM 5525 N N . ASN D 1 115 ? 7.766 -47.653 15.631 1.00 21.88 115 ASN D N 1
ATOM 5526 C CA . ASN D 1 115 ? 7.128 -48.430 14.576 1.00 20.97 115 ASN D CA 1
ATOM 5527 C C . ASN D 1 115 ? 6.154 -47.557 13.806 1.00 21.71 115 ASN D C 1
ATOM 5528 O O . ASN D 1 115 ? 6.052 -47.654 12.586 1.00 19.08 115 ASN D O 1
ATOM 5533 N N . ALA D 1 116 ? 5.433 -46.707 14.530 1.00 21.15 116 ALA D N 1
ATOM 5534 C CA . ALA D 1 116 ? 4.519 -45.754 13.915 1.00 19.65 116 ALA D CA 1
ATOM 5535 C C . ALA D 1 116 ? 5.298 -44.774 13.038 1.00 19.84 116 ALA D C 1
ATOM 5536 O O . ALA D 1 116 ? 4.877 -44.436 11.928 1.00 17.35 116 ALA D O 1
ATOM 5538 N N . ALA D 1 117 ? 6.434 -44.315 13.555 1.00 20.11 117 ALA D N 1
ATOM 5539 C CA . ALA D 1 117 ? 7.275 -43.368 12.841 1.00 20.17 117 ALA D CA 1
ATOM 5540 C C . ALA D 1 117 ? 7.799 -44.014 11.572 1.00 21.35 117 ALA D C 1
ATOM 5541 O O . ALA D 1 117 ? 7.823 -43.390 10.509 1.00 21.79 117 ALA D O 1
ATOM 5543 N N . LEU D 1 118 ? 8.214 -45.269 11.681 1.00 19.94 118 LEU D N 1
ATOM 5544 C CA . LEU D 1 118 ? 8.720 -45.986 10.523 1.00 17.87 118 LEU D CA 1
ATOM 5545 C C . LEU D 1 118 ? 7.628 -46.109 9.484 1.00 17.62 118 LEU D C 1
ATOM 5546 O O . LEU D 1 118 ? 7.863 -45.914 8.303 1.00 17.87 118 LEU D O 1
ATOM 5551 N N . THR D 1 119 ? 6.428 -46.439 9.939 1.00 19.40 119 THR D N 1
ATOM 5552 C CA . THR D 1 119 ? 5.296 -46.649 9.050 1.00 17.58 119 THR D CA 1
ATOM 5553 C C . THR D 1 119 ? 4.966 -45.401 8.256 1.00 22.33 119 THR D C 1
ATOM 5554 O O . THR D 1 119 ? 4.638 -45.480 7.071 1.00 21.12 119 THR D O 1
ATOM 5558 N N . GLY D 1 120 ? 5.041 -44.248 8.917 1.00 19.64 120 GLY D N 1
ATOM 5559 C CA . GLY D 1 120 ? 4.659 -42.988 8.306 1.00 23.77 120 GLY D CA 1
ATOM 5560 C C . GLY D 1 120 ? 5.590 -42.470 7.220 1.00 21.18 120 GLY D C 1
ATOM 5561 O O . GLY D 1 120 ? 5.224 -41.550 6.497 1.00 22.05 120 GLY D O 1
ATOM 5562 N N . ILE D 1 121 ? 6.783 -43.052 7.095 1.00 21.06 121 ILE D N 1
ATOM 5563 C CA . ILE D 1 121 ? 7.764 -42.604 6.101 1.00 19.64 121 ILE D CA 1
ATOM 5564 C C . ILE D 1 121 ? 7.267 -42.868 4.682 1.00 19.68 121 ILE D C 1
ATOM 5565 O O . ILE D 1 121 ? 6.931 -43.993 4.331 1.00 23.69 121 ILE D O 1
ATOM 5570 N N . GLN D 1 122 ? 7.228 -41.813 3.878 1.00 22.19 122 GLN D N 1
ATOM 5571 C CA . GLN D 1 122 ? 6.785 -41.873 2.493 1.00 19.23 122 GLN D CA 1
ATOM 5572 C C . GLN D 1 122 ? 7.992 -41.977 1.564 1.00 16.41 122 GLN D C 1
ATOM 5573 O O . GLN D 1 122 ? 8.751 -41.024 1.424 1.00 16.45 122 GLN D O 1
ATOM 5579 N N . GLY D 1 123 ? 8.184 -43.148 0.962 1.00 18.09 123 GLY D N 1
ATOM 5580 C CA . GLY D 1 123 ? 9.360 -43.411 0.155 1.00 17.68 123 GLY D CA 1
ATOM 5581 C C . GLY D 1 123 ? 10.517 -44.019 0.936 1.00 13.01 123 GLY D C 1
ATOM 5582 O O . GLY D 1 123 ? 10.322 -44.820 1.838 1.00 16.33 123 GLY D O 1
ATOM 5583 N N . SER D 1 124 ? 11.732 -43.638 0.560 1.00 16.99 124 SER D N 1
ATOM 5584 C CA . SER D 1 124 ? 12.951 -44.219 1.109 1.00 14.71 124 SER D CA 1
ATOM 5585 C C . SER D 1 124 ? 13.413 -43.366 2.296 1.00 17.08 124 SER D C 1
ATOM 5586 O O . SER D 1 124 ? 13.367 -42.132 2.223 1.00 15.78 124 SER D O 1
ATOM 5589 N N . GLY D 1 125 ? 13.857 -44.008 3.379 1.00 15.89 125 GLY D N 1
ATOM 5590 C CA . GLY D 1 125 ? 14.284 -43.284 4.563 1.00 16.88 125 GLY D CA 1
ATOM 5591 C C . GLY D 1 125 ? 14.544 -44.118 5.814 1.00 15.12 125 GLY D C 1
ATOM 5592 O O . GLY D 1 125 ? 14.495 -45.345 5.785 1.00 13.18 125 GLY D O 1
ATOM 5593 N N . TRP D 1 126 ? 14.824 -43.418 6.913 1.00 17.51 126 TRP D N 1
ATOM 5594 C CA . TRP D 1 126 ? 15.233 -44.013 8.186 1.00 15.60 126 TRP D CA 1
ATOM 5595 C C . TRP D 1 126 ? 14.445 -43.411 9.346 1.00 16.33 126 TRP D C 1
ATOM 5596 O O . TRP D 1 126 ? 14.048 -42.253 9.282 1.00 16.54 126 TRP D O 1
ATOM 5607 N N . ALA D 1 127 ? 14.242 -44.198 10.403 1.00 15.92 127 ALA D N 1
ATOM 5608 C CA . ALA D 1 127 ? 13.793 -43.685 11.687 1.00 17.84 127 ALA D CA 1
ATOM 5609 C C . ALA D 1 127 ? 14.882 -43.927 12.728 1.00 19.23 127 ALA D C 1
ATOM 5610 O O . ALA D 1 127 ? 15.505 -44.990 12.760 1.00 15.75 127 ALA D O 1
ATOM 5612 N N . TRP D 1 128 ? 15.107 -42.932 13.579 1.00 19.22 128 TRP D N 1
ATOM 5613 C CA . TRP D 1 128 ? 16.197 -42.985 14.542 1.00 18.93 128 TRP D CA 1
ATOM 5614 C C . TRP D 1 128 ? 15.739 -42.676 15.955 1.00 16.00 128 TRP D C 1
ATOM 5615 O O . TRP D 1 128 ? 14.899 -41.809 16.162 1.00 18.83 128 TRP D O 1
ATOM 5626 N N . LEU D 1 129 ? 16.293 -43.393 16.925 1.00 19.69 129 LEU D N 1
ATOM 5627 C CA . LEU D 1 129 ? 16.311 -42.899 18.292 1.00 17.41 129 LEU D CA 1
ATOM 5628 C C . LEU D 1 129 ? 17.580 -42.046 18.404 1.00 19.34 129 LEU D C 1
ATOM 5629 O O . LEU D 1 129 ? 18.676 -42.488 18.042 1.00 16.41 129 LEU D O 1
ATOM 5634 N N . ALA D 1 130 ? 17.426 -40.821 18.895 1.00 21.04 130 ALA D N 1
ATOM 5635 C CA . ALA D 1 130 ? 18.531 -39.872 18.975 1.00 17.91 130 ALA D CA 1
ATOM 5636 C C . ALA D 1 130 ? 18.50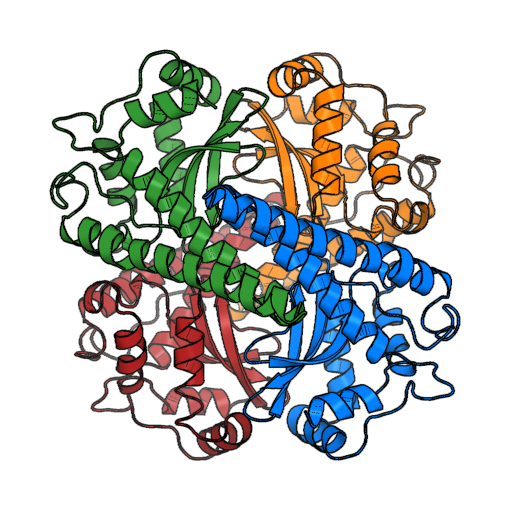2 -39.138 20.312 1.00 21.57 130 ALA D C 1
ATOM 5637 O O . ALA D 1 130 ? 17.510 -39.202 21.033 1.00 23.33 130 ALA D O 1
ATOM 5639 N N . LYS D 1 131 ? 19.595 -38.458 20.648 1.00 20.08 131 LYS D N 1
ATOM 5640 C CA . LYS D 1 131 ? 19.635 -37.635 21.844 1.00 22.15 131 LYS D CA 1
ATOM 5641 C C . LYS D 1 131 ? 20.139 -36.251 21.483 1.00 24.13 131 LYS D C 1
ATOM 5642 O O . LYS D 1 131 ? 20.803 -36.064 20.466 1.00 25.98 131 LYS D O 1
ATOM 5648 N N . ASP D 1 132 ? 19.800 -35.280 22.320 1.00 27.56 132 ASP D N 1
ATOM 5649 C CA . ASP D 1 132 ? 20.402 -33.974 22.248 1.00 25.97 132 ASP D CA 1
ATOM 5650 C C . ASP D 1 132 ? 21.816 -34.125 22.775 1.00 26.19 132 ASP D C 1
ATOM 5651 O O . ASP D 1 132 ? 22.038 -34.814 23.771 1.00 27.27 132 ASP D O 1
ATOM 5656 N N . LYS D 1 133 ? 22.776 -33.516 22.087 1.00 26.75 133 LYS D N 1
ATOM 5657 C CA . LYS D 1 133 ? 24.182 -33.651 22.456 1.00 28.02 133 LYS D CA 1
ATOM 5658 C C . LYS D 1 133 ? 24.461 -33.016 23.817 1.00 31.06 133 LYS D C 1
ATOM 5659 O O . LYS D 1 133 ? 25.345 -33.464 24.544 1.00 30.34 133 LYS D O 1
ATOM 5665 N N . ASP D 1 134 ? 23.689 -31.980 24.152 1.00 35.12 134 ASP D N 1
ATOM 5666 C CA . ASP D 1 134 ? 23.940 -31.150 25.333 1.00 32.50 134 ASP D CA 1
ATOM 5667 C C . ASP D 1 134 ? 23.136 -31.543 26.567 1.00 31.29 134 ASP D C 1
ATOM 5668 O O . ASP D 1 134 ? 23.666 -31.520 27.678 1.00 40.72 134 ASP D O 1
ATOM 5673 N N . SER D 1 135 ? 21.867 -31.895 26.384 1.00 33.16 135 SER D N 1
ATOM 5674 C CA . SER D 1 135 ? 21.012 -32.304 27.508 1.00 31.76 135 SER D CA 1
ATOM 5675 C C . SER D 1 135 ? 20.903 -33.819 27.671 1.00 34.90 135 SER D C 1
ATOM 5676 O O . SER D 1 135 ? 20.719 -34.312 28.783 1.00 42.41 135 SER D O 1
ATOM 5679 N N . GLY D 1 136 ? 21.002 -34.547 26.562 1.00 34.04 136 GLY D N 1
ATOM 5680 C CA . GLY D 1 136 ? 20.778 -35.985 26.551 1.00 31.93 136 GLY D CA 1
ATOM 5681 C C . GLY D 1 136 ? 19.319 -36.348 26.285 1.00 33.58 136 GLY D C 1
ATOM 5682 O O . GLY D 1 136 ? 18.959 -37.531 26.221 1.00 31.23 136 GLY D O 1
ATOM 5683 N N . ASN D 1 137 ? 18.482 -35.326 26.124 1.00 28.73 137 ASN D N 1
ATOM 5684 C CA . ASN D 1 137 ? 17.050 -35.520 25.919 1.00 28.82 137 ASN D CA 1
ATOM 5685 C C . ASN D 1 137 ? 16.778 -36.338 24.661 1.00 33.18 137 ASN D C 1
ATOM 5686 O O . ASN D 1 137 ? 17.350 -36.065 23.597 1.00 27.49 137 ASN D O 1
ATOM 5691 N N . LEU D 1 138 ? 15.894 -37.327 24.785 1.00 27.89 138 LEU D N 1
ATOM 5692 C CA . LEU D 1 138 ? 15.658 -38.288 23.717 1.00 26.12 138 LEU D CA 1
ATOM 5693 C C . LEU D 1 138 ? 14.528 -37.887 22.783 1.00 25.38 138 LEU D C 1
ATOM 5694 O O . LEU D 1 138 ? 13.575 -37.235 23.193 1.00 24.32 138 LEU D O 1
ATOM 5699 N N . ALA D 1 139 ? 14.647 -38.305 21.525 1.00 24.31 139 ALA D N 1
ATOM 5700 C CA . ALA D 1 139 ? 13.638 -38.035 20.503 1.00 25.49 139 ALA D CA 1
ATOM 5701 C C . ALA D 1 139 ? 13.621 -39.128 19.445 1.00 21.91 139 ALA D C 1
ATOM 5702 O O . ALA D 1 139 ? 14.636 -39.779 19.184 1.00 20.18 139 ALA D O 1
ATOM 5704 N N . ILE D 1 140 ? 12.449 -39.331 18.855 1.00 20.21 140 ILE D N 1
ATOM 5705 C CA . ILE D 1 140 ? 12.311 -40.171 17.676 1.00 25.59 140 ILE D CA 1
ATOM 5706 C C . ILE D 1 140 ? 12.290 -39.249 16.467 1.00 24.20 140 ILE D C 1
ATOM 5707 O O . ILE D 1 140 ? 11.420 -38.378 16.355 1.00 25.98 140 ILE D O 1
ATOM 5712 N N . VAL D 1 141 ? 13.261 -39.417 15.580 1.00 20.86 141 VAL D N 1
ATOM 5713 C CA . VAL D 1 141 ? 13.310 -38.624 14.361 1.00 18.26 141 VAL D CA 1
ATOM 5714 C C . VAL D 1 141 ? 13.273 -39.539 13.150 1.00 19.21 141 VAL D C 1
ATOM 5715 O O . VAL D 1 141 ? 13.587 -40.722 13.249 1.00 19.39 141 VAL D O 1
ATOM 5719 N N . THR D 1 142 ? 12.883 -38.980 12.010 1.00 22.52 142 THR D N 1
ATOM 5720 C CA . THR D 1 142 ? 12.973 -39.687 10.742 1.00 23.53 142 THR D CA 1
ATOM 5721 C C . THR D 1 142 ? 13.863 -38.885 9.795 1.00 22.31 142 THR D C 1
ATOM 5722 O O . THR D 1 142 ? 14.048 -37.680 9.977 1.00 19.55 142 THR D O 1
ATOM 5726 N N . ARG D 1 143 ? 14.420 -39.574 8.803 1.00 21.96 143 ARG D N 1
ATOM 5727 C CA . ARG D 1 143 ? 15.278 -38.955 7.797 1.00 21.87 143 ARG D CA 1
ATOM 5728 C C . ARG D 1 143 ? 14.887 -39.486 6.434 1.00 19.84 143 ARG D C 1
ATOM 5729 O O . ARG D 1 143 ? 14.571 -40.663 6.294 1.00 20.96 143 ARG D O 1
ATOM 5737 N N . ALA D 1 144 ? 14.887 -38.608 5.437 1.00 20.34 144 ALA D N 1
ATOM 5738 C CA . ALA D 1 144 ? 14.561 -38.992 4.078 1.00 18.15 144 ALA D CA 1
ATOM 5739 C C . ALA D 1 144 ? 15.815 -39.552 3.412 1.00 21.19 144 ALA D C 1
ATOM 5740 O O . ALA D 1 144 ? 16.915 -39.074 3.661 1.00 21.00 144 ALA D O 1
ATOM 5742 N N . ASN D 1 145 ? 15.644 -40.571 2.574 1.00 21.41 145 ASN D N 1
ATOM 5743 C CA . ASN D 1 145 ? 16.746 -41.112 1.786 1.00 20.76 145 ASN D CA 1
ATOM 5744 C C . ASN D 1 145 ? 17.933 -41.503 2.668 1.00 15.90 145 ASN D C 1
ATOM 5745 O O . ASN D 1 145 ? 17.749 -42.275 3.608 1.00 19.75 145 ASN D O 1
ATOM 5750 N N . GLN D 1 146 ? 19.130 -40.989 2.397 1.00 14.47 146 GLN D N 1
ATOM 5751 C CA . GLN D 1 146 ? 20.263 -41.246 3.299 1.00 16.50 146 GLN D CA 1
ATOM 5752 C C . GLN D 1 146 ? 20.660 -40.033 4.158 1.00 16.35 146 GLN D C 1
ATOM 5753 O O . GLN D 1 146 ? 21.754 -40.008 4.712 1.00 16.93 146 GLN D O 1
ATOM 5759 N N . ASP D 1 147 ? 19.790 -39.030 4.276 1.00 17.22 147 ASP D N 1
ATOM 5760 C CA . ASP D 1 147 ? 20.100 -37.877 5.128 1.00 18.65 147 ASP D CA 1
ATOM 5761 C C . ASP D 1 147 ? 20.427 -38.366 6.544 1.00 21.04 147 ASP D C 1
ATOM 5762 O O . ASP D 1 147 ? 19.711 -39.207 7.082 1.00 20.86 147 ASP D O 1
ATOM 5767 N N . PRO D 1 148 ? 21.545 -37.896 7.134 1.00 21.52 148 PRO D N 1
ATOM 5768 C CA . PRO D 1 148 ? 21.904 -38.429 8.458 1.00 20.77 148 PRO D CA 1
ATOM 5769 C C . PRO D 1 148 ? 21.356 -37.660 9.671 1.00 22.52 148 PRO D C 1
ATOM 5770 O O . PRO D 1 148 ? 20.724 -36.619 9.527 1.00 22.43 148 PRO D O 1
ATOM 5774 N N . VAL D 1 149 ? 21.582 -38.219 10.858 1.00 22.29 149 VAL D N 1
ATOM 5775 C CA . VAL D 1 149 ? 21.358 -37.521 12.120 1.00 24.63 149 VAL D CA 1
ATOM 5776 C C . VAL D 1 149 ? 22.695 -36.908 12.533 1.00 26.66 149 VAL D C 1
ATOM 5777 O O . VAL D 1 149 ? 23.624 -37.633 12.872 1.00 21.10 149 VAL D O 1
ATOM 5781 N N . THR D 1 150 ? 22.793 -35.583 12.496 1.00 23.81 150 THR D N 1
ATOM 5782 C CA . THR D 1 150 ? 24.042 -34.905 12.815 1.00 32.47 150 THR D CA 1
ATOM 5783 C C . THR D 1 150 ? 23.785 -33.578 13.516 1.00 30.85 150 THR D C 1
ATOM 5784 O O . THR D 1 150 ? 22.654 -33.110 13.577 1.00 32.16 150 THR D O 1
ATOM 5788 N N . GLY D 1 151 ? 24.840 -32.967 14.040 1.00 34.14 151 GLY D N 1
ATOM 5789 C CA . GLY D 1 151 ? 24.696 -31.690 14.713 1.00 38.53 151 GLY D CA 1
ATOM 5790 C C . GLY D 1 151 ? 24.131 -31.805 16.117 1.00 34.58 151 GLY D C 1
ATOM 5791 O O . GLY D 1 151 ? 24.679 -32.515 16.964 1.00 29.80 151 GLY D O 1
ATOM 5792 N N . GLN D 1 152 ? 23.023 -31.110 16.358 1.00 29.57 152 GLN D N 1
ATOM 5793 C CA . GLN D 1 152 ? 22.444 -31.025 17.696 1.00 26.78 152 GLN D CA 1
ATOM 5794 C C . GLN D 1 152 ? 21.960 -32.387 18.171 1.00 26.53 152 GLN D C 1
ATOM 5795 O O . GLN D 1 152 ? 21.768 -32.608 19.366 1.00 23.67 152 GLN D O 1
ATOM 5801 N N . LEU D 1 153 ? 21.785 -33.295 17.218 1.00 27.01 153 LEU D N 1
ATOM 5802 C CA . LEU D 1 153 ? 21.319 -34.640 17.496 1.00 28.15 153 LEU D CA 1
ATOM 5803 C C . LEU D 1 153 ? 22.419 -35.671 17.274 1.00 28.81 153 LEU D C 1
ATOM 5804 O O . LEU D 1 153 ? 23.110 -35.658 16.254 1.00 26.97 153 LEU D O 1
ATOM 5809 N N . VAL D 1 154 ? 22.568 -36.547 18.264 1.00 24.02 154 VAL D N 1
ATOM 5810 C CA . VAL D 1 154 ? 23.445 -37.709 18.204 1.00 25.40 154 VAL D CA 1
ATOM 5811 C C . VAL D 1 154 ? 22.569 -38.949 18.011 1.00 19.00 154 VAL D C 1
ATOM 5812 O O . VAL D 1 154 ? 21.640 -39.163 18.783 1.00 21.43 154 VAL D O 1
ATOM 5816 N N . PRO D 1 155 ? 22.847 -39.763 16.979 1.00 21.75 155 PRO D N 1
ATOM 5817 C CA . PRO D 1 155 ? 22.027 -40.964 16.773 1.00 23.56 155 PRO D CA 1
ATOM 5818 C C . PRO D 1 155 ? 22.419 -42.118 17.708 1.00 23.94 155 PRO D C 1
ATOM 5819 O O . PRO D 1 155 ? 23.607 -42.326 17.934 1.00 23.91 155 PRO D O 1
ATOM 5823 N N . LEU D 1 156 ? 21.427 -42.851 18.217 1.00 21.13 156 LEU D N 1
ATOM 5824 C CA . LEU D 1 156 ? 21.645 -43.941 19.165 1.00 23.14 156 LEU D CA 1
ATOM 5825 C C . LEU D 1 156 ? 21.182 -45.266 18.575 1.00 22.48 156 LEU D C 1
ATOM 5826 O O . LEU D 1 156 ? 21.790 -46.305 18.818 1.00 20.51 156 LEU D O 1
ATOM 5831 N N . MET D 1 157 ? 20.087 -45.234 17.815 1.00 20.14 157 MET D N 1
ATOM 5832 C CA . MET D 1 157 ? 19.527 -46.455 17.248 1.00 20.15 157 MET D CA 1
ATOM 5833 C C . MET D 1 157 ? 18.755 -46.170 15.956 1.00 20.63 157 MET D C 1
ATOM 5834 O O . MET D 1 157 ? 17.833 -45.362 15.933 1.00 19.53 157 MET D O 1
ATOM 5839 N N . GLY D 1 158 ? 19.141 -46.865 14.887 1.00 23.69 158 GLY D N 1
ATOM 5840 C CA . GLY D 1 158 ? 18.571 -46.660 13.568 1.00 18.64 158 GLY D CA 1
ATOM 5841 C C . GLY D 1 158 ? 17.948 -47.920 13.006 1.00 19.36 158 GLY D C 1
ATOM 5842 O O . GLY D 1 158 ? 18.509 -49.012 13.125 1.00 18.08 158 GLY D O 1
ATOM 5843 N N . ILE D 1 159 ? 16.767 -47.759 12.410 1.00 21.27 159 ILE D N 1
ATOM 5844 C CA . ILE D 1 159 ? 16.130 -48.818 11.632 1.00 17.48 159 ILE D CA 1
ATOM 5845 C C . ILE D 1 159 ? 15.934 -48.334 10.201 1.00 15.98 159 ILE D C 1
ATOM 5846 O O . ILE D 1 159 ? 15.287 -47.328 9.960 1.00 15.33 159 ILE D O 1
ATOM 5851 N N . ASP D 1 160 ? 16.510 -49.066 9.257 1.00 17.54 160 ASP D N 1
ATOM 5852 C CA . ASP D 1 160 ? 16.438 -48.725 7.850 1.00 13.81 160 ASP D CA 1
ATOM 5853 C C . ASP D 1 160 ? 15.079 -49.111 7.268 1.00 16.27 160 ASP D C 1
ATOM 5854 O O . ASP D 1 160 ? 14.665 -50.268 7.351 1.00 18.75 160 ASP D O 1
ATOM 5859 N N . ALA D 1 161 ? 14.390 -48.141 6.675 1.00 13.01 161 ALA D N 1
ATOM 5860 C CA . ALA D 1 161 ? 13.057 -48.374 6.119 1.00 13.33 161 ALA D CA 1
ATOM 5861 C C . ALA D 1 161 ? 13.056 -48.326 4.589 1.00 16.26 161 ALA D C 1
ATOM 5862 O O . ALA D 1 161 ? 11.997 -48.224 3.973 1.00 22.26 161 ALA D O 1
ATOM 5864 N N . TRP D 1 162 ? 14.229 -48.383 3.968 1.00 16.71 162 TRP D N 1
ATOM 5865 C CA . TRP D 1 162 ? 14.294 -48.505 2.503 1.00 16.06 162 TRP D CA 1
ATOM 5866 C C . TRP D 1 162 ? 13.722 -49.862 2.160 1.00 15.06 162 TRP D C 1
ATOM 5867 O O . TRP D 1 162 ? 13.923 -50.812 2.908 1.00 15.15 162 TRP D O 1
ATOM 5878 N N . GLU D 1 163 ? 13.030 -49.966 1.026 1.00 17.58 163 GLU D N 1
ATOM 5879 C CA . GLU D 1 163 ? 12.397 -51.224 0.623 1.00 13.71 163 GLU D CA 1
ATOM 5880 C C . GLU D 1 163 ? 13.419 -52.346 0.514 1.00 13.93 163 GLU D C 1
ATOM 5881 O O . GLU D 1 163 ? 13.106 -53.502 0.766 1.00 15.98 163 GLU D O 1
ATOM 5887 N N . HIS D 1 164 ? 14.659 -52.003 0.189 1.00 17.45 164 HIS D N 1
ATOM 5888 C CA . HIS D 1 164 ? 15.690 -53.027 0.023 1.00 15.72 164 HIS D CA 1
ATOM 5889 C C . HIS D 1 164 ? 16.117 -53.653 1.353 1.00 14.18 164 HIS D C 1
ATOM 5890 O O . HIS D 1 164 ? 16.778 -54.687 1.366 1.00 17.86 164 HIS D O 1
ATOM 5897 N N . ALA D 1 165 ? 15.726 -53.047 2.466 1.00 15.10 165 ALA D N 1
ATOM 5898 C CA . ALA D 1 165 ? 16.020 -53.626 3.771 1.00 19.85 165 ALA D CA 1
ATOM 5899 C C . ALA D 1 165 ? 15.059 -54.762 4.167 1.00 18.29 165 ALA D C 1
ATOM 5900 O O . ALA D 1 165 ? 15.317 -55.453 5.153 1.00 16.75 165 ALA D O 1
ATOM 5902 N N . TYR D 1 166 ? 13.980 -54.971 3.401 1.00 18.17 166 TYR D N 1
ATOM 5903 C CA . TYR D 1 166 ? 12.983 -55.990 3.757 1.00 16.09 166 TYR D CA 1
ATOM 5904 C C . TYR D 1 166 ? 12.224 -56.707 2.628 1.00 14.79 166 TYR D C 1
ATOM 5905 O O . TYR D 1 166 ? 11.725 -57.817 2.824 1.00 16.96 166 TYR D O 1
ATOM 5914 N N . TYR D 1 167 ? 12.154 -56.105 1.452 1.00 16.20 167 TYR D N 1
ATOM 5915 C CA . TYR D 1 167 ? 11.226 -56.580 0.426 1.00 15.92 167 TYR D CA 1
ATOM 5916 C C . TYR D 1 167 ? 11.381 -58.060 0.042 1.00 19.53 167 TYR D C 1
ATOM 5917 O O . TYR D 1 167 ? 10.388 -58.744 -0.174 1.00 19.88 167 TYR D O 1
ATOM 5926 N N . LEU D 1 168 ? 12.609 -58.556 -0.048 1.00 16.74 168 LEU D N 1
ATOM 5927 C CA . LEU D 1 168 ? 12.837 -59.939 -0.485 1.00 19.43 168 LEU D CA 1
ATOM 5928 C C . LEU D 1 168 ? 12.173 -60.961 0.436 1.00 20.85 168 LEU D C 1
ATOM 5929 O O . LEU D 1 168 ? 11.748 -62.027 -0.009 1.00 24.51 168 LEU D O 1
ATOM 5934 N N . GLN D 1 169 ? 12.069 -60.627 1.715 1.00 17.05 169 GLN D N 1
ATOM 5935 C CA . GLN D 1 169 ? 11.492 -61.533 2.695 1.00 20.92 169 GLN D CA 1
ATOM 5936 C C . GLN D 1 169 ? 10.026 -61.180 2.935 1.00 18.80 169 GLN D C 1
ATOM 5937 O O . GLN D 1 169 ? 9.132 -62.025 2.783 1.00 20.52 169 GLN D O 1
ATOM 5943 N N . TYR D 1 170 ? 9.799 -59.915 3.272 1.00 18.47 170 TYR D N 1
ATOM 5944 C CA . TYR D 1 170 ? 8.495 -59.421 3.712 1.00 19.10 170 TYR D CA 1
ATOM 5945 C C . TYR D 1 170 ? 7.638 -58.793 2.618 1.00 17.68 170 TYR D C 1
ATOM 5946 O O . TYR D 1 170 ? 6.475 -58.473 2.859 1.00 16.00 170 TYR D O 1
ATOM 5955 N N . GLU D 1 171 ? 8.213 -58.622 1.428 1.00 20.85 171 GLU D N 1
ATOM 5956 C CA . GLU D 1 171 ? 7.536 -57.961 0.318 1.00 13.06 171 GLU D CA 1
ATOM 5957 C C . GLU D 1 171 ? 6.927 -56.631 0.773 1.00 13.54 171 GLU D C 1
ATOM 5958 O O . GLU D 1 171 ? 7.626 -55.795 1.335 1.00 16.70 171 GLU D O 1
ATOM 5964 N N . ASN D 1 172 ? 5.639 -56.420 0.539 1.00 15.89 172 ASN D N 1
ATOM 5965 C CA . ASN D 1 172 ? 5.047 -55.120 0.837 1.00 16.04 172 ASN D CA 1
ATOM 5966 C C . ASN D 1 172 ? 4.653 -55.017 2.298 1.00 15.68 172 ASN D C 1
ATOM 5967 O O . ASN D 1 172 ? 4.300 -53.944 2.778 1.00 20.34 172 ASN D O 1
ATOM 5972 N N . ARG D 1 173 ? 4.732 -56.139 3.009 1.00 18.47 173 ARG D N 1
ATOM 5973 C CA . ARG D 1 173 ? 4.295 -56.204 4.399 1.00 21.23 173 ARG D CA 1
ATOM 5974 C C . ARG D 1 173 ? 5.339 -55.614 5.332 1.00 15.90 173 ARG D C 1
ATOM 5975 O O . ARG D 1 173 ? 5.950 -56.328 6.127 1.00 16.35 173 ARG D O 1
ATOM 5983 N N . LYS D 1 174 ? 5.527 -54.305 5.232 1.00 17.05 174 LYS D N 1
ATOM 5984 C CA . LYS D 1 174 ? 6.604 -53.618 5.938 1.00 21.83 174 LYS D CA 1
ATOM 5985 C C . LYS D 1 174 ? 6.398 -53.649 7.453 1.00 17.64 174 LYS D C 1
ATOM 5986 O O . LYS D 1 174 ? 7.370 -53.687 8.207 1.00 15.61 174 LYS D O 1
ATOM 5992 N N . ALA D 1 175 ? 5.137 -53.640 7.889 1.00 18.56 175 ALA D N 1
ATOM 5993 C CA . ALA D 1 175 ? 4.812 -53.736 9.312 1.00 18.33 175 ALA D CA 1
ATOM 5994 C C . ALA D 1 175 ? 5.461 -54.942 9.977 1.00 21.23 175 ALA D C 1
ATOM 5995 O O . ALA D 1 175 ? 5.946 -54.836 11.093 1.00 19.64 175 ALA D O 1
ATOM 5997 N N . GLU D 1 176 ? 5.455 -56.083 9.290 1.00 22.81 176 GLU D N 1
ATOM 5998 C CA . GLU D 1 176 ? 6.009 -57.323 9.828 1.00 20.75 176 GLU D CA 1
ATOM 5999 C C . GLU D 1 176 ? 7.508 -57.203 10.071 1.00 19.60 176 GLU D C 1
ATOM 6000 O O . GLU D 1 176 ? 8.030 -57.712 11.063 1.00 19.90 176 GLU D O 1
ATOM 6006 N N . TYR D 1 177 ? 8.197 -56.540 9.150 1.00 17.08 177 TYR D N 1
ATOM 6007 C CA . TYR D 1 177 ? 9.621 -56.257 9.294 1.00 13.40 177 TYR D CA 1
ATOM 6008 C C . TYR D 1 177 ? 9.850 -55.386 10.533 1.00 20.52 177 TYR D C 1
ATOM 6009 O O . TYR D 1 177 ? 10.679 -55.714 11.384 1.00 19.69 177 TYR D O 1
ATOM 6018 N N . PHE D 1 178 ? 9.092 -54.296 10.646 1.00 20.76 178 PHE D N 1
ATOM 6019 C CA . PHE D 1 178 ? 9.249 -53.352 11.751 1.00 16.80 178 PHE D CA 1
ATOM 6020 C C . PHE D 1 178 ? 9.009 -54.013 13.096 1.00 22.94 178 PHE D C 1
ATOM 6021 O O . PHE D 1 178 ? 9.629 -53.643 14.085 1.00 24.81 178 PHE D O 1
ATOM 6029 N N . GLU D 1 179 ? 8.091 -54.972 13.136 1.00 19.45 179 GLU D N 1
ATOM 6030 C CA . GLU D 1 179 ? 7.842 -55.731 14.353 1.00 23.16 179 GLU D CA 1
ATOM 6031 C C . GLU D 1 179 ? 8.978 -56.722 14.581 1.00 22.39 179 GLU D C 1
ATOM 6032 O O . GLU D 1 179 ? 9.476 -56.875 15.700 1.00 20.72 179 GLU D O 1
ATOM 6038 N N . ALA D 1 180 ? 9.398 -57.389 13.512 1.00 18.32 180 ALA D N 1
ATOM 6039 C CA . ALA D 1 180 ? 10.382 -58.462 13.629 1.00 19.58 180 ALA D CA 1
ATOM 6040 C C . ALA D 1 180 ? 11.778 -58.016 14.089 1.00 18.83 180 ALA D C 1
ATOM 6041 O O . ALA D 1 180 ? 12.450 -58.747 14.821 1.00 18.59 180 ALA D O 1
ATOM 6043 N N . ILE D 1 181 ? 12.213 -56.832 13.661 1.00 25.18 181 ILE D N 1
ATOM 6044 C CA . ILE D 1 181 ? 13.609 -56.411 13.847 1.00 22.94 181 ILE D CA 1
ATOM 6045 C C . ILE D 1 181 ? 13.978 -56.123 15.294 1.00 24.66 181 ILE D C 1
ATOM 6046 O O . ILE D 1 181 ? 15.156 -56.128 15.651 1.00 21.62 181 ILE D O 1
ATOM 6051 N N . TRP D 1 182 ? 12.987 -55.861 16.135 1.00 18.57 182 TRP D N 1
ATOM 6052 C CA . TRP D 1 182 ? 13.273 -55.627 17.541 1.00 22.46 182 TRP D CA 1
ATOM 6053 C C . TRP D 1 182 ? 13.979 -56.812 18.201 1.00 20.31 182 TRP D C 1
ATOM 6054 O O . TRP D 1 182 ? 14.635 -56.652 19.215 1.00 21.48 182 TRP D O 1
ATOM 6065 N N . ASN D 1 183 ? 13.850 -57.990 17.605 1.00 22.94 183 ASN D N 1
ATOM 6066 C CA . ASN D 1 183 ? 14.492 -59.185 18.121 1.00 20.00 183 ASN D CA 1
ATOM 6067 C C . ASN D 1 183 ? 16.003 -59.162 17.962 1.00 21.62 183 ASN D C 1
ATOM 6068 O O . ASN D 1 183 ? 16.716 -59.844 18.695 1.00 20.49 183 ASN D O 1
ATOM 6073 N N . VAL D 1 184 ? 16.488 -58.390 16.993 1.00 19.01 184 VAL D N 1
ATOM 6074 C CA . VAL D 1 184 ? 17.915 -58.362 16.701 1.00 21.69 184 VAL D CA 1
ATOM 6075 C C . VAL D 1 184 ? 18.552 -56.987 16.910 1.00 21.96 184 VAL D C 1
ATOM 6076 O O . VAL D 1 184 ? 19.673 -56.754 16.482 1.00 21.03 184 VAL D O 1
ATOM 6080 N N . ILE D 1 185 ? 17.853 -56.096 17.602 1.00 19.14 185 ILE D N 1
ATOM 6081 C CA . ILE D 1 185 ? 18.442 -54.834 18.005 1.00 19.14 185 ILE D CA 1
ATOM 6082 C C . ILE D 1 185 ? 19.406 -55.090 19.161 1.00 19.75 185 ILE D C 1
ATOM 6083 O O . ILE D 1 185 ? 19.099 -55.850 20.077 1.00 20.26 185 ILE D O 1
ATOM 6088 N N . ASN D 1 186 ? 20.583 -54.469 19.089 1.00 19.91 186 ASN D N 1
ATOM 6089 C CA . ASN D 1 186 ? 21.606 -54.572 20.132 1.00 20.63 186 ASN D CA 1
ATOM 6090 C C . ASN D 1 186 ? 21.560 -53.337 21.019 1.00 21.98 186 ASN D C 1
ATOM 6091 O O . ASN D 1 186 ? 22.050 -52.271 20.639 1.00 20.19 186 ASN D O 1
ATOM 6096 N N . TRP D 1 187 ? 20.978 -53.488 22.204 1.00 15.93 187 TRP D N 1
ATOM 6097 C CA . TRP D 1 187 ? 20.801 -52.366 23.131 1.00 25.20 187 TRP D CA 1
ATOM 6098 C C . TRP D 1 187 ? 22.035 -52.101 23.960 1.00 21.22 187 TRP D C 1
ATOM 6099 O O . TRP D 1 187 ? 22.105 -51.106 24.675 1.00 20.43 187 TRP D O 1
ATOM 6110 N N . LYS D 1 188 ? 23.007 -52.999 23.871 1.00 24.07 188 LYS D N 1
ATOM 6111 C CA . LYS D 1 188 ? 24.287 -52.783 24.524 1.00 21.86 188 LYS D CA 1
ATOM 6112 C C . LYS D 1 188 ? 25.003 -51.676 23.763 1.00 25.50 188 LYS D C 1
ATOM 6113 O O . LYS D 1 188 ? 25.571 -50.769 24.362 1.00 24.24 188 LYS D O 1
ATOM 6119 N N . THR D 1 189 ? 24.947 -51.749 22.436 1.00 24.73 189 THR D N 1
ATOM 6120 C CA . THR D 1 189 ? 25.541 -50.744 21.558 1.00 21.75 189 THR D CA 1
ATOM 6121 C C . THR D 1 189 ? 24.868 -49.394 21.722 1.00 22.44 189 THR D C 1
ATOM 6122 O O . THR D 1 189 ? 25.531 -48.360 21.762 1.00 25.76 189 THR D O 1
ATOM 6126 N N . VAL D 1 190 ? 23.544 -49.405 21.807 1.00 21.01 190 VAL D N 1
ATOM 6127 C CA . VAL D 1 190 ? 22.796 -48.172 21.979 1.00 26.35 190 VAL D CA 1
ATOM 6128 C C . VAL D 1 190 ? 23.169 -47.496 23.292 1.00 25.60 190 VAL D C 1
ATOM 6129 O O . VAL D 1 190 ? 23.275 -46.273 23.354 1.00 28.12 190 VAL D O 1
ATOM 6133 N N . ALA D 1 191 ? 23.382 -48.288 24.337 1.00 24.69 191 ALA D N 1
ATOM 6134 C CA . ALA D 1 191 ? 23.703 -47.733 25.644 1.00 23.53 191 ALA D CA 1
ATOM 6135 C C . ALA D 1 191 ? 25.068 -47.058 25.616 1.00 24.38 191 ALA D C 1
ATOM 6136 O O . ALA D 1 191 ? 25.221 -45.958 26.138 1.00 26.31 191 ALA D O 1
ATOM 6138 N N . GLN D 1 192 ? 26.049 -47.727 25.010 1.00 28.20 192 GLN D N 1
ATOM 6139 C CA . GLN D 1 192 ? 27.403 -47.180 24.856 1.00 29.85 192 GLN D CA 1
ATOM 6140 C C . GLN D 1 192 ? 27.312 -45.793 24.223 1.00 28.85 192 GLN D C 1
ATOM 6141 O O . GLN D 1 192 ? 27.930 -44.841 24.694 1.00 28.16 192 GLN D O 1
ATOM 6147 N N . ARG D 1 193 ? 26.511 -45.695 23.165 1.00 25.88 193 ARG D N 1
ATOM 6148 C CA . ARG D 1 193 ? 26.346 -44.457 22.412 1.00 25.68 193 ARG D CA 1
ATOM 6149 C C . ARG D 1 193 ? 25.702 -43.383 23.264 1.00 25.15 193 ARG D C 1
ATOM 6150 O O . ARG D 1 193 ? 26.068 -42.214 23.208 1.00 28.68 193 ARG D O 1
ATOM 6158 N N . PHE D 1 194 ? 24.712 -43.797 24.041 1.00 30.43 194 PHE D N 1
ATOM 6159 C CA . PHE D 1 194 ? 23.949 -42.881 24.878 1.00 30.42 194 PHE D CA 1
ATOM 6160 C C . PHE D 1 194 ? 24.777 -42.392 26.058 1.00 29.33 194 PHE D C 1
ATOM 6161 O O . PHE D 1 194 ? 24.754 -41.207 26.386 1.00 25.98 194 PHE D O 1
ATOM 6169 N N . GLU D 1 195 ? 25.511 -43.315 26.680 1.00 33.82 195 GLU D N 1
ATOM 6170 C CA . GLU D 1 195 ? 26.267 -43.043 27.907 1.00 24.68 195 GLU D CA 1
ATOM 6171 C C . GLU D 1 195 ? 27.604 -42.350 27.686 1.00 32.03 195 GLU D C 1
ATOM 6172 O O . GLU D 1 195 ? 28.326 -42.094 28.649 1.00 35.23 195 GLU D O 1
ATOM 6178 N N . LYS D 1 196 ? 27.937 -42.048 26.432 1.00 28.33 196 LYS D N 1
ATOM 6179 C CA . LYS D 1 196 ? 29.190 -41.364 26.129 1.00 31.22 196 LYS D CA 1
ATOM 6180 C C . LYS D 1 196 ? 28.976 -39.881 25.869 1.00 31.81 196 LYS D C 1
ATOM 6181 O O . LYS D 1 196 ? 27.933 -39.483 25.353 1.00 32.91 196 LYS D O 1
ATOM 6187 N N . ALA D 1 197 ? 29.972 -39.079 26.248 1.00 38.20 197 ALA D N 1
ATOM 6188 C CA . ALA D 1 197 ? 30.045 -37.654 25.914 1.00 37.66 197 ALA D CA 1
ATOM 6189 C C . ALA D 1 197 ? 28.704 -36.933 25.996 1.00 40.90 197 ALA D C 1
ATOM 6190 O O . ALA D 1 197 ? 28.498 -35.915 25.336 1.00 43.56 197 ALA D O 1
#

B-factor: mean 24.79, std 8.56, range [7.18, 79.61]

InterPro domains:
  IPR001189 Manganese/iron superoxide dismutase [PIRSF000349] (19-227)
  IPR001189 Manganese/iron superoxide dismutase [PR01703] (35-46)
  IPR001189 Manganese/iron superoxide dismutase [PR01703] (56-69)
  IPR001189 Manganese/iron superoxide dismutase [PR01703] (95-108)
  IPR001189 Manganese/iron superoxide dismutase [PR01703] (151-159)
  IPR001189 Manganese/iron superoxide dismutase [PR01703] (188-200)
  IPR019831 Manganese/iron superoxide dismutase, N-terminal [PF00081] (33-112)
  IPR019832 Manganese/iron superoxide dismutase, C-terminal [PF02777] (122-223)
  IPR019833 Manganese/iron superoxide dismutase, binding site [PS00088] (190-197)
  IPR036314 Manganese/iron superoxide dismutase, C-terminal domain superfamily [G3DSA:3.55.40.20] (113-227)
  IPR036314 Manganese/iron superoxide dismutase, C-terminal domain superfamily [SSF54719] (118-226)
  IPR036324 Manganese/iron superoxide dismutase, N-terminal domain superfamily [G3DSA:1.10.287.990] (49-112)
  IPR036324 Manganese/iron superoxide dismutase, N-terminal domain superfamily [SSF46609] (26-113)
  IPR050265 Iron/Manganese Superoxide Dismutase [PTHR11404] (25-226)

Solvent-accessible surface area: 31267 Å² total; per-residue (Å²): 184,4,93,42,40,133,28,148,37,118,68,32,32,0,91,95,57,5,22,37,110,2,1,34,3,4,16,34,91,25,0,59,79,11,4,87,13,0,18,64,2,7,97,19,5,55,122,3,68,94,168,41,50,28,66,92,0,3,27,18,2,67,71,1,33,24,23,2,0,0,24,18,1,0,31,26,3,9,59,0,2,6,16,46,108,177,87,9,15,60,115,5,108,47,63,2,68,131,18,1,69,83,18,16,54,40,24,94,55,0,59,133,29,0,19,64,26,2,63,51,25,62,11,7,0,0,0,1,0,0,16,17,100,84,47,25,20,0,25,36,26,64,57,58,43,0,48,18,3,49,57,67,39,49,18,0,0,0,0,0,8,12,16,2,3,11,2,45,58,23,23,40,88,72,47,79,1,3,91,19,0,16,60,0,0,10,11,119,19,0,16,111,36,34,117,195,191,3,95,41,45,127,27,138,25,99,65,25,26,0,89,100,55,4,24,32,108,2,0,62,2,3,8,39,104,25,0,59,81,12,4,84,13,0,12,66,3,5,109,27,5,54,128,7,68,90,175,45,60,34,65,100,0,1,22,14,1,64,73,2,36,24,21,3,1,0,25,29,1,0,31,26,2,12,67,0,1,2,7,51,107,140,50,8,13,61,108,6,107,52,70,2,79,150,19,1,59,78,16,23,59,41,16,132,45,0,58,131,31,0,28,62,25,2,67,52,25,64,12,6,0,0,0,1,0,0,22,25,116,94,46,20,38,6,42,38,26,64,60,58,40,1,52,22,5,74,53,58,38,47,20,0,0,0,0,0,6,14,17,3,2,10,2,44,58,19,21,41,86,68,68,86,1,4,89,16,0,4,57,0,0,2,12,110,13,0,35,104,32,26,137,190,40,181,6,97,48,40,126,27,170,36,119,70,33,35,0,89,94,59,5,28,34,124,3,1,34,3,4,14,35,95,24,0,57,79,12,4,88,13,0,17,66,2,3,113,22,5,54,112,5,64,95,162,44,59,33,57,94,0,2,31,13,1,64,74,0,33,27,20,1,0,0,24,24,1,0,31,25,2,14,65,0,5,3,20,52,121,173,41,8,14,62,99,7,109,46,74,3,67,127,20,0,58,80,18,20,57,43,14,78,62,0,50,136,35,0,26,65,24,2,62,54,27,64,12,6,0,0,0,1,0,0,24,28,106,88,41,30,33,7,36,29,28,62,63,57,40,1,52,17,6,71,51,72,44,43,23,0,0,0,0,0,9,13,17,2,3,11,2,45,62,19,24,40,96,65,66,82,2,4,88,17,0,7,59,0,0,10,11,119,13,0,35,115,11,27,149,167,34,196,5,99,39,44,129,28,140,27,99,66,23,31,1,91,99,52,4,25,34,102,3,1,65,2,3,10,40,106,23,0,61,78,12,4,83,13,0,18,73,3,6,100,15,5,49,98,5,62,98,166,38,58,33,70,95,0,6,35,15,1,64,76,1,32,24,24,2,0,0,23,21,1,0,32,26,3,13,69,0,1,4,10,40,110,164,71,8,15,68,86,8,112,40,48,1,74,143,22,1,68,84,15,13,56,34,18,96,52,0,87,143,23,0,25,58,23,2,68,51,30,61,11,7,0,0,0,1,0,0,12,17,104,92,52,22,26,0,28,40,26,61,59,57,44,0,51,16,5,59,54,72,43,48,22,0,0,0,0,0,9,12,15,2,3,12,3,47,58,17,22,41,94,68,67,80,1,5,122,16,0,19,57,0,0,0,12,108,12,0,19,102,26,32,118,130,115

Foldseek 3Di:
DFDQDDFPDQLCLAPPLAHSVLSCCCRVPVLRCLRVQQVVLVVQLVVCVVVVNVVSNVVSVVSNQQSVLSNVQVVVASVQFARLVPLAADDADDVVQVLCCVQQVHVVSVLVVQLVVLVPDDAWWKWFFWAFPPPLRTDIDIDHRSRHDDDRIDTQHMDTSHCSNPCVPCNPNSSSSSVSRNSTGRNVSSVVSSVD/DDDQDDFPDQLDLAPPLFHSVLSCCCRVPVLVVLRVLQVVLVVQLVVCVVVVNVVSNVVSVVSNQQSVLSNVQVVVASLFFAHLVPQAADFADDPVQVLCCVQQVGRVSVLVVQLVVLVPDDAWWKWFFKAFPPPRHTDIDIGHRRHDDDDRIGGQHMDTNHCSNPCVPQNPPVSSSSVSRSSTGRSVSSVVSSVVD/DDDQDDFPDQQCQQPPLAHSVLSCCVRVPVLRVLSVLLVVLVVQLVVCVVVVNVVSNVVSVVSNQQSVLSNVQVVQASLQFAHLVPLAADDDDDPVQVLCCVQQVHPVSVLVVQLVQLVPDDAWWKWFFWAFPPPRHTDIDIDHRSRHDDDRIGGQHMDGNHCSNPCVPQNVNCSSSSVSRNSTGRVVSSVVSSVVD/DFDQDDFPDQLCLAPPLFHSVLSCCVRVPVLRVLRVLLVVLVVQLVVCVVVVNVVRNVVSVVSNQQSVLSNVQVVVASLQFAHLVPQAADDADDPVQVLCCVQQVHPVSVLVVQLVVLVPDDAWWKWFWWAQPPPLHTDIDIGHRSHHQDDRIFTQHMDGSHCSNPCVPCNPVSSSSSVSRNSGGRVVSSVVSSVDD

Secondary structure (DSSP, 8-state):
---PPPPSS-TTTTTTTS-HHHHHHIIIIIIHHHHHHHHHHHHHHHHHHHTT-HHHHHHTHHHHHHHHHHHHHHHHHHHTB--TTTTBSS---HHHHHHHHHHTSSHHHHHHHHHHHHHH--SSEEEEEEEETTT--EEEEEEETT----TTEEEEEEEE-SGGGTHHHHTT-HHHHHHHGGGSBBHHHHHHHHT-/---PPPPSS-TTTTTTTS-HHHHHIIIIIIIHHHHHHHHHHHHHHHHHHHTT-HHHHHHTHHHHHHHHHHHHHHHHHHHTB--TTTTBSS---HHHHHHHHHHHSSHHHHHHHHHHHHHT--SSEEEEEEEETTT--EEEEEEETT----TTEEEEEEEE-SGGGTHHHHTT-HHHHHHHGGGGBBHHHHHHHHHT-/---PPPPSS-GGGGTTTS-HHHHHHIIIIIIHHHHHHHHHHHHHHHHHHTTT-HHHHHHTHHHHHHHHHHHHHHHHHHHTB--TTTTBSS---HHHHHHHHHHHSSHHHHHHHHHHHHHH--SSEEEEEEEETTT--EEEEEEETTPPP-TTEEEEEEEE-SGGGTHHHHTT-HHHHHHHGGGGBBHHHHHHHHHH-/---PPPPSS-GGGGTTTS-HHHHHHIIIIIIHHHHHHHHHHHHHHHHHHTTT-HHHHHTTHHHHHHHHHHHHHHHHHHHTB--TTTTBSS---HHHHHHHHHHHSSHHHHHHHHHHHHHH--SSEEEEEEEETTT--EEEEEEETT----TTEEEEEEEE-SGGGTHHHHTT-HHHHHHHGGGGBBHHHHHHHHS--

Nearest PDB structures (foldseek):
  4br6-assembly1_A  TM=1.002E+00  e=2.599E-35  Thermochaetoides thermophila
  4c7u-assembly1_C  TM=9.838E-01  e=3.482E-25  Arabidopsis thaliana
  1kkc-assembly1_B  TM=9.469E-01  e=2.586E-23  Aspergillus fumigatus
  1ar4-assembly1_A  TM=9.570E-01  e=4.073E-22  Propionibacterium freudenreichii subsp. shermanii
  1ma1-assembly1_A  TM=9.570E-01  e=1.285E-21  Methanothermobacter thermautotrophicus

Sequence (787 aa):
KATLPDLKYDYGALEPYISARIMELHHSKHHQTYVNGLNSALEATAEAEAKGDFTKAASLAPLLNFHGGGHLNHTLFWENLAPASREGGGEPDGALKKAIEADFGSFETFRKQMNAALTGIQGSGWAWLAKDKDSGNLAIVTRANQDPVTGQLVPLMGIDAWEHAYYLQYENRKAEYFEAIWNVINWKTVAQRFEKKATLPDLKYDYGALEPYISARIMELHHSKHHQTYVNGLNSALEATAEAEAKGDFTKAASLAPLLNFHGGGHLNHTLFWENLAPASREGGGEPDGALKKAIEADFGSFETFRKQMNAALTGIQGSGWAWLAKDKDSGNLAIVTRANQDPVTGQLVPLMGIDAWEHAYYLQYENRKAEYFEAIWNVINWKTVAQRFEKAKATLPDLKYDYGALEPYISARIMELHHSKHHQTYVNGLNSALEATAEAEAKGDFTKAASLAPLLNFHGGGHLNHTLFWENLAPASREGGGEPDGALKKAIEADFGSFETFRKQMNAALTGIQGSGWAWLAKDKDSGNLAIVTRANQDPVTGQLVPLMGIDAWEHAYYLQYENRRKAEYFEAIWNVINWKTVAQRFEKAKATLPDLKYDYGALEPYISARIMELHHSKHHQTYVNGLNSALEATAEAEAKGDFTKAASLAPLLNFHGGGHLNHTLFWENLAPASREGGGEPDGALKKAIEADFGSFETFRRKQMNAALTGIQGSGWAWLAKDKDSGNLAIVTRANQDPVTGQLVPLMGIDAWEHAYYLQYENRKAEYFEAIWNVINWKTVAQRFEKA

CATH classification: 1.10.287.990 (+1 more: 3.55.40.20)

Radius of gyration: 26.83 Å; Cα contacts (8 Å, |Δi|>4): 1418; chains: 4; bounding box: 60×69×73 Å